Protein AF-A0A803LQ94-F1 (afdb_monomer_lite)

pLDDT: mean 77.7, std 16.57, range [25.03, 97.19]

Foldseek 3Di:
DVVQVVVCVVVVHHPPVVCVVDPLNVLCVPDCPDPQADAKRKAFPAQLVDQVCADPVSHGDDTDMDIDFGGDPVDDDDDPLLVVQLCLLLCCQRPVDQKDAFADPQDDDPDPCLVVVFVVQCVDPPRNLLDFKDAAQDADPPADPVRPPCVSVCCCRPPVQVVCVQVSGHDDDRHRMMGGSVVLQVDDRDPPDDDPPDDDDNDDDRVVSRVVSSVSSYPVVVVVDCGPVPPVPPPQFPVQLVLFFAEEEEEEDEDCVQQPLLLLLLQQQQQQQFPHQQLRYAYEYEYQNQFPNNVVSVLVSLVVSLVLNCVCVVVVDFPRRPCVRVPDDDDDDDDDDDDDDFFKDWSFNLNDCVPQGDPRGGTHTYIYGYFDDDPVFDAQGPQNSQQLVLLLCCQRWNTQKYAYAYSQKHFGDSCLVVVFSSQCVDPPRNLQAFKEAEQEAADQAAQLRLQCQRVLCCRVPVQVVVQVVQGDFFQGHRMMGGSVLLQQDFRDPPDDDDRRPGDNDDDRVVSRVVSNVSSYSCNPVPDCRLPRHHQHGDALRSRRVSRVSSVVSVHGHHYDYDPGRRMYGFTALANVLSLLVLLSVLLRVVLCCVPVPPVPPQVPDAADEAEAEDEACVVQPLLNSLLVQQQQLLDPHQQLRYAYEYEYLQPAPLNVVLVLLSLVLSLLLNCVCVVVVQPPSRPVVRVVVCPDDDPDDPVVVVSVVVSVVSSVVSVCQSVVCSVVSHHDPVCCVVDVQSPLPDPPQPHSQAHAKRKDWSADQPDQPCHHPVSGGGHTYMYIYFGHDPVFDADGVQLSVVLVAAADDDDDDDDDDDPPDDDDDDRVRSNYDDDDPPDPPPSVPPVVVVVPDPDDPVRVVVVSSVSRDGDDDDDDDDDDDDPDCVVVVVVCVVCVVLVVQQVSCVVSPHDPSSSLSVVLSVVLSVQFSSVVSVVQSVCVVVVNDDDDDDDRRSDDDPVSSVCSNVSQHFALDDDPSLLRLLLVLVLLVVVLVVQVVVDDVVCVVCVVVNVVSVSSNVSCVSLCCLAPPDDDSRRHDPVSVVSSVVVNVVVVVVVVD

Sequence (1053 aa):
MRNRVEIATNLCQIPEEVRDQHKGFSIWDDGYTSKHDHDTILKILIDGRNEEAVDVEGYQLPTLVYLAREKRPQYLHNFKAGAMNSLLRVSSEISNGPVILNVDCDMYSNNSESIRDALCFFMDEKKSQDIGFVQFPQNFENTTKNDIYGSTLQVISQVEFHGLDGLGGPLYIGTGCFHQREILCGRKYSKDYKIDRKTSNVDGTIDELEERAKSLASCVYELNSQWGKEDVEMYGVVKYENDLPTVDIFVCTADPLIEPPLMVINTVLSVMAYDYPPEKLSIYLSDDGGSILTFYALFEASQFSKNWLPYCKKYKVEPRSPASYFRSMLEPTNATHSSHFTSIKILIDGRDKTTIEVEGCQMPTLVYLAREKRPQFFHNFKAGAMNALLRVSSKISNGPVILNVDCDMYSNDSQSIRDALCFFMDEKMSQDIAFVQFPQRFENTTKNDIYGSALQTSYEVEFHGLDGFGGPLYIGTGCFHQREILCGRRYSKDYKIDWKNSNVVGTIDELEESAKSLASCTYELNSQWGKEMGLKYGCPIEDVITGLAIQCRGWKSVYMNPKRSAFLGLAATTLDDTLVQHKRWSEGELHIMLTHCPLWYEAELPKVDIFVCTADPVREPPIMVINTVLSVMAYDYPPEKLSIYLSDDGCSIITFYSLFEAFHFSKHWLPYCRKYNVEPRSPAAYFSSMHKPIDANHYHSSDFAFIKERFEEMQHRIVTSTKLGRIPGEVHDQHKGFSEWKSSYTSKDDHDTILQILIDGRDSKAKDVEGCILPSLVYLAREKRPQQFHNFKAGAMNALVESPGLDALGGTCYIGTGCFHQREILCGKKYSLDYKANWKMQDNNVAKEQENVEELEEKANVLASCTYEMNSQWGKEITSTWFLFFAYVIIAKYSYSLGEFISNGGTALGWWNEQRMWLYKRTSAYLLASIDTLLKLCGISNMKFVITSKVVDEDVSQRYEKEIMEFGVASPMFVILETLALMNLFTLIFTLKMGYGIINKLGLQILLCVVLVLVNLPLYKGILIRKDKGKVPTSVTIKSIFITLLVVLIIKF

Structure (mmCIF, N/CA/C/O backbone):
data_AF-A0A803LQ94-F1
#
_entry.id   AF-A0A803LQ94-F1
#
loop_
_atom_site.group_PDB
_atom_site.id
_atom_site.type_symbol
_atom_site.label_atom_id
_atom_site.label_alt_id
_atom_site.label_comp_id
_atom_site.label_asym_id
_atom_site.label_entity_id
_atom_site.label_seq_id
_atom_site.pdbx_PDB_ins_code
_atom_site.Cartn_x
_atom_site.Cartn_y
_atom_site.Cartn_z
_atom_site.occupancy
_atom_site.B_iso_or_equiv
_atom_site.auth_seq_id
_atom_site.auth_comp_id
_atom_site.auth_asym_id
_atom_site.auth_atom_id
_atom_site.pdbx_PDB_model_num
ATOM 1 N N . MET A 1 1 ? -64.553 -10.972 -8.175 1.00 85.38 1 MET A N 1
ATOM 2 C CA . MET A 1 1 ? -63.760 -10.327 -7.103 1.00 85.38 1 MET A CA 1
ATOM 3 C C . MET A 1 1 ? -63.413 -8.887 -7.476 1.00 85.38 1 MET A C 1
ATOM 5 O O . MET A 1 1 ? -64.080 -8.025 -6.921 1.00 85.38 1 MET A O 1
ATOM 9 N N . ARG A 1 2 ? -62.511 -8.641 -8.449 1.00 88.75 2 ARG A N 1
ATOM 10 C CA . ARG A 1 2 ? -62.034 -7.309 -8.899 1.00 88.75 2 ARG A CA 1
ATOM 11 C C . ARG A 1 2 ? -63.071 -6.182 -8.783 1.00 88.75 2 ARG A C 1
ATOM 13 O O . ARG A 1 2 ? -62.907 -5.321 -7.931 1.00 88.75 2 ARG A O 1
ATOM 20 N N . ASN A 1 3 ? -64.176 -6.254 -9.530 1.00 89.25 3 ASN A N 1
ATOM 21 C CA . ASN A 1 3 ? -65.184 -5.187 -9.563 1.00 89.25 3 ASN A CA 1
ATOM 22 C C . ASN A 1 3 ? -65.753 -4.832 -8.174 1.00 89.25 3 ASN A C 1
ATOM 24 O O . ASN A 1 3 ? -66.026 -3.668 -7.926 1.00 89.25 3 ASN A O 1
ATOM 28 N N . ARG A 1 4 ? -65.916 -5.797 -7.251 1.00 88.31 4 ARG A N 1
ATOM 29 C CA . ARG A 1 4 ? -66.397 -5.507 -5.882 1.00 88.31 4 ARG A CA 1
ATOM 30 C C . ARG A 1 4 ? -65.384 -4.670 -5.099 1.00 88.31 4 ARG A C 1
ATOM 32 O O . ARG A 1 4 ? -65.781 -3.768 -4.373 1.00 88.31 4 ARG A O 1
ATOM 39 N N . VAL A 1 5 ? -64.094 -4.975 -5.261 1.00 87.00 5 VAL A N 1
ATOM 40 C CA . VAL A 1 5 ? -62.995 -4.239 -4.624 1.00 87.00 5 VAL A CA 1
ATOM 41 C C . VAL A 1 5 ? -62.870 -2.855 -5.253 1.00 87.00 5 VAL A C 1
ATOM 43 O O . VAL A 1 5 ? -62.928 -1.870 -4.535 1.00 87.00 5 VAL A O 1
ATOM 46 N N . GLU A 1 6 ? -62.806 -2.766 -6.583 1.00 90.25 6 GLU A N 1
ATOM 47 C CA . GLU A 1 6 ? -62.708 -1.489 -7.305 1.00 90.25 6 GLU A CA 1
ATOM 48 C C . GLU A 1 6 ? -63.893 -0.559 -7.012 1.00 90.25 6 GLU A C 1
ATOM 50 O O . GLU A 1 6 ? -63.684 0.631 -6.802 1.00 90.25 6 GLU A O 1
ATOM 55 N N . ILE A 1 7 ? -65.126 -1.076 -6.931 1.00 87.25 7 ILE A N 1
ATOM 56 C CA . ILE A 1 7 ? -66.300 -0.284 -6.533 1.00 87.25 7 ILE A CA 1
ATOM 57 C C . ILE A 1 7 ? -66.141 0.236 -5.098 1.00 87.25 7 ILE A C 1
ATOM 59 O O . ILE A 1 7 ? -66.295 1.435 -4.881 1.00 87.25 7 ILE A O 1
ATOM 63 N N . ALA A 1 8 ? -65.783 -0.618 -4.133 1.00 85.62 8 ALA A N 1
ATOM 64 C CA . ALA A 1 8 ? -65.592 -0.197 -2.743 1.00 85.62 8 ALA A CA 1
ATOM 65 C C . ALA A 1 8 ? -64.445 0.823 -2.583 1.00 85.62 8 ALA A C 1
ATOM 67 O O . ALA A 1 8 ? -64.576 1.797 -1.843 1.00 85.62 8 ALA A O 1
ATOM 68 N N . THR A 1 9 ? -63.342 0.648 -3.318 1.00 87.69 9 THR A N 1
ATOM 69 C CA . THR A 1 9 ? -62.214 1.591 -3.353 1.00 87.69 9 THR A CA 1
ATOM 70 C C . THR A 1 9 ? -62.609 2.923 -3.989 1.00 87.69 9 THR A C 1
ATOM 72 O O . THR A 1 9 ? -62.322 3.966 -3.413 1.00 87.69 9 THR A O 1
ATOM 75 N N . ASN A 1 10 ? -63.306 2.914 -5.130 1.00 88.69 10 ASN A N 1
ATOM 76 C CA . ASN A 1 10 ? -63.734 4.134 -5.825 1.00 88.69 10 ASN A CA 1
ATOM 77 C C . ASN A 1 10 ? -64.802 4.923 -5.050 1.00 88.69 10 ASN A C 1
ATOM 79 O O . ASN A 1 10 ? -64.859 6.145 -5.161 1.00 88.69 10 ASN A O 1
ATOM 83 N N . LEU A 1 11 ? -65.645 4.238 -4.271 1.00 85.31 11 LEU A N 1
ATOM 84 C CA . LEU A 1 11 ? -66.627 4.858 -3.376 1.00 85.31 11 LEU A CA 1
ATOM 85 C C . LEU A 1 11 ? -66.042 5.233 -2.003 1.00 85.31 11 LEU A C 1
ATOM 87 O O . LEU A 1 11 ? -66.724 5.891 -1.221 1.00 85.31 11 LEU A O 1
ATOM 91 N N . CYS A 1 12 ? -64.811 4.807 -1.690 1.00 79.69 12 CYS A N 1
ATOM 92 C CA . CYS A 1 12 ? -64.203 4.877 -0.354 1.00 79.69 12 CYS A CA 1
ATOM 93 C C . CYS A 1 12 ? -65.095 4.300 0.770 1.00 79.69 12 CYS A C 1
ATOM 95 O O . CYS A 1 12 ? -65.015 4.741 1.916 1.00 79.69 12 CYS A O 1
ATOM 97 N N . GLN A 1 13 ? -65.963 3.334 0.448 1.00 79.12 13 GLN A N 1
ATOM 98 C CA . GLN A 1 13 ? -66.980 2.780 1.347 1.00 79.12 13 GLN A CA 1
ATOM 99 C C . GLN A 1 13 ? -67.184 1.283 1.091 1.00 79.12 13 GLN A C 1
ATOM 101 O O . GLN A 1 13 ? -67.172 0.821 -0.050 1.00 79.12 13 GLN A O 1
ATOM 106 N N . ILE A 1 14 ? -67.405 0.522 2.164 1.00 80.19 14 ILE A N 1
ATOM 107 C CA . ILE A 1 14 ? -67.761 -0.900 2.099 1.00 80.19 14 ILE A CA 1
ATOM 108 C C . ILE A 1 14 ? -69.293 -1.003 1.984 1.00 80.19 14 ILE A C 1
ATOM 110 O O . ILE A 1 14 ? -69.978 -0.361 2.782 1.00 80.19 14 ILE A O 1
ATOM 114 N N . PRO A 1 15 ? -69.852 -1.792 1.043 1.00 80.25 15 PRO A N 1
ATOM 115 C CA . PRO A 1 15 ? -71.296 -2.018 0.965 1.00 80.25 15 PRO A CA 1
ATOM 116 C C . PRO A 1 15 ? -71.858 -2.576 2.280 1.00 80.25 15 PRO A C 1
ATOM 118 O O . PRO A 1 15 ? -71.278 -3.509 2.839 1.00 80.25 15 PRO A O 1
ATOM 121 N N . GLU A 1 16 ? -72.996 -2.052 2.746 1.00 75.38 16 GLU A N 1
ATOM 122 C CA . GLU A 1 16 ? -73.635 -2.470 4.010 1.00 75.38 16 GLU A CA 1
ATOM 123 C C . GLU A 1 16 ? -73.876 -3.987 4.054 1.00 75.38 16 GLU A C 1
ATOM 125 O O . GLU A 1 16 ? -73.486 -4.647 5.014 1.00 75.38 16 GLU A O 1
ATOM 130 N N . GLU A 1 17 ? -74.344 -4.561 2.939 1.00 76.81 17 GLU A N 1
ATOM 131 C CA . GLU A 1 17 ? -74.526 -6.008 2.747 1.00 76.81 17 GLU A CA 1
ATOM 132 C C . GLU A 1 17 ? -73.286 -6.850 3.092 1.00 76.81 17 GLU A C 1
ATOM 134 O O . GLU A 1 17 ? -73.431 -8.005 3.480 1.00 76.81 17 GLU A O 1
ATOM 139 N N . VAL A 1 18 ? -72.072 -6.308 2.916 1.00 76.38 18 VAL A N 1
ATOM 140 C CA . VAL A 1 18 ? -70.787 -6.976 3.202 1.00 76.38 18 VAL A CA 1
ATOM 141 C C . VAL A 1 18 ? -70.288 -6.643 4.610 1.00 76.38 18 VAL A C 1
ATOM 143 O O . VAL A 1 18 ? -69.652 -7.480 5.250 1.00 76.38 18 VAL A O 1
ATOM 146 N N . ARG A 1 19 ? -70.593 -5.442 5.112 1.00 74.31 19 ARG A N 1
ATOM 147 C CA . ARG A 1 19 ? -70.249 -4.988 6.467 1.00 74.31 19 ARG A CA 1
ATOM 148 C C . ARG A 1 19 ? -70.909 -5.871 7.529 1.00 74.31 19 ARG A C 1
ATOM 150 O O . ARG A 1 19 ? -70.235 -6.301 8.461 1.00 74.31 19 ARG A O 1
ATOM 157 N N . ASP A 1 20 ? -72.172 -6.235 7.314 1.00 75.25 20 ASP A N 1
ATOM 158 C CA . ASP A 1 20 ? -72.949 -7.094 8.217 1.00 75.25 20 ASP A CA 1
ATOM 159 C C . ASP A 1 20 ? -72.512 -8.574 8.195 1.00 75.25 20 ASP A C 1
ATOM 161 O O . ASP A 1 20 ? -72.808 -9.326 9.124 1.00 75.25 20 ASP A O 1
ATOM 165 N N . GLN A 1 21 ? -71.772 -9.013 7.166 1.00 77.44 21 GLN A N 1
ATOM 166 C CA . GLN A 1 21 ? -71.333 -10.411 7.028 1.00 77.44 21 GLN A CA 1
ATOM 167 C C . GLN A 1 21 ? -70.188 -10.794 7.975 1.00 77.44 21 GLN A C 1
ATOM 169 O O . GLN A 1 21 ? -69.963 -11.984 8.196 1.00 77.44 21 GLN A O 1
ATOM 174 N N . HIS A 1 22 ? -69.439 -9.831 8.524 1.00 74.38 22 HIS A N 1
ATOM 175 C CA . HIS A 1 22 ? -68.276 -10.144 9.352 1.00 74.38 22 HIS A CA 1
ATOM 176 C C . HIS A 1 22 ? -68.015 -9.100 10.445 1.00 74.38 22 HIS A C 1
ATOM 178 O O . HIS A 1 22 ? -67.669 -7.953 10.164 1.00 74.38 22 HIS A O 1
ATOM 184 N N . LYS A 1 23 ? -68.043 -9.539 11.713 1.00 69.12 23 LYS A N 1
ATOM 185 C CA . LYS A 1 23 ? -67.783 -8.711 12.915 1.00 69.12 23 LYS A CA 1
ATOM 186 C C . LYS A 1 23 ? -66.424 -7.991 12.920 1.00 69.12 23 LYS A C 1
ATOM 188 O O . LYS A 1 23 ? -66.200 -7.107 13.735 1.00 69.12 23 LYS A O 1
ATOM 193 N N . GLY A 1 24 ? -65.496 -8.364 12.037 1.00 70.62 24 GLY A N 1
ATOM 194 C CA . GLY A 1 24 ? -64.247 -7.625 11.841 1.00 70.62 24 GLY A CA 1
ATOM 195 C C . GLY A 1 24 ? -64.432 -6.229 11.230 1.00 70.62 24 GLY A C 1
ATOM 196 O O . GLY A 1 24 ? -63.561 -5.387 11.421 1.00 70.62 24 GLY A O 1
ATOM 197 N N . PHE A 1 25 ? -65.542 -5.959 10.528 1.00 75.31 25 PHE A N 1
ATOM 198 C CA . PHE A 1 25 ? -65.806 -4.638 9.946 1.00 75.31 25 PHE A CA 1
ATOM 199 C C . PHE A 1 25 ? -66.321 -3.630 10.974 1.00 75.31 25 PHE A C 1
ATOM 201 O O . PHE A 1 25 ? -65.858 -2.495 10.962 1.00 75.31 25 PHE A O 1
ATOM 208 N N . SER A 1 26 ? -67.178 -4.043 11.916 1.00 70.38 26 SER A N 1
ATOM 209 C CA . SER A 1 26 ? -67.702 -3.148 12.962 1.00 70.38 26 SER A CA 1
ATOM 210 C C . SER A 1 26 ? -66.618 -2.599 13.896 1.00 70.38 26 SER A C 1
ATOM 212 O O . SER A 1 26 ? -66.810 -1.554 14.501 1.00 70.38 26 SER A O 1
ATOM 214 N N . ILE A 1 27 ? -65.450 -3.250 13.977 1.00 69.38 27 ILE A N 1
ATOM 215 C CA . ILE A 1 27 ? -64.289 -2.742 14.731 1.00 69.38 27 ILE A CA 1
ATOM 216 C C . ILE A 1 27 ? -63.809 -1.392 14.169 1.00 69.38 27 ILE A C 1
ATOM 218 O O . ILE A 1 27 ? -63.273 -0.585 14.913 1.00 69.38 27 ILE A O 1
ATOM 222 N N . TRP A 1 28 ? -64.015 -1.105 12.881 1.00 68.69 28 TRP A N 1
ATOM 223 C CA . TRP A 1 28 ? -63.586 0.157 12.265 1.00 68.69 28 TRP A CA 1
ATOM 224 C C . TRP A 1 28 ? -64.557 1.325 12.499 1.00 68.69 28 TRP A C 1
ATOM 226 O O . TRP A 1 28 ? -64.243 2.456 12.130 1.00 68.69 28 TRP A O 1
ATOM 236 N N . ASP A 1 29 ? -65.710 1.065 13.120 1.00 64.44 29 ASP A N 1
ATOM 237 C CA . ASP A 1 29 ? -66.806 2.030 13.237 1.00 64.44 29 ASP A CA 1
ATOM 238 C C . ASP A 1 29 ? -66.712 2.896 14.507 1.00 64.44 29 ASP A C 1
ATOM 240 O O . ASP A 1 29 ? -67.196 4.030 14.523 1.00 64.44 29 ASP A O 1
ATOM 244 N N . ASP A 1 30 ? -66.015 2.410 15.540 1.00 55.69 30 ASP A N 1
ATOM 245 C CA . ASP A 1 30 ? -65.867 3.059 16.851 1.00 55.69 30 ASP A CA 1
ATOM 246 C C . ASP A 1 30 ? -64.791 4.172 16.863 1.00 55.69 30 ASP A C 1
ATOM 248 O O . ASP A 1 30 ? -63.857 4.186 17.662 1.00 55.69 30 ASP A O 1
ATOM 252 N N . GLY A 1 31 ? -64.939 5.163 15.978 1.00 55.41 31 GLY A N 1
ATOM 253 C CA . GLY A 1 31 ? -64.277 6.470 16.113 1.00 55.41 31 GLY A CA 1
ATOM 254 C C . GLY A 1 31 ? -62.852 6.609 15.556 1.00 55.41 31 GLY A C 1
ATOM 255 O O . GLY A 1 31 ? -62.245 7.670 15.736 1.00 55.41 31 GLY A O 1
ATOM 256 N N . TYR A 1 32 ? -62.322 5.615 14.835 1.00 64.62 32 TYR A N 1
ATOM 257 C CA . TYR A 1 32 ? -60.988 5.666 14.211 1.00 64.62 32 TYR A CA 1
ATOM 258 C C . TYR A 1 32 ? -60.913 6.640 13.021 1.00 64.62 32 TYR A C 1
ATOM 260 O O . TYR A 1 32 ? -60.879 6.267 11.850 1.00 64.62 32 TYR A O 1
ATOM 268 N N . THR A 1 33 ? -60.847 7.934 13.329 1.00 54.31 33 THR A N 1
ATOM 269 C CA . THR A 1 33 ? -60.797 9.034 12.348 1.00 54.31 33 THR A CA 1
ATOM 270 C C . THR A 1 33 ? -59.412 9.264 11.726 1.00 54.31 33 THR A C 1
ATOM 272 O O . THR A 1 33 ? -59.270 10.111 10.843 1.00 54.31 33 THR A O 1
ATOM 275 N N . SER A 1 34 ? -58.376 8.528 12.150 1.00 70.62 34 SER A N 1
ATOM 276 C CA . SER A 1 34 ? -56.986 8.757 11.739 1.00 70.62 34 SER A CA 1
ATOM 277 C C . SER A 1 34 ? -56.211 7.468 11.464 1.00 70.62 34 SER A C 1
ATOM 279 O O . SER A 1 34 ? -56.071 6.602 12.320 1.00 70.62 34 SER A O 1
ATOM 281 N N . LYS A 1 35 ? -55.531 7.408 10.311 1.00 76.56 35 LYS A N 1
ATOM 282 C CA . LYS A 1 35 ? -54.564 6.342 9.960 1.00 76.56 35 LYS A CA 1
ATOM 283 C C . LYS A 1 35 ? -53.307 6.287 10.858 1.00 76.56 35 LYS A C 1
ATOM 285 O O . LYS A 1 35 ? -52.405 5.484 10.589 1.00 76.56 35 LYS A O 1
ATOM 290 N N . HIS A 1 36 ? -53.222 7.171 11.854 1.00 81.31 36 HIS A N 1
ATOM 291 C CA . HIS A 1 36 ? -52.133 7.317 12.823 1.00 81.31 36 HIS A CA 1
ATOM 292 C C . HIS A 1 36 ? -52.581 7.127 14.286 1.00 81.31 36 HIS A C 1
ATOM 294 O O . HIS A 1 36 ? -51.724 7.163 15.166 1.00 81.31 36 HIS A O 1
ATOM 300 N N . ASP A 1 37 ? -53.879 6.932 14.544 1.00 86.12 37 ASP A N 1
ATOM 301 C CA . ASP A 1 37 ? -54.414 6.662 15.883 1.00 86.12 37 ASP A CA 1
ATOM 302 C C . ASP A 1 37 ? -55.510 5.595 15.801 1.00 86.12 37 ASP A C 1
ATOM 304 O O . ASP A 1 37 ? -56.635 5.877 15.383 1.00 86.12 37 ASP A O 1
ATOM 308 N N . HIS A 1 38 ? -55.141 4.353 16.111 1.00 86.25 38 HIS A N 1
ATOM 309 C CA . HIS A 1 38 ? -56.052 3.217 16.180 1.00 86.25 38 HIS A CA 1
ATOM 310 C C . HIS A 1 38 ? -55.457 2.070 16.999 1.00 86.25 38 HIS A C 1
ATOM 312 O O . HIS A 1 38 ? -54.239 1.883 17.049 1.00 86.25 38 HIS A O 1
ATOM 318 N N . ASP A 1 39 ? -56.326 1.262 17.594 1.00 87.00 39 ASP A N 1
ATOM 319 C CA . ASP A 1 39 ? -55.962 0.055 18.332 1.00 87.00 39 ASP A CA 1
ATOM 320 C C . ASP A 1 39 ? -55.408 -1.052 17.415 1.00 87.00 39 ASP A C 1
ATOM 322 O O . ASP A 1 39 ? -55.425 -0.947 16.181 1.00 87.00 39 ASP A O 1
ATOM 326 N N . THR A 1 40 ? -54.894 -2.132 18.013 1.00 88.62 40 THR A N 1
ATOM 327 C CA . THR A 1 40 ? -54.548 -3.343 17.257 1.00 88.62 40 THR A CA 1
ATOM 328 C C . THR A 1 40 ? -55.819 -3.996 16.718 1.00 88.62 40 THR A C 1
ATOM 330 O O . THR A 1 40 ? -56.656 -4.475 17.483 1.00 88.62 40 THR A O 1
ATOM 333 N N . ILE A 1 41 ? -55.914 -4.121 15.398 1.00 87.75 41 ILE A N 1
ATOM 334 C CA . ILE A 1 41 ? -56.981 -4.854 14.715 1.00 87.75 41 ILE A CA 1
ATOM 335 C C . ILE A 1 41 ? -56.368 -6.127 14.139 1.00 87.75 41 ILE A C 1
ATOM 337 O O . ILE A 1 41 ? -55.616 -6.089 13.167 1.00 87.75 41 ILE A O 1
ATOM 341 N N . LEU A 1 42 ? -56.684 -7.262 14.755 1.00 90.31 42 LEU A N 1
ATOM 342 C CA . LEU A 1 42 ? -56.210 -8.586 14.359 1.00 90.31 42 LEU A CA 1
ATOM 343 C C . LEU A 1 42 ? -57.425 -9.486 14.136 1.00 90.31 42 LEU A C 1
ATOM 345 O O . LEU A 1 42 ? -58.308 -9.534 14.996 1.00 90.31 42 LEU A O 1
ATOM 349 N N . LYS A 1 43 ? -57.476 -10.156 12.979 1.00 90.25 43 LYS A N 1
ATOM 350 C CA . LYS A 1 43 ? -58.533 -11.112 12.621 1.00 90.25 43 LYS A CA 1
ATOM 351 C C . LYS A 1 43 ? -57.966 -12.346 11.922 1.00 90.25 43 LYS A C 1
ATOM 353 O O . LYS A 1 43 ? -57.241 -12.205 10.937 1.00 90.25 43 LYS A O 1
ATOM 358 N N . ILE A 1 44 ? -58.331 -13.540 12.382 1.00 90.19 44 ILE A N 1
ATOM 359 C CA . ILE A 1 44 ? -58.069 -14.796 11.660 1.00 90.19 44 ILE A CA 1
ATOM 360 C C . ILE A 1 44 ? -59.233 -15.006 10.681 1.00 90.19 44 ILE A C 1
ATOM 362 O O . ILE A 1 44 ? -60.359 -15.263 11.090 1.00 90.19 44 ILE A O 1
ATOM 366 N N . LEU A 1 45 ? -58.974 -14.823 9.384 1.00 89.00 45 LEU A N 1
ATOM 367 C CA . LEU A 1 45 ? -59.989 -14.884 8.321 1.00 89.00 45 LEU A CA 1
ATOM 368 C C . LEU A 1 45 ? -60.188 -16.302 7.774 1.00 89.00 45 LEU A C 1
ATOM 370 O O . LEU A 1 45 ? -61.272 -16.637 7.307 1.00 89.00 45 LEU A O 1
ATOM 374 N N . ILE A 1 46 ? -59.135 -17.117 7.821 1.00 90.69 46 ILE A N 1
ATOM 375 C CA . ILE A 1 46 ? -59.164 -18.555 7.547 1.00 90.69 46 ILE A CA 1
ATOM 376 C C . ILE A 1 46 ? -58.317 -19.196 8.640 1.00 90.69 46 ILE A C 1
ATOM 378 O O . ILE A 1 46 ? -57.148 -18.836 8.783 1.00 90.69 46 ILE A O 1
ATOM 382 N N . ASP A 1 47 ? -58.883 -20.123 9.407 1.00 89.38 47 ASP A N 1
ATOM 383 C CA . ASP A 1 47 ? -58.112 -20.967 10.319 1.00 89.38 47 ASP A CA 1
ATOM 384 C C . ASP A 1 47 ? -57.833 -22.301 9.632 1.00 89.38 47 ASP A C 1
ATOM 386 O O . ASP A 1 47 ? -58.705 -23.164 9.575 1.00 89.38 47 ASP A O 1
ATOM 390 N N . GLY A 1 48 ? -56.616 -22.476 9.114 1.00 86.19 48 GLY A N 1
ATOM 391 C CA . GLY A 1 48 ? -56.217 -23.702 8.424 1.00 86.19 48 GLY A CA 1
ATOM 392 C C . GLY A 1 48 ? -56.171 -24.937 9.328 1.00 86.19 48 GLY A C 1
ATOM 393 O O . GLY A 1 48 ? -55.963 -26.035 8.832 1.00 86.19 48 GLY A O 1
ATOM 394 N N . ARG A 1 49 ? -56.373 -24.793 10.647 1.00 84.31 49 ARG A N 1
ATOM 395 C CA . ARG A 1 49 ? -56.530 -25.919 11.585 1.00 84.31 49 ARG A CA 1
ATOM 396 C C . ARG A 1 49 ? -57.968 -26.451 11.630 1.00 84.31 49 ARG A C 1
ATOM 398 O O . ARG A 1 49 ? -58.181 -27.535 12.162 1.00 84.31 49 ARG A O 1
ATOM 405 N N . ASN A 1 50 ? -58.943 -25.704 11.107 1.00 85.38 50 ASN A N 1
ATOM 406 C CA . ASN A 1 50 ? -60.337 -26.133 11.025 1.00 85.38 50 ASN A CA 1
ATOM 407 C C . ASN A 1 50 ? -60.530 -27.078 9.825 1.00 85.38 50 ASN A C 1
ATOM 409 O O . ASN A 1 50 ? -60.184 -26.726 8.700 1.00 85.38 50 ASN A O 1
ATOM 413 N N . GLU A 1 51 ? -61.126 -28.249 10.050 1.00 84.38 51 GLU A N 1
ATOM 414 C CA . GLU A 1 51 ? -61.448 -29.220 8.993 1.00 84.38 51 GLU A CA 1
ATOM 415 C C . GLU A 1 51 ? -62.492 -28.691 7.990 1.00 84.38 51 GLU A C 1
ATOM 417 O O . GLU A 1 51 ? -62.533 -29.146 6.852 1.00 84.38 51 GLU A O 1
ATOM 422 N N . GLU A 1 52 ? -63.301 -27.693 8.369 1.00 87.00 52 GLU A N 1
ATOM 423 C CA . GLU A 1 52 ? -64.241 -27.015 7.461 1.00 87.00 52 GLU A CA 1
ATOM 424 C C . GLU A 1 52 ? -63.570 -25.942 6.579 1.00 87.00 52 GLU A C 1
ATOM 426 O O . GLU A 1 52 ? -64.181 -25.456 5.625 1.00 87.00 52 GLU A O 1
ATOM 431 N N . ALA A 1 53 ? -62.322 -25.550 6.868 1.00 89.88 53 ALA A N 1
ATOM 432 C CA . ALA A 1 53 ? -61.582 -24.552 6.095 1.00 89.88 53 ALA A CA 1
ATOM 433 C C . ALA A 1 53 ? -60.941 -25.184 4.847 1.00 89.88 53 ALA A C 1
ATOM 435 O O . ALA A 1 53 ? -59.718 -25.256 4.721 1.00 89.88 53 ALA A O 1
ATOM 436 N N . VAL A 1 54 ? -61.781 -25.649 3.924 1.00 91.56 54 VAL A N 1
ATOM 437 C CA . VAL A 1 54 ? -61.378 -26.301 2.670 1.00 91.56 54 VAL A CA 1
ATOM 438 C C . VAL A 1 54 ? -61.737 -25.473 1.434 1.00 91.56 54 VAL A C 1
ATOM 440 O O . VAL A 1 54 ? -62.605 -24.599 1.468 1.00 91.56 54 VAL A O 1
ATOM 443 N N . ASP A 1 55 ? -61.044 -25.740 0.330 1.00 90.56 55 ASP A N 1
ATOM 444 C CA . ASP A 1 55 ? -61.370 -25.204 -0.986 1.00 90.56 55 ASP A CA 1
ATOM 445 C C . ASP A 1 55 ? -62.567 -25.929 -1.636 1.00 90.56 55 ASP A C 1
ATOM 447 O O . ASP A 1 55 ? -63.231 -26.776 -1.035 1.00 90.56 55 ASP A O 1
ATOM 451 N N . VAL A 1 56 ? -62.868 -25.580 -2.890 1.00 92.38 56 VAL A N 1
ATOM 452 C CA . VAL A 1 56 ? -64.008 -26.146 -3.633 1.00 92.38 56 VAL A CA 1
ATOM 453 C C . VAL A 1 56 ? -63.835 -27.620 -4.025 1.00 92.38 56 VAL A C 1
ATOM 455 O O . VAL A 1 56 ? -64.812 -28.240 -4.444 1.00 92.38 56 VAL A O 1
ATOM 458 N N . GLU A 1 57 ? -62.628 -28.178 -3.901 1.00 91.94 57 GLU A N 1
ATOM 459 C CA . GLU A 1 57 ? -62.310 -29.588 -4.163 1.00 91.94 57 GLU A CA 1
ATOM 460 C C . GLU A 1 57 ? -62.129 -30.396 -2.860 1.00 91.94 57 GLU A C 1
ATOM 462 O O . GLU A 1 57 ? -62.028 -31.623 -2.901 1.00 91.94 57 GLU A O 1
ATOM 467 N N . GLY A 1 58 ? -62.167 -29.731 -1.698 1.00 89.31 58 GLY A N 1
ATOM 468 C CA . GLY A 1 58 ? -62.027 -30.339 -0.375 1.00 89.31 58 GLY A CA 1
ATOM 469 C C . GLY A 1 58 ? -60.599 -30.332 0.181 1.00 89.31 58 GLY A C 1
ATOM 470 O O . GLY A 1 58 ? -60.347 -30.991 1.189 1.00 89.31 58 GLY A O 1
ATOM 471 N N . TYR A 1 59 ? -59.659 -29.607 -0.435 1.00 89.75 59 TYR A N 1
ATOM 472 C CA . TYR A 1 59 ? -58.299 -29.460 0.089 1.00 89.75 59 TYR A CA 1
ATOM 473 C C . TYR A 1 59 ? -58.226 -28.368 1.159 1.00 89.75 59 TYR A C 1
ATOM 475 O O . TYR A 1 59 ? -58.803 -27.293 1.018 1.00 89.75 59 TYR A O 1
ATOM 483 N N . GLN A 1 60 ? -57.484 -28.635 2.232 1.00 91.06 60 GLN A N 1
ATOM 484 C CA . GLN A 1 60 ? -57.324 -27.730 3.372 1.00 91.06 60 GLN A CA 1
ATOM 485 C C . GLN A 1 60 ? -56.643 -26.410 2.971 1.00 91.06 60 GLN A C 1
ATOM 487 O O . GLN A 1 60 ? -55.567 -26.404 2.368 1.00 91.06 60 GLN A O 1
ATOM 492 N N . LEU A 1 61 ? -57.261 -25.284 3.329 1.00 92.88 61 LEU A N 1
ATOM 493 C CA . LEU A 1 61 ? -56.756 -23.941 3.054 1.00 92.88 61 LEU A CA 1
ATOM 494 C C . LEU A 1 61 ? -55.696 -23.514 4.085 1.00 92.88 61 LEU A C 1
ATOM 496 O O . LEU A 1 61 ? -55.794 -23.860 5.264 1.00 92.88 61 LEU A O 1
ATOM 500 N N . PRO A 1 62 ? -54.692 -22.711 3.686 1.00 91.00 62 PRO A N 1
ATOM 501 C CA . PRO A 1 62 ? -53.716 -22.161 4.619 1.00 91.00 62 PRO A CA 1
ATOM 502 C C . PRO A 1 62 ? -54.342 -21.099 5.535 1.00 91.00 62 PRO A C 1
ATOM 504 O O . PRO A 1 62 ? -55.215 -20.332 5.122 1.00 91.00 62 PRO A O 1
ATOM 507 N N . THR A 1 63 ? -53.838 -20.998 6.768 1.00 92.06 63 THR A N 1
ATOM 508 C CA . THR A 1 63 ? -54.264 -19.970 7.730 1.00 92.06 63 THR A CA 1
ATOM 509 C C . THR A 1 63 ? -54.003 -18.560 7.192 1.00 92.06 63 THR A C 1
ATOM 511 O O . THR A 1 63 ? -52.865 -18.205 6.882 1.00 92.06 63 THR A O 1
ATOM 514 N N . LEU A 1 64 ? -55.048 -17.729 7.142 1.00 93.25 64 LEU A N 1
ATOM 515 C CA . LEU A 1 64 ? -54.995 -16.340 6.687 1.00 93.25 64 LEU A CA 1
ATOM 516 C C . LEU A 1 64 ? -55.286 -15.395 7.855 1.00 93.25 64 LEU A C 1
ATOM 518 O O . LEU A 1 64 ? -56.387 -15.397 8.406 1.00 93.25 64 LEU A O 1
ATOM 522 N N . VAL A 1 65 ? -54.313 -14.550 8.197 1.00 92.38 65 VAL A N 1
ATOM 523 C CA . VAL A 1 65 ? -54.411 -13.581 9.298 1.00 92.38 65 VAL A CA 1
ATOM 524 C C . VAL A 1 65 ? -54.311 -12.161 8.752 1.00 92.38 65 VAL A C 1
ATOM 526 O O . VAL A 1 65 ? -53.370 -11.825 8.036 1.00 92.38 65 VAL A O 1
ATOM 529 N N . TYR A 1 66 ? -55.262 -11.311 9.130 1.00 91.62 66 TYR A N 1
ATOM 530 C CA . TYR A 1 66 ? -55.194 -9.868 8.940 1.00 91.62 66 TYR A CA 1
ATOM 531 C C . TYR A 1 66 ? -54.658 -9.193 10.208 1.00 91.62 66 TYR A C 1
ATOM 533 O O . TYR A 1 66 ? -55.111 -9.500 11.312 1.00 91.62 66 TYR A O 1
ATOM 541 N N . LEU A 1 67 ? -53.731 -8.243 10.044 1.00 91.56 67 LEU A N 1
ATOM 542 C CA . LEU A 1 67 ? -53.178 -7.435 11.131 1.00 91.56 67 LEU A CA 1
ATOM 543 C C . LEU A 1 67 ? -53.009 -5.970 10.708 1.00 91.56 67 LEU A C 1
ATOM 545 O O . LEU A 1 67 ? -52.214 -5.658 9.821 1.00 91.56 67 LEU A O 1
ATOM 549 N N . ALA A 1 68 ? -53.650 -5.066 11.442 1.00 90.00 68 ALA A N 1
ATOM 550 C CA . ALA A 1 68 ? -53.216 -3.687 11.604 1.00 90.00 68 ALA A CA 1
ATOM 551 C C . ALA A 1 68 ? -52.723 -3.513 13.050 1.00 90.00 68 ALA A C 1
ATOM 553 O O . ALA A 1 68 ? -53.506 -3.592 13.992 1.00 90.00 68 ALA A O 1
ATOM 554 N N . ARG A 1 69 ? -51.412 -3.315 13.232 1.00 90.69 69 ARG A N 1
ATOM 555 C CA . ARG A 1 69 ? -50.807 -3.057 14.553 1.00 90.69 69 ARG A CA 1
ATOM 556 C C . ARG A 1 69 ? -51.288 -1.727 15.138 1.00 90.69 69 ARG A C 1
ATOM 558 O O . ARG A 1 69 ? -51.576 -0.816 14.361 1.00 90.69 69 ARG A O 1
ATOM 565 N N . GLU A 1 70 ? -51.316 -1.602 16.464 1.00 90.19 70 GLU A N 1
ATOM 566 C CA . GLU A 1 70 ? -51.687 -0.350 17.133 1.00 90.19 70 GLU A CA 1
ATOM 567 C C . GLU A 1 70 ? -50.828 0.817 16.625 1.00 90.19 70 GLU A C 1
ATOM 569 O O . GLU A 1 70 ? -49.617 0.690 16.418 1.00 90.19 70 GLU A O 1
ATOM 574 N N . LYS A 1 71 ? -51.453 1.983 16.473 1.00 88.50 71 LYS A N 1
ATOM 575 C CA . LYS A 1 71 ? -50.758 3.255 16.318 1.00 88.50 71 LYS A CA 1
ATOM 576 C C . LYS A 1 71 ? -51.314 4.265 17.294 1.00 88.50 71 LYS A C 1
ATOM 578 O O . LYS A 1 71 ? -52.524 4.408 17.396 1.00 88.50 71 LYS A O 1
ATOM 583 N N . ARG A 1 72 ? -50.420 5.026 17.921 1.00 87.88 72 ARG A N 1
ATOM 584 C CA . ARG A 1 72 ? -50.756 6.238 18.672 1.00 87.88 72 ARG A CA 1
ATOM 585 C C . ARG A 1 72 ? -49.854 7.400 18.257 1.00 87.88 72 ARG A C 1
ATOM 587 O O . ARG A 1 72 ? -48.657 7.155 18.070 1.00 87.88 72 ARG A O 1
ATOM 594 N N . PRO A 1 73 ? -50.359 8.647 18.192 1.00 84.62 73 PRO A N 1
ATOM 595 C CA . PRO A 1 73 ? -49.564 9.822 17.830 1.00 84.62 73 PRO A CA 1
ATOM 596 C C . PRO A 1 73 ? -48.372 10.104 18.755 1.00 84.62 73 PRO A C 1
ATOM 598 O O . PRO A 1 73 ? -47.375 10.653 18.298 1.00 84.62 73 PRO A O 1
ATOM 601 N N . GLN A 1 74 ? -48.442 9.721 20.037 1.00 83.81 74 GLN A N 1
ATOM 602 C CA . GLN A 1 74 ? -47.353 9.930 21.003 1.00 83.81 74 GLN A CA 1
ATOM 603 C C . GLN A 1 74 ? -46.140 8.996 20.833 1.00 83.81 74 GLN A C 1
ATOM 605 O O . GLN A 1 74 ? -45.165 9.140 21.570 1.00 83.81 74 GLN A O 1
ATOM 610 N N . TYR A 1 75 ? -46.180 8.037 19.903 1.00 81.56 75 TYR A N 1
ATOM 611 C CA . TYR A 1 75 ? -45.111 7.055 19.705 1.00 81.56 75 TYR A CA 1
ATOM 612 C C . TYR A 1 75 ? -44.515 7.134 18.297 1.00 81.56 75 TYR A C 1
ATOM 614 O O . TYR A 1 75 ? -45.213 7.407 17.321 1.00 81.56 75 TYR A O 1
ATOM 622 N N . LEU A 1 76 ? -43.208 6.883 18.187 1.00 77.88 76 LEU A N 1
ATOM 623 C CA . LEU A 1 76 ? -42.516 6.831 16.902 1.00 77.88 76 LEU A CA 1
ATOM 624 C C . LEU A 1 76 ? -42.825 5.505 16.195 1.00 77.88 76 LEU A C 1
ATOM 626 O O . LEU A 1 76 ? -42.556 4.432 16.730 1.00 77.88 76 LEU A O 1
ATOM 630 N N . HIS A 1 77 ? -43.351 5.581 14.970 1.00 81.62 77 HIS A N 1
ATOM 631 C CA . HIS A 1 77 ? -43.750 4.406 14.191 1.00 81.62 77 HIS A CA 1
ATOM 632 C C . HIS A 1 77 ? -42.765 4.101 13.068 1.00 81.62 77 HIS A C 1
ATOM 634 O O . HIS A 1 77 ? -42.752 4.778 12.043 1.00 81.62 77 HIS A O 1
ATOM 640 N N . ASN A 1 78 ? -42.004 3.017 13.216 1.00 80.31 78 ASN A N 1
ATOM 641 C CA . ASN A 1 78 ? -41.196 2.457 12.129 1.00 80.31 78 ASN A CA 1
ATOM 642 C C . ASN A 1 78 ? -42.096 1.900 11.006 1.00 80.31 78 ASN A C 1
ATOM 644 O O . ASN A 1 78 ? -43.121 1.288 11.295 1.00 80.31 78 ASN A O 1
ATOM 648 N N . PHE A 1 79 ? -41.722 2.089 9.733 1.00 84.12 79 PHE A N 1
ATOM 649 C CA . PHE A 1 79 ? -42.544 1.718 8.564 1.00 84.12 79 PHE A CA 1
ATOM 650 C C . PHE A 1 79 ? -42.613 0.188 8.325 1.00 84.12 79 PHE A C 1
ATOM 652 O O . PHE A 1 79 ? -43.165 -0.546 9.146 1.00 84.12 79 PHE A O 1
ATOM 659 N N . LYS A 1 80 ? -42.058 -0.327 7.213 1.00 85.19 80 LYS A N 1
ATOM 660 C CA . LYS A 1 80 ? -42.090 -1.767 6.878 1.00 85.19 80 LYS A CA 1
ATOM 661 C C . LYS A 1 80 ? -41.480 -2.631 7.993 1.00 85.19 80 LYS A C 1
ATOM 663 O O . LYS A 1 80 ? -42.065 -3.641 8.366 1.00 85.19 80 LYS A O 1
ATOM 668 N N . ALA A 1 81 ? -40.375 -2.186 8.598 1.00 83.06 81 ALA A N 1
ATOM 669 C CA . ALA A 1 81 ? -39.724 -2.883 9.711 1.00 83.06 81 ALA A CA 1
ATOM 670 C C . ALA A 1 81 ? -40.627 -3.032 10.955 1.00 83.06 81 ALA A C 1
ATOM 672 O O . ALA A 1 81 ? -40.681 -4.105 11.548 1.00 83.06 81 ALA A O 1
ATOM 673 N N . GLY A 1 82 ? -41.392 -1.997 11.329 1.00 85.00 82 GLY A N 1
ATOM 674 C CA . GLY A 1 82 ? -42.319 -2.070 12.468 1.00 85.00 82 GLY A CA 1
ATOM 675 C C . GLY A 1 82 ? -43.501 -3.011 12.209 1.00 85.00 82 GLY A C 1
ATOM 676 O O . GLY A 1 82 ? -43.906 -3.772 13.091 1.00 85.00 82 GLY A O 1
ATOM 677 N N . ALA A 1 83 ? -44.015 -3.019 10.975 1.00 87.62 83 ALA A N 1
ATOM 678 C CA . ALA A 1 83 ? -45.041 -3.967 10.543 1.00 87.62 83 ALA A CA 1
ATOM 679 C C . ALA A 1 83 ? -44.524 -5.418 10.542 1.00 87.62 83 ALA A C 1
ATOM 681 O O . ALA A 1 83 ? -45.172 -6.301 11.100 1.00 87.62 83 ALA A O 1
ATOM 682 N N . MET A 1 84 ? -43.330 -5.653 9.992 1.00 87.88 84 MET A N 1
ATOM 683 C CA . MET A 1 84 ? -42.692 -6.971 9.932 1.00 87.88 84 MET A CA 1
ATOM 684 C C . MET A 1 84 ? -42.350 -7.517 11.324 1.00 87.88 84 MET A C 1
ATOM 686 O O . MET A 1 84 ? -42.666 -8.669 11.613 1.00 87.88 84 MET A O 1
ATOM 690 N N . ASN A 1 85 ? -41.828 -6.685 12.231 1.00 88.50 85 ASN A N 1
ATOM 691 C CA . ASN A 1 85 ? -41.611 -7.075 13.628 1.00 88.50 85 ASN A CA 1
ATOM 692 C C . ASN A 1 85 ? -42.935 -7.412 14.336 1.00 88.50 85 ASN A C 1
ATOM 694 O O . ASN A 1 85 ? -42.995 -8.375 15.097 1.00 88.50 85 ASN A O 1
ATOM 698 N N . SER A 1 86 ? -44.016 -6.677 14.055 1.00 90.44 86 SER A N 1
ATOM 699 C CA . SER A 1 86 ? -45.346 -6.994 14.597 1.00 90.44 86 SER A CA 1
ATOM 700 C C . SER A 1 86 ? -45.879 -8.333 14.083 1.00 90.44 86 SER A C 1
ATOM 702 O O . SER A 1 86 ? -46.363 -9.130 14.880 1.00 90.44 86 SER A O 1
ATOM 704 N N . LEU A 1 87 ? -45.739 -8.620 12.784 1.00 91.88 87 LEU A N 1
ATOM 705 C CA . LEU A 1 87 ? -46.105 -9.911 12.187 1.00 91.88 87 LEU A CA 1
ATOM 706 C C . LEU A 1 87 ? -45.258 -11.066 12.738 1.00 91.88 87 LEU A C 1
ATOM 708 O O . LEU A 1 87 ? -45.780 -12.150 12.996 1.00 91.88 87 LEU A O 1
ATOM 712 N N . LEU A 1 88 ? -43.963 -10.844 12.967 1.00 90.00 88 LEU A N 1
ATOM 713 C CA . LEU A 1 88 ? -43.060 -11.855 13.514 1.00 90.00 88 LEU A CA 1
ATOM 714 C C . LEU A 1 88 ? -43.446 -12.243 14.952 1.00 90.00 88 LEU A C 1
ATOM 716 O O . LEU A 1 88 ? -43.448 -13.432 15.275 1.00 90.00 88 LEU A O 1
ATOM 720 N N . ARG A 1 89 ? -43.869 -11.272 15.774 1.00 89.31 89 ARG A N 1
ATOM 721 C CA . ARG A 1 89 ? -44.423 -11.519 17.117 1.00 89.31 89 ARG A CA 1
ATOM 722 C C . ARG A 1 89 ? -45.818 -12.152 17.065 1.00 89.31 89 ARG A C 1
ATOM 724 O O . ARG A 1 89 ? -46.032 -13.195 17.660 1.00 89.31 89 ARG A O 1
ATOM 731 N N . VAL A 1 90 ? -46.758 -11.590 16.303 1.00 92.31 90 VAL A N 1
ATOM 732 C CA . VAL A 1 90 ? -48.128 -12.133 16.169 1.00 92.31 90 VAL A CA 1
ATOM 733 C C . VAL A 1 90 ? -48.126 -13.581 15.666 1.00 92.31 90 VAL A C 1
ATOM 735 O O . VAL A 1 90 ? -48.863 -14.422 16.175 1.00 92.31 90 VAL A O 1
ATOM 738 N N . SER A 1 91 ? -47.258 -13.907 14.708 1.00 92.19 91 SER A N 1
ATOM 739 C CA . SER A 1 91 ? -47.159 -15.266 14.171 1.00 92.19 91 SER A CA 1
ATOM 740 C C . SER A 1 91 ? -46.581 -16.293 15.151 1.00 92.19 91 SER A C 1
ATOM 742 O O . SER A 1 91 ? -46.819 -17.477 14.927 1.00 92.19 91 SER A O 1
ATOM 744 N N . SER A 1 92 ? -45.874 -15.910 16.229 1.00 88.94 92 SER A N 1
ATOM 745 C CA . SER A 1 92 ? -45.419 -16.897 17.228 1.00 88.94 92 SER A CA 1
ATOM 746 C C . SER A 1 92 ? -46.577 -17.486 18.031 1.00 88.94 92 SER A C 1
ATOM 748 O O . SER A 1 92 ? -46.522 -18.655 18.392 1.00 88.94 92 SER A O 1
ATOM 750 N N . GLU A 1 93 ? -47.640 -16.708 18.253 1.00 89.50 93 GLU A N 1
ATOM 751 C CA . GLU A 1 93 ? -48.838 -17.167 18.966 1.00 89.50 93 GLU A CA 1
ATOM 752 C C . GLU A 1 93 ? -49.816 -17.931 18.068 1.00 89.50 93 GLU A C 1
ATOM 754 O O . GLU A 1 93 ? -50.585 -18.729 18.585 1.00 89.50 93 GLU A O 1
ATOM 759 N N . ILE A 1 94 ? -49.810 -17.693 16.748 1.00 89.50 94 ILE A N 1
ATOM 760 C CA . ILE A 1 94 ? -50.804 -18.265 15.818 1.00 89.50 94 ILE A CA 1
ATOM 761 C C . ILE A 1 94 ? -50.277 -19.500 15.073 1.00 89.50 94 ILE A C 1
ATOM 763 O O . ILE A 1 94 ? -50.999 -20.483 14.932 1.00 89.50 94 ILE A O 1
ATOM 767 N N . SER A 1 95 ? -49.041 -19.461 14.561 1.00 87.31 95 SER A N 1
ATOM 768 C CA . SER A 1 95 ? -48.473 -20.550 13.744 1.00 87.31 95 SER A CA 1
ATOM 769 C C . SER A 1 95 ? -47.148 -21.097 14.266 1.00 87.31 95 SER A C 1
ATOM 771 O O . SER A 1 95 ? -46.789 -22.228 13.952 1.00 87.31 95 SER A O 1
ATOM 773 N N . ASN A 1 96 ? -46.397 -20.281 15.009 1.00 87.06 96 ASN A N 1
ATOM 774 C CA . ASN A 1 96 ? -45.040 -20.538 15.488 1.00 87.06 96 ASN A CA 1
ATOM 775 C C . ASN A 1 96 ? -44.072 -21.116 14.429 1.00 87.06 96 ASN A C 1
ATOM 777 O O . ASN A 1 96 ? -43.139 -21.850 14.750 1.00 87.06 96 ASN A O 1
ATOM 781 N N . GLY A 1 97 ? -44.285 -20.785 13.147 1.00 88.19 97 GLY A N 1
ATOM 782 C CA . GLY A 1 97 ? -43.515 -21.354 12.037 1.00 88.19 97 GLY A CA 1
ATOM 783 C C . GLY A 1 97 ? -42.013 -21.033 12.142 1.00 88.19 97 GLY A C 1
ATOM 784 O O . GLY A 1 97 ? -41.678 -19.860 12.332 1.00 88.19 97 GLY A O 1
ATOM 785 N N . PRO A 1 98 ? -41.101 -22.020 12.018 1.00 86.75 98 PRO A N 1
ATOM 786 C CA . PRO A 1 98 ? -39.664 -21.829 12.252 1.00 86.75 98 PRO A CA 1
ATOM 787 C C . PRO A 1 98 ? -38.935 -21.114 11.105 1.00 86.75 98 PRO A C 1
ATOM 789 O O . PRO A 1 98 ? -37.833 -20.607 11.310 1.00 86.75 98 PRO A O 1
ATOM 792 N N . VAL A 1 99 ? -39.539 -21.052 9.915 1.00 89.88 99 VAL A N 1
ATOM 793 C CA . VAL A 1 99 ? -39.029 -20.324 8.744 1.00 89.88 99 VAL A CA 1
ATOM 794 C C . VAL A 1 99 ? -40.008 -19.204 8.399 1.00 89.88 99 VAL A C 1
ATOM 796 O O . VAL A 1 99 ? -41.221 -19.408 8.423 1.00 89.88 99 VAL A O 1
ATOM 799 N N . ILE A 1 100 ? -39.476 -18.024 8.088 1.00 91.69 100 ILE A N 1
ATOM 800 C CA . ILE A 1 100 ? -40.231 -16.807 7.774 1.00 91.69 100 ILE A CA 1
ATOM 801 C C . ILE A 1 100 ? -39.857 -16.354 6.368 1.00 91.69 100 ILE A C 1
ATOM 803 O O . ILE A 1 100 ? -38.682 -16.135 6.103 1.00 91.69 100 ILE A O 1
ATOM 807 N N . LEU A 1 101 ? -40.840 -16.178 5.489 1.00 92.12 101 LEU A N 1
ATOM 808 C CA . LEU A 1 101 ? -40.661 -15.500 4.205 1.00 92.12 101 LEU A CA 1
ATOM 809 C C . LEU A 1 101 ? -41.215 -14.078 4.322 1.00 92.12 101 LEU A C 1
ATOM 811 O O . LEU A 1 101 ? -42.383 -13.908 4.676 1.00 92.12 101 LEU A O 1
ATOM 815 N N . ASN A 1 102 ? -40.412 -13.067 3.998 1.00 90.94 102 ASN A N 1
ATOM 816 C CA . ASN A 1 102 ? -40.900 -11.702 3.809 1.00 90.94 102 ASN A CA 1
ATOM 817 C C . ASN A 1 102 ? -41.062 -11.393 2.312 1.00 90.94 102 ASN A C 1
ATOM 819 O O . ASN A 1 102 ? -40.165 -11.641 1.503 1.00 90.94 102 ASN A O 1
ATOM 823 N N . VAL A 1 103 ? -42.212 -10.825 1.951 1.00 89.38 103 VAL A N 1
ATOM 824 C CA . VAL A 1 103 ? -42.525 -10.385 0.587 1.00 89.38 103 VAL A CA 1
ATOM 825 C C . VAL A 1 103 ? -43.193 -9.018 0.662 1.00 89.38 103 VAL A C 1
ATOM 827 O O . VAL A 1 103 ? -44.114 -8.816 1.455 1.00 89.38 103 VAL A O 1
ATOM 830 N N . ASP A 1 104 ? -42.714 -8.082 -0.148 1.00 87.38 104 ASP A N 1
ATOM 831 C CA . ASP A 1 104 ? -43.358 -6.787 -0.355 1.00 87.38 104 ASP A CA 1
ATOM 832 C C . ASP A 1 104 ? -44.615 -6.907 -1.234 1.00 87.38 104 ASP A C 1
ATOM 834 O O . ASP A 1 104 ? -44.735 -7.813 -2.051 1.00 87.38 104 ASP A O 1
ATOM 838 N N . CYS A 1 105 ? -45.574 -5.991 -1.075 1.00 86.50 105 CYS A N 1
ATOM 839 C CA . CYS A 1 105 ? -46.891 -6.090 -1.721 1.00 86.50 105 CYS A CA 1
ATOM 840 C C . CYS A 1 105 ? -46.907 -5.834 -3.241 1.00 86.50 105 CYS A C 1
ATOM 842 O O . CYS A 1 105 ? -47.935 -6.061 -3.880 1.00 86.50 105 CYS A O 1
ATOM 844 N N . ASP A 1 106 ? -45.800 -5.362 -3.808 1.00 83.69 106 ASP A N 1
ATOM 845 C CA . ASP A 1 106 ? -45.535 -5.218 -5.242 1.00 83.69 106 ASP A CA 1
ATOM 846 C C . ASP A 1 106 ? -44.720 -6.391 -5.824 1.00 83.69 106 ASP A C 1
ATOM 848 O O . ASP A 1 106 ? -44.457 -6.419 -7.025 1.00 83.69 106 ASP A O 1
ATOM 852 N N . MET A 1 107 ? -44.385 -7.390 -4.999 1.00 85.44 107 MET A N 1
ATOM 853 C CA . MET A 1 107 ? -43.670 -8.606 -5.384 1.00 85.44 107 MET A CA 1
ATOM 854 C C . MET A 1 107 ? -44.544 -9.845 -5.165 1.00 85.44 107 MET A C 1
ATOM 856 O O . MET A 1 107 ? -45.367 -9.906 -4.253 1.00 85.44 107 MET A O 1
ATOM 860 N N . TYR A 1 108 ? -44.356 -10.869 -5.995 1.00 85.19 108 TYR A N 1
ATOM 861 C CA . TYR A 1 108 ? -45.078 -12.134 -5.883 1.00 85.19 108 TYR A CA 1
ATOM 862 C C . TYR A 1 108 ? -44.187 -13.311 -6.292 1.00 85.19 108 TYR A C 1
ATOM 864 O O . TYR A 1 108 ? -43.242 -13.139 -7.061 1.00 85.19 108 TYR A O 1
ATOM 872 N N . SER A 1 109 ? -44.465 -14.513 -5.773 1.00 84.56 109 SER A N 1
ATOM 873 C CA . SER A 1 109 ? -43.739 -15.707 -6.219 1.00 84.56 109 SER A CA 1
ATOM 874 C C . SER A 1 109 ? -44.289 -16.201 -7.553 1.00 84.56 109 SER A C 1
ATOM 876 O O . SER A 1 109 ? -45.489 -16.448 -7.677 1.00 84.56 109 SER A O 1
ATOM 878 N N . ASN A 1 110 ? -43.401 -16.396 -8.525 1.00 84.88 110 ASN A N 1
ATOM 879 C CA . ASN A 1 110 ? -43.694 -17.040 -9.805 1.00 84.88 110 ASN A CA 1
ATOM 880 C C . ASN A 1 110 ? -43.273 -18.526 -9.847 1.00 84.88 110 ASN A C 1
ATOM 882 O O . ASN A 1 110 ? -43.521 -19.197 -10.846 1.00 84.88 110 ASN A O 1
ATOM 886 N N . ASN A 1 111 ? -42.670 -19.047 -8.770 1.00 85.19 111 ASN A N 1
ATOM 887 C CA . ASN A 1 111 ? -42.268 -20.446 -8.622 1.00 85.19 111 ASN A CA 1
ATOM 888 C C . ASN A 1 111 ? -42.838 -21.025 -7.312 1.00 85.19 111 ASN A C 1
ATOM 890 O O . ASN A 1 111 ? -42.593 -20.504 -6.222 1.00 85.19 111 ASN A O 1
ATOM 894 N N . SER A 1 112 ? -43.603 -22.116 -7.403 1.00 85.69 112 SER A N 1
ATOM 895 C CA . SER A 1 112 ? -44.155 -22.816 -6.234 1.00 85.69 112 SER A CA 1
ATOM 896 C C . SER A 1 112 ? -43.095 -23.572 -5.429 1.00 85.69 112 SER A C 1
ATOM 898 O O . SER A 1 112 ? -43.274 -23.792 -4.232 1.00 85.69 112 SER A O 1
ATOM 900 N N . GLU A 1 113 ? -41.981 -23.950 -6.059 1.00 89.94 113 GLU A N 1
ATOM 901 C CA . GLU A 1 113 ? -40.927 -24.759 -5.442 1.00 89.94 113 GLU A CA 1
ATOM 902 C C . GLU A 1 113 ? -39.953 -23.938 -4.582 1.00 89.94 113 GLU A C 1
ATOM 904 O O . GLU A 1 113 ? -39.254 -24.520 -3.759 1.00 89.94 113 GLU A O 1
ATOM 909 N N . SER A 1 114 ? -39.958 -22.599 -4.655 1.00 88.19 114 SER A N 1
ATOM 910 C CA . SER A 1 114 ? -38.985 -21.744 -3.943 1.00 88.19 114 SER A CA 1
ATOM 911 C C . SER A 1 114 ? -38.925 -21.969 -2.426 1.00 88.19 114 SER A C 1
ATOM 913 O O . SER A 1 114 ? -37.871 -21.791 -1.819 1.00 88.19 114 SER A O 1
ATOM 915 N N . ILE A 1 115 ? -40.029 -22.403 -1.803 1.00 88.88 115 ILE A N 1
ATOM 916 C CA . ILE A 1 115 ? -40.044 -22.787 -0.382 1.00 88.88 115 ILE A CA 1
ATOM 917 C C . ILE A 1 115 ? -39.210 -24.060 -0.152 1.00 88.88 115 ILE A C 1
ATOM 919 O O . ILE A 1 115 ? -38.453 -24.133 0.813 1.00 88.88 115 ILE A O 1
ATOM 923 N N . ARG A 1 116 ? -39.321 -25.060 -1.035 1.00 88.69 116 ARG A N 1
ATOM 924 C CA . ARG A 1 116 ? -38.532 -26.301 -0.979 1.00 88.69 116 ARG A CA 1
ATOM 925 C C . ARG A 1 116 ? -37.059 -26.023 -1.260 1.00 88.69 116 ARG A C 1
ATOM 927 O O . ARG A 1 116 ? -36.221 -26.503 -0.504 1.00 88.69 116 ARG A O 1
ATOM 934 N N . ASP A 1 117 ? -36.767 -25.187 -2.256 1.00 90.56 117 ASP A N 1
ATOM 935 C CA . ASP A 1 117 ? -35.402 -24.768 -2.595 1.00 90.56 117 ASP A CA 1
ATOM 936 C C . ASP A 1 117 ? -34.713 -24.090 -1.394 1.00 90.56 117 ASP A C 1
ATOM 938 O O . ASP A 1 117 ? -33.599 -24.457 -1.023 1.00 90.56 117 ASP A O 1
ATOM 942 N N . ALA A 1 118 ? -35.399 -23.165 -0.710 1.00 90.12 118 ALA A N 1
ATOM 943 C CA . ALA A 1 118 ? -34.899 -22.546 0.522 1.00 90.12 118 ALA A CA 1
ATOM 944 C C . ALA A 1 118 ? -34.698 -23.568 1.657 1.00 90.12 118 ALA A C 1
ATOM 946 O O . ALA A 1 118 ? -33.698 -23.532 2.380 1.00 90.12 118 ALA A O 1
ATOM 947 N N . LEU A 1 119 ? -35.637 -24.508 1.812 1.00 88.56 119 LEU A N 1
ATOM 948 C CA . LEU A 1 119 ? -35.555 -25.559 2.825 1.00 88.56 119 LEU A CA 1
ATOM 949 C C . LEU A 1 119 ? -34.391 -26.531 2.583 1.00 88.56 119 LEU A C 1
ATOM 951 O O . LEU A 1 119 ? -33.869 -27.053 3.564 1.00 88.56 119 LEU A O 1
ATOM 955 N N . CYS A 1 120 ? -33.921 -26.744 1.349 1.00 89.56 120 CYS A N 1
ATOM 956 C CA . CYS A 1 120 ? -32.714 -27.542 1.096 1.00 89.56 120 CYS A CA 1
ATOM 957 C C . CYS A 1 120 ? -31.498 -27.004 1.870 1.00 89.56 120 CYS A C 1
ATOM 959 O O . CYS A 1 120 ? -30.776 -27.783 2.490 1.00 89.56 120 CYS A O 1
ATOM 961 N N . PHE A 1 121 ? -31.321 -25.680 1.923 1.00 88.62 121 PHE A N 1
ATOM 962 C CA . PHE A 1 121 ? -30.249 -25.039 2.691 1.00 88.62 121 PHE A CA 1
ATOM 963 C C . PHE A 1 121 ? -30.470 -25.151 4.208 1.00 88.62 121 PHE A C 1
ATOM 965 O O . PHE A 1 121 ? -29.559 -25.529 4.945 1.00 88.62 121 PHE A O 1
ATOM 972 N N . PHE A 1 122 ? -31.688 -24.884 4.692 1.00 86.62 122 PHE A N 1
ATOM 973 C CA . PHE A 1 122 ? -31.999 -24.962 6.128 1.00 86.62 122 PHE A CA 1
ATOM 974 C C . PHE A 1 122 ? -32.083 -26.385 6.686 1.00 86.62 122 PHE A C 1
ATOM 976 O O . PHE A 1 122 ? -32.050 -26.557 7.907 1.00 86.62 122 PHE A O 1
ATOM 983 N N . MET A 1 123 ? -32.201 -27.405 5.835 1.00 82.50 123 MET A N 1
ATOM 984 C CA . MET A 1 123 ? -32.244 -28.809 6.246 1.00 82.50 123 MET A CA 1
ATOM 985 C C . MET A 1 123 ? -30.909 -29.545 6.071 1.00 82.50 123 MET A C 1
ATOM 987 O O . MET A 1 123 ? -30.778 -30.621 6.652 1.00 82.50 123 MET A O 1
ATOM 991 N N . ASP A 1 124 ? -29.918 -28.966 5.377 1.00 84.94 124 ASP A N 1
ATOM 992 C CA . ASP A 1 124 ? -28.582 -29.554 5.183 1.00 84.94 124 ASP A CA 1
ATOM 993 C C . ASP A 1 124 ? -27.927 -29.960 6.517 1.00 84.94 124 ASP A C 1
ATOM 995 O O . ASP A 1 124 ? -27.781 -29.149 7.436 1.00 84.94 124 ASP A O 1
ATOM 999 N N . GLU A 1 125 ? -27.516 -31.223 6.637 1.00 77.50 125 GLU A N 1
ATOM 1000 C CA . GLU A 1 125 ? -27.004 -31.794 7.892 1.00 77.50 125 GLU A CA 1
ATOM 1001 C C . GLU A 1 125 ? -25.697 -31.159 8.391 1.00 77.50 125 GLU A C 1
ATOM 1003 O O . GLU A 1 125 ? -25.377 -31.279 9.575 1.00 77.50 125 GLU A O 1
ATOM 1008 N N . LYS A 1 126 ? -24.929 -30.507 7.509 1.00 76.25 126 LYS A N 1
ATOM 1009 C CA . LYS A 1 126 ? -23.604 -29.946 7.807 1.00 76.25 126 LYS A CA 1
ATOM 1010 C C . LYS A 1 126 ? -23.618 -28.425 7.894 1.00 76.25 126 LYS A C 1
ATOM 1012 O O . LYS A 1 126 ? -22.934 -27.880 8.749 1.00 76.25 126 LYS A O 1
ATOM 1017 N N . LYS A 1 127 ? -24.362 -27.754 7.009 1.00 77.25 127 LYS A N 1
ATOM 1018 C CA . LYS A 1 127 ? -24.348 -26.294 6.836 1.00 77.25 127 LYS A CA 1
ATOM 1019 C C . LYS A 1 127 ? -25.541 -25.568 7.453 1.00 77.25 127 LYS A C 1
ATOM 1021 O O . LYS A 1 127 ? -25.447 -24.365 7.660 1.00 77.25 127 LYS A O 1
ATOM 1026 N N . SER A 1 128 ? -26.650 -26.241 7.776 1.00 78.19 128 SER A N 1
ATOM 1027 C CA . SER A 1 128 ? -27.878 -25.548 8.225 1.00 78.19 128 SER A CA 1
ATOM 1028 C C . SER A 1 128 ? -27.726 -24.677 9.482 1.00 78.19 128 SER A C 1
ATOM 1030 O O . SER A 1 128 ? -28.510 -23.750 9.673 1.00 78.19 128 SER A O 1
ATOM 1032 N N . GLN A 1 129 ? -26.726 -24.941 10.328 1.00 75.69 129 GLN A N 1
ATOM 1033 C CA . GLN A 1 129 ? -26.417 -24.121 11.509 1.00 75.69 129 GLN A CA 1
ATOM 1034 C C . GLN A 1 129 ? -25.681 -22.814 11.170 1.00 75.69 129 GLN A C 1
ATOM 1036 O O . GLN A 1 129 ? -25.750 -21.861 11.944 1.00 75.69 129 GLN A O 1
ATOM 1041 N N . ASP A 1 130 ? -25.011 -22.753 10.016 1.00 80.50 130 ASP A N 1
ATOM 1042 C CA . ASP A 1 130 ? -24.231 -21.598 9.561 1.00 80.50 130 ASP A CA 1
ATOM 1043 C C . ASP A 1 130 ? -25.049 -20.649 8.651 1.00 80.50 130 ASP A C 1
ATOM 1045 O O . ASP A 1 130 ? -24.600 -19.546 8.349 1.00 80.50 130 ASP A O 1
ATOM 1049 N N . ILE A 1 131 ? -26.255 -21.049 8.215 1.00 86.31 131 ILE A N 1
ATOM 1050 C CA . ILE A 1 131 ? -27.072 -20.324 7.221 1.00 86.31 131 ILE A CA 1
ATOM 1051 C C . ILE A 1 131 ? -28.207 -19.545 7.903 1.00 86.31 131 ILE A C 1
ATOM 1053 O O . ILE A 1 131 ? -29.237 -20.111 8.273 1.00 86.31 131 ILE A O 1
ATOM 1057 N N . GLY A 1 132 ? -28.054 -18.223 8.026 1.00 85.81 132 GLY A N 1
ATOM 1058 C CA . GLY A 1 132 ? -29.057 -17.352 8.656 1.00 85.81 132 GLY A CA 1
ATOM 1059 C C . GLY A 1 132 ? -30.340 -17.148 7.840 1.00 85.81 132 GLY A C 1
ATOM 1060 O O . GLY A 1 132 ? -31.443 -17.119 8.396 1.00 85.81 132 GLY A O 1
ATOM 1061 N N . PHE A 1 133 ? -30.195 -17.006 6.523 1.00 91.56 133 PHE A N 1
ATOM 1062 C CA . PHE A 1 133 ? -31.279 -16.749 5.576 1.00 91.56 133 PHE A CA 1
ATOM 1063 C C . PHE A 1 133 ? -30.903 -17.217 4.158 1.00 91.56 133 PHE A C 1
ATOM 1065 O O . PHE A 1 133 ? -29.742 -17.516 3.891 1.00 91.56 133 PHE A O 1
ATOM 1072 N N . VAL A 1 134 ? -31.888 -17.274 3.258 1.00 91.06 134 VAL A N 1
ATOM 1073 C CA . VAL A 1 134 ? -31.739 -17.566 1.824 1.00 91.06 134 VAL A CA 1
ATOM 1074 C C . VAL A 1 134 ? -32.455 -16.463 1.044 1.00 91.06 134 VAL A C 1
ATOM 1076 O O . VAL A 1 134 ? -33.683 -16.359 1.091 1.00 91.06 134 VAL A O 1
ATOM 1079 N N . GLN A 1 135 ? -31.689 -15.627 0.345 1.00 90.44 135 GLN A N 1
ATOM 1080 C CA . GLN A 1 135 ? -32.190 -14.493 -0.435 1.00 90.44 135 GLN A CA 1
ATOM 1081 C C . GLN A 1 135 ? -32.353 -14.895 -1.906 1.00 90.44 135 GLN A C 1
ATOM 1083 O O . GLN A 1 135 ? -31.374 -15.249 -2.559 1.00 90.44 135 GLN A O 1
ATOM 1088 N N . PHE A 1 136 ? -33.566 -14.792 -2.454 1.00 87.62 136 PHE A N 1
ATOM 1089 C CA . PHE A 1 136 ? -33.790 -14.958 -3.894 1.00 87.62 136 PHE A CA 1
ATOM 1090 C C . PHE A 1 136 ? -33.569 -13.624 -4.634 1.00 87.62 136 PHE A C 1
ATOM 1092 O O . PHE A 1 136 ? -33.882 -12.567 -4.073 1.00 87.62 136 PHE A O 1
ATOM 1099 N N . PRO A 1 137 ? -33.061 -13.631 -5.883 1.00 83.19 137 PRO A N 1
ATOM 1100 C CA . PRO A 1 137 ? -32.933 -12.418 -6.689 1.00 83.19 137 PRO A CA 1
ATOM 1101 C C . PRO A 1 137 ? -34.286 -11.749 -6.967 1.00 83.19 137 PRO A C 1
ATOM 1103 O O . PRO A 1 137 ? -35.276 -12.420 -7.269 1.00 83.19 137 PRO A O 1
ATOM 1106 N N . GLN A 1 138 ? -34.323 -10.416 -6.918 1.00 82.38 138 GLN A N 1
ATOM 1107 C CA . GLN A 1 138 ? -35.513 -9.637 -7.271 1.00 82.38 138 GLN A CA 1
ATOM 1108 C C . GLN A 1 138 ? -35.618 -9.491 -8.793 1.00 82.38 138 GLN A C 1
ATOM 1110 O O . GLN A 1 138 ? -34.661 -9.082 -9.446 1.00 82.38 138 GLN A O 1
ATOM 1115 N N . ASN A 1 139 ? -36.789 -9.801 -9.353 1.00 79.00 139 ASN A N 1
ATOM 1116 C CA . ASN A 1 139 ? -37.084 -9.657 -10.779 1.00 79.00 139 ASN A CA 1
ATOM 1117 C C . ASN A 1 139 ? -38.300 -8.738 -10.964 1.00 79.00 139 ASN A C 1
ATOM 1119 O O . ASN A 1 139 ? -39.307 -8.913 -10.283 1.00 79.00 139 ASN A O 1
ATOM 1123 N N . PHE A 1 140 ? -38.217 -7.786 -11.900 1.00 82.50 140 PHE A N 1
ATOM 1124 C CA . PHE A 1 140 ? -39.244 -6.759 -12.117 1.00 82.50 140 PHE A CA 1
ATOM 1125 C C . PHE A 1 140 ? -39.887 -6.884 -13.505 1.00 82.50 140 PHE A C 1
ATOM 1127 O O . PHE A 1 140 ? -39.212 -6.742 -14.526 1.00 82.50 140 PHE A O 1
ATOM 1134 N N . GLU A 1 141 ? -41.206 -7.091 -13.555 1.00 75.31 141 GLU A N 1
ATOM 1135 C CA . GLU A 1 141 ? -41.929 -7.336 -14.816 1.00 75.31 141 GLU A CA 1
ATOM 1136 C C . GLU A 1 141 ? -42.164 -6.081 -15.669 1.00 75.31 141 GLU A C 1
ATOM 1138 O O . GLU A 1 141 ? -42.201 -6.164 -16.893 1.00 75.31 141 GLU A O 1
ATOM 1143 N N . ASN A 1 142 ? -42.272 -4.900 -15.051 1.00 80.25 142 ASN A N 1
ATOM 1144 C CA . ASN A 1 142 ? -42.500 -3.625 -15.750 1.00 80.25 142 ASN A CA 1
ATOM 1145 C C . ASN A 1 142 ? -41.218 -3.045 -16.386 1.00 80.25 142 ASN A C 1
ATOM 1147 O O . ASN A 1 142 ? -41.012 -1.831 -16.405 1.00 80.25 142 ASN A O 1
ATOM 1151 N N . THR A 1 143 ? -40.334 -3.904 -16.895 1.00 79.06 143 THR A N 1
ATOM 1152 C CA . THR A 1 143 ? -39.034 -3.514 -17.452 1.00 79.06 143 THR A CA 1
ATOM 1153 C C . THR A 1 143 ? -39.022 -3.640 -18.974 1.00 79.06 143 THR A C 1
ATOM 1155 O O . THR A 1 143 ? -39.606 -4.542 -19.572 1.00 79.06 143 THR A O 1
ATOM 1158 N N . THR A 1 144 ? -38.385 -2.677 -19.644 1.00 80.44 144 THR A N 1
ATOM 1159 C CA . THR A 1 144 ? -38.238 -2.718 -21.108 1.00 80.44 144 THR A CA 1
ATOM 1160 C C . THR A 1 144 ? -37.042 -3.584 -21.494 1.00 80.44 144 THR A C 1
ATOM 1162 O O . THR A 1 144 ? -36.090 -3.695 -20.728 1.00 80.44 144 THR A O 1
ATOM 1165 N N . LYS A 1 145 ? -37.036 -4.137 -22.715 1.00 76.44 145 LYS A N 1
ATOM 1166 C CA . LYS A 1 145 ? -35.958 -5.015 -23.219 1.00 76.44 145 LYS A CA 1
ATOM 1167 C C . LYS A 1 145 ? -34.534 -4.449 -23.055 1.00 76.44 145 LYS A C 1
ATOM 1169 O O . LYS A 1 145 ? -33.593 -5.227 -22.945 1.00 76.44 145 LYS A O 1
ATOM 1174 N N . ASN A 1 146 ? -34.384 -3.124 -23.062 1.00 79.31 146 ASN A N 1
ATOM 1175 C CA . ASN A 1 146 ? -33.093 -2.440 -22.955 1.00 79.31 146 ASN A CA 1
ATOM 1176 C C . ASN A 1 146 ? -32.875 -1.761 -21.587 1.00 79.31 146 ASN A C 1
ATOM 1178 O O . ASN A 1 146 ? -31.909 -1.018 -21.467 1.00 79.31 146 ASN A O 1
ATOM 1182 N N . ASP A 1 147 ? -33.794 -1.941 -20.626 1.00 76.75 147 ASP A N 1
ATOM 1183 C CA . ASP A 1 147 ? -33.784 -1.379 -19.265 1.00 76.75 147 ASP A CA 1
ATOM 1184 C C . ASP A 1 147 ? -33.071 -0.019 -19.135 1.00 76.75 147 ASP A C 1
ATOM 1186 O O . ASP A 1 147 ? -32.019 0.117 -18.513 1.00 76.75 147 ASP A O 1
ATOM 1190 N N . ILE A 1 148 ? -33.655 1.010 -19.757 1.00 78.06 148 ILE A N 1
ATOM 1191 C CA . ILE A 1 148 ? -33.039 2.341 -19.908 1.00 78.06 148 ILE A CA 1
ATOM 1192 C C . ILE A 1 148 ? -32.718 3.067 -18.586 1.00 78.06 148 ILE A C 1
ATOM 1194 O O . ILE A 1 148 ? -32.050 4.099 -18.613 1.00 78.06 148 ILE A O 1
ATOM 1198 N N . TYR A 1 149 ? -33.201 2.550 -17.453 1.00 79.69 149 TYR A N 1
ATOM 1199 C CA . TYR A 1 149 ? -32.956 3.079 -16.109 1.00 79.69 149 TYR A CA 1
ATOM 1200 C C . TYR A 1 149 ? -32.154 2.113 -15.219 1.00 79.69 149 TYR A C 1
ATOM 1202 O O . TYR A 1 149 ? -31.938 2.421 -14.049 1.00 79.69 149 TYR A O 1
ATOM 1210 N N . GLY A 1 150 ? -31.724 0.954 -15.738 1.00 77.69 150 GLY A N 1
ATOM 1211 C CA . GLY A 1 150 ? -30.980 -0.064 -14.987 1.00 77.69 150 GLY A CA 1
ATOM 1212 C C . GLY A 1 150 ? -31.749 -0.666 -13.805 1.00 77.69 150 GLY A C 1
ATOM 1213 O O . GLY A 1 150 ? -31.132 -1.162 -12.864 1.00 77.69 150 GLY A O 1
ATOM 1214 N N . SER A 1 151 ? -33.084 -0.602 -13.817 1.00 79.81 151 SER A N 1
ATOM 1215 C CA . SER A 1 151 ? -33.942 -0.980 -12.685 1.00 79.81 151 SER A CA 1
ATOM 1216 C C . SER A 1 151 ? -33.908 -2.476 -12.349 1.00 79.81 151 SER A C 1
ATOM 1218 O O . SER A 1 151 ? -34.273 -2.857 -11.244 1.00 79.81 151 SER A O 1
ATOM 1220 N N . THR A 1 152 ? -33.452 -3.327 -13.270 1.00 76.31 152 THR A N 1
ATOM 1221 C CA . THR A 1 152 ? -33.261 -4.772 -13.053 1.00 76.31 152 THR A CA 1
ATOM 1222 C C . THR A 1 152 ? -32.000 -5.130 -12.268 1.00 76.31 152 THR A C 1
ATOM 1224 O O . THR A 1 152 ? -31.902 -6.258 -11.788 1.00 76.31 152 THR A O 1
ATOM 1227 N N . LEU A 1 153 ? -31.025 -4.215 -12.157 1.00 78.19 153 LEU A N 1
ATOM 1228 C CA . LEU A 1 153 ? -29.743 -4.432 -11.468 1.00 78.19 153 LEU A CA 1
ATOM 1229 C C . LEU A 1 153 ? -29.042 -5.756 -11.860 1.00 78.19 153 LEU A C 1
ATOM 1231 O O . LEU A 1 153 ? -28.459 -6.432 -11.014 1.00 78.19 153 LEU A O 1
ATOM 1235 N N . GLN A 1 154 ? -29.093 -6.137 -13.146 1.00 76.06 154 GLN A N 1
ATOM 1236 C CA . GLN A 1 154 ? -28.664 -7.463 -13.627 1.00 76.06 154 GLN A CA 1
ATOM 1237 C C . GLN A 1 154 ? -27.263 -7.892 -13.168 1.00 76.06 154 GLN A C 1
ATOM 1239 O O . GLN A 1 154 ? -27.096 -9.045 -12.787 1.00 76.06 154 GLN A O 1
ATOM 1244 N N . VAL A 1 155 ? -26.273 -6.991 -13.170 1.00 76.62 155 VAL A N 1
ATOM 1245 C CA . VAL A 1 155 ? -24.898 -7.315 -12.737 1.00 76.62 155 VAL A CA 1
ATOM 1246 C C . VAL A 1 155 ? -24.859 -7.698 -11.255 1.00 76.62 155 VAL A C 1
ATOM 1248 O O . VAL A 1 155 ? -24.300 -8.737 -10.907 1.00 76.62 155 VAL A O 1
ATOM 1251 N N . ILE A 1 156 ? -25.528 -6.921 -10.400 1.00 77.38 156 ILE A N 1
ATOM 1252 C CA . ILE A 1 156 ? -25.597 -7.177 -8.957 1.00 77.38 156 ILE A CA 1
ATOM 1253 C C . ILE A 1 156 ? -26.290 -8.525 -8.702 1.00 77.38 156 ILE A C 1
ATOM 1255 O O . ILE A 1 156 ? -25.751 -9.405 -8.031 1.00 77.38 156 ILE A O 1
ATOM 1259 N N . SER A 1 157 ? -27.461 -8.718 -9.313 1.00 72.00 157 SER A N 1
ATOM 1260 C CA . SER A 1 157 ? -28.313 -9.892 -9.102 1.00 72.00 157 SER A CA 1
ATOM 1261 C C . SER A 1 157 ? -27.742 -11.194 -9.685 1.00 72.00 157 SER A C 1
ATOM 1263 O O . SER A 1 157 ? -27.920 -12.255 -9.087 1.00 72.00 157 SER A O 1
ATOM 1265 N N . GLN A 1 158 ? -27.080 -11.150 -10.848 1.00 73.88 158 GLN A N 1
ATOM 1266 C CA . GLN A 1 158 ? -26.596 -12.350 -11.553 1.00 73.88 158 GLN A CA 1
ATOM 1267 C C . GLN A 1 158 ? -25.110 -12.650 -11.335 1.00 73.88 158 GLN A C 1
ATOM 1269 O O . GLN A 1 158 ? -24.715 -13.802 -11.485 1.00 73.88 158 GLN A O 1
ATOM 1274 N N . VAL A 1 159 ? -24.288 -11.654 -10.985 1.00 75.31 159 VAL A N 1
ATOM 1275 C CA . VAL A 1 159 ? -22.832 -11.824 -10.837 1.00 75.31 159 VAL A CA 1
ATOM 1276 C C . VAL A 1 159 ? -22.393 -11.569 -9.400 1.00 75.31 159 VAL A C 1
ATOM 1278 O O . VAL A 1 159 ? -21.834 -12.466 -8.772 1.00 75.31 159 VAL A O 1
ATOM 1281 N N . GLU A 1 160 ? -22.665 -10.383 -8.852 1.00 76.38 160 GLU A N 1
ATOM 1282 C CA . GLU A 1 160 ? -22.106 -9.984 -7.551 1.00 76.38 160 GLU A CA 1
ATOM 1283 C C . GLU A 1 160 ? -22.643 -10.849 -6.408 1.00 76.38 160 GLU A C 1
ATOM 1285 O O . GLU A 1 160 ? -21.855 -11.435 -5.672 1.00 76.38 160 GLU A O 1
ATOM 1290 N N . PHE A 1 161 ? -23.965 -11.020 -6.292 1.00 75.94 161 PHE A N 1
ATOM 1291 C CA . PHE A 1 161 ? -24.565 -11.835 -5.227 1.00 75.94 161 PHE A CA 1
ATOM 1292 C C . PHE A 1 161 ? -24.126 -13.304 -5.256 1.00 75.94 161 PHE A C 1
ATOM 1294 O O . PHE A 1 161 ? -23.902 -13.880 -4.196 1.00 75.94 161 PHE A O 1
ATOM 1301 N N . HIS A 1 162 ? -23.924 -13.881 -6.443 1.00 73.12 162 HIS A N 1
ATOM 1302 C CA . HIS A 1 162 ? -23.393 -15.241 -6.585 1.00 73.12 162 HIS A CA 1
ATOM 1303 C C . HIS A 1 162 ? -21.900 -15.315 -6.211 1.00 73.12 162 HIS A C 1
ATOM 1305 O O . HIS A 1 162 ? -21.433 -16.335 -5.710 1.00 73.12 162 HIS A O 1
ATOM 1311 N N . GLY A 1 163 ? -21.138 -14.235 -6.418 1.00 71.62 163 GLY A N 1
ATOM 1312 C CA . GLY A 1 163 ? -19.763 -14.113 -5.928 1.00 71.62 163 GLY A CA 1
ATOM 1313 C C . GLY A 1 163 ? -19.678 -13.972 -4.403 1.00 71.62 163 GLY A C 1
ATOM 1314 O O . GLY A 1 163 ? -18.774 -14.537 -3.784 1.00 71.62 163 GLY A O 1
ATOM 1315 N N . LEU A 1 164 ? -20.638 -13.273 -3.783 1.00 73.38 164 LEU A N 1
ATOM 1316 C CA . LEU A 1 164 ? -20.694 -13.068 -2.330 1.00 73.38 164 LEU A CA 1
ATOM 1317 C C . LEU A 1 164 ? -20.941 -14.357 -1.530 1.00 73.38 164 LEU A C 1
ATOM 1319 O O . LEU A 1 164 ? -20.562 -14.405 -0.360 1.00 73.38 164 LEU A O 1
ATOM 1323 N N . ASP A 1 165 ? -21.460 -15.431 -2.132 1.00 69.56 165 ASP A N 1
ATOM 1324 C CA . ASP A 1 165 ? -21.504 -16.758 -1.491 1.00 69.56 165 ASP A CA 1
ATOM 1325 C C . ASP A 1 165 ? -20.106 -17.253 -1.069 1.00 69.56 165 ASP A C 1
ATOM 1327 O O . ASP A 1 165 ? -19.966 -17.935 -0.052 1.00 69.56 165 ASP A O 1
ATOM 1331 N N . GLY A 1 166 ? -19.046 -16.845 -1.781 1.00 65.56 166 GLY A N 1
ATOM 1332 C CA . GLY A 1 166 ? -17.653 -17.099 -1.395 1.00 65.56 166 GLY A CA 1
ATOM 1333 C C . GLY A 1 166 ? -17.158 -16.277 -0.194 1.00 65.56 166 GLY A C 1
ATOM 1334 O O . GLY A 1 166 ? -16.108 -16.591 0.362 1.00 65.56 166 GLY A O 1
ATOM 1335 N N . LEU A 1 167 ? -17.906 -15.250 0.220 1.00 65.25 167 LEU A N 1
ATOM 1336 C CA . LEU A 1 167 ? -17.604 -14.342 1.336 1.00 65.25 167 LEU A CA 1
ATOM 1337 C C . LEU A 1 167 ? -18.613 -14.456 2.497 1.00 65.25 167 LEU A C 1
ATOM 1339 O O . LEU A 1 167 ? -18.561 -13.662 3.436 1.00 65.25 167 LEU A O 1
ATOM 1343 N N . GLY A 1 168 ? -19.499 -15.459 2.468 1.00 66.62 168 GLY A N 1
ATOM 1344 C CA . GLY A 1 168 ? -20.481 -15.733 3.526 1.00 66.62 168 GLY A CA 1
ATOM 1345 C C . GLY A 1 168 ? -21.949 -15.520 3.139 1.00 66.62 168 GLY A C 1
ATOM 1346 O O . GLY A 1 168 ? -22.814 -15.738 3.985 1.00 66.62 168 GLY A O 1
ATOM 1347 N N . GLY A 1 169 ? -22.233 -15.145 1.889 1.00 75.44 169 GLY A N 1
ATOM 1348 C CA . GLY A 1 169 ? -23.583 -15.017 1.334 1.00 75.44 169 GLY A CA 1
ATOM 1349 C C . GLY A 1 169 ? -23.949 -13.591 0.895 1.00 75.44 169 GLY A C 1
ATOM 1350 O O . GLY A 1 169 ? -23.278 -12.624 1.270 1.00 75.44 169 GLY A O 1
ATOM 1351 N N . PRO A 1 170 ? -25.020 -13.432 0.097 1.00 78.81 170 PRO A N 1
ATOM 1352 C CA . PRO A 1 170 ? -25.517 -12.133 -0.341 1.00 78.81 170 PRO A CA 1
ATOM 1353 C C . PRO A 1 170 ? -26.147 -11.327 0.803 1.00 78.81 170 PRO A C 1
ATOM 1355 O O . PRO A 1 170 ? -26.584 -11.861 1.823 1.00 78.81 170 PRO A O 1
ATOM 1358 N N . LEU A 1 171 ? -26.254 -10.013 0.601 1.00 81.25 171 LEU A N 1
ATOM 1359 C CA . LEU A 1 171 ? -26.960 -9.121 1.521 1.00 81.25 171 LEU A CA 1
ATOM 1360 C C . LEU A 1 171 ? -28.476 -9.383 1.503 1.00 81.25 171 LEU A C 1
ATOM 1362 O O . LEU A 1 171 ? -29.063 -9.671 0.462 1.00 81.25 171 LEU A O 1
ATOM 1366 N N . TYR A 1 172 ? -29.126 -9.199 2.653 1.00 85.62 172 TYR A N 1
ATOM 1367 C CA . TYR A 1 172 ? -30.585 -9.163 2.738 1.00 85.62 172 TYR A CA 1
ATOM 1368 C C . TYR A 1 172 ? -31.124 -7.862 2.119 1.00 85.62 172 TYR A C 1
ATOM 1370 O O . TYR A 1 172 ? -30.809 -6.769 2.592 1.00 85.62 172 TYR A O 1
ATOM 1378 N N . ILE A 1 173 ? -31.962 -7.979 1.084 1.00 82.25 173 ILE A N 1
ATOM 1379 C CA . ILE A 1 173 ? -32.448 -6.848 0.267 1.00 82.25 173 ILE A CA 1
ATOM 1380 C C . ILE A 1 173 ? -33.963 -6.591 0.387 1.00 82.25 173 ILE A C 1
ATOM 1382 O O . ILE A 1 173 ? -34.571 -5.966 -0.479 1.00 82.25 173 ILE A O 1
ATOM 1386 N N . GLY A 1 174 ? -34.588 -7.026 1.485 1.00 79.25 174 GLY A N 1
ATOM 1387 C CA . GLY A 1 174 ? -35.896 -6.515 1.931 1.00 79.25 174 GLY A CA 1
ATOM 1388 C C . GLY A 1 174 ? -37.154 -7.238 1.428 1.00 79.25 174 GLY A C 1
ATOM 1389 O O . GLY A 1 174 ? -38.215 -7.056 2.022 1.00 79.25 174 GLY A O 1
ATOM 1390 N N . THR A 1 175 ? -37.057 -8.097 0.411 1.00 87.69 175 THR A N 1
ATOM 1391 C CA . THR A 1 175 ? -38.165 -8.936 -0.100 1.00 87.69 175 THR A CA 1
ATOM 1392 C C . THR A 1 175 ? -37.617 -10.213 -0.746 1.00 87.69 175 THR A C 1
ATOM 1394 O O . THR A 1 175 ? -36.460 -10.237 -1.172 1.00 87.69 175 THR A O 1
ATOM 1397 N N . GLY A 1 176 ? -38.419 -11.281 -0.803 1.00 89.00 176 GLY A N 1
ATOM 1398 C CA . GLY A 1 176 ? -38.036 -12.560 -1.416 1.00 89.00 176 GLY A CA 1
ATOM 1399 C C . GLY A 1 176 ? -36.984 -13.338 -0.619 1.00 89.00 176 GLY A C 1
ATOM 1400 O O . GLY A 1 176 ? -36.203 -14.089 -1.201 1.00 89.00 176 GLY A O 1
ATOM 1401 N N . CYS A 1 177 ? -36.927 -13.133 0.697 1.00 92.12 177 CYS A N 1
ATOM 1402 C CA . CYS A 1 177 ? -35.931 -13.745 1.567 1.00 92.12 177 CYS A CA 1
ATOM 1403 C C . CYS A 1 177 ? -36.591 -14.698 2.566 1.00 92.12 177 CYS A C 1
ATOM 1405 O O . CYS A 1 177 ? -37.565 -14.353 3.236 1.00 92.12 177 CYS A O 1
ATOM 1407 N N . PHE A 1 178 ? -36.056 -15.910 2.671 1.00 93.44 178 PHE A N 1
ATOM 1408 C CA . PHE A 1 178 ? -36.440 -16.862 3.704 1.00 93.44 178 PHE A CA 1
ATOM 1409 C C . PHE A 1 178 ? -35.459 -16.752 4.867 1.00 93.44 178 PHE A C 1
ATOM 1411 O O . PHE A 1 178 ? -34.255 -16.828 4.663 1.00 93.44 178 PHE A O 1
ATOM 1418 N N . HIS A 1 179 ? -35.952 -16.621 6.090 1.00 92.25 179 HIS A N 1
ATOM 1419 C CA . HIS A 1 179 ? -35.156 -16.485 7.306 1.00 92.25 179 HIS A CA 1
ATOM 1420 C C . HIS A 1 179 ? -35.461 -17.619 8.283 1.00 92.25 179 HIS A C 1
ATOM 1422 O O . HIS A 1 179 ? -36.620 -18.016 8.427 1.00 92.25 179 HIS A O 1
ATOM 1428 N N . GLN A 1 180 ? -34.462 -18.072 9.045 1.00 88.00 180 GLN A N 1
ATOM 1429 C CA . GLN A 1 180 ? -34.749 -18.824 10.269 1.00 88.00 180 GLN A CA 1
ATOM 1430 C C . GLN A 1 180 ? -35.326 -17.864 11.321 1.00 88.00 180 GLN A C 1
ATOM 1432 O O . GLN A 1 180 ? -34.697 -16.847 11.632 1.00 88.00 180 GLN A O 1
ATOM 1437 N N . ARG A 1 181 ? -36.499 -18.183 11.893 1.00 88.12 181 ARG A N 1
ATOM 1438 C CA . ARG A 1 181 ? -37.206 -17.334 12.873 1.00 88.12 181 ARG A CA 1
ATOM 1439 C C . ARG A 1 181 ? -36.268 -16.877 13.981 1.00 88.12 181 ARG A C 1
ATOM 1441 O O . ARG A 1 181 ? -36.143 -15.684 14.206 1.00 88.12 181 ARG A O 1
ATOM 1448 N N . GLU A 1 182 ? -35.597 -17.809 14.655 1.00 82.94 182 GLU A N 1
ATOM 1449 C CA . GLU A 1 182 ? -34.769 -17.495 15.826 1.00 82.94 182 GLU A CA 1
ATOM 1450 C C . GLU A 1 182 ? -33.616 -16.534 15.506 1.00 82.94 182 GLU A C 1
ATOM 1452 O O . GLU A 1 182 ? -33.291 -15.679 16.328 1.00 82.94 182 GLU A O 1
ATOM 1457 N N . ILE A 1 183 ? -33.031 -16.641 14.311 1.00 84.06 183 ILE A N 1
ATOM 1458 C CA . ILE A 1 183 ? -31.930 -15.783 13.855 1.00 84.06 183 ILE A CA 1
ATOM 1459 C C . ILE A 1 183 ? -32.464 -14.382 13.527 1.00 84.06 183 ILE A C 1
ATOM 1461 O O . ILE A 1 183 ? -31.885 -13.392 13.967 1.00 84.06 183 ILE A O 1
ATOM 1465 N N . LEU A 1 184 ? -33.625 -14.285 12.866 1.00 84.31 184 LEU A N 1
ATOM 1466 C CA . LEU A 1 184 ? -34.321 -13.011 12.640 1.00 84.31 184 LEU A CA 1
ATOM 1467 C C . LEU A 1 184 ? -34.809 -12.359 13.954 1.00 84.31 184 LEU A C 1
ATOM 1469 O O . LEU A 1 184 ? -34.883 -11.137 14.043 1.00 84.31 184 LEU A O 1
ATOM 1473 N N . CYS A 1 185 ? -35.069 -13.154 14.997 1.00 79.69 185 CYS A N 1
ATOM 1474 C CA . CYS A 1 185 ? -35.317 -12.694 16.370 1.00 79.69 185 CYS A CA 1
ATOM 1475 C C . CYS A 1 185 ? -34.040 -12.259 17.131 1.00 79.69 185 CYS A C 1
ATOM 1477 O O . CYS A 1 185 ? -34.126 -11.976 18.326 1.00 79.69 185 CYS A O 1
ATOM 1479 N N . GLY A 1 186 ? -32.860 -12.245 16.497 1.00 75.38 186 GLY A N 1
ATOM 1480 C CA . GLY A 1 186 ? -31.595 -11.826 17.116 1.00 75.38 186 GLY A CA 1
ATOM 1481 C C . GLY A 1 186 ? -30.815 -12.926 17.850 1.00 75.38 186 GLY A C 1
ATOM 1482 O O . GLY A 1 186 ? -29.932 -12.617 18.656 1.00 75.38 186 GLY A O 1
ATOM 1483 N N . ARG A 1 187 ? -31.093 -14.220 17.614 1.00 74.62 187 ARG A N 1
ATOM 1484 C CA . ARG A 1 187 ? -30.262 -15.295 18.186 1.00 74.62 187 ARG A CA 1
ATOM 1485 C C . ARG A 1 187 ? -28.846 -15.249 17.609 1.00 74.62 187 ARG A C 1
ATOM 1487 O O . ARG A 1 187 ? -28.642 -15.351 16.403 1.00 74.62 187 ARG A O 1
ATOM 1494 N N . LYS A 1 188 ? -27.863 -15.187 18.508 1.00 71.75 188 LYS A N 1
ATOM 1495 C CA . LYS A 1 188 ? -26.432 -15.235 18.184 1.00 71.75 188 LYS A CA 1
ATOM 1496 C C . LYS A 1 188 ? -25.997 -16.672 17.878 1.00 71.75 188 LYS A C 1
ATOM 1498 O O . LYS A 1 188 ? -26.484 -17.619 18.495 1.00 71.75 188 LYS A O 1
ATOM 1503 N N . TYR A 1 189 ? -25.080 -16.814 16.923 1.00 72.12 189 TYR A N 1
ATOM 1504 C CA . TYR A 1 189 ? -24.520 -18.101 16.506 1.00 72.12 189 TYR A CA 1
ATOM 1505 C C . TYR A 1 189 ? -23.827 -18.833 17.666 1.00 72.12 189 TYR A C 1
ATOM 1507 O O . TYR A 1 189 ? -23.114 -18.218 18.459 1.00 72.12 189 TYR A O 1
ATOM 1515 N N . SER A 1 190 ? -23.998 -20.155 17.738 1.00 69.88 190 SER A N 1
ATOM 1516 C CA . SER A 1 190 ? -23.319 -21.024 18.704 1.00 69.88 190 SER A CA 1
ATOM 1517 C C . SER A 1 190 ? -23.095 -22.411 18.106 1.00 69.88 190 SER A C 1
ATOM 1519 O O . SER A 1 190 ? -24.040 -23.034 17.630 1.00 69.88 190 SER A O 1
ATOM 1521 N N . LYS A 1 191 ? -21.855 -22.914 18.178 1.00 65.62 191 LYS A N 1
ATOM 1522 C CA . LYS A 1 191 ? -21.459 -24.223 17.622 1.00 65.62 191 LYS A CA 1
ATOM 1523 C C . LYS A 1 191 ? -22.083 -25.419 18.342 1.00 65.62 191 LYS A C 1
ATOM 1525 O O . LYS A 1 191 ? -22.205 -26.489 17.757 1.00 65.62 191 LYS A O 1
ATOM 1530 N N . ASP A 1 192 ? -22.462 -25.241 19.605 1.00 68.50 192 ASP A N 1
ATOM 1531 C CA . ASP A 1 192 ? -23.070 -26.300 20.415 1.00 68.50 192 ASP A CA 1
ATOM 1532 C C . ASP A 1 192 ? -24.601 -26.340 20.258 1.00 68.50 192 ASP A C 1
ATOM 1534 O O . ASP A 1 192 ? -25.262 -27.256 20.754 1.00 68.50 192 ASP A O 1
ATOM 1538 N N . TYR A 1 193 ? -25.188 -25.349 19.573 1.00 66.94 193 TYR A N 1
ATOM 1539 C CA . TYR A 1 193 ? -26.630 -25.260 19.402 1.00 66.94 193 TYR A CA 1
ATOM 1540 C C . TYR A 1 193 ? -27.126 -26.159 18.265 1.00 66.94 193 TYR A C 1
ATOM 1542 O O . TYR A 1 193 ? -26.754 -26.002 17.105 1.00 66.94 193 TYR A O 1
ATOM 1550 N N . LYS A 1 194 ? -28.045 -27.072 18.589 1.00 63.16 194 LYS A N 1
ATOM 1551 C CA . LYS A 1 194 ? -28.826 -27.819 17.599 1.00 63.16 194 LYS A CA 1
ATOM 1552 C C . LYS A 1 194 ? -30.227 -27.231 17.523 1.00 63.16 194 LYS A C 1
ATOM 1554 O O . LYS A 1 194 ? -30.914 -27.179 18.539 1.00 63.16 194 LYS A O 1
ATOM 1559 N N . ILE A 1 195 ? -30.637 -26.839 16.317 1.00 64.12 195 ILE A N 1
ATOM 1560 C CA . ILE A 1 195 ? -31.989 -26.351 16.025 1.00 64.12 195 ILE A CA 1
ATOM 1561 C C . ILE A 1 195 ? -32.996 -27.438 16.416 1.00 64.12 195 ILE A C 1
ATOM 1563 O O . ILE A 1 195 ? -33.012 -28.510 15.805 1.00 64.12 195 ILE A O 1
ATOM 1567 N N . ASP A 1 196 ? -33.837 -27.170 17.418 1.00 60.66 196 ASP A N 1
ATOM 1568 C CA . ASP A 1 196 ? -34.969 -28.047 17.714 1.00 60.66 196 ASP A CA 1
ATOM 1569 C C . ASP A 1 196 ? -36.079 -27.759 16.702 1.00 60.66 196 ASP A C 1
ATOM 1571 O O . ASP A 1 196 ? -36.738 -26.722 16.732 1.00 60.66 196 ASP A O 1
ATOM 1575 N N . ARG A 1 197 ? -36.241 -28.679 15.748 1.00 60.81 197 ARG A N 1
ATOM 1576 C CA . ARG A 1 197 ? -37.208 -28.559 14.649 1.00 60.81 197 ARG A CA 1
ATOM 1577 C C . ARG A 1 197 ? -38.613 -29.047 15.038 1.00 60.81 197 ARG A C 1
ATOM 1579 O O . ARG A 1 197 ? -39.484 -29.110 14.174 1.00 60.81 197 ARG A O 1
ATOM 1586 N N . LYS A 1 198 ? -38.858 -29.407 16.306 1.00 56.31 198 LYS A N 1
ATOM 1587 C CA . LYS A 1 198 ? -40.195 -29.781 16.792 1.00 56.31 198 LYS A CA 1
ATOM 1588 C C . LYS A 1 198 ? -41.048 -28.541 17.047 1.00 56.31 198 LYS A C 1
ATOM 1590 O O . LYS A 1 198 ? -40.959 -27.911 18.096 1.00 56.31 198 LYS A O 1
ATOM 1595 N N . THR A 1 199 ? -41.934 -28.232 16.108 1.00 56.59 199 THR A N 1
ATOM 1596 C CA . THR A 1 199 ? -43.015 -27.265 16.326 1.00 56.59 199 THR A CA 1
ATOM 1597 C C . THR A 1 199 ? -43.938 -27.741 17.447 1.00 56.59 199 THR A C 1
ATOM 1599 O O . THR A 1 199 ? -44.503 -28.832 17.373 1.00 56.59 199 THR A O 1
ATOM 1602 N N . SER A 1 200 ? -44.122 -26.910 18.472 1.00 58.09 200 SER A N 1
ATOM 1603 C CA . SER A 1 200 ? -45.215 -27.055 19.434 1.00 58.09 200 SER A CA 1
ATOM 1604 C C . SER A 1 200 ? -46.555 -26.836 18.728 1.00 58.09 200 SER A C 1
ATOM 1606 O O . SER A 1 200 ? -46.708 -25.819 18.047 1.00 58.09 200 SER A O 1
ATOM 1608 N N . ASN A 1 201 ? -47.531 -27.723 18.925 1.00 61.56 201 ASN A N 1
ATOM 1609 C CA . ASN A 1 201 ? -48.898 -27.464 18.470 1.00 61.56 201 ASN A CA 1
ATOM 1610 C C . ASN A 1 201 ? -49.439 -26.190 19.139 1.00 61.56 201 ASN A C 1
ATOM 1612 O O . ASN A 1 201 ? -49.229 -25.966 20.332 1.00 61.56 201 ASN A O 1
ATOM 1616 N N . VAL A 1 202 ? -50.109 -25.346 18.353 1.00 71.69 202 VAL A N 1
ATOM 1617 C CA . VAL A 1 202 ? -50.737 -24.113 18.839 1.00 71.69 202 VAL A CA 1
ATOM 1618 C C . VAL A 1 202 ? -52.173 -24.426 19.248 1.00 71.69 202 VAL A C 1
ATOM 1620 O O . VAL A 1 202 ? -53.076 -24.463 18.408 1.00 71.69 202 VAL A O 1
ATOM 1623 N N . ASP A 1 203 ? -52.362 -24.650 20.547 1.00 70.56 203 ASP A N 1
ATOM 1624 C CA . ASP A 1 203 ? -53.667 -24.911 21.154 1.00 70.56 203 ASP A CA 1
ATOM 1625 C C . ASP A 1 203 ? -54.386 -23.601 21.527 1.00 70.56 203 ASP A C 1
ATOM 1627 O O . ASP A 1 203 ? -53.782 -22.660 22.057 1.00 70.56 203 ASP A O 1
ATOM 1631 N N . GLY A 1 204 ? -55.694 -23.557 21.262 1.00 79.56 204 GLY A N 1
ATOM 1632 C CA . GLY A 1 204 ? -56.574 -22.425 21.562 1.00 79.56 204 GLY A CA 1
ATOM 1633 C C . GLY A 1 204 ? -57.639 -22.199 20.487 1.00 79.56 204 GLY A C 1
ATOM 1634 O O . GLY A 1 204 ? -57.409 -22.452 19.296 1.00 79.56 204 GLY A O 1
ATOM 1635 N N . THR A 1 205 ? -58.803 -21.710 20.916 1.00 84.12 205 THR A N 1
ATOM 1636 C CA . THR A 1 205 ? -59.871 -21.225 20.029 1.00 84.12 205 THR A CA 1
ATOM 1637 C C . THR A 1 205 ? -59.438 -19.957 19.284 1.00 84.12 205 THR A C 1
ATOM 1639 O O . THR A 1 205 ? -58.477 -19.292 19.672 1.00 84.12 205 THR A O 1
ATOM 1642 N N . ILE A 1 206 ? -60.146 -19.603 18.204 1.00 84.62 206 ILE A N 1
ATOM 1643 C CA . ILE A 1 206 ? -59.840 -18.400 17.410 1.00 84.62 206 ILE A CA 1
ATOM 1644 C C . ILE A 1 206 ? -59.835 -17.143 18.295 1.00 84.62 206 ILE A C 1
ATOM 1646 O O . ILE A 1 206 ? -58.862 -16.393 18.264 1.00 84.62 206 ILE A O 1
ATOM 1650 N N . ASP A 1 207 ? -60.861 -16.947 19.128 1.00 84.75 207 ASP A N 1
ATOM 1651 C CA . ASP A 1 207 ? -60.969 -15.763 19.991 1.00 84.75 207 ASP A CA 1
ATOM 1652 C C . ASP A 1 207 ? -59.819 -15.678 21.019 1.00 84.75 207 ASP A C 1
ATOM 1654 O O . ASP A 1 207 ? -59.244 -14.607 21.218 1.00 84.75 207 ASP A O 1
ATOM 1658 N N . GLU A 1 208 ? -59.412 -16.800 21.628 1.00 87.06 208 GLU A N 1
ATOM 1659 C CA . GLU A 1 208 ? -58.285 -16.844 22.578 1.00 87.06 208 GLU A CA 1
ATOM 1660 C C . GLU A 1 208 ? -56.940 -16.500 21.919 1.00 87.06 208 GLU A C 1
ATOM 1662 O O . GLU A 1 208 ? -56.105 -15.813 22.517 1.00 87.06 208 GLU A O 1
ATOM 1667 N N . LEU A 1 209 ? -56.719 -16.970 20.689 1.00 87.94 209 LEU A N 1
ATOM 1668 C CA . LEU A 1 209 ? -55.498 -16.692 19.930 1.00 87.94 209 LEU A CA 1
ATOM 1669 C C . LEU A 1 209 ? -55.465 -15.254 19.419 1.00 87.94 209 LEU A C 1
ATOM 1671 O O . LEU A 1 209 ? -54.412 -14.616 19.464 1.00 87.94 209 LEU A O 1
ATOM 1675 N N . GLU A 1 210 ? -56.609 -14.719 18.987 1.00 89.19 210 GLU A N 1
ATOM 1676 C CA . GLU A 1 210 ? -56.720 -13.311 18.628 1.00 89.19 210 GLU A CA 1
ATOM 1677 C C . GLU A 1 210 ? -56.404 -12.400 19.820 1.00 89.19 210 GLU A C 1
ATOM 1679 O O . GLU A 1 210 ? -55.602 -11.481 19.670 1.00 89.19 210 GLU A O 1
ATOM 1684 N N . GLU A 1 211 ? -56.971 -12.651 21.005 1.00 87.94 211 GLU A N 1
ATOM 1685 C CA . GLU A 1 211 ? -56.698 -11.841 22.203 1.00 87.94 211 GLU A CA 1
ATOM 1686 C C . GLU A 1 211 ? -55.231 -11.916 22.648 1.00 87.94 211 GLU A C 1
ATOM 1688 O O . GLU A 1 211 ? -54.603 -10.877 22.879 1.00 87.94 211 GLU A O 1
ATOM 1693 N N . ARG A 1 212 ? -54.633 -13.117 22.686 1.00 88.56 212 ARG A N 1
ATOM 1694 C CA . ARG A 1 212 ? -53.197 -13.284 22.983 1.00 88.56 212 ARG A CA 1
ATOM 1695 C C . ARG A 1 212 ? -52.334 -12.486 22.008 1.00 88.56 212 ARG A C 1
ATOM 1697 O O . ARG A 1 212 ? -51.502 -11.679 22.431 1.00 88.56 212 ARG A O 1
ATOM 1704 N N . ALA A 1 213 ? -52.562 -12.661 20.707 1.00 91.00 213 ALA A N 1
ATOM 1705 C CA . ALA A 1 213 ? -51.742 -12.051 19.670 1.00 91.00 213 ALA A CA 1
ATOM 1706 C C . ALA A 1 213 ? -51.945 -10.527 19.542 1.00 91.00 213 ALA A C 1
ATOM 1708 O O . ALA A 1 213 ? -50.978 -9.820 19.245 1.00 91.00 213 ALA A O 1
ATOM 1709 N N . LYS A 1 214 ? -53.142 -9.982 19.827 1.00 90.06 214 LYS A N 1
ATOM 1710 C CA . LYS A 1 214 ? -53.406 -8.524 19.809 1.00 90.06 214 LYS A CA 1
ATOM 1711 C C . LYS A 1 214 ? -52.440 -7.749 20.705 1.00 90.06 214 LYS A C 1
ATOM 1713 O O . LYS A 1 214 ? -51.940 -6.693 20.305 1.00 90.06 214 LYS A O 1
ATOM 1718 N N . SER A 1 215 ? -52.138 -8.294 21.885 1.00 88.38 215 SER A N 1
ATOM 1719 C CA . SER A 1 215 ? -51.228 -7.673 22.856 1.00 88.38 215 SER A CA 1
ATOM 1720 C C . SER A 1 215 ? -49.811 -7.452 22.295 1.00 88.38 215 SER A C 1
ATOM 1722 O O . SER A 1 215 ? -49.187 -6.423 22.568 1.00 88.38 215 SER A O 1
ATOM 1724 N N . LEU A 1 216 ? -49.334 -8.362 21.436 1.00 89.44 216 LEU A N 1
ATOM 1725 C CA . LEU A 1 216 ? -47.986 -8.358 20.855 1.00 89.44 216 LEU A CA 1
ATOM 1726 C C . LEU A 1 216 ? -47.790 -7.332 19.727 1.00 89.44 216 LEU A C 1
ATOM 1728 O O . LEU A 1 216 ? -46.655 -7.049 19.333 1.00 89.44 216 LEU A O 1
ATOM 1732 N N . ALA A 1 217 ? -48.875 -6.768 19.198 1.00 89.25 217 ALA A N 1
ATOM 1733 C CA . ALA A 1 217 ? -48.842 -5.700 18.199 1.00 89.25 217 ALA A CA 1
ATOM 1734 C C . ALA A 1 217 ? -49.206 -4.319 18.784 1.00 89.25 217 ALA A C 1
ATOM 1736 O O . ALA A 1 217 ? -49.445 -3.381 18.025 1.00 89.25 217 ALA A O 1
ATOM 1737 N N . SER A 1 218 ? -49.227 -4.193 20.118 1.00 89.06 218 SER A N 1
ATOM 1738 C CA . SER A 1 218 ? -49.408 -2.916 20.817 1.00 89.06 218 SER A CA 1
ATOM 1739 C C . SER A 1 218 ? -48.127 -2.071 20.856 1.00 89.06 218 SER A C 1
ATOM 1741 O O . SER A 1 218 ? -47.005 -2.586 20.908 1.00 89.06 218 SER A O 1
ATOM 1743 N N . CYS A 1 219 ? -48.292 -0.751 20.922 1.00 84.38 219 CYS A N 1
ATOM 1744 C CA . CYS A 1 219 ? -47.207 0.210 21.113 1.00 84.38 219 CYS A CA 1
ATOM 1745 C C . CYS A 1 219 ? -46.517 0.019 22.471 1.00 84.38 219 CYS A C 1
ATOM 1747 O O . CYS A 1 219 ? -45.307 0.204 22.593 1.00 84.38 219 CYS A O 1
ATOM 1749 N N . VAL A 1 220 ? -47.282 -0.379 23.494 1.00 84.44 220 VAL A N 1
ATOM 1750 C CA . VAL A 1 220 ? -46.771 -0.672 24.842 1.00 84.44 220 VAL A CA 1
ATOM 1751 C C . VAL A 1 220 ? -45.811 -1.864 24.809 1.00 84.44 220 VAL A C 1
ATOM 1753 O O . VAL A 1 220 ? -44.752 -1.817 25.437 1.00 84.44 220 VAL A O 1
ATOM 1756 N N . TYR A 1 221 ? -46.125 -2.904 24.030 1.00 84.06 221 TYR A N 1
ATOM 1757 C CA . TYR A 1 221 ? -45.211 -4.026 23.820 1.00 84.06 221 TYR A CA 1
ATOM 1758 C C . TYR A 1 221 ? -43.947 -3.588 23.065 1.00 84.06 221 TYR A C 1
ATOM 1760 O O . TYR A 1 221 ? -42.835 -3.941 23.467 1.00 84.06 221 TYR A O 1
ATOM 1768 N N . GLU A 1 222 ? -44.079 -2.784 22.002 1.00 78.06 222 GLU A N 1
ATOM 1769 C CA . GLU A 1 222 ? -42.915 -2.247 21.277 1.00 78.06 222 GLU A CA 1
ATOM 1770 C C . GLU A 1 222 ? -42.020 -1.380 22.171 1.00 78.06 222 GLU A C 1
ATOM 1772 O O . GLU A 1 222 ? -40.801 -1.463 22.064 1.00 78.06 222 GLU A O 1
ATOM 1777 N N . LEU A 1 223 ? -42.574 -0.612 23.113 1.00 77.44 223 LEU A N 1
ATOM 1778 C CA . LEU A 1 223 ? -41.803 0.193 24.068 1.00 77.44 223 LEU A CA 1
ATOM 1779 C C . LEU A 1 223 ? -41.095 -0.625 25.149 1.00 77.44 223 LEU A C 1
ATOM 1781 O O . LEU A 1 223 ? -39.942 -0.328 25.459 1.00 77.44 223 LEU A O 1
ATOM 1785 N N . ASN A 1 224 ? -41.736 -1.666 25.675 1.00 78.62 224 ASN A N 1
ATOM 1786 C CA . ASN A 1 224 ? -41.196 -2.450 26.789 1.00 78.62 224 ASN A CA 1
ATOM 1787 C C . ASN A 1 224 ? -40.275 -3.606 26.356 1.00 78.62 224 ASN A C 1
ATOM 1789 O O . ASN A 1 224 ? -39.632 -4.225 27.201 1.00 78.62 224 ASN A O 1
ATOM 1793 N N . SER A 1 225 ? -40.189 -3.907 25.057 1.00 70.69 225 SER A N 1
ATOM 1794 C CA . SER A 1 225 ? -39.326 -4.965 24.517 1.00 70.69 225 SER A CA 1
ATOM 1795 C C . SER A 1 225 ? -38.008 -4.432 23.931 1.00 70.69 225 SER A C 1
ATOM 1797 O O . SER A 1 225 ? -37.920 -3.288 23.491 1.00 70.69 225 SER A O 1
ATOM 1799 N N . GLN A 1 226 ? -36.976 -5.282 23.892 1.00 63.12 226 GLN A N 1
ATOM 1800 C CA . GLN A 1 226 ? -35.684 -5.014 23.226 1.00 63.12 226 GLN A CA 1
ATOM 1801 C C . GLN A 1 226 ? -35.742 -5.211 21.693 1.00 63.12 226 GLN A C 1
ATOM 1803 O O . GLN A 1 226 ? -34.759 -5.031 20.979 1.00 63.12 226 GLN A O 1
ATOM 1808 N N . TRP A 1 227 ? -36.906 -5.603 21.173 1.00 63.12 227 TRP A N 1
ATOM 1809 C CA . TRP A 1 227 ? -37.117 -5.966 19.776 1.00 63.12 227 TRP A CA 1
ATOM 1810 C C . TRP A 1 227 ? -36.888 -4.787 18.825 1.00 63.12 227 TRP A C 1
ATOM 1812 O O . TRP A 1 227 ? -37.649 -3.821 18.832 1.00 63.12 227 TRP A O 1
ATOM 1822 N N . GLY A 1 228 ? -35.869 -4.895 17.967 1.00 55.72 228 GLY A N 1
ATOM 1823 C CA . GLY A 1 228 ? -35.510 -3.841 17.012 1.00 55.72 228 GLY A CA 1
ATOM 1824 C C . GLY A 1 228 ? -34.922 -2.582 17.659 1.00 55.72 228 GLY A C 1
ATOM 1825 O O . GLY A 1 228 ? -35.025 -1.513 17.062 1.00 55.72 228 GLY A O 1
ATOM 1826 N N . LYS A 1 229 ? -34.357 -2.705 18.871 1.00 59.56 229 LYS A N 1
ATOM 1827 C CA . LYS A 1 229 ? -33.662 -1.632 19.607 1.00 59.56 229 LYS A CA 1
ATOM 1828 C C . LYS A 1 229 ? -32.195 -1.938 19.924 1.00 59.56 229 LYS A C 1
ATOM 1830 O O . LYS A 1 229 ? -31.593 -1.211 20.704 1.00 59.56 229 LYS A O 1
ATOM 1835 N N . GLU A 1 230 ? -31.613 -2.993 19.350 1.00 53.12 230 GLU A N 1
ATOM 1836 C CA . GLU A 1 230 ? -30.152 -3.016 19.235 1.00 53.12 230 GLU A CA 1
ATOM 1837 C C . GLU A 1 230 ? -29.781 -1.880 18.273 1.00 53.12 230 GLU A C 1
ATOM 1839 O O . GLU A 1 230 ? -30.195 -1.893 17.109 1.00 53.12 230 GLU A O 1
ATOM 1844 N N . ASP A 1 231 ? -29.076 -0.866 18.780 1.00 38.75 231 ASP A N 1
ATOM 1845 C CA . ASP A 1 231 ? -28.573 0.229 17.960 1.00 38.75 231 ASP A CA 1
ATOM 1846 C C . ASP A 1 231 ? -27.688 -0.344 16.851 1.00 38.75 231 ASP A C 1
ATOM 1848 O O . ASP A 1 231 ? -26.742 -1.091 17.109 1.00 38.75 231 ASP A O 1
ATOM 1852 N N . VAL A 1 232 ? -27.971 0.029 15.599 1.00 41.19 232 VAL A N 1
ATOM 1853 C CA . VAL A 1 232 ? -27.108 -0.292 14.449 1.00 41.19 232 VAL A CA 1
ATOM 1854 C C . VAL A 1 232 ? -25.928 0.689 14.420 1.00 41.19 232 VAL A C 1
ATOM 1856 O O . VAL A 1 232 ? -25.638 1.340 13.418 1.00 41.19 232 VAL A O 1
ATOM 1859 N N . GLU A 1 233 ? -25.246 0.807 15.557 1.00 37.22 233 GLU A N 1
ATOM 1860 C CA . GLU A 1 233 ? -23.880 1.297 15.610 1.00 37.22 233 GLU A CA 1
ATOM 1861 C C . GLU A 1 233 ? -22.970 0.171 15.118 1.00 37.22 233 GLU A C 1
ATOM 1863 O O . GLU A 1 233 ? -23.122 -0.995 15.488 1.00 37.22 233 GLU A O 1
ATOM 1868 N N . MET A 1 234 ? -22.051 0.509 14.215 1.00 36.88 234 MET A N 1
ATOM 1869 C CA . MET A 1 234 ? -21.201 -0.460 13.526 1.00 36.88 234 MET A CA 1
ATOM 1870 C C . MET A 1 234 ? -20.473 -1.350 14.554 1.00 36.88 234 MET A C 1
ATOM 1872 O O . MET A 1 234 ? -19.677 -0.853 15.349 1.00 36.88 234 MET A O 1
ATOM 1876 N N . TYR A 1 235 ? -20.767 -2.658 14.537 1.00 39.72 235 TYR A N 1
ATOM 1877 C CA . TYR A 1 235 ? -20.583 -3.625 15.642 1.00 39.72 235 TYR A CA 1
ATOM 1878 C C . TYR A 1 235 ? -19.151 -3.818 16.211 1.00 39.72 235 TYR A C 1
ATOM 1880 O O . TYR A 1 235 ? -18.956 -4.664 17.084 1.00 39.72 235 TYR A O 1
ATOM 1888 N N . GLY A 1 236 ? -18.148 -3.064 15.753 1.00 40.66 236 GLY A N 1
ATOM 1889 C CA . GLY A 1 236 ? -16.745 -3.213 16.148 1.00 40.66 236 GLY A CA 1
ATOM 1890 C C . GLY A 1 236 ? -16.375 -2.639 17.523 1.00 40.66 236 GLY A C 1
ATOM 1891 O O . GLY A 1 236 ? -15.634 -3.286 18.259 1.00 40.66 236 GLY A O 1
ATOM 1892 N N . VAL A 1 237 ? -16.852 -1.439 17.893 1.00 40.72 237 VAL A N 1
ATOM 1893 C CA . VAL A 1 237 ? -16.163 -0.639 18.941 1.00 40.72 237 VAL A CA 1
ATOM 1894 C C . VAL A 1 237 ? -16.947 -0.457 20.245 1.00 40.72 237 VAL A C 1
ATOM 1896 O O . VAL A 1 237 ? -16.369 -0.562 21.326 1.00 40.72 237 VAL A O 1
ATOM 1899 N N . VAL A 1 238 ? -18.262 -0.224 20.188 1.00 41.78 238 VAL A N 1
ATOM 1900 C CA . VAL A 1 238 ? -19.069 0.142 21.378 1.00 41.78 238 VAL A CA 1
ATOM 1901 C C . VAL A 1 238 ? -19.171 -1.013 22.387 1.00 41.78 238 VAL A C 1
ATOM 1903 O O . VAL A 1 238 ? -19.225 -0.797 23.597 1.00 41.78 238 VAL A O 1
ATOM 1906 N N . LYS A 1 239 ? -19.052 -2.261 21.913 1.00 46.00 239 LYS A N 1
ATOM 1907 C CA . LYS A 1 239 ? -18.965 -3.478 22.741 1.00 46.00 239 LYS A CA 1
ATOM 1908 C C . LYS A 1 239 ? -17.788 -3.461 23.738 1.00 46.00 239 LYS A C 1
ATOM 1910 O O . LYS A 1 239 ? -17.812 -4.220 24.705 1.00 46.00 239 LYS A O 1
ATOM 1915 N N . TYR A 1 240 ? -16.781 -2.607 23.521 1.00 52.34 240 TYR A N 1
ATOM 1916 C CA . TYR A 1 240 ? -15.524 -2.592 24.270 1.00 52.34 240 TYR A CA 1
ATOM 1917 C C . TYR A 1 240 ? -15.167 -1.246 24.923 1.00 52.34 240 TYR A C 1
ATOM 1919 O O . TYR A 1 240 ? -14.021 -1.104 25.331 1.00 52.34 240 TYR A O 1
ATOM 1927 N N . GLU A 1 241 ? -16.071 -0.269 25.095 1.00 56.00 241 GLU A N 1
ATOM 1928 C CA . GLU A 1 241 ? -15.689 1.053 25.659 1.00 56.00 241 GLU A CA 1
ATOM 1929 C C . GLU A 1 241 ? -14.900 0.969 26.985 1.00 56.00 241 GLU A C 1
ATOM 1931 O O . GLU A 1 241 ? -13.876 1.634 27.157 1.00 56.00 241 GLU A O 1
ATOM 1936 N N . ASN A 1 242 ? -15.305 0.073 27.892 1.00 58.25 242 ASN A N 1
ATOM 1937 C CA . ASN A 1 242 ? -14.589 -0.172 29.151 1.00 58.25 242 ASN A CA 1
ATOM 1938 C C . ASN A 1 242 ? -13.253 -0.931 28.958 1.00 58.25 242 ASN A C 1
ATOM 1940 O O . ASN A 1 242 ? -12.309 -0.739 29.726 1.00 58.25 242 ASN A O 1
ATOM 1944 N N . ASP A 1 243 ? -13.152 -1.740 27.903 1.00 72.50 243 ASP A N 1
ATOM 1945 C CA . ASP A 1 243 ? -12.065 -2.685 27.607 1.00 72.50 243 ASP A CA 1
ATOM 1946 C C . ASP A 1 243 ? -11.087 -2.209 26.509 1.00 72.50 243 ASP A C 1
ATOM 1948 O O . ASP A 1 243 ? -10.186 -2.954 26.128 1.00 72.50 243 ASP A O 1
ATOM 1952 N N . LEU A 1 244 ? -11.223 -0.965 26.029 1.00 85.62 244 LEU A N 1
ATOM 1953 C CA . LEU A 1 244 ? -10.310 -0.346 25.059 1.00 85.62 244 LEU A CA 1
ATOM 1954 C C . LEU A 1 244 ? -8.830 -0.476 25.500 1.00 85.62 244 LEU A C 1
ATOM 1956 O O . LEU A 1 244 ? -8.540 -0.180 26.666 1.00 85.62 244 LEU A O 1
ATOM 1960 N N . PRO A 1 245 ? -7.894 -0.865 24.611 1.00 89.06 245 PRO A N 1
ATOM 1961 C CA . PRO A 1 245 ? -6.475 -1.002 24.942 1.00 89.06 245 PRO A CA 1
ATOM 1962 C C . PRO A 1 245 ? -5.766 0.353 25.073 1.00 89.06 245 PRO A C 1
ATOM 1964 O O . PRO A 1 245 ? -6.277 1.395 24.660 1.00 89.06 245 PRO A O 1
ATOM 1967 N N . THR A 1 246 ? -4.552 0.349 25.617 1.00 91.06 246 THR A N 1
ATOM 1968 C CA . THR A 1 246 ? -3.659 1.516 25.587 1.00 91.06 246 THR A CA 1
ATOM 1969 C C . THR A 1 246 ? -2.993 1.677 24.213 1.00 91.06 246 THR A C 1
ATOM 1971 O O . THR A 1 246 ? -2.696 0.695 23.526 1.00 91.06 246 THR A O 1
ATOM 1974 N N . VAL A 1 247 ? -2.784 2.926 23.790 1.00 93.75 247 VAL A N 1
ATOM 1975 C CA . VAL A 1 247 ? -2.248 3.278 22.465 1.00 93.75 247 VAL A CA 1
ATOM 1976 C C . VAL A 1 247 ? -1.073 4.241 22.616 1.00 93.75 247 VAL A C 1
ATOM 1978 O O . VAL A 1 247 ? -1.220 5.337 23.165 1.00 93.75 247 VAL A O 1
ATOM 1981 N N . ASP A 1 248 ? 0.078 3.839 22.081 1.00 96.31 248 ASP A N 1
ATOM 1982 C CA . ASP A 1 248 ? 1.274 4.674 22.003 1.00 96.31 248 ASP A CA 1
ATOM 1983 C C . ASP A 1 248 ? 1.379 5.319 20.619 1.00 96.31 248 ASP A C 1
ATOM 1985 O O . ASP A 1 248 ? 1.344 4.629 19.601 1.00 96.31 248 ASP A O 1
ATOM 1989 N N . ILE A 1 249 ? 1.533 6.641 20.562 1.00 97.12 249 ILE A N 1
ATOM 1990 C CA . ILE A 1 249 ? 1.693 7.389 19.312 1.00 97.12 249 ILE A CA 1
ATOM 1991 C C . ILE A 1 249 ? 3.126 7.899 19.211 1.00 97.12 249 ILE A C 1
ATOM 1993 O O . ILE A 1 249 ? 3.588 8.648 20.071 1.00 97.12 249 ILE A O 1
ATOM 1997 N N . PHE A 1 250 ? 3.832 7.503 18.156 1.00 97.19 250 PHE A N 1
ATOM 1998 C CA . PHE A 1 250 ? 5.214 7.885 17.889 1.00 97.19 250 PHE A CA 1
ATOM 1999 C C . PHE A 1 250 ? 5.275 8.933 16.780 1.00 97.19 250 PHE A C 1
ATOM 2001 O O . PHE A 1 250 ? 4.875 8.662 15.648 1.00 97.19 250 PHE A O 1
ATOM 2008 N N . VAL A 1 251 ? 5.835 10.097 17.109 1.00 95.25 251 VAL A N 1
ATOM 2009 C CA . VAL A 1 251 ? 6.202 11.156 16.164 1.00 95.25 251 VAL A CA 1
ATOM 2010 C C . VAL A 1 251 ? 7.725 11.277 16.147 1.00 95.25 251 VAL A C 1
ATOM 2012 O O . VAL A 1 251 ? 8.364 11.320 17.202 1.00 95.25 251 VAL A O 1
ATOM 2015 N N . CYS A 1 252 ? 8.326 11.330 14.961 1.00 91.50 252 CYS A N 1
ATOM 2016 C CA . CYS A 1 252 ? 9.769 11.515 14.794 1.00 91.50 252 CYS A CA 1
ATOM 2017 C C . CYS A 1 252 ? 10.064 12.816 14.040 1.00 91.50 252 CYS A C 1
ATOM 2019 O O . CYS A 1 252 ? 9.403 13.121 13.051 1.00 91.50 252 CYS A O 1
ATOM 2021 N N . THR A 1 253 ? 11.082 13.549 14.491 1.00 89.25 253 THR A N 1
ATOM 2022 C CA . THR A 1 253 ? 11.653 14.710 13.791 1.00 89.25 253 THR A CA 1
ATOM 2023 C C . THR A 1 253 ? 13.180 14.640 13.821 1.00 89.25 253 THR A C 1
ATOM 2025 O O . THR A 1 253 ? 13.759 14.093 14.763 1.00 89.25 253 THR A O 1
ATOM 2028 N N . ALA A 1 254 ? 13.838 15.130 12.773 1.00 83.31 254 ALA A N 1
ATOM 2029 C CA . ALA A 1 254 ? 15.273 15.002 12.550 1.00 83.31 254 ALA A CA 1
ATOM 2030 C C . ALA A 1 254 ? 16.053 16.321 12.680 1.00 83.31 254 ALA A C 1
ATOM 2032 O O . ALA A 1 254 ? 17.171 16.295 13.196 1.00 83.31 254 ALA A O 1
ATOM 2033 N N . ASP A 1 255 ? 15.507 17.451 12.216 1.00 78.75 255 ASP A N 1
ATOM 2034 C CA . ASP A 1 255 ? 16.195 18.750 12.244 1.00 78.75 255 ASP A CA 1
ATOM 2035 C C . ASP A 1 255 ? 15.197 19.930 12.280 1.00 78.75 255 ASP A C 1
ATOM 2037 O O . ASP A 1 255 ? 14.385 20.052 11.363 1.00 78.75 255 ASP A O 1
ATOM 2041 N N . PRO A 1 256 ? 15.273 20.845 13.271 1.00 76.69 256 PRO A N 1
ATOM 2042 C CA . PRO A 1 256 ? 14.328 21.958 13.438 1.00 76.69 256 PRO A CA 1
ATOM 2043 C C . PRO A 1 256 ? 14.382 23.030 12.333 1.00 76.69 256 PRO A C 1
ATOM 2045 O O . PRO A 1 256 ? 13.519 23.905 12.299 1.00 76.69 256 PRO A O 1
ATOM 2048 N N . LEU A 1 257 ? 15.408 23.042 11.477 1.00 74.00 257 LEU A N 1
ATOM 2049 C CA . LEU A 1 257 ? 15.524 23.987 10.362 1.00 74.00 257 LEU A CA 1
ATOM 2050 C C . LEU A 1 257 ? 14.894 23.435 9.077 1.00 74.00 257 LEU A C 1
ATOM 2052 O O . LEU A 1 257 ? 14.416 24.213 8.256 1.00 74.00 257 LEU A O 1
ATOM 2056 N N . ILE A 1 258 ? 14.890 22.109 8.906 1.00 76.19 258 ILE A N 1
ATOM 2057 C CA . ILE A 1 258 ? 14.270 21.423 7.758 1.00 76.19 258 ILE A CA 1
ATOM 2058 C C . ILE A 1 258 ? 12.808 21.062 8.070 1.00 76.19 258 ILE A C 1
ATOM 2060 O O . ILE A 1 258 ? 11.944 21.125 7.198 1.00 76.19 258 ILE A O 1
ATOM 2064 N N . GLU A 1 259 ? 12.527 20.728 9.330 1.00 82.06 259 GLU A N 1
ATOM 2065 C CA . GLU A 1 259 ? 11.216 20.379 9.874 1.00 82.06 259 GLU A CA 1
ATOM 2066 C C . GLU A 1 259 ? 10.868 21.391 10.987 1.00 82.06 259 GLU A C 1
ATOM 2068 O O . GLU A 1 259 ? 11.179 21.161 12.158 1.00 82.06 259 GLU A O 1
ATOM 2073 N N . PRO A 1 260 ? 10.265 22.553 10.658 1.00 84.81 260 PRO A N 1
ATOM 2074 C CA . PRO A 1 260 ? 10.086 23.634 11.627 1.00 84.81 260 PRO A CA 1
ATOM 2075 C C . PRO A 1 260 ? 9.290 23.188 12.863 1.00 84.81 260 PRO A C 1
ATOM 2077 O O . PRO A 1 260 ? 8.225 22.587 12.693 1.00 84.81 260 PRO A O 1
ATOM 2080 N N . PRO A 1 261 ? 9.702 23.532 14.103 1.00 84.06 261 PRO A N 1
ATOM 2081 C CA . PRO A 1 261 ? 9.058 23.029 15.316 1.00 84.06 261 PRO A CA 1
ATOM 2082 C C . PRO A 1 261 ? 7.544 23.244 15.357 1.00 84.06 261 PRO A C 1
ATOM 2084 O O . PRO A 1 261 ? 6.819 22.369 15.814 1.00 84.06 261 PRO A O 1
ATOM 2087 N N . LEU A 1 262 ? 7.035 24.356 14.815 1.00 82.81 262 LEU A N 1
ATOM 2088 C CA . LEU A 1 262 ? 5.593 24.611 14.742 1.00 82.81 262 LEU A CA 1
ATOM 2089 C C . LEU A 1 262 ? 4.837 23.538 13.931 1.00 82.81 262 LEU A C 1
ATOM 2091 O O . LEU A 1 262 ? 3.734 23.159 14.315 1.00 82.81 262 LEU A O 1
ATOM 2095 N N . MET A 1 263 ? 5.417 23.012 12.849 1.00 86.19 263 MET A N 1
ATOM 2096 C CA . MET A 1 263 ? 4.846 21.901 12.073 1.00 86.19 263 MET A CA 1
ATOM 2097 C C . MET A 1 263 ? 4.755 20.637 12.938 1.00 86.19 263 MET A C 1
ATOM 2099 O O . MET A 1 263 ? 3.669 20.081 13.101 1.00 86.19 263 MET A O 1
ATOM 2103 N N . VAL A 1 264 ? 5.866 20.274 13.592 1.00 87.69 264 VAL A N 1
ATOM 2104 C CA . VAL A 1 264 ? 5.953 19.141 14.530 1.00 87.69 264 VAL A CA 1
ATOM 2105 C C . VAL A 1 264 ? 4.903 19.261 15.645 1.00 87.69 264 VAL A C 1
ATOM 2107 O O . VAL A 1 264 ? 4.220 18.293 15.976 1.00 87.69 264 VAL A O 1
ATOM 2110 N N . ILE A 1 265 ? 4.725 20.463 16.202 1.00 88.81 265 ILE A N 1
ATOM 2111 C CA . ILE A 1 265 ? 3.757 20.737 17.269 1.00 88.81 265 ILE A CA 1
ATOM 2112 C C . ILE A 1 265 ? 2.306 20.635 16.797 1.00 88.81 265 ILE A C 1
ATOM 2114 O O . ILE A 1 265 ? 1.482 20.104 17.539 1.00 88.81 265 ILE A O 1
ATOM 2118 N N . ASN A 1 266 ? 1.969 21.077 15.583 1.00 88.25 266 ASN A N 1
ATOM 2119 C CA . ASN A 1 266 ? 0.615 20.891 15.049 1.00 88.25 266 ASN A CA 1
ATOM 2120 C C . ASN A 1 266 ? 0.263 19.402 14.918 1.00 88.25 266 ASN A C 1
ATOM 2122 O O . ASN A 1 266 ? -0.834 18.994 15.307 1.00 88.25 266 ASN A O 1
ATOM 2126 N N . THR A 1 267 ? 1.216 18.587 14.461 1.00 92.44 267 THR A N 1
ATOM 2127 C CA . THR A 1 267 ? 1.095 17.126 14.430 1.00 92.44 267 THR A CA 1
ATOM 2128 C C . THR A 1 267 ? 0.880 16.555 15.832 1.00 92.44 267 THR A C 1
ATOM 2130 O O . THR A 1 267 ? -0.132 15.888 16.055 1.00 92.44 267 THR A O 1
ATOM 2133 N N . VAL A 1 268 ? 1.739 16.889 16.805 1.00 92.75 268 VAL A N 1
ATOM 2134 C CA . VAL A 1 268 ? 1.604 16.447 18.210 1.00 92.75 268 VAL A CA 1
ATOM 2135 C C . VAL A 1 268 ? 0.244 16.838 18.805 1.00 92.75 268 VAL A C 1
ATOM 2137 O O . VAL A 1 268 ? -0.453 15.985 19.350 1.00 92.75 268 VAL A O 1
ATOM 2140 N N . LEU A 1 269 ? -0.182 18.095 18.659 1.00 89.25 269 LEU A N 1
ATOM 2141 C CA . LEU A 1 269 ? -1.471 18.573 19.172 1.00 89.25 269 LEU A CA 1
ATOM 2142 C C . LEU A 1 269 ? -2.664 17.878 18.501 1.00 89.25 269 LEU A C 1
ATOM 2144 O O . LEU A 1 269 ? -3.658 17.609 19.174 1.00 89.25 269 LEU A O 1
ATOM 2148 N N . SER A 1 270 ? -2.563 17.546 17.208 1.00 92.50 270 SER A N 1
ATOM 2149 C CA . SER A 1 270 ? -3.620 16.813 16.503 1.00 92.50 270 SER A CA 1
ATOM 2150 C C . SER A 1 270 ? -3.817 15.401 17.063 1.00 92.50 270 SER A C 1
ATOM 2152 O O . SER A 1 270 ? -4.953 14.997 17.303 1.00 92.50 270 SER A O 1
ATOM 2154 N N . VAL A 1 271 ? -2.724 14.678 17.347 1.00 93.06 271 VAL A N 1
ATOM 2155 C CA . VAL A 1 271 ? -2.777 13.304 17.872 1.00 93.06 271 VAL A CA 1
ATOM 2156 C C . VAL A 1 271 ? -3.035 13.255 19.380 1.00 93.06 271 VAL A C 1
ATOM 2158 O O . VAL A 1 271 ? -3.593 12.281 19.872 1.00 93.06 271 VAL A O 1
ATOM 2161 N N . MET A 1 272 ? -2.727 14.317 20.129 1.00 90.69 272 MET A N 1
ATOM 2162 C CA . MET A 1 272 ? -3.193 14.461 21.515 1.00 90.69 272 MET A CA 1
ATOM 2163 C C . MET A 1 272 ? -4.722 14.633 21.609 1.00 90.69 272 MET A C 1
ATOM 2165 O O . MET A 1 272 ? -5.307 14.338 22.650 1.00 90.69 272 MET A O 1
ATOM 2169 N N . ALA A 1 273 ? -5.379 15.097 20.541 1.00 88.00 273 ALA A N 1
ATOM 2170 C CA . ALA A 1 273 ? -6.805 15.430 20.510 1.00 88.00 273 ALA A CA 1
ATOM 2171 C C . ALA A 1 273 ? -7.705 14.358 19.847 1.00 88.00 273 ALA A C 1
ATOM 2173 O O . ALA A 1 273 ? -8.819 14.673 19.420 1.00 88.00 273 ALA A O 1
ATOM 2174 N N . TYR A 1 274 ? -7.250 13.099 19.780 1.00 90.31 274 TYR A N 1
ATOM 2175 C CA . TYR A 1 274 ? -8.077 11.952 19.375 1.00 90.31 274 TYR A CA 1
ATOM 2176 C C . TYR A 1 274 ? -9.299 11.745 20.293 1.00 90.31 274 TYR A C 1
ATOM 2178 O O . TYR A 1 274 ? -9.264 12.070 21.486 1.00 90.31 274 TYR A O 1
ATOM 2186 N N . ASP A 1 275 ? -10.375 11.155 19.755 1.00 86.75 275 ASP A N 1
ATOM 2187 C CA . ASP A 1 275 ? -11.590 10.821 20.515 1.00 86.75 275 ASP A CA 1
ATOM 2188 C C . ASP A 1 275 ? -11.450 9.478 21.257 1.00 86.75 275 ASP A C 1
ATOM 2190 O O . ASP A 1 275 ? -12.125 8.474 20.994 1.00 86.75 275 ASP A O 1
ATOM 2194 N N . TYR A 1 276 ? -10.489 9.469 22.179 1.00 88.31 276 TYR A N 1
ATOM 2195 C CA . TYR A 1 276 ? -10.056 8.308 22.947 1.00 88.31 276 TYR A CA 1
ATOM 2196 C C . TYR A 1 276 ? -9.896 8.667 24.438 1.00 88.31 276 TYR A C 1
ATOM 2198 O O . TYR A 1 276 ? -9.647 9.842 24.752 1.00 88.31 276 TYR A O 1
ATOM 2206 N N . PRO A 1 277 ? -10.023 7.699 25.371 1.00 87.38 277 PRO A N 1
ATOM 2207 C CA . PRO A 1 277 ? -9.761 7.936 26.790 1.00 87.38 277 PRO A CA 1
ATOM 2208 C C . PRO A 1 277 ? -8.323 8.458 27.010 1.00 87.38 277 PRO A C 1
ATOM 2210 O O . PRO A 1 277 ? -7.372 7.766 26.630 1.00 87.38 277 PRO A O 1
ATOM 2213 N N . PRO A 1 278 ? -8.126 9.674 27.566 1.00 85.06 278 PRO A N 1
ATOM 2214 C CA . PRO A 1 278 ? -6.806 10.303 27.691 1.00 85.06 278 PRO A CA 1
ATOM 2215 C C . PRO A 1 278 ? -5.798 9.464 28.473 1.00 85.06 278 PRO A C 1
ATOM 2217 O O . PRO A 1 278 ? -4.640 9.363 28.087 1.00 85.06 278 PRO A O 1
ATOM 2220 N N . GLU A 1 279 ? -6.253 8.803 29.534 1.00 84.06 279 GLU A N 1
ATOM 2221 C CA . GLU A 1 279 ? -5.453 7.925 30.384 1.00 84.06 279 GLU A CA 1
ATOM 2222 C C . GLU A 1 279 ? -4.958 6.664 29.659 1.00 84.06 279 GLU A C 1
ATOM 2224 O O . GLU A 1 279 ? -4.033 6.003 30.130 1.00 84.06 279 GLU A O 1
ATOM 2229 N N . LYS A 1 280 ? -5.556 6.340 28.503 1.00 88.12 280 LYS A N 1
ATOM 2230 C CA . LYS A 1 280 ? -5.152 5.230 27.633 1.00 88.12 280 LYS A CA 1
ATOM 2231 C C . LYS A 1 280 ? -4.278 5.668 26.451 1.00 88.12 280 LYS A C 1
ATOM 2233 O O . LYS A 1 280 ? -3.890 4.819 25.651 1.00 88.12 280 LYS A O 1
ATOM 2238 N N . LEU A 1 281 ? -3.958 6.958 26.335 1.00 91.81 281 LEU A N 1
ATOM 2239 C CA . LEU A 1 281 ? -3.239 7.540 25.203 1.00 91.81 281 LEU A CA 1
ATOM 2240 C C . LEU A 1 281 ? -1.891 8.124 25.656 1.00 91.81 281 LEU A C 1
ATOM 2242 O O . LEU A 1 281 ? -1.832 8.946 26.571 1.00 91.81 281 LEU A O 1
ATOM 2246 N N . SER A 1 282 ? -0.797 7.715 25.009 1.00 94.44 282 SER A N 1
ATOM 2247 C CA . SER A 1 282 ? 0.550 8.234 25.294 1.00 94.44 282 SER A CA 1
ATOM 2248 C C . SER A 1 282 ? 1.250 8.677 24.011 1.00 94.44 282 SER A C 1
ATOM 2250 O O . SER A 1 282 ? 1.417 7.893 23.083 1.00 94.44 282 SER A O 1
ATOM 2252 N N . ILE A 1 283 ? 1.671 9.939 23.953 1.00 95.81 283 ILE A N 1
ATOM 2253 C CA . ILE A 1 283 ? 2.290 10.562 22.782 1.00 95.81 283 ILE A CA 1
ATOM 2254 C C . ILE A 1 283 ? 3.784 10.742 23.054 1.00 95.81 283 ILE A C 1
ATOM 2256 O O . ILE A 1 283 ? 4.179 11.333 24.061 1.00 95.81 283 ILE A O 1
ATOM 2260 N N . TYR A 1 284 ? 4.613 10.263 22.132 1.00 96.00 284 TYR A N 1
ATOM 2261 C CA . TYR A 1 284 ? 6.065 10.348 22.199 1.00 96.00 284 TYR A CA 1
ATOM 2262 C C . TYR A 1 284 ? 6.609 11.134 21.008 1.00 96.00 284 TYR A C 1
ATOM 2264 O O . TYR A 1 284 ? 6.445 10.710 19.862 1.00 96.00 284 TYR A O 1
ATOM 2272 N N . LEU A 1 285 ? 7.319 12.230 21.277 1.00 94.00 285 LEU A N 1
ATOM 2273 C CA . LEU A 1 285 ? 8.139 12.914 20.280 1.00 94.00 285 LEU A CA 1
ATOM 2274 C C . LEU A 1 285 ? 9.598 12.471 20.427 1.00 94.00 285 LEU A C 1
ATOM 2276 O O . LEU A 1 285 ? 10.230 12.747 21.448 1.00 94.00 285 LEU A O 1
ATOM 2280 N N . SER A 1 286 ? 10.144 11.821 19.398 1.00 92.38 286 SER A N 1
ATOM 2281 C CA . SER A 1 286 ? 11.587 11.604 19.273 1.00 92.38 286 SER A CA 1
ATOM 2282 C C . SER A 1 286 ? 12.211 12.719 18.442 1.00 92.38 286 SER A C 1
ATOM 2284 O O . SER A 1 286 ? 11.972 12.793 17.237 1.00 92.38 286 SER A O 1
ATOM 2286 N N . ASP A 1 287 ? 13.049 13.533 19.077 1.00 86.19 287 ASP A N 1
ATOM 2287 C CA . ASP A 1 287 ? 13.901 14.518 18.415 1.00 86.19 287 ASP A CA 1
ATOM 2288 C C . ASP A 1 287 ? 15.286 13.908 18.164 1.00 86.19 287 ASP A C 1
ATOM 2290 O O . ASP A 1 287 ? 16.093 13.698 19.075 1.00 86.19 287 ASP A O 1
ATOM 2294 N N . ASP A 1 288 ? 15.551 13.599 16.898 1.00 83.75 288 ASP A N 1
ATOM 2295 C CA . ASP A 1 288 ? 16.811 13.029 16.443 1.00 83.75 288 ASP A CA 1
ATOM 2296 C C . ASP A 1 288 ? 17.916 14.089 16.268 1.00 83.75 288 ASP A C 1
ATOM 2298 O O . ASP A 1 288 ? 19.099 13.734 16.251 1.00 83.75 288 ASP A O 1
ATOM 2302 N N . GLY A 1 289 ? 17.563 15.374 16.184 1.00 76.50 289 GLY A N 1
ATOM 2303 C CA . GLY A 1 289 ? 18.501 16.499 16.201 1.00 76.50 289 GLY A CA 1
ATOM 2304 C C . GLY A 1 289 ? 18.951 16.869 17.620 1.00 76.50 289 GLY A C 1
ATOM 2305 O O . GLY A 1 289 ? 20.080 17.328 17.818 1.00 76.50 289 GLY A O 1
ATOM 2306 N N . GLY A 1 290 ? 18.100 16.615 18.618 1.00 73.25 290 GLY A N 1
ATOM 2307 C CA . GLY A 1 290 ? 18.322 16.966 20.023 1.00 73.25 290 GLY A CA 1
ATOM 2308 C C . GLY A 1 290 ? 18.280 18.479 20.246 1.00 73.25 290 GLY A C 1
ATOM 2309 O O . GLY A 1 290 ? 19.166 19.039 20.892 1.00 73.25 290 GLY A O 1
ATOM 2310 N N . SER A 1 291 ? 17.293 19.149 19.655 1.00 75.25 291 SER A N 1
ATOM 2311 C CA . SER A 1 291 ? 17.183 20.600 19.580 1.00 75.25 291 SER A CA 1
ATOM 2312 C C . SER A 1 291 ? 16.440 21.197 20.773 1.00 75.25 291 SER A C 1
ATOM 2314 O O . SER A 1 291 ? 15.280 20.889 21.053 1.00 75.25 291 SER A O 1
ATOM 2316 N N . ILE A 1 292 ? 17.070 22.185 21.413 1.00 68.25 292 ILE A N 1
ATOM 2317 C CA . ILE A 1 292 ? 16.413 22.996 22.443 1.00 68.25 292 ILE A CA 1
ATOM 2318 C C . ILE A 1 292 ? 15.202 23.778 21.902 1.00 68.25 292 ILE A C 1
ATOM 2320 O O . ILE A 1 292 ? 14.279 24.049 22.662 1.00 68.25 292 ILE A O 1
ATOM 2324 N N . LEU A 1 293 ? 15.163 24.094 20.599 1.00 71.75 293 LEU A N 1
ATOM 2325 C CA . LEU A 1 293 ? 14.022 24.771 19.966 1.00 71.75 293 LEU A CA 1
ATOM 2326 C C . LEU A 1 293 ? 12.813 23.836 19.851 1.00 71.75 293 LEU A C 1
ATOM 2328 O O . LEU A 1 293 ? 11.693 24.251 20.139 1.00 71.75 293 LEU A O 1
ATOM 2332 N N . THR A 1 294 ? 13.038 22.572 19.483 1.00 77.81 294 THR A N 1
ATOM 2333 C CA . THR A 1 294 ? 11.990 21.543 19.416 1.00 77.81 294 THR A CA 1
ATOM 2334 C C . THR A 1 294 ? 11.453 21.238 20.812 1.00 77.81 294 THR A C 1
ATOM 2336 O O . THR A 1 294 ? 10.240 21.208 21.014 1.00 77.81 294 THR A O 1
ATOM 2339 N N . PHE A 1 295 ? 12.343 21.093 21.801 1.00 73.38 295 PHE A N 1
ATOM 2340 C CA . PHE A 1 295 ? 11.949 20.908 23.198 1.00 73.38 295 PHE A CA 1
ATOM 2341 C C . PHE A 1 295 ? 11.160 22.107 23.751 1.00 73.38 295 PHE A C 1
ATOM 2343 O O . PHE A 1 295 ? 10.126 21.914 24.386 1.00 73.38 295 PHE A O 1
ATOM 2350 N N . TYR A 1 296 ? 11.603 23.340 23.479 1.00 71.81 296 TYR A N 1
ATOM 2351 C CA . TYR A 1 296 ? 10.890 24.552 23.890 1.00 71.81 296 TYR A CA 1
ATOM 2352 C C . TYR A 1 296 ? 9.503 24.650 23.240 1.00 71.81 296 TYR A C 1
ATOM 2354 O O . TYR A 1 296 ? 8.516 24.871 23.937 1.00 71.81 296 TYR A O 1
ATOM 2362 N N . ALA A 1 297 ? 9.401 24.398 21.932 1.00 80.00 297 ALA A N 1
ATOM 2363 C CA . ALA A 1 297 ? 8.118 24.373 21.236 1.00 80.00 297 ALA A CA 1
ATOM 2364 C C . ALA A 1 297 ? 7.168 23.311 21.817 1.00 80.00 297 ALA A C 1
ATOM 2366 O O . ALA A 1 297 ? 5.978 23.575 21.964 1.00 80.00 297 ALA A O 1
ATOM 2367 N N . LEU A 1 298 ? 7.682 22.137 22.208 1.00 81.88 298 LEU A N 1
ATOM 2368 C CA . LEU A 1 298 ? 6.887 21.084 22.846 1.00 81.88 298 LEU A CA 1
ATOM 2369 C C . LEU A 1 298 ? 6.457 21.449 24.275 1.00 81.88 298 LEU A C 1
ATOM 2371 O O . LEU A 1 298 ? 5.357 21.093 24.696 1.00 81.88 298 LEU A O 1
ATOM 2375 N N . PHE A 1 299 ? 7.288 22.185 25.013 1.00 72.81 299 PHE A N 1
ATOM 2376 C CA . PHE A 1 299 ? 6.922 22.730 26.318 1.00 72.81 299 PHE A CA 1
ATOM 2377 C C . PHE A 1 299 ? 5.805 23.782 26.206 1.00 72.81 299 PHE A C 1
ATOM 2379 O O . PHE A 1 299 ? 4.822 23.706 26.938 1.00 72.81 299 PHE A O 1
ATOM 2386 N N . GLU A 1 300 ? 5.890 24.715 25.256 1.00 78.50 300 GLU A N 1
ATOM 2387 C CA . GLU A 1 300 ? 4.803 25.673 24.995 1.00 78.50 300 GLU A CA 1
ATOM 2388 C C . GLU A 1 300 ? 3.531 24.962 24.501 1.00 78.50 300 GLU A C 1
ATOM 2390 O O . GLU A 1 300 ? 2.422 25.270 24.945 1.00 78.50 300 GLU A O 1
ATOM 2395 N N . ALA A 1 301 ? 3.676 23.937 23.654 1.00 81.75 301 ALA A N 1
ATOM 2396 C CA . ALA A 1 301 ? 2.568 23.089 23.222 1.00 81.75 301 ALA A CA 1
ATOM 2397 C C . ALA A 1 301 ? 1.874 22.399 24.401 1.00 81.75 301 ALA A C 1
ATOM 2399 O O . ALA A 1 301 ? 0.645 22.341 24.427 1.00 81.75 301 ALA A O 1
ATOM 2400 N N . SER A 1 302 ? 2.629 21.918 25.398 1.00 78.62 302 SER A N 1
ATOM 2401 C CA . SER A 1 302 ? 2.044 21.295 26.587 1.00 78.62 302 SER A CA 1
ATOM 2402 C C . SER A 1 302 ? 1.207 22.295 27.388 1.00 78.62 302 SER A C 1
ATOM 2404 O O . SER A 1 302 ? 0.122 21.930 27.833 1.00 78.62 302 SER A O 1
ATOM 2406 N N . GLN A 1 303 ? 1.605 23.571 27.474 1.00 77.75 303 GLN A N 1
ATOM 2407 C CA . GLN A 1 303 ? 0.780 24.617 28.096 1.00 77.75 303 GLN A CA 1
ATOM 2408 C C . GLN A 1 303 ? -0.448 24.991 27.248 1.00 77.75 303 GLN A C 1
ATOM 2410 O O . GLN A 1 303 ? -1.552 25.116 27.778 1.00 77.75 303 GLN A O 1
ATOM 2415 N N . PHE A 1 304 ? -0.298 25.130 25.929 1.00 77.88 304 PHE A N 1
ATOM 2416 C CA . PHE A 1 304 ? -1.408 25.467 25.030 1.00 77.88 304 PHE A CA 1
ATOM 2417 C C . PHE A 1 304 ? -2.469 24.352 24.949 1.00 77.88 304 PHE A C 1
ATOM 2419 O O . PHE A 1 304 ? -3.672 24.633 24.918 1.00 77.88 304 PHE A O 1
ATOM 2426 N N . SER A 1 305 ? -2.033 23.087 24.986 1.00 80.25 305 SER A N 1
ATOM 2427 C CA . SER A 1 305 ? -2.885 21.891 24.914 1.00 80.25 305 SER A CA 1
ATOM 2428 C C . SER A 1 305 ? -4.017 21.895 25.952 1.00 80.25 305 SER A C 1
ATOM 2430 O O . SER A 1 305 ? -5.131 21.474 25.645 1.00 80.25 305 SER A O 1
ATOM 2432 N N . LYS A 1 306 ? -3.764 22.476 27.131 1.00 78.62 306 LYS A N 1
ATOM 2433 C CA . LYS A 1 306 ? -4.691 22.616 28.268 1.00 78.62 306 LYS A CA 1
ATOM 2434 C C . LYS A 1 306 ? -5.958 23.400 27.923 1.00 78.62 306 LYS A C 1
ATOM 2436 O O . LYS A 1 306 ? -7.002 23.174 28.520 1.00 78.62 306 LYS A O 1
ATOM 2441 N N . ASN A 1 307 ? -5.868 24.306 26.948 1.00 78.31 307 ASN A N 1
ATOM 2442 C CA . ASN A 1 307 ? -7.006 25.059 26.419 1.00 78.31 307 ASN A CA 1
ATOM 2443 C C . ASN A 1 307 ? -7.541 24.432 25.120 1.00 78.31 307 ASN A C 1
ATOM 2445 O O . ASN A 1 307 ? -8.752 24.396 24.899 1.00 78.31 307 ASN A O 1
ATOM 2449 N N . TRP A 1 308 ? -6.648 23.921 24.264 1.00 76.69 308 TRP A N 1
ATOM 2450 C CA . TRP A 1 308 ? -7.006 23.390 22.945 1.00 76.69 308 TRP A CA 1
ATOM 2451 C C . TRP A 1 308 ? -7.779 22.065 23.002 1.00 76.69 308 TRP A C 1
ATOM 2453 O O . TRP A 1 308 ? -8.790 21.926 22.318 1.00 76.69 308 TRP A O 1
ATOM 2463 N N . LEU A 1 309 ? -7.369 21.104 23.836 1.00 79.88 309 LEU A N 1
ATOM 2464 C CA . LEU A 1 309 ? -8.018 19.787 23.901 1.00 79.88 309 LEU A CA 1
ATOM 2465 C C . LEU A 1 309 ? -9.464 19.855 24.427 1.00 79.88 309 LEU A C 1
ATOM 2467 O O . LEU A 1 309 ? -10.340 19.281 23.770 1.00 79.88 309 LEU A O 1
ATOM 2471 N N . PRO A 1 310 ? -9.770 20.561 25.539 1.00 78.06 310 PRO A N 1
ATOM 2472 C CA . PRO A 1 310 ? -11.151 20.746 25.980 1.00 78.06 310 PRO A CA 1
ATOM 2473 C C . PRO A 1 310 ? -12.008 21.439 24.916 1.00 78.06 310 PRO A C 1
ATOM 2475 O O . PRO A 1 310 ? -13.110 20.977 24.630 1.00 78.06 310 PRO A O 1
ATOM 2478 N N . TYR A 1 311 ? -11.481 22.478 24.254 1.00 69.81 311 TYR A N 1
ATOM 2479 C CA . TYR A 1 311 ? -12.151 23.158 23.140 1.00 69.81 311 TYR A CA 1
ATOM 2480 C C . TYR A 1 311 ? -12.467 22.188 21.986 1.00 69.81 311 TYR A C 1
ATOM 2482 O O . TYR A 1 311 ? -13.618 22.087 21.553 1.00 69.81 311 TYR A O 1
ATOM 2490 N N . CYS A 1 312 ? -11.481 21.402 21.544 1.00 71.12 312 CYS A N 1
ATOM 2491 C CA . CYS A 1 312 ? -11.649 20.384 20.510 1.00 71.12 312 CYS A CA 1
ATOM 2492 C C . CYS A 1 312 ? -12.743 19.366 20.849 1.00 71.12 312 CYS A C 1
ATOM 2494 O O . CYS A 1 312 ? -13.584 19.071 19.993 1.00 71.12 312 CYS A O 1
ATOM 2496 N N . LYS A 1 313 ? -12.752 18.828 22.074 1.00 75.25 313 LYS A N 1
ATOM 2497 C CA . LYS A 1 313 ? -13.744 17.833 22.511 1.00 75.25 313 LYS A CA 1
ATOM 2498 C C . LYS A 1 313 ? -15.143 18.444 22.622 1.00 75.25 313 LYS A C 1
ATOM 2500 O O . LYS A 1 313 ? -16.084 17.927 22.026 1.00 75.25 313 LYS A O 1
ATOM 2505 N N . LYS A 1 314 ? -15.259 19.592 23.295 1.00 71.88 314 LYS A N 1
ATOM 2506 C CA . LYS A 1 314 ? -16.514 20.319 23.555 1.00 71.88 314 LYS A CA 1
ATOM 2507 C C . LYS A 1 314 ? -17.249 20.741 22.283 1.00 71.88 314 LYS A C 1
ATOM 2509 O O . LYS A 1 314 ? -18.472 20.644 22.233 1.00 71.88 314 LYS A O 1
ATOM 2514 N N . TYR A 1 315 ? -16.514 21.173 21.257 1.00 67.94 315 TYR A N 1
ATOM 2515 C CA . TYR A 1 315 ? -17.085 21.663 19.996 1.00 67.94 315 TYR A CA 1
ATOM 2516 C C . TYR A 1 315 ? -16.919 20.697 18.810 1.00 67.94 315 TYR A C 1
ATOM 2518 O O . TYR A 1 315 ? -17.252 21.066 17.688 1.00 67.94 315 TYR A O 1
ATOM 2526 N N . LYS A 1 316 ? -16.415 19.471 19.037 1.00 69.12 316 LYS A N 1
ATOM 2527 C CA . LYS A 1 316 ? -16.144 18.449 18.000 1.00 69.12 316 LYS A CA 1
ATOM 2528 C C . LYS A 1 316 ? -15.372 19.004 16.783 1.00 69.12 316 LYS A C 1
ATOM 2530 O O . LYS A 1 316 ? -15.700 18.726 15.636 1.00 69.12 316 LYS A O 1
ATOM 2535 N N . VAL A 1 317 ? -14.349 19.816 17.057 1.00 68.19 317 VAL A N 1
ATOM 2536 C CA . VAL A 1 317 ? -13.550 20.545 16.052 1.00 68.19 317 VAL A CA 1
ATOM 2537 C C . VAL A 1 317 ? -12.723 19.596 15.190 1.00 68.19 317 VAL A C 1
ATOM 2539 O O . VAL A 1 317 ? -11.912 18.866 15.747 1.00 68.19 317 VAL A O 1
ATOM 2542 N N . GLU A 1 318 ? -12.828 19.666 13.863 1.00 50.91 318 GLU A N 1
ATOM 2543 C CA . GLU A 1 318 ? -11.943 18.935 12.945 1.00 50.91 318 GLU A CA 1
ATOM 2544 C C . GLU A 1 318 ? -11.568 19.807 11.725 1.00 50.91 318 GLU A C 1
ATOM 2546 O O . GLU A 1 318 ? -12.461 20.456 11.174 1.00 50.91 318 GLU A O 1
ATOM 2551 N N . PRO A 1 319 ? -10.305 19.817 11.243 1.00 59.91 319 PRO A N 1
ATOM 2552 C CA . PRO A 1 319 ? -9.155 19.029 11.706 1.00 59.91 319 PRO A CA 1
ATOM 2553 C C . PRO A 1 319 ? -8.668 19.430 13.106 1.00 59.91 319 PRO A C 1
ATOM 2555 O O . PRO A 1 319 ? -8.935 20.530 13.584 1.00 59.91 319 PRO A O 1
ATOM 2558 N N . ARG A 1 320 ? -7.940 18.523 13.771 1.00 74.19 320 ARG A N 1
ATOM 2559 C CA . ARG A 1 320 ? -7.433 18.723 15.144 1.00 74.19 320 ARG A CA 1
ATOM 2560 C C . ARG A 1 320 ? -6.138 19.554 15.210 1.00 74.19 320 ARG A C 1
ATOM 2562 O O . ARG A 1 320 ? -5.763 20.010 16.289 1.00 74.19 320 ARG A O 1
ATOM 2569 N N . SER A 1 321 ? -5.470 19.759 14.070 1.00 68.38 321 SER A N 1
ATOM 2570 C CA . SER A 1 321 ? -4.312 20.653 13.901 1.00 68.38 321 SER A CA 1
ATOM 2571 C C . SER A 1 321 ? -4.733 22.128 14.060 1.00 68.38 321 SER A C 1
ATOM 2573 O O . SER A 1 321 ? -5.535 22.605 13.249 1.00 68.38 321 SER A O 1
ATOM 2575 N N . PRO A 1 322 ? -4.204 22.882 15.051 1.00 70.88 322 PRO A N 1
ATOM 2576 C CA . PRO A 1 322 ? -4.554 24.290 15.240 1.00 70.88 322 PRO A CA 1
ATOM 2577 C C . PRO A 1 322 ? -4.229 25.159 14.021 1.00 70.88 322 PRO A C 1
ATOM 2579 O O . PRO A 1 322 ? -5.067 25.953 13.604 1.00 70.88 322 PRO A O 1
ATOM 2582 N N . ALA A 1 323 ? -3.043 25.011 13.418 1.00 63.81 323 ALA A N 1
ATOM 2583 C CA . ALA A 1 323 ? -2.653 25.828 12.267 1.00 63.81 323 ALA A CA 1
ATOM 2584 C C . ALA A 1 323 ? -3.494 25.532 11.017 1.00 63.81 323 ALA A C 1
ATOM 2586 O O . ALA A 1 323 ? -3.795 26.455 10.261 1.00 63.81 323 ALA A O 1
ATOM 2587 N N . SER A 1 324 ? -3.914 24.278 10.817 1.00 61.25 324 SER A N 1
ATOM 2588 C CA . SER A 1 324 ? -4.817 23.913 9.717 1.00 61.25 324 SER A CA 1
ATOM 2589 C C . SER A 1 324 ? -6.240 24.433 9.963 1.00 61.25 324 SER A C 1
ATOM 2591 O O . SER A 1 324 ? -6.897 24.868 9.020 1.00 61.25 324 SER A O 1
ATOM 2593 N N . TYR A 1 325 ? -6.705 24.452 11.219 1.00 54.69 325 TYR A N 1
ATOM 2594 C CA . TYR A 1 325 ? -8.018 24.988 11.603 1.00 54.69 325 TYR A CA 1
ATOM 2595 C C . TYR A 1 325 ? -8.092 26.528 11.545 1.00 54.69 325 TYR A C 1
ATOM 2597 O O . TYR A 1 325 ? -9.076 27.083 11.062 1.00 54.69 325 TYR A O 1
ATOM 2605 N N . PHE A 1 326 ? -7.048 27.232 11.994 1.00 64.38 326 PHE A N 1
ATOM 2606 C CA . PHE A 1 326 ? -7.003 28.700 12.104 1.00 64.38 326 PHE A CA 1
ATOM 2607 C C . PHE A 1 326 ? -6.280 29.404 10.938 1.00 64.38 326 PHE A C 1
ATOM 2609 O O . PHE A 1 326 ? -5.767 30.509 11.120 1.00 64.38 326 PHE A O 1
ATOM 2616 N N . ARG A 1 327 ? -6.172 28.782 9.755 1.00 55.53 327 ARG A N 1
ATOM 2617 C CA . ARG A 1 327 ? -5.224 29.188 8.696 1.00 55.53 327 ARG A CA 1
ATOM 2618 C C . ARG A 1 327 ? -5.488 30.569 8.065 1.00 55.53 327 ARG A C 1
ATOM 2620 O O . ARG A 1 327 ? -5.976 30.667 6.941 1.00 55.53 327 ARG A O 1
ATOM 2627 N N . SER A 1 328 ? -5.061 31.637 8.743 1.00 37.31 328 SER A N 1
ATOM 2628 C CA . SER A 1 328 ? -4.854 32.972 8.168 1.00 37.31 328 SER A CA 1
ATOM 2629 C C . SER A 1 328 ? -3.943 33.888 9.016 1.00 37.31 328 SER A C 1
ATOM 2631 O O . SER A 1 328 ? -4.379 34.985 9.363 1.00 37.31 328 SER A O 1
ATOM 2633 N N . MET A 1 329 ? -2.700 33.486 9.354 1.00 35.25 329 MET A N 1
ATOM 2634 C CA . MET A 1 329 ? -1.554 34.419 9.523 1.00 35.25 329 MET A CA 1
ATOM 2635 C C . MET A 1 329 ? -0.195 33.767 9.886 1.00 35.25 329 MET A C 1
ATOM 2637 O O . MET A 1 329 ? -0.145 32.852 10.700 1.00 35.25 329 MET A O 1
ATOM 2641 N N . LEU A 1 330 ? 0.872 34.419 9.390 1.00 35.03 330 LEU A N 1
ATOM 2642 C CA . LEU A 1 330 ? 2.241 34.580 9.938 1.00 35.03 330 LEU A CA 1
ATOM 2643 C C . LEU A 1 330 ? 3.357 33.533 9.710 1.00 35.03 330 LEU A C 1
ATOM 2645 O O . LEU A 1 330 ? 3.152 32.325 9.650 1.00 35.03 330 LEU A O 1
ATOM 2649 N N . GLU A 1 331 ? 4.570 34.093 9.592 1.00 34.03 331 GLU A N 1
ATOM 2650 C CA . GLU A 1 331 ? 5.863 33.476 9.253 1.00 34.03 331 GLU A CA 1
ATOM 2651 C C . GLU A 1 331 ? 6.784 33.304 10.489 1.00 34.03 331 GLU A C 1
ATOM 2653 O O . GLU A 1 331 ? 6.626 34.040 11.469 1.00 34.03 331 GLU A O 1
ATOM 2658 N N . PRO A 1 332 ? 7.796 32.410 10.450 1.00 36.50 332 PRO A N 1
ATOM 2659 C CA . PRO A 1 332 ? 8.813 32.267 11.499 1.00 36.50 332 PRO A CA 1
ATOM 2660 C C . PRO A 1 332 ? 10.161 32.957 11.179 1.00 36.50 332 PRO A C 1
ATOM 2662 O O . PRO A 1 332 ? 10.513 33.176 10.022 1.00 36.50 332 PRO A O 1
ATOM 2665 N N . THR A 1 333 ? 10.966 33.240 12.213 1.00 30.98 333 THR A N 1
ATOM 2666 C CA . THR A 1 333 ? 12.336 33.794 12.103 1.00 30.98 333 THR A CA 1
ATOM 2667 C C . THR A 1 333 ? 13.396 32.914 12.791 1.00 30.98 333 THR A C 1
ATOM 2669 O O . THR A 1 333 ? 13.092 32.133 13.691 1.00 30.98 333 THR A O 1
ATOM 2672 N N . ASN A 1 334 ? 14.655 33.018 12.340 1.00 31.30 334 ASN A N 1
ATOM 2673 C CA . ASN A 1 334 ? 15.748 32.080 12.658 1.00 31.30 334 ASN A CA 1
ATOM 2674 C C . ASN A 1 334 ? 16.531 32.390 13.953 1.00 31.30 334 ASN A C 1
ATOM 2676 O O . ASN A 1 334 ? 16.846 33.548 14.226 1.00 31.30 334 ASN A O 1
ATOM 2680 N N . ALA A 1 335 ? 16.992 31.341 14.655 1.00 28.78 335 ALA A N 1
ATOM 2681 C CA . ALA A 1 335 ? 18.025 31.405 15.703 1.00 28.78 335 ALA A CA 1
ATOM 2682 C C . ALA A 1 335 ? 18.877 30.108 15.776 1.00 28.78 335 ALA A C 1
ATOM 2684 O O . ALA A 1 335 ? 18.477 29.063 15.272 1.00 28.78 335 ALA A O 1
ATOM 2685 N N . THR A 1 336 ? 20.080 30.187 16.362 1.00 28.95 336 THR A N 1
ATOM 2686 C CA . THR A 1 336 ? 21.199 29.226 16.185 1.00 28.95 336 THR A CA 1
ATOM 2687 C C . THR A 1 336 ? 21.348 28.114 17.246 1.00 28.95 336 THR A C 1
ATOM 2689 O O . THR A 1 336 ? 20.977 28.291 18.402 1.00 28.95 336 THR A O 1
ATOM 2692 N N . HIS A 1 337 ? 21.974 26.990 16.853 1.00 33.84 337 HIS A N 1
ATOM 2693 C CA . HIS A 1 337 ? 22.160 25.736 17.619 1.00 33.84 337 HIS A CA 1
ATOM 2694 C C . HIS A 1 337 ? 23.018 25.799 18.907 1.00 33.84 337 HIS A C 1
ATOM 2696 O O . HIS A 1 337 ? 23.951 26.594 19.011 1.00 33.84 337 HIS A O 1
ATOM 2702 N N . SER A 1 338 ? 22.805 24.821 19.810 1.00 27.73 338 SER A N 1
ATOM 2703 C CA . SER A 1 338 ? 23.748 24.419 20.874 1.00 27.73 338 SER A CA 1
ATOM 2704 C C . SER A 1 338 ? 23.671 22.917 21.230 1.00 27.73 338 SER A C 1
ATOM 2706 O O . SER A 1 338 ? 22.589 22.348 21.286 1.00 27.73 338 SER A O 1
ATOM 2708 N N . SER A 1 339 ? 24.850 22.333 21.492 1.00 32.41 339 SER A N 1
ATOM 2709 C CA . SER A 1 339 ? 25.237 21.037 22.110 1.00 32.41 339 SER A CA 1
ATOM 2710 C C . SER A 1 339 ? 24.212 19.924 22.437 1.00 32.41 339 SER A C 1
ATOM 2712 O O . SER A 1 339 ? 23.287 20.113 23.222 1.00 32.41 339 SER A O 1
ATOM 2714 N N . HIS A 1 340 ? 24.542 18.696 22.006 1.00 41.88 340 HIS A N 1
ATOM 2715 C CA . HIS A 1 340 ? 23.811 17.451 22.286 1.00 41.88 340 HIS A CA 1
ATOM 2716 C C . HIS A 1 340 ? 23.730 17.059 23.775 1.00 41.88 340 HIS A C 1
ATOM 2718 O O . HIS A 1 340 ? 24.747 16.978 24.464 1.00 41.88 340 HIS A O 1
ATOM 2724 N N . PHE A 1 341 ? 22.531 16.662 24.211 1.00 44.16 341 PHE A N 1
ATOM 2725 C CA . PHE A 1 341 ? 22.264 15.940 25.459 1.00 44.16 341 PHE A CA 1
ATOM 2726 C C . PHE A 1 341 ? 21.332 14.754 25.181 1.00 44.16 341 PHE A C 1
ATOM 2728 O O . PHE A 1 341 ? 20.373 14.886 24.425 1.00 44.16 341 PHE A O 1
ATOM 2735 N N . THR A 1 342 ? 21.574 13.612 25.833 1.00 46.94 342 THR A N 1
ATOM 2736 C CA . THR A 1 342 ? 20.547 12.557 25.934 1.00 46.94 342 THR A CA 1
ATOM 2737 C C . THR A 1 342 ? 19.539 13.009 26.979 1.00 46.94 342 THR A C 1
ATOM 2739 O O . THR A 1 342 ? 19.935 13.300 28.108 1.00 46.94 342 THR A O 1
ATOM 2742 N N . SER A 1 343 ? 18.261 13.089 26.622 1.00 66.06 343 SER A N 1
ATOM 2743 C CA . SER A 1 343 ? 17.222 13.580 27.526 1.00 66.06 343 SER A CA 1
ATOM 2744 C C . SER A 1 343 ? 15.923 12.824 27.294 1.00 66.06 343 SER A C 1
ATOM 2746 O O . SER A 1 343 ? 15.436 12.751 26.168 1.00 66.06 343 SER A O 1
ATOM 2748 N N . ILE A 1 344 ? 15.368 12.273 28.369 1.00 74.69 344 ILE A N 1
ATOM 2749 C CA . ILE A 1 344 ? 13.994 11.776 28.421 1.00 74.69 344 ILE A CA 1
ATOM 2750 C C . ILE A 1 344 ? 13.263 12.710 29.373 1.00 74.69 344 ILE A C 1
ATOM 2752 O O . ILE A 1 344 ? 13.767 12.960 30.471 1.00 74.69 344 ILE A O 1
ATOM 2756 N N . LYS A 1 345 ? 12.130 13.261 28.936 1.00 80.81 345 LYS A N 1
ATOM 2757 C CA . LYS A 1 345 ? 11.309 14.172 29.737 1.00 80.81 345 LYS A CA 1
ATOM 2758 C C . LYS A 1 345 ? 9.834 13.826 29.604 1.00 80.81 345 LYS A C 1
ATOM 2760 O O . LYS A 1 345 ? 9.300 13.871 28.497 1.00 80.81 345 LYS A O 1
ATOM 2765 N N . ILE A 1 346 ? 9.173 13.520 30.717 1.00 76.75 346 ILE A N 1
ATOM 2766 C CA . ILE A 1 346 ? 7.709 13.413 30.773 1.00 76.75 346 ILE A CA 1
ATOM 2767 C C . ILE A 1 346 ? 7.167 14.819 31.065 1.00 76.75 346 ILE A C 1
ATOM 2769 O O . ILE A 1 346 ? 7.404 15.375 32.134 1.00 76.75 346 ILE A O 1
ATOM 2773 N N . LEU A 1 347 ? 6.498 15.427 30.083 1.00 73.94 347 LEU A N 1
ATOM 2774 C CA . LEU A 1 347 ? 5.971 16.798 30.164 1.00 73.94 347 LEU A CA 1
ATOM 2775 C C . LEU A 1 347 ? 4.544 16.849 30.720 1.00 73.94 347 LEU A C 1
ATOM 2777 O O . LEU A 1 347 ? 4.158 17.845 31.328 1.00 73.94 347 LEU A O 1
ATOM 2781 N N . ILE A 1 348 ? 3.771 15.788 30.488 1.00 74.44 348 ILE A N 1
ATOM 2782 C CA . ILE A 1 348 ? 2.436 15.559 31.047 1.00 74.44 348 ILE A CA 1
ATOM 2783 C C . ILE A 1 348 ? 2.383 14.080 31.430 1.00 74.44 348 ILE A C 1
ATOM 2785 O O . ILE A 1 348 ? 2.673 13.232 30.585 1.00 74.44 348 ILE A O 1
ATOM 2789 N N . ASP A 1 349 ? 2.016 13.764 32.671 1.00 77.81 349 ASP A N 1
ATOM 2790 C CA . ASP A 1 349 ? 1.730 12.391 33.095 1.00 77.81 349 ASP A CA 1
ATOM 2791 C C . ASP A 1 349 ? 0.216 12.167 33.104 1.00 77.81 349 ASP A C 1
ATOM 2793 O O . ASP A 1 349 ? -0.480 12.564 34.037 1.00 77.81 349 ASP A O 1
ATOM 2797 N N . GLY A 1 350 ? -0.302 11.516 32.061 1.00 69.94 350 GLY A N 1
ATOM 2798 C CA . GLY A 1 350 ? -1.736 11.267 31.915 1.00 69.94 350 GLY A CA 1
ATOM 2799 C C . GLY A 1 350 ? -2.301 10.255 32.913 1.00 69.94 350 GLY A C 1
ATOM 2800 O O . GLY A 1 350 ? -3.506 10.011 32.914 1.00 69.94 350 GLY A O 1
ATOM 2801 N N . ARG A 1 351 ? -1.463 9.655 33.768 1.00 76.69 351 ARG A N 1
ATOM 2802 C CA . ARG A 1 351 ? -1.870 8.701 34.812 1.00 76.69 351 ARG A CA 1
ATOM 2803 C C . ARG A 1 351 ? -2.168 9.397 36.142 1.00 76.69 351 ARG A C 1
ATOM 2805 O O . ARG A 1 351 ? -2.878 8.828 36.974 1.00 76.69 351 ARG A O 1
ATOM 2812 N N . ASP A 1 352 ? -1.643 10.605 36.352 1.00 71.56 352 ASP A N 1
ATOM 2813 C CA . ASP A 1 352 ? -1.869 11.364 37.578 1.00 71.56 352 ASP A CA 1
ATOM 2814 C C . ASP A 1 352 ? -3.239 12.059 37.572 1.00 71.56 352 ASP A C 1
ATOM 2816 O O . ASP A 1 352 ? -3.494 13.008 36.833 1.00 71.56 352 ASP A O 1
ATOM 2820 N N . LYS A 1 353 ? -4.112 11.621 38.482 1.00 64.56 353 LYS A N 1
ATOM 2821 C CA . LYS A 1 353 ? -5.449 12.197 38.679 1.00 64.56 353 LYS A CA 1
ATOM 2822 C C . LYS A 1 353 ? -5.440 13.556 39.387 1.00 64.56 353 LYS A C 1
ATOM 2824 O O . LYS A 1 353 ? -6.503 14.161 39.495 1.00 64.56 353 LYS A O 1
ATOM 2829 N N . THR A 1 354 ? -4.299 14.020 39.907 1.00 56.66 354 THR A N 1
ATOM 2830 C CA . THR A 1 354 ? -4.171 15.354 40.522 1.00 56.66 354 THR A CA 1
ATOM 2831 C C . THR A 1 354 ? -3.796 16.445 39.521 1.00 56.66 354 THR A C 1
ATOM 2833 O O . THR A 1 354 ? -4.073 17.617 39.780 1.00 56.66 354 THR A O 1
ATOM 2836 N N . THR A 1 355 ? -3.295 16.068 38.340 1.00 53.59 355 THR A N 1
ATOM 2837 C CA . THR A 1 355 ? -3.095 16.944 37.176 1.00 53.59 355 THR A CA 1
ATOM 2838 C C . THR A 1 355 ? -4.447 17.245 36.504 1.00 53.59 355 THR A C 1
ATOM 2840 O O . THR A 1 355 ? -4.733 16.851 35.375 1.00 53.59 355 THR A O 1
ATOM 2843 N N . ILE A 1 356 ? -5.325 17.924 37.250 1.00 53.59 356 ILE A N 1
ATOM 2844 C CA . ILE A 1 356 ? -6.625 18.421 36.789 1.00 53.59 356 ILE A CA 1
ATOM 2845 C C . ILE A 1 356 ? -6.428 19.847 36.283 1.00 53.59 356 ILE A C 1
ATOM 2847 O O . ILE A 1 356 ? -6.160 20.753 37.073 1.00 53.59 356 ILE A O 1
ATOM 2851 N N . GLU A 1 357 ? -6.622 20.069 34.986 1.00 56.91 357 GLU A N 1
ATOM 2852 C CA . GLU A 1 357 ? -6.607 21.413 34.407 1.00 56.91 357 GLU A CA 1
ATOM 2853 C C . GLU A 1 357 ? -7.943 21.762 33.726 1.00 56.91 357 GLU A C 1
ATOM 2855 O O . GLU A 1 357 ? -8.899 20.984 33.744 1.00 56.91 357 GLU A O 1
ATOM 2860 N N . VAL A 1 358 ? -8.040 23.022 33.293 1.00 48.72 358 VAL A N 1
ATOM 2861 C CA . VAL A 1 358 ? -9.264 23.822 33.091 1.00 48.72 358 VAL A CA 1
ATOM 2862 C C . VAL A 1 358 ? -10.471 23.034 32.537 1.00 48.72 358 VAL A C 1
ATOM 2864 O O . VAL A 1 358 ? -10.380 22.335 31.536 1.00 48.72 358 VAL A O 1
ATOM 2867 N N . GLU A 1 359 ? -11.626 23.190 33.196 1.00 53.94 359 GLU A N 1
ATOM 2868 C CA . GLU A 1 359 ? -12.879 22.422 32.998 1.00 53.94 359 GLU A CA 1
ATOM 2869 C C . GLU A 1 359 ? -12.868 20.947 33.463 1.00 53.94 359 GLU A C 1
ATOM 2871 O O . GLU A 1 359 ? -13.891 20.275 33.352 1.00 53.94 359 GLU A O 1
ATOM 2876 N N . GLY A 1 360 ? -11.788 20.450 34.080 1.00 59.28 360 GLY A N 1
ATOM 2877 C CA . GLY A 1 360 ? -11.788 19.150 34.769 1.00 59.28 360 GLY A CA 1
ATOM 2878 C C . GLY A 1 360 ? -11.516 17.943 33.867 1.00 59.28 360 GLY A C 1
ATOM 2879 O O . GLY A 1 360 ? -11.888 16.822 34.208 1.00 59.28 360 GLY A O 1
ATOM 2880 N N . CYS A 1 361 ? -10.890 18.165 32.711 1.00 61.62 361 CYS A N 1
ATOM 2881 C CA . CYS A 1 361 ? -10.562 17.118 31.747 1.00 61.62 361 CYS A CA 1
ATOM 2882 C C . CYS A 1 361 ? -9.169 16.522 32.009 1.00 61.62 361 CYS A C 1
ATOM 2884 O O . CYS A 1 361 ? -8.198 17.256 32.178 1.00 61.62 361 CYS A O 1
ATOM 2886 N N . GLN A 1 362 ? -9.062 15.191 31.979 1.00 74.69 362 GLN A N 1
ATOM 2887 C CA . GLN A 1 362 ? -7.778 14.486 32.034 1.00 74.69 362 GLN A CA 1
ATOM 2888 C C . GLN A 1 362 ? -7.032 14.613 30.693 1.00 74.69 362 GLN A C 1
ATOM 2890 O O . GLN A 1 362 ? -7.650 14.625 29.624 1.00 74.69 362 GLN A O 1
ATOM 2895 N N . MET A 1 363 ? -5.703 14.710 30.752 1.00 81.38 363 MET A N 1
ATOM 2896 C CA . MET A 1 363 ? -4.820 14.913 29.596 1.00 81.38 363 MET A CA 1
ATOM 2897 C C . MET A 1 363 ? -4.025 13.635 29.282 1.00 81.38 363 MET A C 1
ATOM 2899 O O . MET A 1 363 ? -3.755 12.863 30.200 1.00 81.38 363 MET A O 1
ATOM 2903 N N . PRO A 1 364 ? -3.648 13.383 28.015 1.00 89.19 364 PRO A N 1
ATOM 2904 C CA . PRO A 1 364 ? -2.841 12.220 27.659 1.00 89.19 364 PRO A CA 1
ATOM 2905 C C . PRO A 1 364 ? -1.371 12.408 28.052 1.00 89.19 364 PRO A C 1
ATOM 2907 O O . PRO A 1 364 ? -0.876 13.535 28.140 1.00 89.19 364 PRO A O 1
ATOM 2910 N N . THR A 1 365 ? -0.652 11.302 28.253 1.00 90.25 365 THR A N 1
ATOM 2911 C CA . THR A 1 365 ? 0.778 11.343 28.604 1.00 90.25 365 THR A CA 1
ATOM 2912 C C . THR A 1 365 ? 1.586 11.911 27.438 1.00 90.25 365 THR A C 1
ATOM 2914 O O . THR A 1 365 ? 1.426 11.458 26.305 1.00 90.25 365 THR A O 1
ATOM 2917 N N . LEU A 1 366 ? 2.479 12.868 27.702 1.00 90.00 366 LEU A N 1
ATOM 2918 C CA . LEU A 1 366 ? 3.336 13.493 26.690 1.00 90.00 366 LEU A CA 1
ATOM 2919 C C . LEU A 1 366 ? 4.812 13.330 27.059 1.00 90.00 366 LEU A C 1
ATOM 2921 O O . LEU A 1 366 ? 5.260 13.831 28.092 1.00 90.00 366 LEU A O 1
ATOM 2925 N N . VAL A 1 367 ? 5.572 12.657 26.194 1.00 89.62 367 VAL A N 1
ATOM 2926 C CA . VAL A 1 367 ? 6.978 12.302 26.425 1.00 89.62 367 VAL A CA 1
ATOM 2927 C C . VAL A 1 367 ? 7.868 12.854 25.315 1.00 89.62 367 VAL A C 1
ATOM 2929 O O . VAL A 1 367 ? 7.619 12.648 24.129 1.00 89.62 367 VAL A O 1
ATOM 2932 N N . TYR A 1 368 ? 8.953 13.509 25.710 1.00 87.06 368 TYR A N 1
ATOM 2933 C CA . TYR A 1 368 ? 10.054 13.904 24.840 1.00 87.06 368 TYR A CA 1
ATOM 2934 C C . TYR A 1 368 ? 11.221 12.920 24.976 1.00 87.06 368 TYR A C 1
ATOM 2936 O O . TYR A 1 368 ? 11.634 12.593 26.094 1.00 87.06 368 TYR A O 1
ATOM 2944 N N . LEU A 1 369 ? 11.784 12.494 23.844 1.00 87.06 369 LEU A N 1
ATOM 2945 C CA . LEU A 1 369 ? 12.987 11.671 23.759 1.00 87.06 369 LEU A CA 1
ATOM 2946 C C . LEU A 1 369 ? 14.017 12.317 22.822 1.00 87.06 369 LEU A C 1
ATOM 2948 O O . LEU A 1 369 ? 13.793 12.416 21.621 1.00 87.06 369 LEU A O 1
ATOM 2952 N N . ALA A 1 370 ? 15.196 12.628 23.351 1.00 82.81 370 ALA A N 1
ATOM 2953 C CA . ALA A 1 370 ? 16.424 12.786 22.579 1.00 82.81 370 ALA A CA 1
ATOM 2954 C C . ALA A 1 370 ? 17.360 11.616 22.919 1.00 82.81 370 ALA A C 1
ATOM 2956 O O . ALA A 1 370 ? 17.851 11.511 24.049 1.00 82.81 370 ALA A O 1
ATOM 2957 N N . ARG A 1 371 ? 17.571 10.705 21.959 1.00 81.19 371 ARG A N 1
ATOM 2958 C CA . ARG A 1 371 ? 18.394 9.495 22.149 1.00 81.19 371 ARG A CA 1
ATOM 2959 C C . ARG A 1 371 ? 19.892 9.800 22.185 1.00 81.19 371 ARG A C 1
ATOM 2961 O O . ARG A 1 371 ? 20.353 10.797 21.634 1.00 81.19 371 ARG A O 1
ATOM 2968 N N . GLU A 1 372 ? 20.672 8.915 22.802 1.00 76.31 372 GLU A N 1
ATOM 2969 C CA . GLU A 1 372 ? 22.117 9.105 22.890 1.00 76.31 372 GLU A CA 1
ATOM 2970 C C . GLU A 1 372 ? 22.776 8.945 21.517 1.00 76.31 372 GLU A C 1
ATOM 2972 O O . GLU A 1 372 ? 22.669 7.900 20.874 1.00 76.31 372 GLU A O 1
ATOM 2977 N N . LYS A 1 373 ? 23.533 9.963 21.098 1.00 73.69 373 LYS A N 1
ATOM 2978 C CA . LYS A 1 373 ? 24.386 9.912 19.910 1.00 73.69 373 LYS A CA 1
ATOM 2979 C C . LYS A 1 373 ? 25.830 10.217 20.293 1.00 73.69 373 LYS A C 1
ATOM 2981 O O . LYS A 1 373 ? 26.113 11.193 20.982 1.00 73.69 373 LYS A O 1
ATOM 2986 N N . ARG A 1 374 ? 26.760 9.380 19.827 1.00 69.81 374 ARG A N 1
ATOM 2987 C CA . ARG A 1 374 ? 28.213 9.582 19.961 1.00 69.81 374 ARG A CA 1
ATOM 2988 C C . ARG A 1 374 ? 28.895 9.364 18.604 1.00 69.81 374 ARG A C 1
ATOM 2990 O O . ARG A 1 374 ? 28.446 8.479 17.875 1.00 69.81 374 ARG A O 1
ATOM 2997 N N . PRO A 1 375 ? 29.999 10.072 18.285 1.00 66.19 375 PRO A N 1
ATOM 2998 C CA . PRO A 1 375 ? 30.667 9.972 16.979 1.00 66.19 375 PRO A CA 1
ATOM 2999 C C . PRO A 1 375 ? 31.228 8.588 16.619 1.00 66.19 375 PRO A C 1
ATOM 3001 O O . PRO A 1 375 ? 31.454 8.314 15.448 1.00 66.19 375 PRO A O 1
ATOM 3004 N N . GLN A 1 376 ? 31.482 7.728 17.612 1.00 71.06 376 GLN A N 1
ATOM 3005 C CA . GLN A 1 376 ? 32.053 6.389 17.401 1.00 71.06 376 GLN A CA 1
ATOM 3006 C C . GLN A 1 376 ? 31.008 5.316 17.047 1.00 71.06 376 GLN A C 1
ATOM 3008 O O . GLN A 1 376 ? 31.382 4.201 16.696 1.00 71.06 376 GLN A O 1
ATOM 3013 N N . PHE A 1 377 ? 29.713 5.634 17.142 1.00 69.62 377 PHE A N 1
ATOM 3014 C CA . PHE A 1 377 ? 28.621 4.707 16.846 1.00 69.62 377 PHE A CA 1
ATOM 3015 C C . PHE A 1 377 ? 27.811 5.218 15.654 1.00 69.62 377 PHE A C 1
ATOM 3017 O O . PHE A 1 377 ? 27.566 6.417 15.534 1.00 69.62 377 PHE A O 1
ATOM 3024 N N . PHE A 1 378 ? 27.411 4.308 14.767 1.00 72.31 378 PHE A N 1
ATOM 3025 C CA . PHE A 1 378 ? 26.562 4.620 13.618 1.00 72.31 378 PHE A CA 1
ATOM 3026 C C . PHE A 1 378 ? 25.084 4.674 14.037 1.00 72.31 378 PHE A C 1
ATOM 3028 O O . PHE A 1 378 ? 24.646 3.856 14.844 1.00 72.31 378 PHE A O 1
ATOM 3035 N N . HIS A 1 379 ? 24.312 5.610 13.473 1.00 72.88 379 HIS A N 1
ATOM 3036 C CA . HIS A 1 379 ? 22.916 5.864 13.859 1.00 72.88 379 HIS A CA 1
ATOM 3037 C C . HIS A 1 379 ? 21.972 5.650 12.675 1.00 72.88 379 HIS A C 1
ATOM 3039 O O . HIS A 1 379 ? 22.095 6.314 11.651 1.00 72.88 379 HIS A O 1
ATOM 3045 N N . ASN A 1 380 ? 20.990 4.762 12.833 1.00 79.56 380 ASN A N 1
ATOM 3046 C CA . ASN A 1 380 ? 20.079 4.343 11.758 1.00 79.56 380 ASN A CA 1
ATOM 3047 C C . ASN A 1 380 ? 18.859 5.274 11.569 1.00 79.56 380 ASN A C 1
ATOM 3049 O O . ASN A 1 380 ? 17.738 4.783 11.512 1.00 79.56 380 ASN A O 1
ATOM 3053 N N . PHE A 1 381 ? 19.059 6.600 11.536 1.00 84.25 381 PHE A N 1
ATOM 3054 C CA . PHE A 1 381 ? 18.014 7.617 11.275 1.00 84.25 381 PHE A CA 1
ATOM 3055 C C . PHE A 1 381 ? 16.660 7.318 11.974 1.00 84.25 381 PHE A C 1
ATOM 3057 O O . PHE A 1 381 ? 16.667 6.960 13.159 1.00 84.25 381 PHE A O 1
ATOM 3064 N N . LYS A 1 382 ? 15.527 7.441 11.262 1.00 88.00 382 LYS A N 1
ATOM 3065 C CA . LYS A 1 382 ? 14.157 7.208 11.756 1.00 88.00 382 LYS A CA 1
ATOM 3066 C C . LYS A 1 382 ? 13.948 5.775 12.263 1.00 88.00 382 LYS A C 1
ATOM 3068 O O . LYS A 1 382 ? 13.445 5.624 13.374 1.00 88.00 382 LYS A O 1
ATOM 3073 N N . ALA A 1 383 ? 14.442 4.744 11.569 1.00 88.62 383 ALA A N 1
ATOM 3074 C CA . ALA A 1 383 ? 14.436 3.357 12.061 1.00 88.62 383 ALA A CA 1
ATOM 3075 C C . ALA A 1 383 ? 14.983 3.225 13.499 1.00 88.62 383 ALA A C 1
ATOM 3077 O O . ALA A 1 383 ? 14.368 2.606 14.368 1.00 88.62 383 ALA A O 1
ATOM 3078 N N . GLY A 1 384 ? 16.137 3.843 13.771 1.00 87.88 384 GLY A N 1
ATOM 3079 C CA . GLY A 1 384 ? 16.764 3.833 15.094 1.00 87.88 384 GLY A CA 1
ATOM 3080 C C . GLY A 1 384 ? 16.061 4.723 16.126 1.00 87.88 384 GLY A C 1
ATOM 3081 O O . GLY A 1 384 ? 16.097 4.414 17.316 1.00 87.88 384 GLY A O 1
ATOM 3082 N N . ALA A 1 385 ? 15.406 5.803 15.691 1.00 88.81 385 ALA A N 1
ATOM 3083 C CA . ALA A 1 385 ? 14.569 6.643 16.549 1.00 88.81 385 ALA A CA 1
ATOM 3084 C C . ALA A 1 385 ? 13.310 5.881 17.002 1.00 88.81 385 ALA A C 1
ATOM 3086 O O . ALA A 1 385 ? 13.052 5.761 18.199 1.00 88.81 385 ALA A O 1
ATOM 3087 N N . MET A 1 386 ? 12.591 5.259 16.062 1.00 91.88 386 MET A N 1
ATOM 3088 C CA . MET A 1 386 ? 11.418 4.427 16.342 1.00 91.88 386 MET A CA 1
ATOM 3089 C C . MET A 1 386 ? 11.762 3.190 17.180 1.00 91.88 386 MET A C 1
ATOM 3091 O O . MET A 1 386 ? 11.006 2.838 18.081 1.00 91.88 386 MET A O 1
ATOM 3095 N N . ASN A 1 387 ? 12.921 2.559 16.965 1.00 93.38 387 ASN A N 1
ATOM 3096 C CA . ASN A 1 387 ? 13.375 1.456 17.817 1.00 93.38 387 ASN A CA 1
ATOM 3097 C C . ASN A 1 387 ? 13.716 1.912 19.244 1.00 93.38 387 ASN A C 1
ATOM 3099 O O . ASN A 1 387 ? 13.408 1.194 20.196 1.00 93.38 387 ASN A O 1
ATOM 3103 N N . ALA A 1 388 ? 14.296 3.104 19.423 1.00 89.62 388 ALA A N 1
ATOM 3104 C CA . ALA A 1 388 ? 14.495 3.685 20.750 1.00 89.62 388 ALA A CA 1
ATOM 3105 C C . ALA A 1 388 ? 13.152 4.011 21.430 1.00 89.62 388 ALA A C 1
ATOM 3107 O O . ALA A 1 388 ? 12.959 3.638 22.588 1.00 89.62 388 ALA A O 1
ATOM 3108 N N . LEU A 1 389 ? 12.195 4.603 20.702 1.00 93.44 389 LEU A N 1
ATOM 3109 C CA . LEU A 1 389 ? 10.826 4.830 21.177 1.00 93.44 389 LEU A CA 1
ATOM 3110 C C . LEU A 1 389 ? 10.128 3.528 21.583 1.00 93.44 389 LEU A C 1
ATOM 3112 O O . LEU A 1 389 ? 9.543 3.470 22.663 1.00 93.44 389 LEU A O 1
ATOM 3116 N N . LEU A 1 390 ? 10.238 2.462 20.783 1.00 93.38 390 LEU A N 1
ATOM 3117 C CA . LEU A 1 390 ? 9.623 1.162 21.066 1.00 93.38 390 LEU A CA 1
ATOM 3118 C C . LEU A 1 390 ? 10.123 0.564 22.392 1.00 93.38 390 LEU A C 1
ATOM 3120 O O . LEU A 1 390 ? 9.340 -0.044 23.125 1.00 93.38 390 LEU A O 1
ATOM 3124 N N . ARG A 1 391 ? 11.399 0.789 22.736 1.00 92.94 391 ARG A N 1
ATOM 3125 C CA . ARG A 1 391 ? 11.985 0.388 24.026 1.00 92.94 391 ARG A CA 1
ATOM 3126 C C . ARG A 1 391 ? 11.622 1.329 25.176 1.00 92.94 391 ARG A C 1
ATOM 3128 O O . ARG A 1 391 ? 11.277 0.855 26.247 1.00 92.94 391 ARG A O 1
ATOM 3135 N N . VAL A 1 392 ? 11.697 2.645 24.980 1.00 91.38 392 VAL A N 1
ATOM 3136 C CA . VAL A 1 392 ? 11.402 3.641 26.030 1.00 91.38 392 VAL A CA 1
ATOM 3137 C C . VAL A 1 392 ? 9.929 3.576 26.452 1.00 91.38 392 VAL A C 1
ATOM 3139 O O . VAL A 1 392 ? 9.624 3.500 27.641 1.00 91.38 392 VAL A O 1
ATOM 3142 N N . SER A 1 393 ? 9.012 3.500 25.486 1.00 93.94 393 SER A N 1
ATOM 3143 C CA . SER A 1 393 ? 7.573 3.346 25.740 1.00 93.94 393 SER A CA 1
ATOM 3144 C C . SER A 1 393 ? 7.230 2.078 26.530 1.00 93.94 393 SER A C 1
ATOM 3146 O O . SER A 1 393 ? 6.369 2.148 27.402 1.00 93.94 393 SER A O 1
ATOM 3148 N N . SER A 1 394 ? 7.942 0.953 26.342 1.00 91.19 394 SER A N 1
ATOM 3149 C CA . SER A 1 394 ? 7.692 -0.281 27.117 1.00 91.19 394 SER A CA 1
ATOM 3150 C C . SER A 1 394 ? 8.037 -0.174 28.608 1.00 91.19 394 SER A C 1
ATOM 3152 O O . SER A 1 394 ? 7.702 -1.072 29.383 1.00 91.19 394 SER A O 1
ATOM 3154 N N . LYS A 1 395 ? 8.678 0.925 29.033 1.00 90.12 395 LYS A N 1
ATOM 3155 C CA . LYS A 1 395 ? 8.857 1.276 30.448 1.00 90.12 395 LYS A CA 1
ATOM 3156 C C . LYS A 1 395 ? 7.898 2.334 30.964 1.00 90.12 395 LYS A C 1
ATOM 3158 O O . LYS A 1 395 ? 7.660 2.330 32.161 1.00 90.12 395 LYS A O 1
ATOM 3163 N N . ILE A 1 396 ? 7.360 3.205 30.111 1.00 88.38 396 ILE A N 1
ATOM 3164 C CA . ILE A 1 396 ? 6.542 4.354 30.538 1.00 88.38 396 ILE A CA 1
ATOM 3165 C C . ILE A 1 396 ? 5.033 4.051 30.466 1.00 88.38 396 ILE A C 1
ATOM 3167 O O . ILE A 1 396 ? 4.286 4.442 31.358 1.00 88.38 396 ILE A O 1
ATOM 3171 N N . SER A 1 397 ? 4.593 3.322 29.439 1.00 89.75 397 SER A N 1
ATOM 3172 C CA . SER A 1 397 ? 3.173 3.070 29.111 1.00 89.75 397 SER A CA 1
ATOM 3173 C C . SER A 1 397 ? 2.890 1.613 28.733 1.00 89.75 397 SER A C 1
ATOM 3175 O O . SER A 1 397 ? 1.879 1.051 29.140 1.00 89.75 397 SER A O 1
ATOM 3177 N N . ASN A 1 398 ? 3.807 0.993 27.984 1.00 90.50 398 ASN A N 1
ATOM 3178 C CA . ASN A 1 398 ? 3.710 -0.359 27.445 1.00 90.50 398 ASN A CA 1
ATOM 3179 C C . ASN A 1 398 ? 2.418 -0.627 26.638 1.00 90.50 398 ASN A C 1
ATOM 3181 O O . ASN A 1 398 ? 1.821 -1.695 26.772 1.00 90.50 398 ASN A O 1
ATOM 3185 N N . GLY A 1 399 ? 1.990 0.321 25.794 1.00 90.94 399 GLY A N 1
ATOM 3186 C CA . GLY A 1 399 ? 0.763 0.196 25.002 1.00 90.94 399 GLY A CA 1
ATOM 3187 C C . GLY A 1 399 ? 0.834 -0.927 23.956 1.00 90.94 399 GLY A C 1
ATOM 3188 O O . GLY A 1 399 ? 1.784 -0.952 23.170 1.00 90.94 399 GLY A O 1
ATOM 3189 N N . PRO A 1 400 ? -0.118 -1.882 23.905 1.00 91.62 400 PRO A N 1
ATOM 3190 C CA . PRO A 1 400 ? -0.079 -2.992 22.952 1.00 91.62 400 PRO A CA 1
ATOM 3191 C C . PRO A 1 400 ? -0.334 -2.556 21.501 1.00 91.62 400 PRO A C 1
ATOM 3193 O O . PRO A 1 400 ? 0.077 -3.275 20.590 1.00 91.62 400 PRO A O 1
ATOM 3196 N N . VAL A 1 401 ? -0.956 -1.393 21.273 1.00 94.00 401 VAL A N 1
ATOM 3197 C CA . VAL A 1 401 ? -1.121 -0.780 19.945 1.00 94.00 401 VAL A CA 1
ATOM 3198 C C . VAL A 1 401 ? -0.178 0.412 19.805 1.00 94.00 401 VAL A C 1
ATOM 3200 O O . VAL A 1 401 ? -0.058 1.227 20.719 1.00 94.00 401 VAL A O 1
ATOM 3203 N N . ILE A 1 402 ? 0.472 0.524 18.648 1.00 95.88 402 ILE A N 1
ATOM 3204 C CA . ILE A 1 402 ? 1.415 1.599 18.331 1.00 95.88 402 ILE A CA 1
ATOM 3205 C C . ILE A 1 402 ? 1.016 2.250 17.013 1.00 95.88 402 ILE A C 1
ATOM 3207 O O . ILE A 1 402 ? 1.009 1.582 15.983 1.00 95.88 402 ILE A O 1
ATOM 3211 N N . LEU A 1 403 ? 0.728 3.547 17.033 1.00 97.12 403 LEU A N 1
ATOM 3212 C CA . LEU A 1 403 ? 0.564 4.369 15.836 1.00 97.12 403 LEU A CA 1
ATOM 3213 C C . LEU A 1 403 ? 1.878 5.097 15.548 1.00 97.12 403 LEU A C 1
ATOM 3215 O O . LEU A 1 403 ? 2.385 5.813 16.410 1.00 97.12 403 LEU A O 1
ATOM 3219 N N . ASN A 1 404 ? 2.409 4.980 14.335 1.00 95.19 404 ASN A N 1
ATOM 3220 C CA . ASN A 1 404 ? 3.508 5.830 13.881 1.00 95.19 404 ASN A CA 1
ATOM 3221 C C . ASN A 1 404 ? 3.009 6.916 12.918 1.00 95.19 404 ASN A C 1
ATOM 3223 O O . ASN A 1 404 ? 2.213 6.652 12.012 1.00 95.19 404 ASN A O 1
ATOM 3227 N N . VAL A 1 405 ? 3.507 8.138 13.103 1.00 93.25 405 VAL A N 1
ATOM 3228 C CA . VAL A 1 405 ? 3.178 9.294 12.266 1.00 93.25 405 VAL A CA 1
ATOM 3229 C C . VAL A 1 405 ? 4.437 10.132 12.035 1.00 93.25 405 VAL A C 1
ATOM 3231 O O . VAL A 1 405 ? 5.211 10.372 12.961 1.00 93.25 405 VAL A O 1
ATOM 3234 N N . ASP A 1 406 ? 4.661 10.572 10.800 1.00 92.06 406 ASP A N 1
ATOM 3235 C CA . ASP A 1 406 ? 5.714 11.546 10.492 1.00 92.06 406 ASP A CA 1
ATOM 3236 C C . ASP A 1 406 ? 5.345 12.956 10.974 1.00 92.06 406 ASP A C 1
ATOM 3238 O O . ASP A 1 406 ? 4.172 13.299 11.103 1.00 92.06 406 ASP A O 1
ATOM 3242 N N . CYS A 1 407 ? 6.344 13.794 11.266 1.00 88.69 407 CYS A N 1
ATOM 3243 C CA . CYS A 1 407 ? 6.103 15.127 11.826 1.00 88.69 407 CYS A CA 1
ATOM 3244 C C . CYS A 1 407 ? 5.359 16.093 10.884 1.00 88.69 407 CYS A C 1
ATOM 3246 O O . CYS A 1 407 ? 4.776 17.067 11.365 1.00 88.69 407 CYS A O 1
ATOM 3248 N N . ASP A 1 408 ? 5.345 15.818 9.579 1.00 87.69 408 ASP A N 1
ATOM 3249 C CA . ASP A 1 408 ? 4.616 16.547 8.537 1.00 87.69 408 ASP A CA 1
ATOM 3250 C C . ASP A 1 408 ? 3.226 15.953 8.227 1.00 87.69 408 ASP A C 1
ATOM 3252 O O . ASP A 1 408 ? 2.569 16.419 7.296 1.00 87.69 408 ASP A O 1
ATOM 3256 N N . MET A 1 409 ? 2.767 14.962 9.004 1.00 91.25 409 MET A N 1
ATOM 3257 C CA . MET A 1 409 ? 1.472 14.281 8.884 1.00 91.25 409 MET A CA 1
ATOM 3258 C C . MET A 1 409 ? 0.661 14.425 10.178 1.00 91.25 409 MET A C 1
ATOM 3260 O O . MET A 1 409 ? 1.088 13.985 11.238 1.00 91.25 409 MET A O 1
ATOM 3264 N N . TYR A 1 410 ? -0.542 14.991 10.107 1.00 91.38 410 TYR A N 1
ATOM 3265 C CA . TYR A 1 410 ? -1.412 15.234 11.259 1.00 91.38 410 TYR A CA 1
ATOM 3266 C C . TYR A 1 410 ? -2.729 14.446 11.178 1.00 91.38 410 TYR A C 1
ATOM 3268 O O . TYR A 1 410 ? -3.175 14.028 10.106 1.00 91.38 410 TYR A O 1
ATOM 3276 N N . SER A 1 411 ? -3.377 14.254 12.332 1.00 92.12 411 SER A N 1
ATOM 3277 C CA . SER A 1 411 ? -4.699 13.625 12.421 1.00 92.12 411 SER A CA 1
ATOM 3278 C C . SER A 1 411 ? -5.795 14.576 11.929 1.00 92.12 411 SER A C 1
ATOM 3280 O O . SER A 1 411 ? -6.017 15.656 12.494 1.00 92.12 411 SER A O 1
ATOM 3282 N N . ASN A 1 412 ? -6.488 14.167 10.868 1.00 91.69 412 ASN A N 1
ATOM 3283 C CA . ASN A 1 412 ? -7.636 14.875 10.313 1.00 91.69 412 ASN A CA 1
ATOM 3284 C C . ASN A 1 412 ? -8.977 14.255 10.736 1.00 91.69 412 ASN A C 1
ATOM 3286 O O . ASN A 1 412 ? -9.955 14.997 10.808 1.00 91.69 412 ASN A O 1
ATOM 3290 N N . ASP A 1 413 ? -9.034 12.953 11.035 1.00 88.38 413 ASP A N 1
ATOM 3291 C CA . ASP A 1 413 ? -10.216 12.289 11.605 1.00 88.38 413 ASP A CA 1
ATOM 3292 C C . ASP A 1 413 ? -9.926 11.782 13.026 1.00 88.38 413 ASP A C 1
ATOM 3294 O O . ASP A 1 413 ? -9.015 10.975 13.248 1.00 88.38 413 ASP A O 1
ATOM 3298 N N . SER A 1 414 ? -10.715 12.245 13.997 1.00 88.19 414 SER A N 1
ATOM 3299 C CA . SER A 1 414 ? -10.534 11.885 15.406 1.00 88.19 414 SER A CA 1
ATOM 3300 C C . SER A 1 414 ? -11.028 10.491 15.805 1.00 88.19 414 SER A C 1
ATOM 3302 O O . SER A 1 414 ? -10.763 10.078 16.937 1.00 88.19 414 SER A O 1
ATOM 3304 N N . GLN A 1 415 ? -11.658 9.746 14.894 1.00 88.19 415 GLN A N 1
ATOM 3305 C CA . GLN A 1 415 ? -12.068 8.352 15.087 1.00 88.19 415 GLN A CA 1
ATOM 3306 C C . GLN A 1 415 ? -11.044 7.331 14.567 1.00 88.19 415 GLN A C 1
ATOM 3308 O O . GLN A 1 415 ? -11.186 6.147 14.856 1.00 88.19 415 GLN A O 1
ATOM 3313 N N . SER A 1 416 ? -9.963 7.760 13.899 1.00 91.56 416 SER A N 1
ATOM 3314 C CA . SER A 1 416 ? -8.986 6.861 13.246 1.00 91.56 416 SER A CA 1
ATOM 3315 C C . SER A 1 416 ? -8.417 5.746 14.149 1.00 91.56 416 SER A C 1
ATOM 3317 O O . SER A 1 416 ? -8.127 4.651 13.671 1.00 91.56 416 SER A O 1
ATOM 3319 N N . ILE A 1 417 ? -8.274 5.991 15.463 1.00 92.44 417 ILE A N 1
ATOM 3320 C CA . ILE A 1 417 ? -7.882 4.947 16.433 1.00 92.44 417 ILE A CA 1
ATOM 3321 C C . ILE A 1 417 ? -8.961 3.859 16.531 1.00 92.44 417 ILE A C 1
ATOM 3323 O O . ILE A 1 417 ? -8.647 2.672 16.510 1.00 92.44 417 ILE A O 1
ATOM 3327 N N . ARG A 1 418 ? -10.234 4.255 16.638 1.00 88.94 418 ARG A N 1
ATOM 3328 C CA . ARG A 1 418 ? -11.378 3.339 16.740 1.00 88.94 418 ARG A CA 1
ATOM 3329 C C . ARG A 1 418 ? -11.550 2.530 15.453 1.00 88.94 418 ARG A C 1
ATOM 3331 O O . ARG A 1 418 ? -11.743 1.322 15.542 1.00 88.94 418 ARG A O 1
ATOM 3338 N N . ASP A 1 419 ? -11.358 3.156 14.292 1.00 90.12 419 ASP A N 1
ATOM 3339 C CA . ASP A 1 419 ? -11.352 2.477 12.988 1.00 90.12 419 ASP A CA 1
ATOM 3340 C C . ASP A 1 419 ? -10.279 1.381 12.906 1.00 90.12 419 ASP A C 1
ATOM 3342 O O . ASP A 1 419 ? -10.560 0.269 12.463 1.00 90.12 419 ASP A O 1
ATOM 3346 N N . ALA A 1 420 ? -9.058 1.651 13.381 1.00 91.62 420 ALA A N 1
ATOM 3347 C CA . ALA A 1 420 ? -8.002 0.639 13.445 1.00 91.62 420 ALA A CA 1
ATOM 3348 C C . ALA A 1 420 ? -8.326 -0.484 14.450 1.00 91.62 420 ALA A C 1
ATOM 3350 O O . ALA A 1 420 ? -8.061 -1.661 14.192 1.00 91.62 420 ALA A O 1
ATOM 3351 N N . LEU A 1 421 ? -8.933 -0.137 15.591 1.00 89.62 421 LEU A N 1
ATOM 3352 C CA . LEU A 1 421 ? -9.332 -1.102 16.615 1.00 89.62 421 LEU A CA 1
ATOM 3353 C C . LEU A 1 421 ? -10.469 -2.029 16.171 1.00 89.62 421 LEU A C 1
ATOM 3355 O O . LEU A 1 421 ? -10.502 -3.154 16.658 1.00 89.62 421 LEU A O 1
ATOM 3359 N N . CYS A 1 422 ? -11.322 -1.644 15.213 1.00 86.50 422 CYS A N 1
ATOM 3360 C CA . CYS A 1 422 ? -12.283 -2.568 14.591 1.00 86.50 422 CYS A CA 1
ATOM 3361 C C . CYS A 1 422 ? -11.601 -3.854 14.095 1.00 86.50 422 CYS A C 1
ATOM 3363 O O . CYS A 1 422 ? -12.119 -4.946 14.302 1.00 86.50 422 CYS A O 1
ATOM 3365 N N . PHE A 1 423 ? -10.413 -3.738 13.494 1.00 88.69 423 PHE A N 1
ATOM 3366 C CA . PHE A 1 423 ? -9.661 -4.877 12.964 1.00 88.69 423 PHE A CA 1
ATOM 3367 C C . PHE A 1 423 ? -8.888 -5.638 14.047 1.00 88.69 423 PHE A C 1
ATOM 3369 O O . PHE A 1 423 ? -8.815 -6.866 14.016 1.00 88.69 423 PHE A O 1
ATOM 3376 N N . PHE A 1 424 ? -8.319 -4.925 15.024 1.00 87.75 424 PHE A N 1
ATOM 3377 C CA . PHE A 1 424 ? -7.559 -5.543 16.114 1.00 87.75 424 PHE A CA 1
ATOM 3378 C C . PHE A 1 424 ? -8.427 -6.165 17.213 1.00 87.75 424 PHE A C 1
ATOM 3380 O O . PHE A 1 424 ? -7.963 -7.071 17.898 1.00 87.75 424 PHE A O 1
ATOM 3387 N N . MET A 1 425 ? -9.667 -5.721 17.404 1.00 82.94 425 MET A N 1
ATOM 3388 C CA . MET A 1 425 ? -10.558 -6.241 18.448 1.00 82.94 425 MET A CA 1
ATOM 3389 C C . MET A 1 425 ? -11.616 -7.221 17.915 1.00 82.94 425 MET A C 1
ATOM 3391 O O . MET A 1 425 ? -12.324 -7.826 18.718 1.00 82.94 425 MET A O 1
ATOM 3395 N N . ASP A 1 426 ? -11.695 -7.440 16.595 1.00 81.56 426 ASP A N 1
ATOM 3396 C CA . ASP A 1 426 ? -12.592 -8.442 16.006 1.00 81.56 426 ASP A CA 1
ATOM 3397 C C . ASP A 1 426 ? -12.256 -9.870 16.473 1.00 81.56 426 ASP A C 1
ATOM 3399 O O . ASP A 1 426 ? -11.102 -10.303 16.457 1.00 81.56 426 ASP A O 1
ATOM 3403 N N . GLU A 1 427 ? -13.273 -10.645 16.850 1.00 70.25 427 GLU A N 1
ATOM 3404 C CA . GLU A 1 427 ? -13.098 -11.972 17.458 1.00 70.25 427 GLU A CA 1
ATOM 3405 C C . GLU A 1 427 ? -12.505 -13.030 16.503 1.00 70.25 427 GLU A C 1
ATOM 3407 O O . GLU A 1 427 ? -11.990 -14.051 16.973 1.00 70.25 427 GLU A O 1
ATOM 3412 N N . LYS A 1 428 ? -12.559 -12.807 15.180 1.00 71.31 428 LYS A N 1
ATOM 3413 C CA . LYS A 1 428 ? -12.085 -13.739 14.141 1.00 71.31 428 LYS A CA 1
ATOM 3414 C C . LYS A 1 428 ? -10.830 -13.242 13.420 1.00 71.31 428 LYS A C 1
ATOM 3416 O O . LYS A 1 428 ? -9.912 -14.028 13.209 1.00 71.31 428 LYS A O 1
ATOM 3421 N N . MET A 1 429 ? -10.794 -11.973 13.018 1.00 70.94 429 MET A N 1
ATOM 3422 C CA . MET A 1 429 ? -9.759 -11.403 12.149 1.00 70.94 429 MET A CA 1
ATOM 3423 C C . MET A 1 429 ? -8.510 -10.948 12.916 1.00 70.94 429 MET A C 1
ATOM 3425 O O . MET A 1 429 ? -7.401 -11.076 12.396 1.00 70.94 429 MET A O 1
ATOM 3429 N N . SER A 1 430 ? -8.661 -10.479 14.160 1.00 74.69 430 SER A N 1
ATOM 3430 C CA . SER A 1 430 ? -7.571 -9.897 14.970 1.00 74.69 430 SER A CA 1
ATOM 3431 C C . SER A 1 430 ? -6.324 -10.772 15.121 1.00 74.69 430 SER A C 1
ATOM 3433 O O . SER A 1 430 ? -5.210 -10.256 15.221 1.00 74.69 430 SER A O 1
ATOM 3435 N N . GLN A 1 431 ? -6.502 -12.095 15.127 1.00 77.50 431 GLN A N 1
ATOM 3436 C CA . GLN A 1 431 ? -5.439 -13.079 15.352 1.00 77.50 431 GLN A CA 1
ATOM 3437 C C . GLN A 1 431 ? -4.449 -13.176 14.179 1.00 77.50 431 GLN A C 1
ATOM 3439 O O . GLN A 1 431 ? -3.326 -13.632 14.376 1.00 77.50 431 GLN A O 1
ATOM 3444 N N . ASP A 1 432 ? -4.835 -12.718 12.983 1.00 84.69 432 ASP A N 1
ATOM 3445 C CA . ASP A 1 432 ? -4.007 -12.755 11.770 1.00 84.69 432 ASP A CA 1
ATOM 3446 C C . ASP A 1 432 ? -3.380 -11.391 11.409 1.00 84.69 432 ASP A C 1
ATOM 3448 O O . ASP A 1 432 ? -2.438 -11.351 10.613 1.00 84.69 432 ASP A O 1
ATOM 3452 N N . ILE A 1 433 ? -3.890 -10.277 11.953 1.00 90.69 433 ILE A N 1
ATOM 3453 C CA . ILE A 1 433 ? -3.592 -8.914 11.475 1.00 90.69 433 ILE A CA 1
ATOM 3454 C C . ILE A 1 433 ? -2.479 -8.264 12.298 1.00 90.69 433 ILE A C 1
ATOM 3456 O O . ILE A 1 433 ? -2.662 -7.926 13.466 1.00 90.69 433 ILE A O 1
ATOM 3460 N N . ALA A 1 434 ? -1.339 -7.996 11.665 1.00 92.62 434 ALA A N 1
ATOM 3461 C CA . ALA A 1 434 ? -0.215 -7.321 12.300 1.00 92.62 434 ALA A CA 1
ATOM 3462 C C . ALA A 1 434 ? -0.334 -5.800 12.360 1.00 92.62 434 ALA A C 1
ATOM 3464 O O . ALA A 1 434 ? 0.094 -5.190 13.346 1.00 92.62 434 ALA A O 1
ATOM 3465 N N . PHE A 1 435 ? -0.847 -5.193 11.290 1.00 95.25 435 PHE A N 1
ATOM 3466 C CA . PHE A 1 435 ? -0.960 -3.747 11.177 1.00 95.25 435 PHE A CA 1
ATOM 3467 C C . PHE A 1 435 ? -2.088 -3.303 10.243 1.00 95.25 435 PHE A C 1
ATOM 3469 O O . PHE A 1 435 ? -2.437 -4.015 9.300 1.00 95.25 435 PHE A O 1
ATOM 3476 N N . VAL A 1 436 ? -2.627 -2.115 10.517 1.00 96.00 436 VAL A N 1
ATOM 3477 C CA . VAL A 1 436 ? -3.654 -1.428 9.725 1.00 96.00 436 VAL A CA 1
ATOM 3478 C C . VAL A 1 436 ? -3.029 -0.164 9.138 1.00 96.00 436 VAL A C 1
ATOM 3480 O O . VAL A 1 436 ? -2.650 0.746 9.879 1.00 96.00 436 VAL A O 1
ATOM 3483 N N . GLN A 1 437 ? -2.900 -0.118 7.814 1.00 96.12 437 GLN A N 1
ATOM 3484 C CA . GLN A 1 437 ? -2.314 0.991 7.065 1.00 96.12 437 GLN A CA 1
ATOM 3485 C C . GLN A 1 437 ? -3.424 1.892 6.509 1.00 96.12 437 GLN A C 1
ATOM 3487 O O . GLN A 1 437 ? -4.332 1.418 5.829 1.00 96.12 437 GLN A O 1
ATOM 3492 N N . PHE A 1 438 ? -3.325 3.198 6.752 1.00 95.19 438 PHE A N 1
ATOM 3493 C CA . PHE A 1 438 ? -4.211 4.206 6.162 1.00 95.19 438 PHE A CA 1
ATOM 3494 C C . PHE A 1 438 ? -3.553 4.875 4.936 1.00 95.19 438 PHE A C 1
ATOM 3496 O O . PHE A 1 438 ? -2.322 4.849 4.813 1.00 95.19 438 PHE A O 1
ATOM 3503 N N . PRO A 1 439 ? -4.327 5.483 4.015 1.00 92.56 439 PRO A N 1
ATOM 3504 C CA . PRO A 1 439 ? -3.791 6.300 2.925 1.00 92.56 439 PRO A CA 1
ATOM 3505 C C . PRO A 1 439 ? -3.000 7.506 3.445 1.00 92.56 439 PRO A C 1
ATOM 3507 O O . PRO A 1 439 ? -3.438 8.201 4.363 1.00 92.56 439 PRO A O 1
ATOM 3510 N N . GLN A 1 440 ? -1.897 7.834 2.771 1.00 90.50 440 GLN A N 1
ATOM 3511 C CA . GLN A 1 440 ? -1.227 9.122 2.949 1.00 90.50 440 GLN A CA 1
ATOM 3512 C C . GLN A 1 440 ? -1.887 10.146 2.028 1.00 90.50 440 GLN A C 1
ATOM 3514 O O . GLN A 1 440 ? -1.793 10.044 0.806 1.00 90.50 440 GLN A O 1
ATOM 3519 N N . ARG A 1 441 ? -2.581 11.130 2.598 1.00 91.38 441 ARG A N 1
ATOM 3520 C CA . ARG A 1 441 ? -3.195 12.226 1.837 1.00 91.38 441 ARG A CA 1
ATOM 3521 C C . ARG A 1 441 ? -2.475 13.529 2.165 1.00 91.38 441 ARG A C 1
ATOM 3523 O O . ARG A 1 441 ? -1.916 13.677 3.247 1.00 91.38 441 ARG A O 1
ATOM 3530 N N . PHE A 1 442 ? -2.495 14.480 1.240 1.00 90.56 442 PHE A N 1
ATOM 3531 C CA . PHE A 1 442 ? -1.754 15.732 1.372 1.00 90.56 442 PHE A CA 1
ATOM 3532 C C . PHE A 1 442 ? -2.700 16.929 1.255 1.00 90.56 442 PHE A C 1
ATOM 3534 O O . PHE A 1 442 ? -3.573 16.941 0.392 1.00 90.56 442 PHE A O 1
ATOM 3541 N N . GLU A 1 443 ? -2.554 17.929 2.126 1.00 86.00 443 GLU A N 1
ATOM 3542 C CA . GLU A 1 443 ? -3.439 19.108 2.141 1.00 86.00 443 GLU A CA 1
ATOM 3543 C C . GLU A 1 443 ? -3.037 20.190 1.126 1.00 86.00 443 GLU A C 1
ATOM 3545 O O . GLU A 1 443 ? -3.870 20.991 0.711 1.00 86.00 443 GLU A O 1
ATOM 3550 N N . ASN A 1 444 ? -1.766 20.222 0.719 1.00 86.94 444 ASN A N 1
ATOM 3551 C CA . ASN A 1 444 ? -1.199 21.276 -0.123 1.00 86.94 444 ASN A CA 1
ATOM 3552 C C . ASN A 1 444 ? -1.209 20.952 -1.629 1.00 86.94 444 ASN A C 1
ATOM 3554 O O . ASN A 1 444 ? -0.785 21.791 -2.420 1.00 86.94 444 ASN A O 1
ATOM 3558 N N . THR A 1 445 ? -1.675 19.774 -2.056 1.00 86.38 445 THR A N 1
ATOM 3559 C CA . THR A 1 445 ? -1.675 19.379 -3.476 1.00 86.38 445 THR A CA 1
ATOM 3560 C C . THR A 1 445 ? -2.614 20.235 -4.325 1.00 86.38 445 THR A C 1
ATOM 3562 O O . THR A 1 445 ? -3.790 20.402 -4.002 1.00 86.38 445 THR A O 1
ATOM 3565 N N . THR A 1 446 ? -2.113 20.732 -5.457 1.00 89.44 446 THR A N 1
ATOM 3566 C CA . THR A 1 446 ? -2.911 21.485 -6.435 1.00 89.44 446 THR A CA 1
ATOM 3567 C C . THR A 1 446 ? -3.870 20.593 -7.224 1.00 89.44 446 THR A C 1
ATOM 3569 O O . THR A 1 446 ? -3.680 19.382 -7.330 1.00 89.44 446 THR A O 1
ATOM 3572 N N . LYS A 1 447 ? -4.908 21.198 -7.823 1.00 87.88 447 LYS A N 1
ATOM 3573 C CA . LYS A 1 447 ? -5.986 20.486 -8.535 1.00 87.88 447 LYS A CA 1
ATOM 3574 C C . LYS A 1 447 ? -5.485 19.542 -9.635 1.00 87.88 447 LYS A C 1
ATOM 3576 O O . LYS A 1 447 ? -6.115 18.516 -9.878 1.00 87.88 447 LYS A O 1
ATOM 3581 N N . ASN A 1 448 ? -4.406 19.899 -10.329 1.00 90.94 448 ASN A N 1
ATOM 3582 C CA . ASN A 1 448 ? -3.811 19.065 -11.371 1.00 90.94 448 ASN A CA 1
ATOM 3583 C C . ASN A 1 448 ? -2.444 18.490 -10.956 1.00 90.94 448 ASN A C 1
ATOM 3585 O O . ASN A 1 448 ? -1.693 18.107 -11.849 1.00 90.94 448 ASN A O 1
ATOM 3589 N N . ASP A 1 449 ? -2.112 18.485 -9.656 1.00 89.25 449 ASP A N 1
ATOM 3590 C CA . ASP A 1 449 ? -0.885 17.961 -9.027 1.00 89.25 449 ASP A CA 1
ATOM 3591 C C . ASP A 1 449 ? 0.317 17.837 -9.981 1.00 89.25 449 ASP A C 1
ATOM 3593 O O . ASP A 1 449 ? 0.620 16.778 -10.538 1.00 89.25 449 ASP A O 1
ATOM 3597 N N . ILE A 1 450 ? 1.013 18.957 -10.194 1.00 92.00 450 ILE A N 1
ATOM 3598 C CA . ILE A 1 450 ? 2.057 19.055 -11.224 1.00 92.00 450 ILE A CA 1
ATOM 3599 C C . ILE A 1 450 ? 3.235 18.086 -11.047 1.00 92.00 450 ILE A C 1
ATOM 3601 O O . ILE A 1 450 ? 3.984 17.891 -12.008 1.00 92.00 450 ILE A O 1
ATOM 3605 N N . TYR A 1 451 ? 3.403 17.491 -9.861 1.00 91.44 451 TYR A N 1
ATOM 3606 C CA . TYR A 1 451 ? 4.481 16.550 -9.548 1.00 91.44 451 TYR A CA 1
ATOM 3607 C C . TYR A 1 451 ? 4.003 15.100 -9.345 1.00 91.44 451 TYR A C 1
ATOM 3609 O O . TYR A 1 451 ? 4.837 14.189 -9.259 1.00 91.44 451 TYR A O 1
ATOM 3617 N N . GLY A 1 452 ? 2.688 14.851 -9.353 1.00 86.88 452 GLY A N 1
ATOM 3618 C CA . GLY A 1 452 ? 2.128 13.529 -9.069 1.00 86.88 452 GLY A CA 1
ATOM 3619 C C . GLY A 1 452 ? 2.605 13.025 -7.706 1.00 86.88 452 GLY A C 1
ATOM 3620 O O . GLY A 1 452 ? 3.183 11.937 -7.617 1.00 86.88 452 GLY A O 1
ATOM 3621 N N . SER A 1 453 ? 2.468 13.878 -6.691 1.00 87.00 453 SER A N 1
ATOM 3622 C CA . SER A 1 453 ? 2.814 13.624 -5.292 1.00 87.00 453 SER A CA 1
ATOM 3623 C C . SER A 1 453 ? 1.675 12.943 -4.529 1.00 87.00 453 SER A C 1
ATOM 3625 O O . SER A 1 453 ? 1.939 12.244 -3.557 1.00 87.00 453 SER A O 1
ATOM 3627 N N . ALA A 1 454 ? 0.423 13.104 -4.970 1.00 84.19 454 ALA A N 1
ATOM 3628 C CA . ALA A 1 454 ? -0.755 12.533 -4.317 1.00 84.19 454 ALA A CA 1
ATOM 3629 C C . ALA A 1 454 ? -0.856 10.999 -4.424 1.00 84.19 454 ALA A C 1
ATOM 3631 O O . ALA A 1 454 ? -1.579 10.398 -3.636 1.00 84.19 454 ALA A O 1
ATOM 3632 N N . LEU A 1 455 ? -0.166 10.383 -5.399 1.00 83.19 455 LEU A N 1
ATOM 3633 C CA . LEU A 1 455 ? -0.176 8.932 -5.679 1.00 83.19 455 LEU A CA 1
ATOM 3634 C C . LEU A 1 455 ? -1.596 8.324 -5.679 1.00 83.19 455 LEU A C 1
ATOM 3636 O O . LEU A 1 455 ? -1.837 7.232 -5.170 1.00 83.19 455 LEU A O 1
ATOM 3640 N N . GLN A 1 456 ? -2.548 9.068 -6.249 1.00 81.25 456 GLN A N 1
ATOM 3641 C CA . GLN A 1 456 ? -3.986 8.825 -6.118 1.00 81.25 456 GLN A CA 1
ATOM 3642 C C . GLN A 1 456 ? -4.396 7.424 -6.590 1.00 81.25 456 GLN A C 1
ATOM 3644 O O . GLN A 1 456 ? -5.088 6.722 -5.864 1.00 81.25 456 GLN A O 1
ATOM 3649 N N . THR A 1 457 ? -3.909 6.976 -7.748 1.00 79.94 457 THR A N 1
ATOM 3650 C CA . THR A 1 457 ? -4.162 5.622 -8.271 1.00 79.94 457 THR A CA 1
ATOM 3651 C C . THR A 1 457 ? -3.646 4.530 -7.327 1.00 79.94 457 THR A C 1
ATOM 3653 O O . THR A 1 457 ? -4.328 3.532 -7.106 1.00 79.94 457 THR A O 1
ATOM 3656 N N . SER A 1 458 ? -2.483 4.734 -6.699 1.00 82.12 458 SER A N 1
ATOM 3657 C CA . SER A 1 458 ? -1.916 3.763 -5.760 1.00 82.12 458 SER A CA 1
ATOM 3658 C C . SER A 1 458 ? -2.774 3.605 -4.506 1.00 82.12 458 SER A C 1
ATOM 3660 O O . SER A 1 458 ? -3.067 2.483 -4.101 1.00 82.12 458 SER A O 1
ATOM 3662 N N . TYR A 1 459 ? -3.237 4.707 -3.911 1.00 85.62 459 TYR A N 1
ATOM 3663 C CA . TYR A 1 459 ? -4.057 4.647 -2.696 1.00 85.62 459 TYR A CA 1
ATOM 3664 C C . TYR A 1 459 ? -5.527 4.277 -2.957 1.00 85.62 459 TYR A C 1
ATOM 3666 O O . TYR A 1 459 ? -6.122 3.567 -2.155 1.00 85.62 459 TYR A O 1
ATOM 3674 N N . GLU A 1 460 ? -6.123 4.707 -4.072 1.00 84.88 460 GLU A N 1
ATOM 3675 C CA . GLU A 1 460 ? -7.535 4.409 -4.373 1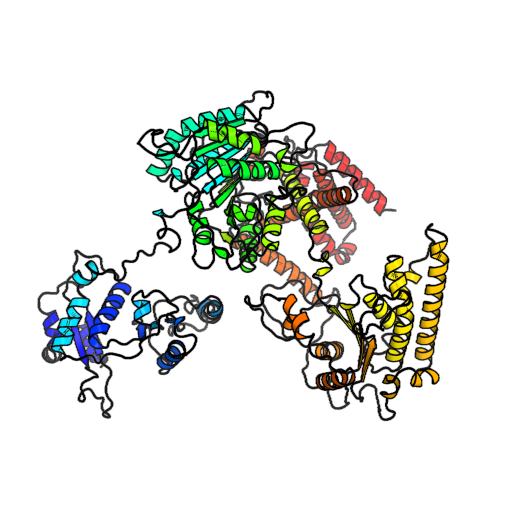.00 84.88 460 GLU A CA 1
ATOM 3676 C C . GLU A 1 460 ? -7.742 3.047 -5.056 1.00 84.88 460 GLU A C 1
ATOM 3678 O O . GLU A 1 460 ? -8.850 2.523 -5.006 1.00 84.88 460 GLU A O 1
ATOM 3683 N N . VAL A 1 461 ? -6.707 2.460 -5.677 1.00 82.19 461 VAL A N 1
ATOM 3684 C CA . VAL A 1 461 ? -6.823 1.201 -6.443 1.00 82.19 461 VAL A CA 1
ATOM 3685 C C . VAL A 1 461 ? -5.800 0.157 -5.999 1.00 82.19 461 VAL A C 1
ATOM 3687 O O . VAL A 1 461 ? -6.186 -0.917 -5.540 1.00 82.19 461 VAL A O 1
ATOM 3690 N N . GLU A 1 462 ? -4.499 0.446 -6.109 1.00 79.88 462 GLU A N 1
ATOM 3691 C CA . GLU A 1 462 ? -3.454 -0.579 -5.928 1.00 79.88 462 GLU A CA 1
ATOM 3692 C C . GLU A 1 462 ? -3.444 -1.152 -4.499 1.00 79.88 462 GLU A C 1
ATOM 3694 O O . GLU A 1 462 ? -3.359 -2.366 -4.323 1.00 79.88 462 GLU A O 1
ATOM 3699 N N . PHE A 1 463 ? -3.594 -0.306 -3.475 1.00 82.19 463 PHE A N 1
ATOM 3700 C CA . PHE A 1 463 ? -3.594 -0.738 -2.072 1.00 82.19 463 PHE A CA 1
ATOM 3701 C C . PHE A 1 463 ? -4.845 -1.541 -1.686 1.00 82.19 463 PHE A C 1
ATOM 3703 O O . PHE A 1 463 ? -4.721 -2.506 -0.935 1.00 82.19 463 PHE A O 1
ATOM 3710 N N . HIS A 1 464 ? -6.017 -1.222 -2.251 1.00 82.88 464 HIS A N 1
ATOM 3711 C CA . HIS A 1 464 ? -7.224 -2.054 -2.109 1.00 82.88 464 HIS A CA 1
ATOM 3712 C C . HIS A 1 464 ? -7.051 -3.413 -2.795 1.00 82.88 464 HIS A C 1
ATOM 3714 O O . HIS A 1 464 ? -7.424 -4.443 -2.239 1.00 82.88 464 HIS A O 1
ATOM 3720 N N . GLY A 1 465 ? -6.421 -3.433 -3.975 1.00 76.06 465 GLY A N 1
ATOM 3721 C CA . GLY A 1 465 ? -6.075 -4.670 -4.674 1.00 76.06 465 GLY A CA 1
ATOM 3722 C C . GLY A 1 465 ? -5.127 -5.561 -3.866 1.00 76.06 465 GLY A C 1
ATOM 3723 O O . GLY A 1 465 ? -5.345 -6.768 -3.788 1.00 76.06 465 GLY A O 1
ATOM 3724 N N . LEU A 1 466 ? -4.109 -4.977 -3.224 1.00 75.25 466 LEU A N 1
ATOM 3725 C CA . LEU A 1 466 ? -3.182 -5.696 -2.338 1.00 75.25 466 LEU A CA 1
ATOM 3726 C C . LEU A 1 466 ? -3.857 -6.222 -1.063 1.00 75.25 466 LEU A C 1
ATOM 3728 O O . LEU A 1 466 ? -3.460 -7.275 -0.561 1.00 75.25 466 LEU A O 1
ATOM 3732 N N . ASP A 1 467 ? -4.884 -5.539 -0.555 1.00 80.38 467 ASP A N 1
ATOM 3733 C CA . ASP A 1 467 ? -5.601 -5.969 0.648 1.00 80.38 467 ASP A CA 1
ATOM 3734 C C . ASP A 1 467 ? -6.249 -7.352 0.468 1.00 80.38 467 ASP A C 1
ATOM 3736 O O . ASP A 1 467 ? -6.092 -8.241 1.311 1.00 80.38 467 ASP A O 1
ATOM 3740 N N . GLY A 1 468 ? -6.819 -7.602 -0.718 1.00 75.00 468 GLY A N 1
ATOM 3741 C CA . GLY A 1 468 ? -7.349 -8.910 -1.121 1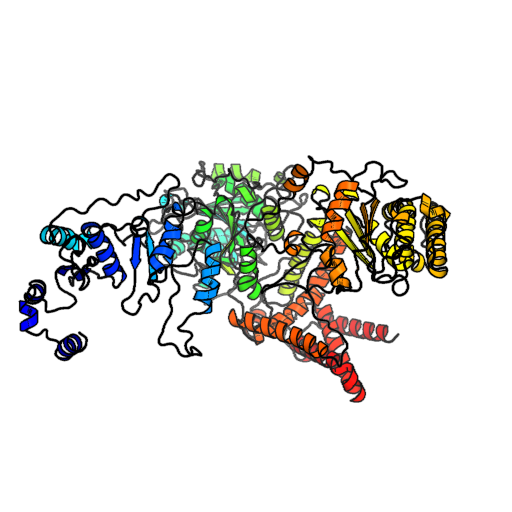.00 75.00 468 GLY A CA 1
ATOM 3742 C C . GLY A 1 468 ? -6.323 -10.057 -1.143 1.00 75.00 468 GLY A C 1
ATOM 3743 O O . GLY A 1 468 ? -6.717 -11.223 -1.118 1.00 75.00 468 GLY A O 1
ATOM 3744 N N . PHE A 1 469 ? -5.018 -9.758 -1.136 1.00 73.25 469 PHE A N 1
ATOM 3745 C CA . PHE A 1 469 ? -3.928 -10.744 -1.114 1.00 73.25 469 PHE A CA 1
ATOM 3746 C C . PHE A 1 469 ? -3.202 -10.845 0.241 1.00 73.25 469 PHE A C 1
ATOM 3748 O O . PHE A 1 469 ? -2.136 -11.457 0.329 1.00 73.25 469 PHE A O 1
ATOM 3755 N N . GLY A 1 470 ? -3.799 -10.319 1.317 1.00 72.44 470 GLY A N 1
ATOM 3756 C CA . GLY A 1 470 ? -3.263 -10.410 2.681 1.00 72.44 470 GLY A CA 1
ATOM 3757 C C . GLY A 1 470 ? -2.670 -9.111 3.227 1.00 72.44 470 GLY A C 1
ATOM 3758 O O . GLY A 1 470 ? -1.969 -9.161 4.242 1.00 72.44 470 GLY A O 1
ATOM 3759 N N . GLY A 1 471 ? -2.965 -7.982 2.583 1.00 79.56 471 GLY A N 1
ATOM 3760 C CA . GLY A 1 471 ? -2.683 -6.647 3.097 1.00 79.56 471 GLY A CA 1
ATOM 3761 C C . GLY A 1 471 ? -1.556 -5.905 2.369 1.00 79.56 471 GLY A C 1
ATOM 3762 O O . GLY A 1 471 ? -0.604 -6.521 1.874 1.00 79.56 471 GLY A O 1
ATOM 3763 N N . PRO A 1 472 ? -1.603 -4.562 2.341 1.00 85.94 472 PRO A N 1
ATOM 3764 C CA . PRO A 1 472 ? -0.544 -3.737 1.772 1.00 85.94 472 PRO A CA 1
ATOM 3765 C C . PRO A 1 472 ? 0.726 -3.759 2.632 1.00 85.94 472 PRO A C 1
ATOM 3767 O O . PRO A 1 472 ? 0.710 -4.100 3.820 1.00 85.94 472 PRO A O 1
ATOM 3770 N N . LEU A 1 473 ? 1.841 -3.324 2.046 1.00 84.25 473 LEU A N 1
ATOM 3771 C CA . LEU A 1 473 ? 3.082 -3.093 2.783 1.00 84.25 473 LEU A CA 1
ATOM 3772 C C . LEU A 1 473 ? 2.970 -1.850 3.683 1.00 84.25 473 LEU A C 1
ATOM 3774 O O . LEU A 1 473 ? 2.220 -0.915 3.406 1.00 84.25 473 LEU A O 1
ATOM 3778 N N . TYR A 1 474 ? 3.752 -1.845 4.761 1.00 92.56 474 TYR A N 1
ATOM 3779 C CA . TYR A 1 474 ? 3.909 -0.693 5.648 1.00 92.56 474 TYR A CA 1
ATOM 3780 C C . TYR A 1 474 ? 4.699 0.416 4.931 1.00 92.56 474 TYR A C 1
ATOM 3782 O O . TYR A 1 474 ? 5.800 0.164 4.444 1.00 92.56 474 TYR A O 1
ATOM 3790 N N . ILE A 1 475 ? 4.143 1.633 4.882 1.00 90.81 475 ILE A N 1
ATOM 3791 C CA . ILE A 1 475 ? 4.685 2.782 4.122 1.00 90.81 475 ILE A CA 1
ATOM 3792 C C . ILE A 1 475 ? 5.088 3.984 4.999 1.00 90.81 475 ILE A C 1
ATOM 3794 O O . ILE A 1 475 ? 5.067 5.130 4.557 1.00 90.81 475 ILE A O 1
ATOM 3798 N N . GLY A 1 476 ? 5.438 3.747 6.264 1.00 88.38 476 GLY A N 1
ATOM 3799 C CA . GLY A 1 476 ? 6.217 4.703 7.064 1.00 88.38 476 GLY A CA 1
ATOM 3800 C C . GLY A 1 476 ? 5.439 5.722 7.904 1.00 88.38 476 GLY A C 1
ATOM 3801 O O . GLY A 1 476 ? 6.016 6.270 8.844 1.00 88.38 476 GLY A O 1
ATOM 3802 N N . THR A 1 477 ? 4.148 5.943 7.647 1.00 93.56 477 THR A N 1
ATOM 3803 C CA . THR A 1 477 ? 3.273 6.855 8.419 1.00 93.56 477 THR A CA 1
ATOM 3804 C C . THR A 1 477 ? 1.807 6.417 8.334 1.00 93.56 477 THR A C 1
ATOM 3806 O O . THR A 1 477 ? 1.441 5.657 7.432 1.00 93.56 477 THR A O 1
ATOM 3809 N N . GLY A 1 478 ? 0.969 6.864 9.275 1.00 94.25 478 GLY A N 1
ATOM 3810 C CA . GLY A 1 478 ? -0.469 6.567 9.299 1.00 94.25 478 GLY A CA 1
ATOM 3811 C C . GLY A 1 478 ? -0.776 5.077 9.470 1.00 94.25 478 GLY A C 1
ATOM 3812 O O . GLY A 1 478 ? -1.730 4.570 8.883 1.00 94.25 478 GLY A O 1
ATOM 3813 N N . CYS A 1 479 ? 0.066 4.356 10.213 1.00 96.25 479 CYS A N 1
ATOM 3814 C CA . CYS A 1 479 ? -0.032 2.909 10.369 1.00 96.25 479 CYS A CA 1
ATOM 3815 C C . CYS A 1 479 ? -0.128 2.529 11.849 1.00 96.25 479 CYS A C 1
ATOM 3817 O O . CYS A 1 479 ? 0.657 2.989 12.680 1.00 96.25 479 CYS A O 1
ATOM 3819 N N . PHE A 1 480 ? -1.104 1.687 12.178 1.00 96.81 480 PHE A N 1
ATOM 3820 C CA . PHE A 1 480 ? -1.276 1.129 13.513 1.00 96.81 480 PHE A CA 1
ATOM 3821 C C . PHE A 1 480 ? -0.717 -0.291 13.535 1.00 96.81 480 PHE A C 1
ATOM 3823 O O . PHE A 1 480 ? -1.128 -1.118 12.731 1.00 96.81 480 PHE A O 1
ATOM 3830 N N . HIS A 1 481 ? 0.180 -0.596 14.467 1.00 95.69 481 HIS A N 1
ATOM 3831 C CA . HIS A 1 481 ? 0.839 -1.892 14.624 1.00 95.69 481 HIS A CA 1
ATOM 3832 C C . HIS A 1 481 ? 0.518 -2.520 15.984 1.00 95.69 481 HIS A C 1
ATOM 3834 O O . HIS A 1 481 ? 0.451 -1.812 16.991 1.00 95.69 481 HIS A O 1
ATOM 3840 N N . GLN A 1 482 ? 0.455 -3.853 16.061 1.00 92.62 482 GLN A N 1
ATOM 3841 C CA . GLN A 1 482 ? 0.584 -4.532 17.356 1.00 92.62 482 GLN A CA 1
ATOM 3842 C C . GLN A 1 482 ? 2.056 -4.509 17.817 1.00 92.62 482 GLN A C 1
ATOM 3844 O O . GLN A 1 482 ? 2.960 -4.956 17.098 1.00 92.62 482 GLN A O 1
ATOM 3849 N N . ARG A 1 483 ? 2.306 -4.043 19.048 1.00 92.56 483 ARG A N 1
ATOM 3850 C CA . ARG A 1 483 ? 3.642 -3.907 19.664 1.00 92.56 483 ARG A CA 1
ATOM 3851 C C . ARG A 1 483 ? 4.477 -5.179 19.554 1.00 92.56 483 ARG A C 1
ATOM 3853 O O . ARG A 1 483 ? 5.649 -5.122 19.190 1.00 92.56 483 ARG A O 1
ATOM 3860 N N . GLU A 1 484 ? 3.892 -6.331 19.871 1.00 90.06 484 GLU A N 1
ATOM 3861 C CA . GLU A 1 484 ? 4.631 -7.597 19.928 1.00 90.06 484 GLU A CA 1
ATOM 3862 C C . GLU A 1 484 ? 5.152 -8.063 18.559 1.00 90.06 484 GLU A C 1
ATOM 3864 O O . GLU A 1 484 ? 6.157 -8.773 18.480 1.00 90.06 484 GLU A O 1
ATOM 3869 N N . ILE A 1 485 ? 4.503 -7.634 17.476 1.00 91.31 485 ILE A N 1
ATOM 3870 C CA . ILE A 1 485 ? 4.861 -8.018 16.110 1.00 91.31 485 ILE A CA 1
ATOM 3871 C C . ILE A 1 485 ? 6.021 -7.156 15.602 1.00 91.31 485 ILE A C 1
ATOM 3873 O O . ILE A 1 485 ? 6.967 -7.693 15.018 1.00 91.31 485 ILE A O 1
ATOM 3877 N N . LEU A 1 486 ? 6.042 -5.862 15.950 1.00 90.69 486 LEU A N 1
ATOM 3878 C CA . LEU A 1 486 ? 7.252 -5.036 15.838 1.00 90.69 486 LEU A CA 1
ATOM 3879 C C . LEU A 1 486 ? 8.392 -5.606 16.703 1.00 90.69 486 LEU A C 1
ATOM 3881 O O . LEU A 1 486 ? 9.531 -5.677 16.248 1.00 90.69 486 LEU A O 1
ATOM 3885 N N . CYS A 1 487 ? 8.099 -6.135 17.894 1.00 89.50 487 CYS A N 1
ATOM 3886 C CA . CYS A 1 487 ? 9.060 -6.895 18.707 1.00 89.50 487 CYS A CA 1
ATOM 3887 C C . CYS A 1 487 ? 9.421 -8.289 18.138 1.00 89.50 487 CYS A C 1
ATOM 3889 O O . CYS A 1 487 ? 10.103 -9.063 18.803 1.00 89.50 487 CYS A O 1
ATOM 3891 N N . GLY A 1 488 ? 9.029 -8.623 16.905 1.00 86.38 488 GLY A N 1
ATOM 3892 C CA . GLY A 1 488 ? 9.525 -9.795 16.183 1.00 86.38 488 GLY A CA 1
ATOM 3893 C C . GLY A 1 488 ? 8.764 -11.102 16.411 1.00 86.38 488 GLY A C 1
ATOM 3894 O O . GLY A 1 488 ? 9.258 -12.153 15.995 1.00 86.38 488 GLY A O 1
ATOM 3895 N N . ARG A 1 489 ? 7.572 -11.071 17.029 1.00 86.50 489 ARG A N 1
ATOM 3896 C CA . ARG A 1 489 ? 6.718 -12.261 17.183 1.00 86.50 489 ARG A CA 1
ATOM 3897 C C . ARG A 1 489 ? 6.429 -12.902 15.816 1.00 86.50 489 ARG A C 1
ATOM 3899 O O . ARG A 1 489 ? 6.008 -12.230 14.875 1.00 86.50 489 ARG A O 1
ATOM 3906 N N . ARG A 1 490 ? 6.640 -14.217 15.705 1.00 84.75 490 ARG A N 1
ATOM 3907 C CA . ARG A 1 490 ? 6.207 -15.021 14.547 1.00 84.75 490 ARG A CA 1
ATOM 3908 C C . ARG A 1 490 ? 4.741 -15.419 14.702 1.00 84.75 490 ARG A C 1
ATOM 3910 O O . ARG A 1 490 ? 4.293 -15.621 15.831 1.00 84.75 490 ARG A O 1
ATOM 3917 N N . TYR A 1 491 ? 4.020 -15.541 13.591 1.00 84.50 491 TYR A N 1
ATOM 3918 C CA . TYR A 1 491 ? 2.616 -15.942 13.608 1.00 84.50 491 TYR A CA 1
ATOM 3919 C C . TYR A 1 491 ? 2.438 -17.353 14.194 1.00 84.50 491 TYR A C 1
ATOM 3921 O O . TYR A 1 491 ? 3.228 -18.260 13.919 1.00 84.50 491 TYR A O 1
ATOM 3929 N N . SER A 1 492 ? 1.383 -17.538 14.989 1.00 78.50 492 SER A N 1
ATOM 3930 C CA . SER A 1 492 ? 0.939 -18.833 15.506 1.00 78.50 492 SER A CA 1
ATOM 3931 C C . SER A 1 492 ? -0.573 -18.806 15.707 1.00 78.50 492 SER A C 1
ATOM 3933 O O . SER A 1 492 ? -1.092 -17.832 16.242 1.00 78.50 492 SER A O 1
ATOM 3935 N N . LYS A 1 493 ? -1.269 -19.888 15.343 1.00 74.06 493 LYS A N 1
ATOM 3936 C CA . LYS A 1 493 ? -2.735 -19.992 15.472 1.00 74.06 493 LYS A CA 1
ATOM 3937 C C . LYS A 1 493 ? -3.233 -19.970 16.919 1.00 74.06 493 LYS A C 1
ATOM 3939 O O . LYS A 1 493 ? -4.382 -19.625 17.158 1.00 74.06 493 LYS A O 1
ATOM 3944 N N . ASP A 1 494 ? -2.378 -20.337 17.871 1.00 75.38 494 ASP A N 1
ATOM 3945 C CA . ASP A 1 494 ? -2.717 -20.349 19.298 1.00 75.38 494 ASP A CA 1
ATOM 3946 C C . ASP A 1 494 ? -2.487 -18.982 19.969 1.00 75.38 494 ASP A C 1
ATOM 3948 O O . ASP A 1 494 ? -2.719 -18.823 21.170 1.00 75.38 494 ASP A O 1
ATOM 3952 N N . TYR A 1 495 ? -1.992 -17.987 19.222 1.00 74.75 495 TYR A N 1
ATOM 3953 C CA . TYR A 1 495 ? -1.734 -16.659 19.756 1.00 74.75 495 TYR A CA 1
ATOM 3954 C C . TYR A 1 495 ? -3.035 -15.901 20.023 1.00 74.75 495 TYR A C 1
ATOM 3956 O O . TYR A 1 495 ? -3.849 -15.673 19.131 1.00 74.75 495 TYR A O 1
ATOM 3964 N N . LYS A 1 496 ? -3.179 -15.439 21.265 1.00 71.62 496 LYS A N 1
ATOM 3965 C CA . LYS A 1 496 ? -4.162 -14.436 21.660 1.00 71.62 496 LYS A CA 1
ATOM 3966 C C . LYS A 1 496 ? -3.425 -13.301 22.349 1.00 71.62 496 LYS A C 1
ATOM 3968 O O . LYS A 1 496 ? -2.650 -13.542 23.274 1.00 71.62 496 LYS A O 1
ATOM 3973 N N . ILE A 1 497 ? -3.662 -12.088 21.874 1.00 72.12 497 ILE A N 1
ATOM 3974 C CA . ILE A 1 497 ? -3.121 -10.864 22.453 1.00 72.12 497 ILE A CA 1
ATOM 3975 C C . ILE A 1 497 ? -3.903 -10.493 23.721 1.00 72.12 497 ILE A C 1
ATOM 3977 O O . ILE A 1 497 ? -5.132 -10.568 23.758 1.00 72.12 497 ILE A O 1
ATOM 3981 N N . ASP A 1 498 ? -3.180 -10.124 24.778 1.00 70.50 498 ASP A N 1
ATOM 3982 C CA . ASP A 1 498 ? -3.762 -9.658 26.036 1.00 70.50 498 ASP A CA 1
ATOM 3983 C C . ASP A 1 498 ? -3.869 -8.129 26.022 1.00 70.50 498 ASP A C 1
ATOM 3985 O O . ASP A 1 498 ? -2.903 -7.407 26.274 1.00 70.50 498 ASP A O 1
ATOM 3989 N N . TRP A 1 499 ? -5.069 -7.636 25.720 1.00 74.81 499 TRP A N 1
ATOM 3990 C CA . TRP A 1 499 ? -5.363 -6.205 25.639 1.00 74.81 499 TRP A CA 1
ATOM 3991 C C . TRP A 1 499 ? -5.348 -5.471 26.993 1.00 74.81 499 TRP A C 1
ATOM 3993 O O . TRP A 1 499 ? -5.413 -4.243 27.002 1.00 74.81 499 TRP A O 1
ATOM 4003 N N . LYS A 1 500 ? -5.271 -6.176 28.136 1.00 64.62 500 LYS A N 1
ATOM 4004 C CA . LYS A 1 500 ? -5.497 -5.590 29.475 1.00 64.62 500 LYS A CA 1
ATOM 4005 C C . LYS A 1 500 ? -4.220 -5.346 30.297 1.00 64.62 500 LYS A C 1
ATOM 4007 O O . LYS A 1 500 ? -4.306 -4.887 31.434 1.00 64.62 500 LYS A O 1
ATOM 4012 N N . ASN A 1 501 ? -3.038 -5.645 29.754 1.00 55.91 501 ASN A N 1
ATOM 4013 C CA . ASN A 1 501 ? -1.819 -5.872 30.544 1.00 55.91 501 ASN A CA 1
ATOM 4014 C C . ASN A 1 501 ? -0.760 -4.745 30.452 1.00 55.91 501 ASN A C 1
ATOM 4016 O O . ASN A 1 501 ? 0.416 -4.993 30.184 1.00 55.91 501 ASN A O 1
ATOM 4020 N N . SER A 1 502 ? -1.169 -3.486 30.660 1.00 59.03 502 SER A N 1
ATOM 4021 C CA . SER A 1 502 ? -0.295 -2.301 30.503 1.00 59.03 502 SER A CA 1
ATOM 4022 C C . SER A 1 502 ? -0.258 -1.352 31.716 1.00 59.03 502 SER A C 1
ATOM 4024 O O . SER A 1 502 ? 0.003 -0.160 31.566 1.00 59.03 502 SER A O 1
ATOM 4026 N N . ASN A 1 503 ? -0.530 -1.837 32.931 1.00 62.25 503 ASN A N 1
ATOM 4027 C CA . ASN A 1 503 ? -0.478 -0.996 34.135 1.00 62.25 503 ASN A CA 1
ATOM 4028 C C . ASN A 1 503 ? 0.971 -0.780 34.607 1.00 62.25 503 ASN A C 1
ATOM 4030 O O . ASN A 1 503 ? 1.485 -1.517 35.449 1.00 62.25 503 ASN A O 1
ATOM 4034 N N . VAL A 1 504 ? 1.628 0.248 34.065 1.00 72.81 504 VAL A N 1
ATOM 4035 C CA . VAL A 1 504 ? 2.958 0.699 34.504 1.00 72.81 504 VAL A CA 1
ATOM 4036 C C . VAL A 1 504 ? 2.857 1.456 35.831 1.00 72.81 504 VAL A C 1
ATOM 4038 O O . VAL A 1 504 ? 2.149 2.457 35.929 1.00 72.81 504 VAL A O 1
ATOM 4041 N N . VAL A 1 505 ? 3.620 1.014 36.835 1.00 71.56 505 VAL A N 1
ATOM 4042 C CA . VAL A 1 505 ? 3.690 1.622 38.174 1.00 71.56 505 VAL A CA 1
ATOM 4043 C C . VAL A 1 505 ? 5.083 2.214 38.402 1.00 71.56 505 VAL A C 1
ATOM 4045 O O . VAL A 1 505 ? 6.081 1.516 38.240 1.00 71.56 505 VAL A O 1
ATOM 4048 N N . GLY A 1 506 ? 5.141 3.490 38.787 1.00 76.75 506 GLY A N 1
ATOM 4049 C CA . GLY A 1 506 ? 6.374 4.219 39.105 1.00 76.75 506 GLY A CA 1
ATOM 4050 C C . GLY A 1 506 ? 6.167 5.734 39.041 1.00 76.75 506 GLY A C 1
ATOM 4051 O O . GLY A 1 506 ? 5.284 6.212 38.322 1.00 76.75 506 GLY A O 1
ATOM 4052 N N . THR A 1 507 ? 6.967 6.489 39.791 1.00 78.75 507 THR A N 1
ATOM 4053 C CA . THR A 1 507 ? 7.011 7.960 39.714 1.00 78.75 507 THR A CA 1
ATOM 4054 C C . THR A 1 507 ? 7.685 8.432 38.421 1.00 78.75 507 THR A C 1
ATOM 4056 O O . THR A 1 507 ? 8.402 7.668 37.773 1.00 78.75 507 THR A O 1
ATOM 4059 N N . ILE A 1 508 ? 7.478 9.698 38.034 1.00 78.06 508 ILE A N 1
ATOM 4060 C CA . ILE A 1 508 ? 8.104 10.283 36.833 1.00 78.06 508 ILE A CA 1
ATOM 4061 C C . ILE A 1 508 ? 9.632 10.110 36.862 1.00 78.06 508 ILE A C 1
ATOM 4063 O O . ILE A 1 508 ? 10.200 9.621 35.887 1.00 78.06 508 ILE A O 1
ATOM 4067 N N . ASP A 1 509 ? 10.284 10.424 37.985 1.00 72.62 509 ASP A N 1
ATOM 4068 C CA . ASP A 1 509 ? 11.744 10.339 38.117 1.00 72.62 509 ASP A CA 1
ATOM 4069 C C . ASP A 1 509 ? 12.272 8.897 37.974 1.00 72.62 509 ASP A C 1
ATOM 4071 O O . ASP A 1 509 ? 13.267 8.662 37.285 1.00 72.62 509 ASP A O 1
ATOM 4075 N N . GLU A 1 510 ? 11.589 7.906 38.561 1.00 83.19 510 GLU A N 1
ATOM 4076 C CA . GLU A 1 510 ? 11.951 6.482 38.436 1.00 83.19 510 GLU A CA 1
ATOM 4077 C C . GLU A 1 510 ? 11.796 5.965 36.995 1.00 83.19 510 GLU A C 1
ATOM 4079 O O . GLU A 1 510 ? 12.593 5.147 36.516 1.00 83.19 510 GLU A O 1
ATOM 4084 N N . LEU A 1 511 ? 10.772 6.440 36.285 1.00 84.69 511 LEU A N 1
ATOM 4085 C CA . LEU A 1 511 ? 10.483 6.044 34.907 1.00 84.69 511 LEU A CA 1
ATOM 4086 C C . LEU A 1 511 ? 11.441 6.707 33.919 1.00 84.69 511 LEU A C 1
ATOM 4088 O O . LEU A 1 511 ? 11.965 6.026 33.038 1.00 84.69 511 LEU A O 1
ATOM 4092 N N . GLU A 1 512 ? 11.742 7.994 34.095 1.00 77.62 512 GLU A N 1
ATOM 4093 C CA . GLU A 1 512 ? 12.782 8.672 33.322 1.00 77.62 512 GLU A CA 1
ATOM 4094 C C . GLU A 1 512 ? 14.153 8.019 33.539 1.00 77.62 512 GLU A C 1
ATOM 4096 O O . GLU A 1 512 ? 14.854 7.738 32.565 1.00 77.62 512 GLU A O 1
ATOM 4101 N N . GLU A 1 513 ? 14.546 7.738 34.787 1.00 78.88 513 GLU A N 1
ATOM 4102 C CA . GLU A 1 513 ? 15.852 7.141 35.087 1.00 78.88 513 GLU A CA 1
ATOM 4103 C C . GLU A 1 513 ? 15.979 5.717 34.529 1.00 78.88 513 GLU A C 1
ATOM 4105 O O . GLU A 1 513 ? 16.962 5.396 33.857 1.00 78.88 513 GLU A O 1
ATOM 4110 N N . SER A 1 514 ? 14.962 4.870 34.718 1.00 84.81 514 SER A N 1
ATOM 4111 C CA . SER A 1 514 ? 14.982 3.504 34.180 1.00 84.81 514 SER A CA 1
ATOM 4112 C C . SER A 1 514 ? 14.956 3.466 32.643 1.00 84.81 514 SER A C 1
ATOM 4114 O O . SER A 1 514 ? 15.632 2.623 32.038 1.00 84.81 514 SER A O 1
ATOM 4116 N N . ALA A 1 515 ? 14.260 4.407 31.994 1.00 87.12 515 ALA A N 1
ATOM 4117 C CA . ALA A 1 515 ? 14.192 4.504 30.538 1.00 87.12 515 ALA A CA 1
ATOM 4118 C C . ALA A 1 515 ? 15.490 5.012 29.879 1.00 87.12 515 ALA A C 1
ATOM 4120 O O . ALA A 1 515 ? 15.775 4.603 28.750 1.00 87.12 515 ALA A O 1
ATOM 4121 N N . LYS A 1 516 ? 16.315 5.837 30.553 1.00 79.56 516 LYS A N 1
ATOM 4122 C CA . LYS A 1 516 ? 17.577 6.386 29.989 1.00 79.56 516 LYS A CA 1
ATOM 4123 C C . LYS A 1 516 ? 18.485 5.302 29.408 1.00 79.56 516 LYS A C 1
ATOM 4125 O O . LYS A 1 516 ? 19.034 5.470 28.321 1.00 79.56 516 LYS A O 1
ATOM 4130 N N . SER A 1 517 ? 18.593 4.167 30.099 1.00 83.06 517 SER A N 1
ATOM 4131 C CA . SER A 1 517 ? 19.407 3.021 29.666 1.00 83.06 517 SER A CA 1
ATOM 4132 C C . SER A 1 517 ? 18.989 2.440 28.304 1.00 83.06 517 SER A C 1
ATOM 4134 O O . SER A 1 517 ? 19.830 1.942 27.556 1.00 83.06 517 SER A O 1
ATOM 4136 N N . LEU A 1 518 ? 17.705 2.546 27.944 1.00 87.75 518 LEU A N 1
ATOM 4137 C CA . LEU A 1 518 ? 17.123 1.979 26.722 1.00 87.75 518 LEU A CA 1
ATOM 4138 C C . LEU A 1 518 ? 17.336 2.864 25.483 1.00 87.75 518 LEU A C 1
ATOM 4140 O O . LEU A 1 518 ? 17.271 2.376 24.349 1.00 87.75 518 LEU A O 1
ATOM 4144 N N . ALA A 1 519 ? 17.614 4.150 25.706 1.00 84.06 519 ALA A N 1
ATOM 4145 C CA . ALA A 1 519 ? 17.937 5.143 24.686 1.00 84.06 519 ALA A CA 1
ATOM 4146 C C . ALA A 1 519 ? 19.453 5.287 24.426 1.00 84.06 519 ALA A C 1
ATOM 4148 O O . ALA A 1 519 ? 19.857 6.157 23.651 1.00 84.06 519 ALA A O 1
ATOM 4149 N N . SER A 1 520 ? 20.293 4.460 25.066 1.00 82.00 520 SER A N 1
ATOM 4150 C CA . SER A 1 520 ? 21.752 4.509 24.908 1.00 82.00 520 SER A CA 1
ATOM 4151 C C . SER A 1 520 ? 22.222 3.979 23.550 1.00 82.00 520 SER A C 1
ATOM 4153 O O . SER A 1 520 ? 21.712 2.982 23.032 1.00 82.00 520 SER A O 1
ATOM 4155 N N . CYS A 1 521 ? 23.274 4.600 23.012 1.00 78.62 521 CYS A N 1
ATOM 4156 C CA . CYS A 1 521 ? 23.890 4.238 21.734 1.00 78.62 521 CYS A CA 1
ATOM 4157 C C . CYS A 1 521 ? 24.541 2.842 21.722 1.00 78.62 521 CYS A C 1
ATOM 4159 O O . CYS A 1 521 ? 24.787 2.290 20.651 1.00 78.62 521 CYS A O 1
ATOM 4161 N N . THR A 1 522 ? 24.812 2.254 22.892 1.00 82.31 522 THR A N 1
ATOM 4162 C CA . THR A 1 522 ? 25.445 0.928 23.012 1.00 82.31 522 THR A CA 1
ATOM 4163 C C . THR A 1 522 ? 24.446 -0.226 23.115 1.00 82.31 522 THR A C 1
ATOM 4165 O O . THR A 1 522 ? 24.841 -1.379 22.938 1.00 82.31 522 THR A O 1
ATOM 4168 N N . TYR A 1 523 ? 23.157 0.063 23.344 1.00 84.19 523 TYR A N 1
ATOM 4169 C CA . TYR A 1 523 ? 22.118 -0.942 23.609 1.00 84.19 523 TYR A CA 1
ATOM 4170 C C . TYR A 1 523 ? 21.982 -1.981 22.479 1.00 84.19 523 TYR A C 1
ATOM 4172 O O . TYR A 1 523 ? 21.682 -3.150 22.712 1.00 84.19 523 TYR A O 1
ATOM 4180 N N . GLU A 1 524 ? 22.219 -1.562 21.236 1.00 85.06 524 GLU A N 1
ATOM 4181 C CA . GLU A 1 524 ? 21.903 -2.364 20.051 1.00 85.06 524 GLU A CA 1
ATOM 4182 C C . GLU A 1 524 ? 23.048 -3.295 19.608 1.00 85.06 524 GLU A C 1
ATOM 4184 O O . GLU A 1 524 ? 22.789 -4.274 18.903 1.00 85.06 524 GLU A O 1
ATOM 4189 N N . LEU A 1 525 ? 24.284 -3.063 20.079 1.00 78.88 525 LEU A N 1
ATOM 4190 C CA . LEU A 1 525 ? 25.518 -3.712 19.596 1.00 78.88 525 LEU A CA 1
ATOM 4191 C C . LEU A 1 525 ? 25.450 -5.249 19.588 1.00 78.88 525 LEU A C 1
ATOM 4193 O O . LEU A 1 525 ? 25.780 -5.880 18.584 1.00 78.88 525 LEU A O 1
ATOM 4197 N N . ASN A 1 526 ? 24.968 -5.840 20.684 1.00 78.00 526 ASN A N 1
ATOM 4198 C CA . ASN A 1 526 ? 24.900 -7.292 20.892 1.00 78.00 526 ASN A CA 1
ATOM 4199 C C . ASN A 1 526 ? 23.458 -7.825 20.909 1.00 78.00 526 ASN A C 1
ATOM 4201 O O . ASN A 1 526 ? 23.175 -8.850 21.526 1.00 78.00 526 ASN A O 1
ATOM 4205 N N . SER A 1 527 ? 22.531 -7.123 20.255 1.00 84.25 527 SER A N 1
ATOM 4206 C CA . SER A 1 527 ? 21.113 -7.488 20.243 1.00 84.25 527 SER A CA 1
ATOM 4207 C C . SER A 1 527 ? 20.594 -7.811 18.836 1.00 84.25 527 SER A C 1
ATOM 4209 O O . SER A 1 527 ? 21.291 -7.650 17.826 1.00 84.25 527 SER A O 1
ATOM 4211 N N . GLN A 1 528 ? 19.344 -8.278 18.798 1.00 86.31 528 GLN A N 1
ATOM 4212 C CA . GLN A 1 528 ? 18.579 -8.536 17.578 1.00 86.31 528 GLN A CA 1
ATOM 4213 C C . GLN A 1 528 ? 17.817 -7.301 17.065 1.00 86.31 528 GLN A C 1
ATOM 4215 O O . GLN A 1 528 ? 17.165 -7.385 16.023 1.00 86.31 528 GLN A O 1
ATOM 4220 N N . TRP A 1 529 ? 17.897 -6.160 17.760 1.00 87.69 529 TRP A N 1
ATOM 4221 C CA . TRP A 1 529 ? 17.287 -4.901 17.325 1.00 87.69 529 TRP A CA 1
ATOM 4222 C C . TRP A 1 529 ? 17.868 -4.430 15.988 1.00 87.69 529 TRP A C 1
ATOM 4224 O O . TRP A 1 529 ? 19.076 -4.509 15.762 1.00 87.69 529 TRP A O 1
ATOM 4234 N N . GLY A 1 530 ? 16.995 -4.008 15.074 1.00 82.38 530 GLY A N 1
ATOM 4235 C CA . GLY A 1 530 ? 17.343 -3.619 13.707 1.00 82.38 530 GLY A CA 1
ATOM 4236 C C . GLY A 1 530 ? 17.675 -4.769 12.752 1.00 82.38 530 GLY A C 1
ATOM 4237 O O . GLY A 1 530 ? 17.706 -4.561 11.542 1.00 82.38 530 GLY A O 1
ATOM 4238 N N . LYS A 1 531 ? 17.905 -5.984 13.266 1.00 83.50 531 LYS A N 1
ATOM 4239 C CA . LYS A 1 531 ? 18.225 -7.186 12.474 1.00 83.50 531 LYS A CA 1
ATOM 4240 C C . LYS A 1 531 ? 16.992 -8.067 12.344 1.00 83.50 531 LYS A C 1
ATOM 4242 O O . LYS A 1 531 ? 16.448 -8.247 11.259 1.00 83.50 531 LYS A O 1
ATOM 4247 N N . GLU A 1 532 ? 16.483 -8.535 13.480 1.00 79.94 532 GLU A N 1
ATOM 4248 C CA . GLU A 1 532 ? 15.239 -9.294 13.571 1.00 79.94 532 GLU A CA 1
ATOM 4249 C C . GLU A 1 532 ? 14.116 -8.475 14.217 1.00 79.94 532 GLU A C 1
ATOM 4251 O O . GLU A 1 532 ? 13.020 -8.428 13.664 1.00 79.94 532 GLU A O 1
ATOM 4256 N N . MET A 1 533 ? 14.375 -7.783 15.325 1.00 87.06 533 MET A N 1
ATOM 4257 C CA . MET A 1 533 ? 13.361 -7.056 16.101 1.00 87.06 533 MET A CA 1
ATOM 4258 C C . MET A 1 533 ? 13.348 -5.558 15.777 1.00 87.06 533 MET A C 1
ATOM 4260 O O . MET A 1 533 ? 14.396 -4.974 15.502 1.00 87.06 533 MET A O 1
ATOM 4264 N N . GLY A 1 534 ? 12.179 -4.929 15.875 1.00 89.69 534 GLY A N 1
ATOM 4265 C CA . GLY A 1 534 ? 11.968 -3.525 15.532 1.00 89.69 534 GLY A CA 1
ATOM 4266 C C . GLY A 1 534 ? 11.981 -3.265 14.023 1.00 89.69 534 GLY A C 1
ATOM 4267 O O . GLY A 1 534 ? 11.934 -4.192 13.210 1.00 89.69 534 GLY A O 1
ATOM 4268 N N . LEU A 1 535 ? 12.067 -1.986 13.658 1.00 92.31 535 LEU A N 1
ATOM 4269 C CA . LEU A 1 535 ? 12.282 -1.550 12.282 1.00 92.31 535 LEU A CA 1
ATOM 4270 C C . LEU A 1 535 ? 13.679 -1.977 11.823 1.00 92.31 535 LEU A C 1
ATOM 4272 O O . LEU A 1 535 ? 14.653 -1.808 12.562 1.00 92.31 535 LEU A O 1
ATOM 4276 N N . LYS A 1 536 ? 13.768 -2.543 10.618 1.00 89.38 536 LYS A N 1
ATOM 4277 C CA . LYS A 1 536 ? 15.003 -3.102 10.052 1.00 89.38 536 LYS A CA 1
ATOM 4278 C C . LYS A 1 536 ? 16.009 -2.015 9.673 1.00 89.38 536 LYS A C 1
ATOM 4280 O O . LYS A 1 536 ? 15.640 -0.938 9.217 1.00 89.38 536 LYS A O 1
ATOM 4285 N N . TYR A 1 537 ? 17.295 -2.323 9.798 1.00 87.75 537 TYR A N 1
ATOM 4286 C CA . TYR A 1 537 ? 18.397 -1.439 9.408 1.00 87.75 537 TYR A CA 1
ATOM 4287 C C . TYR A 1 537 ? 19.018 -1.840 8.059 1.00 87.75 537 TYR A C 1
ATOM 4289 O O . TYR A 1 537 ? 18.821 -2.947 7.566 1.00 87.75 537 TYR A O 1
ATOM 4297 N N . GLY A 1 538 ? 19.807 -0.935 7.468 1.00 78.44 538 GLY A N 1
ATOM 4298 C CA . GLY A 1 538 ? 20.602 -1.183 6.251 1.00 78.44 538 GLY A CA 1
ATOM 4299 C C . GLY A 1 538 ? 19.921 -0.834 4.917 1.00 78.44 538 GLY A C 1
ATOM 4300 O O . GLY A 1 538 ? 20.618 -0.663 3.907 1.00 78.44 538 GLY A O 1
ATOM 4301 N N . CYS A 1 539 ? 18.597 -0.652 4.919 1.00 81.19 539 CYS A N 1
ATOM 4302 C CA . CYS A 1 539 ? 17.802 -0.207 3.772 1.00 81.19 539 CYS A CA 1
ATOM 4303 C C . CYS A 1 539 ? 17.358 1.269 3.930 1.00 81.19 539 CYS A C 1
ATOM 4305 O O . CYS A 1 539 ? 16.989 1.644 5.040 1.00 81.19 539 CYS A O 1
ATOM 4307 N N . PRO A 1 540 ? 17.358 2.100 2.862 1.00 80.69 540 PRO A N 1
ATOM 4308 C CA . PRO A 1 540 ? 16.804 3.466 2.880 1.00 80.69 540 PRO A CA 1
ATOM 4309 C C . PRO A 1 540 ? 15.274 3.585 3.005 1.00 80.69 540 PRO A C 1
ATOM 4311 O O . PRO A 1 540 ? 14.783 4.709 3.114 1.00 80.69 540 PRO A O 1
ATOM 4314 N N . ILE A 1 541 ? 14.547 2.465 2.918 1.00 86.19 541 ILE A N 1
ATOM 4315 C CA . ILE A 1 541 ? 13.099 2.358 3.158 1.00 86.19 541 ILE A CA 1
ATOM 4316 C C . ILE A 1 541 ? 12.863 1.318 4.260 1.00 86.19 541 ILE A C 1
ATOM 4318 O O . ILE A 1 541 ? 12.458 0.182 4.015 1.00 86.19 541 ILE A O 1
ATOM 4322 N N . GLU A 1 542 ? 13.238 1.661 5.497 1.00 89.12 542 GLU A N 1
ATOM 4323 C CA . GLU A 1 542 ? 13.131 0.754 6.648 1.00 89.12 542 GLU A CA 1
ATOM 4324 C C . GLU A 1 542 ? 11.700 0.256 6.885 1.00 89.12 542 GLU A C 1
ATOM 4326 O O . GLU A 1 542 ? 11.501 -0.826 7.432 1.00 89.12 542 GLU A O 1
ATOM 4331 N N . ASP A 1 543 ? 10.711 1.036 6.466 1.00 91.25 543 ASP A N 1
ATOM 4332 C CA . ASP A 1 543 ? 9.287 0.768 6.559 1.00 91.25 543 ASP A CA 1
ATOM 4333 C C . ASP A 1 543 ? 8.881 -0.420 5.685 1.00 91.25 543 ASP A C 1
ATOM 4335 O O . ASP A 1 543 ? 8.455 -1.452 6.212 1.00 91.25 543 ASP A O 1
ATOM 4339 N N . VAL A 1 544 ? 9.124 -0.334 4.378 1.00 90.25 544 VAL A N 1
ATOM 4340 C CA . VAL A 1 544 ? 8.732 -1.354 3.397 1.00 90.25 544 VAL A CA 1
ATOM 4341 C C . VAL A 1 544 ? 9.382 -2.703 3.715 1.00 90.25 544 VAL A C 1
ATOM 4343 O O . VAL A 1 544 ? 8.700 -3.730 3.748 1.00 90.25 544 VAL A O 1
ATOM 4346 N N . ILE A 1 545 ? 10.682 -2.720 4.041 1.00 87.94 545 ILE A N 1
ATOM 4347 C CA . ILE A 1 545 ? 11.383 -3.956 4.433 1.00 87.94 545 ILE A CA 1
ATOM 4348 C C . ILE A 1 545 ? 10.895 -4.505 5.788 1.00 87.94 545 ILE A C 1
ATOM 4350 O O . ILE A 1 545 ? 10.894 -5.721 5.990 1.00 87.94 545 ILE A O 1
ATOM 4354 N N . THR A 1 546 ? 10.449 -3.652 6.718 1.00 90.06 546 THR A N 1
ATOM 4355 C CA . THR A 1 546 ? 9.872 -4.102 7.998 1.00 90.06 546 THR A CA 1
ATOM 4356 C C . THR A 1 546 ? 8.490 -4.710 7.784 1.00 90.06 546 THR A C 1
ATOM 4358 O O . THR A 1 546 ? 8.226 -5.785 8.319 1.00 90.06 546 THR A O 1
ATOM 4361 N N . GLY A 1 547 ? 7.643 -4.087 6.958 1.00 89.69 547 GLY A N 1
ATOM 4362 C CA . GLY A 1 547 ? 6.348 -4.639 6.549 1.00 89.69 547 GLY A CA 1
ATOM 4363 C C . GLY A 1 547 ? 6.499 -6.001 5.872 1.00 89.69 547 GLY A C 1
ATOM 4364 O O . GLY A 1 547 ? 5.876 -6.972 6.301 1.00 89.69 547 GLY A O 1
ATOM 4365 N N . LEU A 1 548 ? 7.416 -6.107 4.904 1.00 87.12 548 LEU A N 1
ATOM 4366 C CA . LEU A 1 548 ? 7.741 -7.368 4.237 1.00 87.12 548 LEU A CA 1
ATOM 4367 C C . LEU A 1 548 ? 8.241 -8.427 5.234 1.00 87.12 548 LEU A C 1
ATOM 4369 O O . LEU A 1 548 ? 7.770 -9.560 5.225 1.00 87.12 548 LEU A O 1
ATOM 4373 N N . ALA A 1 549 ? 9.145 -8.070 6.151 1.00 86.31 549 ALA A N 1
ATOM 4374 C CA . ALA A 1 549 ? 9.647 -9.001 7.163 1.00 86.31 549 ALA A CA 1
ATOM 4375 C C . ALA A 1 549 ? 8.572 -9.457 8.170 1.00 86.31 549 ALA A C 1
ATOM 4377 O O . ALA A 1 549 ? 8.686 -10.552 8.724 1.00 86.31 549 ALA A O 1
ATOM 4378 N N . ILE A 1 550 ? 7.539 -8.645 8.418 1.00 87.88 550 ILE A N 1
ATOM 4379 C CA . ILE A 1 550 ? 6.359 -9.025 9.205 1.00 87.88 550 ILE A CA 1
ATOM 4380 C C . ILE A 1 550 ? 5.496 -10.022 8.419 1.00 87.88 550 ILE A C 1
ATOM 4382 O O . ILE A 1 550 ? 5.154 -11.076 8.960 1.00 87.88 550 ILE A O 1
ATOM 4386 N N . GLN A 1 551 ? 5.216 -9.754 7.141 1.00 86.88 551 GLN A N 1
ATOM 4387 C CA . GLN A 1 551 ? 4.445 -10.661 6.281 1.00 86.88 551 GLN A CA 1
ATOM 4388 C C . GLN A 1 551 ? 5.160 -12.011 6.075 1.00 86.88 551 GLN A C 1
ATOM 4390 O O . GLN A 1 551 ? 4.554 -13.069 6.247 1.00 86.88 551 GLN A O 1
ATOM 4395 N N . CYS A 1 552 ? 6.483 -12.013 5.875 1.00 82.75 552 CYS A N 1
ATOM 4396 C CA . CYS A 1 552 ? 7.310 -13.229 5.816 1.00 82.75 552 CYS A CA 1
ATOM 4397 C C . CYS A 1 552 ? 7.297 -14.064 7.115 1.00 82.75 552 CYS A C 1
ATOM 4399 O O . CYS A 1 552 ? 7.719 -15.219 7.112 1.00 82.75 552 CYS A O 1
ATOM 4401 N N . ARG A 1 553 ? 6.804 -13.521 8.238 1.00 83.88 553 ARG A N 1
ATOM 4402 C CA . ARG A 1 553 ? 6.588 -14.264 9.496 1.00 83.88 553 ARG A CA 1
ATOM 4403 C C . ARG A 1 553 ? 5.196 -14.889 9.607 1.00 83.88 553 ARG A C 1
ATOM 4405 O O . ARG A 1 553 ? 4.892 -15.458 10.655 1.00 83.88 553 ARG A O 1
ATOM 4412 N N . GLY A 1 554 ? 4.391 -14.805 8.548 1.00 83.19 554 GLY A N 1
ATOM 4413 C CA . GLY A 1 554 ? 3.060 -15.399 8.426 1.00 83.19 554 GLY A CA 1
ATOM 4414 C C . GLY A 1 554 ? 1.897 -14.471 8.781 1.00 83.19 554 GLY A C 1
ATOM 4415 O O . GLY A 1 554 ? 0.755 -14.922 8.730 1.00 83.19 554 GLY A O 1
ATOM 4416 N N . TRP A 1 555 ? 2.171 -13.212 9.134 1.00 88.31 555 TRP A N 1
ATOM 4417 C CA . TRP A 1 555 ? 1.150 -12.214 9.458 1.00 88.31 555 TRP A CA 1
ATOM 4418 C C . TRP A 1 555 ? 0.541 -11.572 8.208 1.00 88.31 555 TRP A C 1
ATOM 4420 O O . TRP A 1 555 ? 1.205 -11.458 7.180 1.00 88.31 555 TRP A O 1
ATOM 4430 N N . LYS A 1 556 ? -0.697 -11.092 8.330 1.00 90.75 556 LYS A N 1
ATOM 4431 C CA . LYS A 1 556 ? -1.370 -10.241 7.340 1.00 90.75 556 LYS A CA 1
ATOM 4432 C C . LYS A 1 556 ? -1.321 -8.773 7.764 1.00 90.75 556 LYS A C 1
ATOM 4434 O O . LYS A 1 556 ? -1.060 -8.463 8.928 1.00 90.75 556 LYS A O 1
ATOM 4439 N N . SER A 1 557 ? -1.634 -7.879 6.845 1.00 92.69 557 SER A N 1
ATOM 4440 C CA . SER A 1 557 ? -1.972 -6.478 7.115 1.00 92.69 557 SER A CA 1
ATOM 4441 C C . SER A 1 557 ? -3.388 -6.170 6.622 1.00 92.69 557 SER A C 1
ATOM 4443 O O . SER A 1 557 ? -4.031 -7.031 6.025 1.00 92.69 557 SER A O 1
ATOM 4445 N N . VAL A 1 558 ? -3.885 -4.971 6.923 1.00 93.50 558 VAL A N 1
ATOM 4446 C CA . VAL A 1 558 ? -5.168 -4.450 6.428 1.00 93.50 558 VAL A CA 1
ATOM 4447 C C . VAL A 1 558 ? -4.984 -3.035 5.886 1.00 93.50 558 VAL A C 1
ATOM 4449 O O . VAL A 1 558 ? -4.215 -2.251 6.452 1.00 93.50 558 VAL A O 1
ATOM 4452 N N . TYR A 1 559 ? -5.714 -2.690 4.829 1.00 93.00 559 TYR A N 1
ATOM 4453 C CA . TYR A 1 559 ? -5.860 -1.334 4.319 1.00 93.00 559 TYR A CA 1
ATOM 4454 C C . TYR A 1 559 ? -7.185 -0.698 4.753 1.00 93.00 559 TYR A C 1
ATOM 4456 O O . TYR A 1 559 ? -8.253 -1.269 4.553 1.00 93.00 559 TYR A O 1
ATOM 4464 N N . MET A 1 560 ? -7.136 0.513 5.313 1.00 89.88 560 MET A N 1
ATOM 4465 C CA . MET A 1 560 ? -8.333 1.246 5.738 1.00 89.88 560 MET A CA 1
ATOM 4466 C C . MET A 1 560 ? -8.384 2.632 5.084 1.00 89.88 560 MET A C 1
ATOM 4468 O O . MET A 1 560 ? -7.588 3.512 5.406 1.00 89.88 560 MET A O 1
ATOM 4472 N N . ASN A 1 561 ? -9.334 2.834 4.163 1.00 89.94 561 ASN A N 1
ATOM 4473 C CA . ASN A 1 561 ? -9.566 4.091 3.432 1.00 89.94 561 ASN A CA 1
ATOM 4474 C C . ASN A 1 561 ? -10.908 4.719 3.876 1.00 89.94 561 ASN A C 1
ATOM 4476 O O . ASN A 1 561 ? -11.924 4.531 3.202 1.00 89.94 561 ASN A O 1
ATOM 4480 N N . PRO A 1 562 ? -10.960 5.414 5.030 1.00 86.50 562 PRO A N 1
ATOM 4481 C CA . PRO A 1 562 ? -12.187 6.035 5.524 1.00 86.50 562 PRO A CA 1
ATOM 4482 C C . PRO A 1 562 ? -12.654 7.184 4.620 1.00 86.50 562 PRO A C 1
ATOM 4484 O O . PRO A 1 562 ? -11.857 7.877 3.986 1.00 86.50 562 PRO A O 1
ATOM 4487 N N . LYS A 1 563 ? -13.971 7.434 4.606 1.00 82.38 563 LYS A N 1
ATOM 4488 C CA . LYS A 1 563 ? -14.606 8.482 3.780 1.00 82.38 563 LYS A CA 1
ATOM 4489 C C . LYS A 1 563 ? -14.065 9.891 4.064 1.00 82.38 563 LYS A C 1
ATOM 4491 O O . LYS A 1 563 ? -14.033 10.730 3.164 1.00 82.38 563 LYS A O 1
ATOM 4496 N N . ARG A 1 564 ? -13.665 10.160 5.309 1.00 84.25 564 ARG A N 1
ATOM 4497 C CA . ARG A 1 564 ? -12.839 11.309 5.685 1.00 84.25 564 ARG A CA 1
ATOM 4498 C C . ARG A 1 564 ? -11.406 10.805 5.804 1.00 84.25 564 ARG A C 1
ATOM 4500 O O . ARG A 1 564 ? -11.150 9.909 6.594 1.00 84.25 564 ARG A O 1
ATOM 4507 N N . SER A 1 565 ? -10.473 11.388 5.053 1.00 89.44 565 SER A N 1
ATOM 4508 C CA . SER A 1 565 ? -9.052 11.027 5.122 1.00 89.44 565 SER A CA 1
ATOM 4509 C C . SER A 1 565 ? -8.536 11.094 6.564 1.00 89.44 565 SER A C 1
ATOM 4511 O O . SER A 1 565 ? -8.501 12.183 7.133 1.00 89.44 565 SER A O 1
ATOM 4513 N N . ALA A 1 566 ? -8.123 9.963 7.139 1.00 91.88 566 ALA A N 1
ATOM 4514 C CA . ALA A 1 566 ? -7.660 9.881 8.529 1.00 91.88 566 ALA A CA 1
ATOM 4515 C C . ALA A 1 566 ? -6.457 10.796 8.819 1.00 91.88 566 ALA A C 1
ATOM 4517 O O . ALA A 1 566 ? -6.432 11.515 9.821 1.00 91.88 566 ALA A O 1
ATOM 4518 N N . PHE A 1 567 ? -5.490 10.806 7.898 1.00 94.38 567 PHE A N 1
ATOM 4519 C CA . PHE A 1 567 ? -4.240 11.555 7.994 1.00 94.38 567 PHE A CA 1
ATOM 4520 C C . PHE A 1 567 ? -4.106 12.534 6.823 1.00 94.38 567 PHE A C 1
ATOM 4522 O O . PHE A 1 567 ? -4.451 12.203 5.685 1.00 94.38 567 PHE A O 1
ATOM 4529 N N . LEU A 1 568 ? -3.601 13.735 7.106 1.00 91.69 568 LEU A N 1
ATOM 4530 C CA . LEU A 1 568 ? -3.248 14.755 6.115 1.00 91.69 568 LEU A CA 1
ATOM 4531 C C . LEU A 1 568 ? -1.830 15.260 6.383 1.00 91.69 568 LEU A C 1
ATOM 4533 O O . LEU A 1 568 ? -1.486 15.518 7.531 1.00 91.69 568 LEU A O 1
ATOM 4537 N N . GLY A 1 569 ? -1.029 15.454 5.337 1.00 88.81 569 GLY A N 1
ATOM 4538 C CA . GLY A 1 569 ? 0.320 16.007 5.464 1.00 88.81 569 GLY A CA 1
ATOM 4539 C C . GLY A 1 569 ? 0.765 16.897 4.308 1.00 88.81 569 GLY A C 1
ATOM 4540 O O . GLY A 1 569 ? -0.057 17.381 3.526 1.00 88.81 569 GLY A O 1
ATOM 4541 N N . LEU A 1 570 ? 2.077 17.123 4.193 1.00 87.25 570 LEU A N 1
ATOM 4542 C CA . LEU A 1 570 ? 2.664 18.049 3.217 1.00 87.25 570 LEU A CA 1
ATOM 4543 C C . LEU A 1 570 ? 3.428 17.337 2.087 1.00 87.25 570 LEU A C 1
ATOM 4545 O O . LEU A 1 570 ? 4.493 16.750 2.273 1.00 87.25 570 LEU A O 1
ATOM 4549 N N . ALA A 1 571 ? 2.905 17.447 0.866 1.00 88.44 571 ALA A N 1
ATOM 4550 C CA . ALA A 1 571 ? 3.586 17.008 -0.345 1.00 88.44 571 ALA A CA 1
ATOM 4551 C C . ALA A 1 571 ? 4.788 17.911 -0.672 1.00 88.44 571 ALA A C 1
ATOM 4553 O O . ALA A 1 571 ? 4.808 19.097 -0.335 1.00 88.44 571 ALA A O 1
ATOM 4554 N N . ALA A 1 572 ? 5.770 17.366 -1.400 1.00 88.19 572 ALA A N 1
ATOM 4555 C CA . ALA A 1 572 ? 6.867 18.157 -1.956 1.00 88.19 572 ALA A CA 1
ATOM 4556 C C . ALA A 1 572 ? 6.347 19.196 -2.972 1.00 88.19 572 ALA A C 1
ATOM 4558 O O . ALA A 1 572 ? 5.595 18.863 -3.891 1.00 88.19 572 ALA A O 1
ATOM 4559 N N . THR A 1 573 ? 6.793 20.445 -2.823 1.00 88.56 573 THR A N 1
ATOM 4560 C CA . THR A 1 573 ? 6.391 21.601 -3.647 1.00 88.56 573 THR A CA 1
ATOM 4561 C C . THR A 1 573 ? 7.440 21.995 -4.697 1.00 88.56 573 THR A C 1
ATOM 4563 O O . THR A 1 573 ? 7.228 22.929 -5.476 1.00 88.56 573 THR A O 1
ATOM 4566 N N . THR A 1 574 ? 8.554 21.257 -4.788 1.00 90.62 574 THR A N 1
ATOM 4567 C CA . THR A 1 574 ? 9.576 21.414 -5.835 1.00 90.62 574 THR A CA 1
ATOM 4568 C C . THR A 1 574 ? 9.804 20.115 -6.609 1.00 90.62 574 THR A C 1
ATOM 4570 O O . THR A 1 574 ? 9.568 19.008 -6.109 1.00 90.62 574 THR A O 1
ATOM 4573 N N . LEU A 1 575 ? 10.289 20.243 -7.849 1.00 91.69 575 LEU A N 1
ATOM 4574 C CA . LEU A 1 575 ? 10.628 19.081 -8.666 1.00 91.69 575 LEU A CA 1
ATOM 4575 C C . LEU A 1 575 ? 11.855 18.332 -8.124 1.00 91.69 575 LEU A C 1
ATOM 4577 O O . LEU A 1 575 ? 11.890 17.107 -8.209 1.00 91.69 575 LEU A O 1
ATOM 4581 N N . ASP A 1 576 ? 12.849 19.042 -7.579 1.00 91.00 576 ASP A N 1
ATOM 4582 C CA . ASP A 1 576 ? 14.080 18.410 -7.088 1.00 91.00 576 ASP A CA 1
ATOM 4583 C C . ASP A 1 576 ? 13.803 17.577 -5.831 1.00 91.00 576 ASP A C 1
ATOM 4585 O O . ASP A 1 576 ? 14.132 16.395 -5.822 1.00 91.00 576 ASP A O 1
ATOM 4589 N N . ASP A 1 577 ? 13.078 18.118 -4.841 1.00 89.69 577 ASP A N 1
ATOM 4590 C CA . ASP A 1 577 ? 12.664 17.365 -3.644 1.00 89.69 577 ASP A CA 1
ATOM 4591 C C . ASP A 1 577 ? 11.845 16.120 -4.014 1.00 89.69 577 ASP A C 1
ATOM 4593 O O . ASP A 1 577 ? 12.072 15.035 -3.474 1.00 89.69 577 ASP A O 1
ATOM 4597 N N . THR A 1 578 ? 10.936 16.244 -4.990 1.00 91.81 578 THR A N 1
ATOM 4598 C CA . THR A 1 578 ? 10.147 15.110 -5.498 1.00 91.81 578 THR A CA 1
ATOM 4599 C C . THR A 1 578 ? 11.043 14.029 -6.113 1.00 91.81 578 THR A C 1
ATOM 4601 O O . THR A 1 578 ? 10.847 12.838 -5.863 1.00 91.81 578 THR A O 1
ATOM 4604 N N . LEU A 1 579 ? 12.036 14.412 -6.923 1.00 92.31 579 LEU A N 1
ATOM 4605 C CA . LEU A 1 579 ? 12.950 13.461 -7.558 1.00 92.31 579 LEU A CA 1
ATOM 4606 C C . LEU A 1 579 ? 13.955 12.862 -6.560 1.00 92.31 579 LEU A C 1
ATOM 4608 O O . LEU A 1 579 ? 14.253 11.675 -6.667 1.00 92.31 579 LEU A O 1
ATOM 4612 N N . VAL A 1 580 ? 14.422 13.618 -5.560 1.00 90.69 580 VAL A N 1
ATOM 4613 C CA . VAL A 1 580 ? 15.259 13.111 -4.455 1.00 90.69 580 VAL A CA 1
ATOM 4614 C C . VAL A 1 580 ? 14.490 12.081 -3.621 1.00 90.69 580 VAL A C 1
ATOM 4616 O O . VAL A 1 580 ? 15.019 11.003 -3.346 1.00 90.69 580 VAL A O 1
ATOM 4619 N N . GLN A 1 581 ? 13.227 12.360 -3.283 1.00 88.38 581 GLN A N 1
ATOM 4620 C CA . GLN A 1 581 ? 12.346 11.423 -2.579 1.00 88.38 581 GLN A CA 1
ATOM 4621 C C . GLN A 1 581 ? 12.157 10.123 -3.378 1.00 88.38 581 GLN A C 1
ATOM 4623 O O . GLN A 1 581 ? 12.404 9.035 -2.857 1.00 88.38 581 GLN A O 1
ATOM 4628 N N . HIS A 1 582 ? 11.821 10.226 -4.667 1.00 90.62 582 HIS A N 1
ATOM 4629 C CA . HIS A 1 582 ? 11.659 9.063 -5.545 1.00 90.62 582 HIS A CA 1
ATOM 4630 C C . HIS A 1 582 ? 12.967 8.300 -5.820 1.00 90.62 582 HIS A C 1
ATOM 4632 O O . HIS A 1 582 ? 12.930 7.083 -5.994 1.00 90.62 582 HIS A O 1
ATOM 4638 N N . LYS A 1 583 ? 14.125 8.974 -5.825 1.00 90.25 583 LYS A N 1
ATOM 4639 C CA . LYS A 1 583 ? 15.444 8.329 -5.913 1.00 90.25 583 LYS A CA 1
ATOM 4640 C C . LYS A 1 583 ? 15.692 7.454 -4.683 1.00 90.25 583 LYS A C 1
ATOM 4642 O O . LYS A 1 583 ? 16.038 6.289 -4.841 1.00 90.25 583 LYS A O 1
ATOM 4647 N N . ARG A 1 584 ? 15.439 7.979 -3.477 1.00 87.25 584 ARG A N 1
ATOM 4648 C CA . ARG A 1 584 ? 15.579 7.238 -2.210 1.00 87.25 584 ARG A CA 1
ATOM 4649 C C . ARG A 1 584 ? 14.661 6.014 -2.140 1.00 87.25 584 ARG A C 1
ATOM 4651 O O . ARG A 1 584 ? 15.103 4.954 -1.707 1.00 87.25 584 ARG A O 1
ATOM 4658 N N . TRP A 1 585 ? 13.411 6.148 -2.585 1.00 87.88 585 TRP A N 1
ATOM 4659 C CA . TRP A 1 585 ? 12.474 5.024 -2.664 1.00 87.88 585 TRP A CA 1
ATOM 4660 C C . TRP A 1 585 ? 12.962 3.943 -3.635 1.00 87.88 585 TRP A C 1
ATOM 4662 O O . TRP A 1 585 ? 13.128 2.797 -3.229 1.00 87.88 585 TRP A O 1
ATOM 4672 N N . SER A 1 586 ? 13.321 4.316 -4.867 1.00 88.94 586 SER A N 1
ATOM 4673 C CA . SER A 1 586 ? 13.818 3.370 -5.875 1.00 88.94 586 SER A CA 1
ATOM 4674 C C . SER A 1 586 ? 15.142 2.694 -5.481 1.00 88.94 586 SER A C 1
ATOM 4676 O O . SER A 1 586 ? 15.332 1.516 -5.782 1.00 88.94 586 SER A O 1
ATOM 4678 N N . GLU A 1 587 ? 16.036 3.392 -4.770 1.00 86.69 587 GLU A N 1
ATOM 4679 C CA . GLU A 1 587 ? 17.238 2.800 -4.158 1.00 86.69 587 GLU A CA 1
ATOM 4680 C C . GLU A 1 587 ? 16.879 1.704 -3.157 1.00 86.69 587 GLU A C 1
ATOM 4682 O O . GLU A 1 587 ? 17.469 0.625 -3.167 1.00 86.69 587 GLU A O 1
ATOM 4687 N N . GLY A 1 588 ? 15.912 1.987 -2.285 1.00 85.56 588 GLY A N 1
ATOM 4688 C CA . GLY A 1 588 ? 15.431 1.052 -1.283 1.00 85.56 588 GLY A CA 1
ATOM 4689 C C . GLY A 1 588 ? 14.759 -0.175 -1.896 1.00 85.56 588 GLY A C 1
ATOM 4690 O O . GLY A 1 588 ? 15.129 -1.300 -1.563 1.00 85.56 588 GLY A O 1
ATOM 4691 N N . GLU A 1 589 ? 13.834 0.033 -2.833 1.00 84.88 589 GLU A N 1
ATOM 4692 C CA . GLU A 1 589 ? 13.102 -1.026 -3.539 1.00 84.88 589 GLU A CA 1
ATOM 4693 C C . GLU A 1 589 ? 14.061 -1.962 -4.280 1.00 84.88 589 GLU A C 1
ATOM 4695 O O . GLU A 1 589 ? 14.008 -3.181 -4.104 1.00 84.88 589 GLU A O 1
ATOM 4700 N N . LEU A 1 590 ? 14.995 -1.396 -5.053 1.00 84.81 590 LEU A N 1
ATOM 4701 C CA . LEU A 1 590 ? 15.996 -2.176 -5.775 1.00 84.81 590 LEU A CA 1
ATOM 4702 C C . LEU A 1 590 ? 16.950 -2.893 -4.812 1.00 84.81 590 LEU A C 1
ATOM 4704 O O . LEU A 1 590 ? 17.321 -4.039 -5.060 1.00 84.81 590 LEU A O 1
ATOM 4708 N N . HIS A 1 591 ? 17.323 -2.265 -3.693 1.00 84.31 591 HIS A N 1
ATOM 4709 C CA . HIS A 1 591 ? 18.145 -2.915 -2.678 1.00 84.31 591 HIS A CA 1
ATOM 4710 C C . HIS A 1 591 ? 17.424 -4.113 -2.046 1.00 84.31 591 HIS A C 1
ATOM 4712 O O . HIS A 1 591 ? 18.041 -5.167 -1.927 1.00 84.31 591 HIS A O 1
ATOM 4718 N N . ILE A 1 592 ? 16.133 -4.002 -1.699 1.00 82.00 592 ILE A N 1
ATOM 4719 C CA . ILE A 1 592 ? 15.320 -5.131 -1.206 1.00 82.00 592 ILE A CA 1
ATOM 4720 C C . ILE A 1 592 ? 15.262 -6.236 -2.266 1.00 82.00 592 ILE A C 1
ATOM 4722 O O . ILE A 1 592 ? 15.588 -7.385 -1.965 1.00 82.00 592 ILE A O 1
ATOM 4726 N N . MET A 1 593 ? 14.929 -5.888 -3.514 1.00 81.00 593 MET A N 1
ATOM 4727 C CA . MET A 1 593 ? 14.848 -6.833 -4.633 1.00 81.00 593 MET A CA 1
ATOM 4728 C C . MET A 1 593 ? 16.161 -7.605 -4.851 1.00 81.00 593 MET A C 1
ATOM 4730 O O . MET A 1 593 ? 16.123 -8.784 -5.182 1.00 81.00 593 MET A O 1
ATOM 4734 N N . LEU A 1 594 ? 17.315 -6.963 -4.638 1.00 79.44 594 LEU A N 1
ATOM 4735 C CA . LEU A 1 594 ? 18.652 -7.548 -4.815 1.00 79.44 594 LEU A CA 1
ATOM 4736 C C . LEU A 1 594 ? 19.277 -8.128 -3.532 1.00 79.44 594 LEU A C 1
ATOM 4738 O O . LEU A 1 594 ? 20.453 -8.477 -3.550 1.00 79.44 594 LEU A O 1
ATOM 4742 N N . THR A 1 595 ? 18.559 -8.195 -2.406 1.00 73.19 595 THR A N 1
ATOM 4743 C CA . THR A 1 595 ? 19.117 -8.741 -1.145 1.00 73.19 595 THR A CA 1
ATOM 4744 C C . THR A 1 595 ? 18.173 -9.658 -0.371 1.00 73.19 595 THR A C 1
ATOM 4746 O O . THR A 1 595 ? 18.642 -10.489 0.398 1.00 73.19 595 THR A O 1
ATOM 4749 N N . HIS A 1 596 ? 16.860 -9.528 -0.571 1.00 65.56 596 HIS A N 1
ATOM 4750 C CA . HIS A 1 596 ? 15.819 -10.270 0.148 1.00 65.56 596 HIS A CA 1
ATOM 4751 C C . HIS A 1 596 ? 14.858 -10.987 -0.823 1.00 65.56 596 HIS A C 1
ATOM 4753 O O . HIS A 1 596 ? 13.705 -11.253 -0.486 1.00 65.56 596 HIS A O 1
ATOM 4759 N N . CYS A 1 597 ? 15.310 -11.289 -2.046 1.00 59.28 597 CYS A N 1
ATOM 4760 C CA . CYS A 1 597 ? 14.498 -11.998 -3.033 1.00 59.28 597 CYS A CA 1
ATOM 4761 C C . CYS A 1 597 ? 14.227 -13.451 -2.589 1.00 59.28 597 CYS A C 1
ATOM 4763 O O . CYS A 1 597 ? 15.186 -14.181 -2.326 1.00 59.28 597 CYS A O 1
ATOM 4765 N N . PRO A 1 598 ? 12.967 -13.934 -2.593 1.00 47.53 598 PRO A N 1
ATOM 4766 C CA . PRO A 1 598 ? 12.650 -15.332 -2.284 1.00 47.53 598 PRO A CA 1
ATOM 4767 C C . PRO A 1 598 ? 13.377 -16.354 -3.171 1.00 47.53 598 PRO A C 1
ATOM 4769 O O . PRO A 1 598 ? 13.627 -17.474 -2.737 1.00 47.53 598 PRO A O 1
ATOM 4772 N N . LEU A 1 599 ? 13.772 -15.957 -4.388 1.00 46.97 599 LEU A N 1
ATOM 4773 C CA . LEU A 1 599 ? 14.532 -16.788 -5.329 1.00 46.97 599 LEU A CA 1
ATOM 4774 C C . LEU A 1 599 ? 15.905 -17.238 -4.795 1.00 46.97 599 LEU A C 1
ATOM 4776 O O . LEU A 1 599 ? 16.510 -18.120 -5.393 1.00 46.97 599 LEU A O 1
ATOM 4780 N N . TRP A 1 600 ? 16.421 -16.627 -3.722 1.00 47.16 600 TRP A N 1
ATOM 4781 C CA . TRP A 1 600 ? 17.776 -16.873 -3.204 1.00 47.16 600 TRP A CA 1
ATOM 4782 C C . TRP A 1 600 ? 17.801 -17.825 -1.987 1.00 47.16 600 TRP A C 1
ATOM 4784 O O . TRP A 1 600 ? 18.864 -18.092 -1.433 1.00 47.16 600 TRP A O 1
ATOM 4794 N N . TYR A 1 601 ? 16.649 -18.364 -1.566 1.00 50.25 601 TYR A N 1
ATOM 4795 C CA . TYR A 1 601 ? 16.545 -19.338 -0.469 1.00 50.25 601 TYR A CA 1
ATOM 4796 C C . TYR A 1 601 ? 16.502 -20.786 -1.001 1.00 50.25 601 TYR A C 1
ATOM 4798 O O . TYR A 1 601 ? 15.440 -21.403 -1.076 1.00 50.25 601 TYR A O 1
ATOM 4806 N N . GLU A 1 602 ? 17.669 -21.352 -1.338 1.00 43.94 602 GLU A N 1
ATOM 4807 C CA . GLU A 1 602 ? 17.822 -22.685 -1.972 1.00 43.94 602 GLU A CA 1
ATOM 4808 C C . GLU A 1 602 ? 17.019 -23.822 -1.304 1.00 43.94 602 GLU A C 1
ATOM 4810 O O . GLU A 1 602 ? 16.453 -24.694 -1.977 1.00 43.94 602 GLU A O 1
ATOM 4815 N N . ALA A 1 603 ? 16.937 -23.798 0.031 1.00 48.78 603 ALA A N 1
ATOM 4816 C CA . ALA A 1 603 ? 16.272 -24.826 0.828 1.00 48.78 603 ALA A CA 1
ATOM 4817 C C . ALA A 1 603 ? 14.758 -24.944 0.559 1.00 48.78 603 ALA A C 1
ATOM 4819 O O . ALA A 1 603 ? 14.204 -26.030 0.722 1.00 48.78 603 ALA A O 1
ATOM 4820 N N . GLU A 1 604 ? 14.092 -23.869 0.120 1.00 57.56 604 GLU A N 1
ATOM 4821 C CA . GLU A 1 604 ? 12.631 -23.823 -0.074 1.00 57.56 604 GLU A CA 1
ATOM 4822 C C . GLU A 1 604 ? 12.202 -23.820 -1.557 1.00 57.56 604 GLU A C 1
ATOM 4824 O O . GLU A 1 604 ? 11.017 -23.706 -1.862 1.00 57.56 604 GLU A O 1
ATOM 4829 N N . LEU A 1 605 ? 13.146 -23.996 -2.493 1.00 64.69 605 LEU A N 1
ATOM 4830 C CA . LEU A 1 605 ? 12.857 -24.038 -3.933 1.00 64.69 605 LEU A CA 1
ATOM 4831 C C . LEU A 1 605 ? 11.958 -25.240 -4.327 1.00 64.69 605 LEU A C 1
ATOM 4833 O O . LEU A 1 605 ? 12.233 -26.355 -3.867 1.00 64.69 605 LEU A O 1
ATOM 4837 N N . PRO A 1 606 ? 10.932 -25.057 -5.187 1.00 71.44 606 PRO A N 1
ATOM 4838 C CA . PRO A 1 606 ? 10.060 -26.134 -5.674 1.00 71.44 606 PRO A CA 1
ATOM 4839 C C . PRO A 1 606 ? 10.738 -27.017 -6.740 1.00 71.44 606 PRO A C 1
ATOM 4841 O O . PRO A 1 606 ? 11.866 -26.765 -7.156 1.00 71.44 606 PRO A O 1
ATOM 4844 N N . LYS A 1 607 ? 10.042 -28.063 -7.207 1.00 75.06 607 LYS A N 1
ATOM 4845 C CA . LYS A 1 607 ? 10.453 -28.839 -8.393 1.00 75.06 607 LYS A CA 1
ATOM 4846 C C . LYS A 1 607 ? 10.000 -28.143 -9.680 1.00 75.06 607 LYS A C 1
ATOM 4848 O O . LYS A 1 607 ? 8.943 -27.512 -9.700 1.00 75.06 607 LYS A O 1
ATOM 4853 N N . VAL A 1 608 ? 10.788 -28.274 -10.746 1.00 83.62 608 VAL A N 1
ATOM 4854 C CA . VAL A 1 608 ? 10.575 -27.626 -12.047 1.00 83.62 608 VAL A CA 1
ATOM 4855 C C . VAL A 1 608 ? 10.667 -28.659 -13.172 1.00 83.62 608 VAL A C 1
ATOM 4857 O O . VAL A 1 608 ? 11.727 -29.241 -13.412 1.00 83.62 608 VAL A O 1
ATOM 4860 N N . ASP A 1 609 ? 9.558 -28.837 -13.891 1.00 82.62 609 ASP A N 1
ATOM 4861 C CA . ASP A 1 609 ? 9.501 -29.569 -15.157 1.00 82.62 609 ASP A CA 1
ATOM 4862 C C . ASP A 1 609 ? 9.775 -28.590 -16.324 1.00 82.62 609 ASP A C 1
ATOM 4864 O O . ASP A 1 609 ? 9.120 -27.552 -16.439 1.00 82.62 609 ASP A O 1
ATOM 4868 N N . ILE A 1 610 ? 10.736 -28.901 -17.202 1.00 85.56 610 ILE A N 1
ATOM 4869 C CA . ILE A 1 610 ? 11.057 -28.137 -18.419 1.00 85.56 610 ILE A CA 1
ATOM 4870 C C . ILE A 1 610 ? 10.669 -28.956 -19.649 1.00 85.56 610 ILE A C 1
ATOM 4872 O O . ILE A 1 610 ? 11.190 -30.049 -19.872 1.00 85.56 610 ILE A O 1
ATOM 4876 N N . PHE A 1 611 ? 9.800 -28.394 -20.491 1.00 83.50 611 PHE A N 1
ATOM 4877 C CA . PHE A 1 611 ? 9.334 -29.036 -21.719 1.00 83.50 611 PHE A CA 1
ATOM 4878 C C . PHE A 1 611 ? 10.022 -28.450 -22.959 1.00 83.50 611 PHE A C 1
ATOM 4880 O O . PHE A 1 611 ? 9.915 -27.258 -23.255 1.00 83.50 611 PHE A O 1
ATOM 4887 N N . VAL A 1 612 ? 10.702 -29.312 -23.713 1.00 85.81 612 VAL A N 1
ATOM 4888 C CA . VAL A 1 612 ? 11.256 -29.037 -25.041 1.00 85.81 612 VAL A CA 1
ATOM 4889 C C . VAL A 1 612 ? 10.407 -29.802 -26.054 1.00 85.81 612 VAL A C 1
ATOM 4891 O O . VAL A 1 612 ? 10.141 -30.984 -25.870 1.00 85.81 612 VAL A O 1
ATOM 4894 N N . CYS A 1 613 ? 9.959 -29.146 -27.121 1.00 84.19 613 CYS A N 1
ATOM 4895 C CA . CYS A 1 613 ? 9.184 -29.784 -28.189 1.00 84.19 613 CYS A CA 1
ATOM 4896 C C . CYS A 1 613 ? 9.934 -29.643 -29.515 1.00 84.19 613 CYS A C 1
ATOM 4898 O O . CYS A 1 613 ? 10.395 -28.546 -29.831 1.00 84.19 613 CYS A O 1
ATOM 4900 N N . THR A 1 614 ? 10.013 -30.725 -30.284 1.00 84.75 614 THR A N 1
ATOM 4901 C CA . THR A 1 614 ? 10.552 -30.767 -31.649 1.00 84.75 614 THR A CA 1
ATOM 4902 C C . THR A 1 614 ? 9.538 -31.429 -32.577 1.00 84.75 614 THR A C 1
ATOM 4904 O O . THR A 1 614 ? 8.810 -32.335 -32.173 1.00 84.75 614 THR A O 1
ATOM 4907 N N . ALA A 1 615 ? 9.453 -30.951 -33.814 1.00 79.94 615 ALA A N 1
ATOM 4908 C CA . ALA A 1 615 ? 8.406 -31.335 -34.753 1.00 79.94 615 ALA A CA 1
ATOM 4909 C C . ALA A 1 615 ? 8.869 -32.274 -35.871 1.00 79.94 615 ALA A C 1
ATOM 4911 O O . ALA A 1 615 ? 8.118 -33.149 -36.296 1.00 79.94 615 ALA A O 1
ATOM 4912 N N . ASP A 1 616 ? 10.066 -32.049 -36.416 1.00 80.19 616 ASP A N 1
ATOM 4913 C CA . ASP A 1 616 ? 10.584 -32.821 -37.548 1.00 80.19 616 ASP A CA 1
ATOM 4914 C C . ASP A 1 616 ? 12.110 -32.633 -37.672 1.00 80.19 616 ASP A C 1
ATOM 4916 O O . ASP A 1 616 ? 12.558 -31.491 -37.809 1.00 80.19 616 ASP A O 1
ATOM 4920 N N . PRO A 1 617 ? 12.920 -33.711 -37.689 1.00 82.19 617 PRO A N 1
ATOM 4921 C CA . PRO A 1 617 ? 14.387 -33.627 -37.690 1.00 82.19 617 PRO A CA 1
ATOM 4922 C C . PRO A 1 617 ? 14.983 -32.997 -38.963 1.00 82.19 617 PRO A C 1
ATOM 4924 O O . PRO A 1 617 ? 16.161 -32.640 -38.979 1.00 82.19 617 PRO A O 1
ATOM 4927 N N . VAL A 1 618 ? 14.211 -32.869 -40.049 1.00 80.25 618 VAL A N 1
ATOM 4928 C CA . VAL A 1 618 ? 14.656 -32.216 -41.291 1.00 80.25 618 VAL A CA 1
ATOM 4929 C C . VAL A 1 618 ? 14.474 -30.700 -41.203 1.00 80.25 618 VAL A C 1
ATOM 4931 O O . VAL A 1 618 ? 15.283 -29.947 -41.746 1.00 80.25 618 VAL A O 1
ATOM 4934 N N . ARG A 1 619 ? 13.418 -30.236 -40.520 1.00 79.94 619 ARG A N 1
ATOM 4935 C CA . ARG A 1 619 ? 13.112 -28.802 -40.348 1.00 79.94 619 ARG A CA 1
ATOM 4936 C C . ARG A 1 619 ? 13.804 -28.211 -39.121 1.00 79.94 619 ARG A C 1
ATOM 4938 O O . ARG A 1 619 ? 14.216 -27.056 -39.150 1.00 79.94 619 ARG A O 1
ATOM 4945 N N . GLU A 1 620 ? 13.942 -29.015 -38.074 1.00 85.31 620 GLU A N 1
ATOM 4946 C CA . GLU A 1 620 ? 14.550 -28.686 -36.789 1.00 85.31 620 GLU A CA 1
ATOM 4947 C C . GLU A 1 620 ? 15.704 -29.678 -36.556 1.00 85.31 620 GLU A C 1
ATOM 4949 O O . GLU A 1 620 ? 15.494 -30.751 -35.991 1.00 85.31 620 GLU A O 1
ATOM 4954 N N . PRO A 1 621 ? 16.929 -29.375 -37.038 1.00 89.69 621 PRO A N 1
ATOM 4955 C CA . PRO A 1 621 ? 18.035 -30.330 -37.016 1.00 89.69 621 PRO A CA 1
ATOM 4956 C C . PRO A 1 621 ? 18.305 -30.849 -35.595 1.00 89.69 621 PRO A C 1
ATOM 4958 O O . PRO A 1 621 ? 18.460 -30.019 -34.696 1.00 89.69 621 PRO A O 1
ATOM 4961 N N . PRO A 1 622 ? 18.451 -32.169 -35.361 1.00 90.88 622 PRO A N 1
ATOM 4962 C CA . PRO A 1 622 ? 18.555 -32.716 -34.007 1.00 90.88 622 PRO A CA 1
ATOM 4963 C C . PRO A 1 622 ? 19.666 -32.082 -33.163 1.00 90.88 622 PRO A C 1
ATOM 4965 O O . PRO A 1 622 ? 19.468 -31.804 -31.987 1.00 90.88 622 PRO A O 1
ATOM 4968 N N . ILE A 1 623 ? 20.804 -31.728 -33.772 1.00 92.44 623 ILE A N 1
ATOM 4969 C CA . ILE A 1 623 ? 21.888 -31.005 -33.087 1.00 92.44 623 ILE A CA 1
ATOM 4970 C C . ILE A 1 623 ? 21.442 -29.656 -32.488 1.00 92.44 623 ILE A C 1
ATOM 4972 O O . ILE A 1 623 ? 21.927 -29.273 -31.427 1.00 92.44 623 ILE A O 1
ATOM 4976 N N . MET A 1 624 ? 20.513 -28.936 -33.122 1.00 91.44 624 MET A N 1
ATOM 4977 C CA . MET A 1 624 ? 19.954 -27.686 -32.593 1.00 91.44 624 MET A CA 1
ATOM 4978 C C . MET A 1 624 ? 19.113 -27.962 -31.342 1.00 91.44 624 MET A C 1
ATOM 4980 O O . MET A 1 624 ? 19.330 -27.329 -30.311 1.00 91.44 624 MET A O 1
ATOM 4984 N N . VAL A 1 625 ? 18.227 -28.960 -31.417 1.00 90.56 625 VAL A N 1
ATOM 4985 C CA . VAL A 1 625 ? 17.380 -29.414 -30.301 1.00 90.56 625 VAL A CA 1
ATOM 4986 C C . VAL A 1 625 ? 18.241 -29.845 -29.110 1.00 90.56 625 VAL A C 1
ATOM 4988 O O . VAL A 1 625 ? 18.005 -29.418 -27.982 1.00 90.56 625 VAL A O 1
ATOM 4991 N N . ILE A 1 626 ? 19.304 -30.612 -29.361 1.00 94.25 626 ILE A N 1
ATOM 4992 C CA . ILE A 1 626 ? 20.239 -31.076 -28.329 1.00 94.25 626 ILE A CA 1
ATOM 4993 C C . ILE A 1 626 ? 21.015 -29.939 -27.667 1.00 94.25 626 ILE A C 1
ATOM 4995 O O . ILE A 1 626 ? 21.202 -29.966 -26.452 1.00 94.25 626 ILE A O 1
ATOM 4999 N N . ASN A 1 627 ? 21.412 -28.904 -28.409 1.00 92.56 627 ASN A N 1
ATOM 5000 C CA . ASN A 1 627 ? 22.028 -27.725 -27.796 1.00 92.56 627 ASN A CA 1
ATOM 5001 C C . ASN A 1 627 ? 21.055 -26.980 -26.866 1.00 92.56 627 ASN A C 1
ATOM 5003 O O . ASN A 1 627 ? 21.481 -26.484 -25.824 1.00 92.56 627 ASN A O 1
ATOM 5007 N N . THR A 1 628 ? 19.756 -26.947 -27.183 1.00 91.75 628 THR A N 1
ATOM 5008 C CA . THR A 1 628 ? 18.723 -26.433 -26.268 1.00 91.75 628 THR A CA 1
ATOM 5009 C C . THR A 1 628 ? 18.552 -27.332 -25.043 1.00 91.75 628 THR A C 1
ATOM 5011 O O . THR A 1 628 ? 18.573 -26.812 -23.931 1.00 91.75 628 THR A O 1
ATOM 5014 N N . VAL A 1 629 ? 18.456 -28.658 -25.210 1.00 93.81 629 VAL A N 1
ATOM 5015 C CA . VAL A 1 629 ? 18.351 -29.619 -24.090 1.00 93.81 629 VAL A CA 1
ATOM 5016 C C . VAL A 1 629 ? 19.541 -29.484 -23.133 1.00 93.81 629 VAL A C 1
ATOM 5018 O O . VAL A 1 629 ? 19.347 -29.275 -21.940 1.00 93.81 629 VAL A O 1
ATOM 5021 N N . LEU A 1 630 ? 20.773 -29.507 -23.647 1.00 93.94 630 LEU A N 1
ATOM 5022 C CA . LEU A 1 630 ? 21.989 -29.330 -22.843 1.00 93.94 630 LEU A CA 1
ATOM 5023 C C . LEU A 1 630 ? 22.040 -27.961 -22.148 1.00 93.94 630 LEU A C 1
ATOM 5025 O O . LEU A 1 630 ? 22.528 -27.866 -21.025 1.00 93.94 630 LEU A O 1
ATOM 5029 N N . SER A 1 631 ? 21.504 -26.914 -22.786 1.00 93.31 631 SER A N 1
ATOM 5030 C CA . SER A 1 631 ? 21.421 -25.575 -22.199 1.00 93.31 631 SER A CA 1
ATOM 5031 C C . SER A 1 631 ? 20.444 -25.488 -21.027 1.00 93.31 631 SER A C 1
ATOM 5033 O O . SER A 1 631 ? 20.717 -24.722 -20.107 1.00 93.31 631 SER A O 1
ATOM 5035 N N . VAL A 1 632 ? 19.322 -26.220 -21.053 1.00 91.44 632 VAL A N 1
ATOM 5036 C CA . VAL A 1 632 ? 18.343 -26.228 -19.946 1.00 91.44 632 VAL A CA 1
ATOM 5037 C C . VAL A 1 632 ? 18.711 -27.226 -18.848 1.00 91.44 632 VAL A C 1
ATOM 5039 O O . VAL A 1 632 ? 18.476 -26.951 -17.679 1.00 91.44 632 VAL A O 1
ATOM 5042 N N . MET A 1 633 ? 19.377 -28.335 -19.189 1.00 92.06 633 MET A N 1
ATOM 5043 C CA . MET A 1 633 ? 19.974 -29.252 -18.207 1.00 92.06 633 MET A CA 1
ATOM 5044 C C . MET A 1 633 ? 21.100 -28.599 -17.389 1.00 92.06 633 MET A C 1
ATOM 5046 O O . MET A 1 633 ? 21.373 -29.036 -16.276 1.00 92.06 633 MET A O 1
ATOM 5050 N N . ALA A 1 634 ? 21.760 -27.574 -17.936 1.00 90.75 634 ALA A N 1
ATOM 5051 C CA . ALA A 1 634 ? 22.826 -26.816 -17.283 1.00 90.75 634 ALA A CA 1
ATOM 5052 C C . ALA A 1 634 ? 22.335 -25.515 -16.611 1.00 90.75 634 ALA A C 1
ATOM 5054 O O . ALA A 1 634 ? 23.128 -24.594 -16.412 1.00 90.75 634 ALA A O 1
ATOM 5055 N N . TYR A 1 635 ? 21.041 -25.407 -16.290 1.00 87.44 635 TYR A N 1
ATOM 5056 C CA . TYR A 1 635 ? 20.526 -24.317 -15.458 1.00 87.44 635 TYR A CA 1
ATOM 5057 C C . TYR A 1 635 ? 21.112 -24.365 -14.042 1.00 87.44 635 TYR A C 1
ATOM 5059 O O . TYR A 1 635 ? 21.396 -25.436 -13.507 1.00 87.44 635 TYR A O 1
ATOM 5067 N N . ASP A 1 636 ? 21.266 -23.187 -13.440 1.00 84.19 636 ASP A N 1
ATOM 5068 C CA . ASP A 1 636 ? 21.726 -23.032 -12.060 1.00 84.19 636 ASP A CA 1
ATOM 5069 C C . ASP A 1 636 ? 20.557 -23.299 -11.097 1.00 84.19 636 ASP A C 1
ATOM 5071 O O . ASP A 1 636 ? 19.828 -22.399 -10.677 1.00 84.19 636 ASP A O 1
ATOM 5075 N N . TYR A 1 637 ? 20.287 -24.585 -10.878 1.00 82.50 637 TYR A N 1
ATOM 5076 C CA . TYR A 1 637 ? 19.199 -25.093 -10.046 1.00 82.50 637 TYR A CA 1
ATOM 5077 C C . TYR A 1 637 ? 19.602 -26.445 -9.436 1.00 82.50 637 TYR A C 1
ATOM 5079 O O . TYR A 1 637 ? 20.352 -27.184 -10.082 1.00 82.50 637 TYR A O 1
ATOM 5087 N N . PRO A 1 638 ? 19.099 -26.823 -8.244 1.00 82.69 638 PRO A N 1
ATOM 5088 C CA . PRO A 1 638 ? 19.367 -28.141 -7.672 1.00 82.69 638 PRO A CA 1
ATOM 5089 C C . PRO A 1 638 ? 18.948 -29.266 -8.644 1.00 82.69 638 PRO A C 1
ATOM 5091 O O . PRO A 1 638 ? 17.765 -29.333 -9.002 1.00 82.69 638 PRO A O 1
ATOM 5094 N N . PRO A 1 639 ? 19.871 -30.136 -9.112 1.00 82.38 639 PRO A N 1
ATOM 5095 C CA . PRO A 1 639 ? 19.580 -31.115 -10.164 1.00 82.38 639 PRO A CA 1
ATOM 5096 C C . PRO A 1 639 ? 18.435 -32.072 -9.821 1.00 82.38 639 PRO A C 1
ATOM 5098 O O . PRO A 1 639 ? 17.628 -32.404 -10.682 1.00 82.38 639 PRO A O 1
ATOM 5101 N N . GLU A 1 640 ? 18.304 -32.459 -8.552 1.00 80.69 640 GLU A N 1
ATOM 5102 C CA . GLU A 1 640 ? 17.235 -33.320 -8.039 1.00 80.69 640 GLU A CA 1
ATOM 5103 C C . GLU A 1 640 ? 15.843 -32.657 -8.033 1.00 80.69 640 GLU A C 1
ATOM 5105 O O . GLU A 1 640 ? 14.826 -33.330 -7.842 1.00 80.69 640 GLU A O 1
ATOM 5110 N N . LYS A 1 641 ? 15.784 -31.336 -8.252 1.00 81.75 641 LYS A N 1
ATOM 5111 C CA . LYS A 1 641 ? 14.546 -30.561 -8.408 1.00 81.75 641 LYS A CA 1
ATOM 5112 C C . LYS A 1 641 ? 14.219 -30.240 -9.869 1.00 81.75 641 LYS A C 1
ATOM 5114 O O . LYS A 1 641 ? 13.156 -29.679 -10.121 1.00 81.75 641 LYS A O 1
ATOM 5119 N N . LEU A 1 642 ? 15.084 -30.594 -10.822 1.00 87.31 642 LEU A N 1
ATOM 5120 C CA . LEU A 1 642 ? 14.951 -30.244 -12.235 1.00 87.31 642 LEU A CA 1
ATOM 5121 C C . LEU A 1 642 ? 14.684 -31.494 -13.092 1.00 87.31 642 LEU A C 1
ATOM 5123 O O . LEU A 1 642 ? 15.391 -32.495 -12.992 1.00 87.31 642 LEU A O 1
ATOM 5127 N N . SER A 1 643 ? 13.659 -31.452 -13.944 1.00 88.94 643 SER A N 1
ATOM 5128 C CA . SER A 1 643 ? 13.318 -32.547 -14.868 1.00 88.94 643 SER A CA 1
ATOM 5129 C C . SER A 1 643 ? 13.067 -32.012 -16.275 1.00 88.94 643 SER A C 1
ATOM 5131 O O . SER A 1 643 ? 12.329 -31.048 -16.449 1.00 88.94 643 SER A O 1
ATOM 5133 N N . ILE A 1 644 ? 13.698 -32.613 -17.284 1.00 91.94 644 ILE A N 1
ATOM 5134 C CA . ILE A 1 644 ? 13.671 -32.163 -18.678 1.00 91.94 644 ILE A CA 1
ATOM 5135 C C . ILE A 1 644 ? 12.968 -33.222 -19.531 1.00 91.94 644 ILE A C 1
ATOM 5137 O O . ILE A 1 644 ? 13.366 -34.386 -19.548 1.00 91.94 644 ILE A O 1
ATOM 5141 N N . TYR A 1 645 ? 11.959 -32.801 -20.290 1.00 88.00 645 TYR A N 1
ATOM 5142 C CA . TYR A 1 645 ? 11.189 -33.658 -21.189 1.00 88.00 645 TYR A CA 1
ATOM 5143 C C . TYR A 1 645 ? 11.369 -33.163 -22.624 1.00 88.00 645 TYR A C 1
ATOM 5145 O O . TYR A 1 645 ? 11.095 -31.998 -22.917 1.00 88.00 645 TYR A O 1
ATOM 5153 N N . LEU A 1 646 ? 11.812 -34.042 -23.523 1.00 90.25 646 LEU A N 1
ATOM 5154 C CA . LEU A 1 646 ? 11.838 -33.805 -24.962 1.00 90.25 646 LEU A CA 1
ATOM 5155 C C . LEU A 1 646 ? 10.656 -34.527 -25.615 1.00 90.25 646 LEU A C 1
ATOM 5157 O O . LEU A 1 646 ? 10.668 -35.751 -25.739 1.00 90.25 646 LEU A O 1
ATOM 5161 N N . SER A 1 647 ? 9.662 -33.763 -26.063 1.00 86.19 647 SER A N 1
ATOM 5162 C CA . SER A 1 647 ? 8.583 -34.274 -26.905 1.00 86.19 647 SER A CA 1
ATOM 5163 C C . SER A 1 647 ? 8.958 -34.172 -28.385 1.00 86.19 647 SER A C 1
ATOM 5165 O O . SER A 1 647 ? 9.321 -33.092 -28.854 1.00 86.19 647 SER A O 1
ATOM 5167 N N . ASP A 1 648 ? 8.875 -35.283 -29.113 1.00 86.88 648 ASP A N 1
ATOM 5168 C CA . ASP A 1 648 ? 9.203 -35.387 -30.537 1.00 86.88 648 ASP A CA 1
ATOM 5169 C C . ASP A 1 648 ? 7.975 -35.813 -31.347 1.00 86.88 648 ASP A C 1
ATOM 5171 O O . ASP A 1 648 ? 7.651 -36.996 -31.460 1.00 86.88 648 ASP A O 1
ATOM 5175 N N . ASP A 1 649 ? 7.299 -34.832 -31.949 1.00 80.25 649 ASP A N 1
ATOM 5176 C CA . ASP A 1 649 ? 6.143 -35.076 -32.818 1.00 80.25 649 ASP A CA 1
ATOM 5177 C C . ASP A 1 649 ? 6.545 -35.742 -34.150 1.00 80.25 649 ASP A C 1
ATOM 5179 O O . ASP A 1 649 ? 5.688 -36.224 -34.889 1.00 80.25 649 ASP A O 1
ATOM 5183 N N . GLY A 1 650 ? 7.842 -35.799 -34.469 1.00 82.25 650 GLY A N 1
ATOM 5184 C CA . GLY A 1 650 ? 8.363 -36.480 -35.650 1.00 82.25 650 GLY A CA 1
ATOM 5185 C C . GLY A 1 650 ? 8.610 -37.981 -35.463 1.00 82.25 650 GLY A C 1
ATOM 5186 O O . GLY A 1 650 ? 8.915 -38.639 -36.458 1.00 82.25 650 GLY A O 1
ATOM 5187 N N . CYS A 1 651 ? 8.522 -38.504 -34.228 1.00 86.12 651 CYS A N 1
ATOM 5188 C CA . CYS A 1 651 ? 8.867 -39.886 -33.848 1.00 86.12 651 CYS A CA 1
ATOM 5189 C C . CYS A 1 651 ? 10.188 -40.370 -34.476 1.00 86.12 651 CYS A C 1
ATOM 5191 O O . CYS A 1 651 ? 10.307 -41.440 -35.080 1.00 86.12 651 CYS A O 1
ATOM 5193 N N . SER A 1 652 ? 11.207 -39.525 -34.394 1.00 87.38 652 SER A N 1
ATOM 5194 C CA . SER A 1 652 ? 12.456 -39.698 -35.112 1.00 87.38 652 SER A CA 1
ATOM 5195 C C . SER A 1 652 ? 13.455 -40.471 -34.257 1.00 87.38 652 SER A C 1
ATOM 5197 O O . SER A 1 652 ? 14.014 -39.950 -33.290 1.00 87.38 652 SER A O 1
ATOM 5199 N N . ILE A 1 653 ? 13.784 -41.693 -34.686 1.00 88.12 653 ILE A N 1
ATOM 5200 C CA . ILE A 1 653 ? 14.869 -42.486 -34.085 1.00 88.12 653 ILE A CA 1
ATOM 5201 C C . ILE A 1 653 ? 16.212 -41.726 -34.081 1.00 88.12 653 ILE A C 1
ATOM 5203 O O . ILE A 1 653 ? 17.044 -41.930 -33.201 1.00 88.12 653 ILE A O 1
ATOM 5207 N N . ILE A 1 654 ? 16.414 -40.791 -35.021 1.00 89.19 654 ILE A N 1
ATOM 5208 C CA . ILE A 1 654 ? 17.598 -39.919 -35.081 1.00 89.19 654 ILE A CA 1
ATOM 5209 C C . ILE A 1 654 ? 17.542 -38.845 -33.983 1.00 89.19 654 ILE A C 1
ATOM 5211 O O . ILE A 1 654 ? 18.575 -38.512 -33.403 1.00 89.19 654 ILE A O 1
ATOM 5215 N N . THR A 1 655 ? 16.359 -38.320 -33.661 1.00 90.06 655 THR A N 1
ATOM 5216 C CA . THR A 1 655 ? 16.151 -37.374 -32.552 1.00 90.06 655 THR A CA 1
ATOM 5217 C C . THR A 1 655 ? 16.390 -38.071 -31.216 1.00 90.06 655 THR A C 1
ATOM 5219 O O . THR A 1 655 ? 17.141 -37.555 -30.391 1.00 90.06 655 THR A O 1
ATOM 5222 N N . PHE A 1 656 ? 15.845 -39.279 -31.039 1.00 91.19 656 PHE A N 1
ATOM 5223 C CA . PHE A 1 656 ? 16.092 -40.106 -29.857 1.00 91.19 656 PHE A CA 1
ATOM 5224 C C . PHE A 1 656 ? 17.578 -40.475 -29.705 1.00 91.19 656 PHE A C 1
ATOM 5226 O O . PHE A 1 656 ? 18.162 -40.263 -28.645 1.00 91.19 656 PHE A O 1
ATOM 5233 N N . TYR A 1 657 ? 18.238 -40.908 -30.786 1.00 92.06 657 TYR A N 1
ATOM 5234 C CA . TYR A 1 657 ? 19.688 -41.137 -30.804 1.00 92.06 657 TYR A CA 1
ATOM 5235 C C . TYR A 1 657 ? 20.493 -39.876 -30.461 1.00 92.06 657 TYR A C 1
ATOM 5237 O O . TYR A 1 657 ? 21.468 -39.939 -29.715 1.00 92.06 657 TYR A O 1
ATOM 5245 N N . SER A 1 658 ? 20.064 -38.710 -30.943 1.00 93.25 658 SER A N 1
ATOM 5246 C CA . SER A 1 658 ? 20.716 -37.443 -30.604 1.00 93.25 658 SER A CA 1
ATOM 5247 C C . SER A 1 658 ? 20.566 -37.110 -29.117 1.00 93.25 658 SER A C 1
ATOM 5249 O O . SER A 1 658 ? 21.501 -36.584 -28.517 1.00 93.25 658 SER A O 1
ATOM 5251 N N . LEU A 1 659 ? 19.433 -37.458 -28.497 1.00 92.88 659 LEU A N 1
ATOM 5252 C CA . LEU A 1 659 ? 19.223 -37.298 -27.057 1.00 92.88 659 LEU A CA 1
ATOM 5253 C C . LEU A 1 659 ? 20.070 -38.278 -26.235 1.00 92.88 659 LEU A C 1
ATOM 5255 O O . LEU A 1 659 ? 20.604 -37.907 -25.192 1.00 92.88 659 LEU A O 1
ATOM 5259 N N . PHE A 1 660 ? 20.253 -39.499 -26.732 1.00 92.06 660 PHE A N 1
ATOM 5260 C CA . PHE A 1 660 ? 21.156 -40.490 -26.150 1.00 92.06 660 PHE A CA 1
ATOM 5261 C C . PHE A 1 660 ? 22.623 -40.019 -26.182 1.00 92.06 660 PHE A C 1
ATOM 5263 O O . PHE A 1 660 ? 23.315 -40.047 -25.165 1.00 92.06 660 PHE A O 1
ATOM 5270 N N . GLU A 1 661 ? 23.079 -39.468 -27.307 1.00 93.31 661 GLU A N 1
ATOM 5271 C CA . GLU A 1 661 ? 24.391 -38.814 -27.423 1.00 93.31 661 GLU A CA 1
ATOM 5272 C C . GLU A 1 661 ? 24.524 -37.600 -26.478 1.00 93.31 661 GLU A C 1
ATOM 5274 O O . GLU A 1 661 ? 25.554 -37.425 -25.819 1.00 93.31 661 GLU A O 1
ATOM 5279 N N . ALA A 1 662 ? 23.458 -36.804 -26.326 1.00 92.38 662 ALA A N 1
ATOM 5280 C CA . ALA A 1 662 ? 23.405 -35.694 -25.374 1.00 92.38 662 ALA A CA 1
ATOM 5281 C C . ALA A 1 662 ? 23.536 -36.155 -23.913 1.00 92.38 662 ALA A C 1
ATOM 5283 O O . ALA A 1 662 ? 24.225 -35.503 -23.130 1.00 92.38 662 ALA A O 1
ATOM 5284 N N . PHE A 1 663 ? 22.926 -37.285 -23.544 1.00 91.69 663 PHE A N 1
ATOM 5285 C CA . PHE A 1 663 ? 23.070 -37.909 -22.224 1.00 91.69 663 PHE A CA 1
ATOM 5286 C C . PHE A 1 663 ? 24.526 -38.295 -21.914 1.00 91.69 663 PHE A C 1
ATOM 5288 O O . PHE A 1 663 ? 24.995 -38.100 -20.791 1.00 91.69 663 PHE A O 1
ATOM 5295 N N . HIS A 1 664 ? 25.270 -38.803 -22.899 1.00 91.31 664 HIS A N 1
ATOM 5296 C CA . HIS A 1 664 ? 26.689 -39.105 -22.711 1.00 91.31 664 HIS A CA 1
ATOM 5297 C C . HIS A 1 664 ? 27.537 -37.836 -22.551 1.00 91.31 664 HIS A C 1
ATOM 5299 O O . HIS A 1 664 ? 28.440 -37.803 -21.714 1.00 91.31 664 HIS A O 1
ATOM 5305 N N . PHE A 1 665 ? 27.236 -36.778 -23.307 1.00 94.62 665 PHE A N 1
ATOM 5306 C CA . PHE A 1 665 ? 27.964 -35.510 -23.226 1.00 94.62 665 PHE A CA 1
ATOM 5307 C C . PHE A 1 665 ? 27.610 -34.676 -21.978 1.00 94.62 665 PHE A C 1
ATOM 5309 O O . PHE A 1 665 ? 28.490 -34.024 -21.412 1.00 94.62 665 PHE A O 1
ATOM 5316 N N . SER A 1 666 ? 26.365 -34.729 -21.487 1.00 92.94 666 SER A N 1
ATOM 5317 C CA . SER A 1 666 ? 25.904 -33.955 -20.319 1.00 92.94 666 SER A CA 1
ATOM 5318 C C . SER A 1 666 ? 26.723 -34.250 -19.056 1.00 92.94 666 SER A C 1
ATOM 5320 O O . SER A 1 666 ? 27.044 -33.327 -18.308 1.00 92.94 666 SER A O 1
ATOM 5322 N N . LYS A 1 667 ? 27.178 -35.502 -18.893 1.00 92.00 667 LYS A N 1
ATOM 5323 C CA . LYS A 1 667 ? 28.094 -35.963 -17.830 1.00 92.00 667 LYS A CA 1
ATOM 5324 C C . LYS A 1 667 ? 29.420 -35.205 -17.762 1.00 92.00 667 LYS A C 1
ATOM 5326 O O . LYS A 1 667 ? 30.059 -35.230 -16.716 1.00 92.00 667 LYS A O 1
ATOM 5331 N N . HIS A 1 668 ? 29.835 -34.560 -18.850 1.00 93.50 668 HIS A N 1
ATOM 5332 C CA . HIS A 1 668 ? 31.019 -33.703 -18.910 1.00 93.50 668 HIS A CA 1
ATOM 5333 C C . HIS A 1 668 ? 30.646 -32.212 -19.002 1.00 93.50 668 HIS A C 1
ATOM 5335 O O . HIS A 1 668 ? 31.315 -31.374 -18.398 1.00 93.50 668 HIS A O 1
ATOM 5341 N N . TRP A 1 669 ? 29.571 -31.876 -19.725 1.00 93.69 669 TRP A N 1
ATOM 5342 C CA . TRP A 1 669 ? 29.139 -30.493 -19.951 1.00 93.69 669 TRP A CA 1
ATOM 5343 C C . TRP A 1 669 ? 28.607 -29.805 -18.692 1.00 93.69 669 TRP A C 1
ATOM 5345 O O . TRP A 1 669 ? 29.003 -28.678 -18.412 1.00 93.69 669 TRP A O 1
ATOM 5355 N N . LEU A 1 670 ? 27.757 -30.471 -17.903 1.00 92.44 670 LEU A N 1
ATOM 5356 C CA . LEU A 1 670 ? 27.152 -29.876 -16.704 1.00 92.44 670 LEU A CA 1
ATOM 5357 C C . LEU A 1 670 ? 28.205 -29.535 -15.627 1.00 92.44 670 LEU A C 1
ATOM 5359 O O . LEU A 1 670 ? 28.202 -28.393 -15.160 1.00 92.44 670 LEU A O 1
ATOM 5363 N N . PRO A 1 671 ? 29.152 -30.435 -15.279 1.00 90.19 671 PRO A N 1
ATOM 5364 C CA . PRO A 1 671 ? 30.293 -30.092 -14.429 1.00 90.19 671 PRO A CA 1
ATOM 5365 C C . PRO A 1 671 ? 31.096 -28.899 -14.948 1.00 90.19 671 PRO A C 1
ATOM 5367 O O . PRO A 1 671 ? 31.316 -27.940 -14.211 1.00 90.19 671 PRO A O 1
ATOM 5370 N N . TYR A 1 672 ? 31.459 -28.902 -16.237 1.00 89.31 672 TYR A N 1
ATOM 5371 C CA . TYR A 1 672 ? 32.200 -27.804 -16.862 1.00 89.31 672 TYR A CA 1
ATOM 5372 C C . TYR A 1 672 ? 31.432 -26.469 -16.771 1.00 89.31 672 TYR A C 1
ATOM 5374 O O . TYR A 1 672 ? 32.008 -25.444 -16.403 1.00 89.31 672 TYR A O 1
ATOM 5382 N N . CYS A 1 673 ? 30.116 -26.484 -17.010 1.00 88.12 673 CYS A N 1
ATOM 5383 C CA . CYS A 1 673 ? 29.247 -25.319 -16.863 1.00 88.12 673 CYS A CA 1
ATOM 5384 C C . CYS A 1 673 ? 29.223 -24.750 -15.443 1.00 88.12 673 CYS A C 1
ATOM 5386 O O . CYS A 1 673 ? 29.300 -23.529 -15.297 1.00 88.12 673 CYS A O 1
ATOM 5388 N N . ARG A 1 674 ? 29.115 -25.602 -14.415 1.00 86.25 674 ARG A N 1
ATOM 5389 C CA . ARG A 1 674 ? 29.113 -25.170 -13.006 1.00 86.25 674 ARG A CA 1
ATOM 5390 C C . ARG A 1 674 ? 30.495 -24.666 -12.580 1.00 86.25 674 ARG A C 1
ATOM 5392 O O . ARG A 1 674 ? 30.610 -23.559 -12.068 1.00 86.25 674 ARG A O 1
ATOM 5399 N N . LYS A 1 675 ? 31.553 -25.429 -12.875 1.00 84.88 675 LYS A N 1
ATOM 5400 C CA . LYS A 1 675 ? 32.951 -25.143 -12.500 1.00 84.88 675 LYS A CA 1
ATOM 5401 C C . LYS A 1 675 ? 33.483 -23.820 -13.064 1.00 84.88 675 LYS A C 1
ATOM 5403 O O . LYS A 1 675 ? 34.244 -23.139 -12.382 1.00 84.88 675 LYS A O 1
ATOM 5408 N N . TYR A 1 676 ? 33.091 -23.458 -14.288 1.00 82.25 676 TYR A N 1
ATOM 5409 C CA . TYR A 1 676 ? 33.583 -22.261 -14.989 1.00 82.25 676 TYR A CA 1
ATOM 5410 C C . TYR A 1 676 ? 32.520 -21.172 -15.206 1.00 82.25 676 TYR A C 1
ATOM 5412 O O . TYR A 1 676 ? 32.771 -20.216 -15.935 1.00 82.25 676 TYR A O 1
ATOM 5420 N N . ASN A 1 677 ? 31.339 -21.314 -14.592 1.00 80.12 677 ASN A N 1
ATOM 5421 C CA . ASN A 1 677 ? 30.179 -20.429 -14.751 1.00 80.12 677 ASN A CA 1
ATOM 5422 C C . ASN A 1 677 ? 29.893 -20.026 -16.217 1.00 80.12 677 ASN A C 1
ATOM 5424 O O . ASN A 1 677 ? 29.816 -18.851 -16.570 1.00 80.12 677 ASN A O 1
ATOM 5428 N N . VAL A 1 678 ? 29.807 -21.032 -17.088 1.00 80.81 678 VAL A N 1
ATOM 5429 C CA . VAL A 1 678 ? 29.762 -20.874 -18.551 1.00 80.81 678 VAL A CA 1
ATOM 5430 C C . VAL A 1 678 ? 28.486 -20.179 -19.019 1.00 80.81 678 VAL A C 1
ATOM 5432 O O . VAL A 1 678 ? 27.402 -20.730 -18.859 1.00 80.81 678 VAL A O 1
ATOM 5435 N N . GLU A 1 679 ? 28.606 -19.049 -19.717 1.00 79.62 679 GLU A N 1
ATOM 5436 C CA . GLU A 1 679 ? 27.480 -18.421 -20.417 1.00 79.62 679 GLU A CA 1
ATOM 5437 C C . GLU A 1 679 ? 27.835 -18.063 -21.873 1.00 79.62 679 GLU A C 1
ATOM 5439 O O . GLU A 1 679 ? 28.937 -17.571 -22.132 1.00 79.62 679 GLU A O 1
ATOM 5444 N N . PRO A 1 680 ? 26.926 -18.290 -22.845 1.00 84.00 680 PRO A N 1
ATOM 5445 C CA . PRO A 1 680 ? 25.628 -18.970 -22.717 1.00 84.00 680 PRO A CA 1
ATOM 5446 C C . PRO A 1 680 ? 25.765 -20.485 -22.451 1.00 84.00 680 PRO A C 1
ATOM 5448 O O . PRO A 1 680 ? 26.714 -21.114 -22.902 1.00 84.00 680 PRO A O 1
ATOM 5451 N N . ARG A 1 681 ? 24.782 -21.098 -21.774 1.00 88.81 681 ARG A N 1
ATOM 5452 C CA . ARG A 1 681 ? 24.791 -22.536 -21.400 1.00 88.81 681 ARG A CA 1
ATOM 5453 C C . ARG A 1 681 ? 24.649 -23.511 -22.587 1.00 88.81 681 ARG A C 1
ATOM 5455 O O . ARG A 1 681 ? 24.839 -24.713 -22.423 1.00 88.81 681 ARG A O 1
ATOM 5462 N N . SER A 1 682 ? 24.315 -23.007 -23.777 1.00 91.62 682 SER A N 1
ATOM 5463 C CA . SER A 1 682 ? 24.256 -23.778 -25.027 1.00 91.62 682 SER A CA 1
ATOM 5464 C C . SER A 1 682 ? 25.671 -23.975 -25.595 1.00 91.62 682 SER A C 1
ATOM 5466 O O . SER A 1 682 ? 26.308 -22.972 -25.936 1.00 91.62 682 SER A O 1
ATOM 5468 N N . PRO A 1 683 ? 26.172 -25.222 -25.742 1.00 90.56 683 PRO A N 1
ATOM 5469 C CA . PRO A 1 683 ? 27.552 -25.469 -26.161 1.00 90.56 683 PRO A CA 1
ATOM 5470 C C . PRO A 1 683 ? 27.893 -24.835 -27.517 1.00 90.56 683 PRO A C 1
ATOM 5472 O O . PRO A 1 683 ? 28.896 -24.133 -27.637 1.00 90.56 683 PRO A O 1
ATOM 5475 N N . ALA A 1 684 ? 27.031 -25.002 -28.527 1.00 89.38 684 ALA A N 1
ATOM 5476 C CA . ALA A 1 684 ? 27.220 -24.399 -29.847 1.00 89.38 684 ALA A CA 1
ATOM 5477 C C . ALA A 1 684 ? 27.324 -22.867 -29.776 1.00 89.38 684 ALA A C 1
ATOM 5479 O O . ALA A 1 684 ? 28.177 -22.276 -30.438 1.00 89.38 684 ALA A O 1
ATOM 5480 N N . ALA A 1 685 ? 26.487 -22.223 -28.956 1.00 86.94 685 ALA A N 1
ATOM 5481 C CA . ALA A 1 685 ? 26.520 -20.776 -28.787 1.00 86.94 685 ALA A CA 1
ATOM 5482 C C . ALA A 1 685 ? 27.812 -20.326 -28.081 1.00 86.94 685 ALA A C 1
ATOM 5484 O O . ALA A 1 685 ? 28.479 -19.413 -28.569 1.00 86.94 685 ALA A O 1
ATOM 5485 N N . TYR A 1 686 ? 28.209 -21.008 -27.003 1.00 84.81 686 TYR A N 1
ATOM 5486 C CA . TYR A 1 686 ? 29.438 -20.732 -26.253 1.00 84.81 686 TYR A CA 1
ATOM 5487 C C . TYR A 1 686 ? 30.704 -20.873 -27.109 1.00 84.81 686 TYR A C 1
ATOM 5489 O O . TYR A 1 686 ? 31.509 -19.947 -27.192 1.00 84.81 686 TYR A O 1
ATOM 5497 N N . PHE A 1 687 ? 30.873 -21.995 -27.815 1.00 86.81 687 PHE A N 1
ATOM 5498 C CA . PHE A 1 687 ? 32.054 -22.186 -28.663 1.00 86.81 687 PHE A CA 1
ATOM 5499 C C . PHE A 1 687 ? 32.069 -21.251 -29.883 1.00 86.81 687 PHE A C 1
ATOM 5501 O O . PHE A 1 687 ? 33.149 -20.938 -30.382 1.00 86.81 687 PHE A O 1
ATOM 5508 N N . SER A 1 688 ? 30.907 -20.764 -30.341 1.00 82.38 688 SER A N 1
ATOM 5509 C CA . SER A 1 688 ? 30.832 -19.767 -31.420 1.00 82.38 688 SER A CA 1
ATOM 5510 C C . SER A 1 688 ? 31.190 -18.342 -30.980 1.00 82.38 688 SER A C 1
ATOM 5512 O O . SER A 1 688 ? 31.726 -17.582 -31.785 1.00 82.38 688 SER A O 1
ATOM 5514 N N . SER A 1 689 ? 30.935 -17.966 -29.719 1.00 73.69 689 SER A N 1
ATOM 5515 C CA . SER A 1 689 ? 31.189 -16.606 -29.216 1.00 73.69 689 SER A CA 1
ATOM 5516 C C . SER A 1 689 ? 32.658 -16.355 -28.846 1.00 73.69 689 SER A C 1
ATOM 5518 O O . SER A 1 689 ? 33.112 -15.207 -28.837 1.00 73.69 689 SER A O 1
ATOM 5520 N N . MET A 1 690 ? 33.430 -17.416 -28.595 1.00 67.69 690 MET A N 1
ATOM 5521 C CA . MET A 1 690 ? 34.848 -17.361 -28.220 1.00 67.69 690 MET A CA 1
ATOM 5522 C C . MET A 1 690 ? 35.772 -17.063 -29.418 1.00 67.69 690 MET A C 1
ATOM 5524 O O . MET A 1 690 ? 36.513 -17.917 -29.902 1.00 67.69 690 MET A O 1
ATOM 5528 N N . HIS A 1 691 ? 35.752 -15.815 -29.898 1.00 53.38 691 HIS A N 1
ATOM 5529 C CA . HIS A 1 691 ? 36.625 -15.319 -30.978 1.00 53.38 691 HIS A CA 1
ATOM 5530 C C . HIS A 1 691 ? 37.876 -14.549 -30.513 1.00 53.38 691 HIS A C 1
ATOM 5532 O O . HIS A 1 691 ? 38.670 -14.114 -31.348 1.00 53.38 691 HIS A O 1
ATOM 5538 N N . LYS A 1 692 ? 38.103 -14.406 -29.201 1.00 45.56 692 LYS A N 1
ATOM 5539 C CA . LYS A 1 692 ? 39.385 -13.955 -28.630 1.00 45.56 692 LYS A CA 1
ATOM 5540 C C . LYS A 1 692 ? 39.685 -14.724 -27.339 1.00 45.56 692 LYS A C 1
ATOM 5542 O O . LYS A 1 692 ? 38.778 -14.843 -26.519 1.00 45.56 692 LYS A O 1
ATOM 5547 N N . PRO A 1 693 ? 40.921 -15.214 -27.127 1.00 43.59 693 PRO A N 1
ATOM 5548 C CA . PRO A 1 693 ? 41.310 -15.765 -25.837 1.00 43.59 693 PRO A CA 1
ATOM 5549 C C . PRO A 1 693 ? 41.360 -14.634 -24.804 1.00 43.59 693 PRO A C 1
ATOM 5551 O O . PRO A 1 693 ? 42.000 -13.607 -25.034 1.00 43.59 693 PRO A O 1
ATOM 5554 N N . ILE A 1 694 ? 40.671 -14.818 -23.681 1.00 44.19 694 ILE A N 1
ATOM 5555 C CA . ILE A 1 694 ? 40.818 -13.963 -22.501 1.00 44.19 694 ILE A CA 1
ATOM 5556 C C . ILE A 1 694 ? 42.036 -14.464 -21.717 1.00 44.19 694 ILE A C 1
ATOM 5558 O O . ILE A 1 694 ? 42.189 -15.670 -21.520 1.00 44.19 694 ILE A O 1
ATOM 5562 N N . ASP A 1 695 ? 42.887 -13.545 -21.258 1.00 46.94 695 ASP A N 1
ATOM 5563 C CA . ASP A 1 695 ? 44.014 -13.843 -20.368 1.00 46.94 695 ASP A CA 1
ATOM 5564 C C . ASP A 1 695 ? 43.516 -14.359 -19.004 1.00 46.94 695 ASP A C 1
ATOM 5566 O O . ASP A 1 695 ? 43.290 -13.587 -18.072 1.00 46.94 695 ASP A O 1
ATOM 5570 N N . ALA A 1 696 ? 43.344 -15.677 -18.874 1.00 41.62 696 ALA A N 1
ATOM 5571 C CA . ALA A 1 696 ? 43.015 -16.328 -17.608 1.00 41.62 696 ALA A CA 1
ATOM 5572 C C . ALA A 1 696 ? 43.586 -17.757 -17.528 1.00 41.62 696 ALA A C 1
ATOM 5574 O O . ALA A 1 696 ? 43.034 -18.684 -18.105 1.00 41.62 696 ALA A O 1
ATOM 5575 N N . ASN A 1 697 ? 44.668 -17.909 -16.751 1.00 46.34 697 ASN A N 1
ATOM 5576 C CA . ASN A 1 697 ? 45.232 -19.143 -16.175 1.00 46.34 697 ASN A CA 1
ATOM 5577 C C . ASN A 1 697 ? 45.392 -20.398 -17.068 1.00 46.34 697 ASN A C 1
ATOM 5579 O O . ASN A 1 697 ? 44.439 -20.997 -17.554 1.00 46.34 697 ASN A O 1
ATOM 5583 N N . HIS A 1 698 ? 46.624 -20.923 -17.108 1.00 47.97 698 HIS A N 1
ATOM 5584 C CA . HIS A 1 698 ? 47.023 -22.142 -17.839 1.00 47.97 698 HIS A CA 1
ATOM 5585 C C . HIS A 1 698 ? 46.097 -23.365 -17.643 1.00 47.97 698 HIS A C 1
ATOM 5587 O O . HIS A 1 698 ? 45.938 -24.154 -18.567 1.00 47.97 698 HIS A O 1
ATOM 5593 N N . TYR A 1 699 ? 45.462 -23.506 -16.474 1.00 48.38 699 TYR A N 1
ATOM 5594 C CA . TYR A 1 699 ? 44.524 -24.593 -16.154 1.00 48.38 699 TYR A CA 1
ATOM 5595 C C . TYR A 1 699 ? 43.189 -24.552 -16.920 1.00 48.38 699 TYR A C 1
ATOM 5597 O O . TYR A 1 699 ? 42.472 -25.547 -16.929 1.00 48.38 699 TYR A O 1
ATOM 5605 N N . HIS A 1 700 ? 42.818 -23.431 -17.545 1.00 61.12 700 HIS A N 1
ATOM 5606 C CA . HIS A 1 700 ? 41.547 -23.330 -18.271 1.00 61.12 700 HIS A CA 1
ATOM 5607 C C . HIS A 1 700 ? 41.632 -23.910 -19.697 1.00 61.12 700 HIS A C 1
ATOM 5609 O O . HIS A 1 700 ? 40.605 -24.258 -20.282 1.00 61.12 700 HIS A O 1
ATOM 5615 N N . SER A 1 701 ? 42.837 -24.027 -20.272 1.00 63.97 701 SER A N 1
ATOM 5616 C CA . SER A 1 701 ? 43.019 -24.407 -21.681 1.00 63.97 701 SER A CA 1
ATOM 5617 C C . SER A 1 701 ? 42.850 -25.906 -21.941 1.00 63.97 701 SER A C 1
ATOM 5619 O O . SER A 1 701 ? 42.279 -26.270 -22.968 1.00 63.97 701 SER A O 1
ATOM 5621 N N . SER A 1 702 ? 43.289 -26.771 -21.018 1.00 74.88 702 SER A N 1
ATOM 5622 C CA . SER A 1 702 ? 43.145 -28.230 -21.132 1.00 74.88 702 SER A CA 1
ATOM 5623 C C . SER A 1 702 ? 41.684 -28.658 -21.071 1.00 74.88 702 SER A C 1
ATOM 5625 O O . SER A 1 702 ? 41.215 -29.378 -21.949 1.00 74.88 702 SER A O 1
ATOM 5627 N N . ASP A 1 703 ? 40.957 -28.164 -20.068 1.00 81.62 703 ASP A N 1
ATOM 5628 C CA . ASP A 1 703 ? 39.560 -28.524 -19.833 1.00 81.62 703 ASP A CA 1
ATOM 5629 C C . ASP A 1 703 ? 38.671 -27.965 -20.955 1.00 81.62 703 ASP A C 1
ATOM 5631 O O . ASP A 1 703 ? 37.790 -28.674 -21.436 1.00 81.62 703 ASP A O 1
ATOM 5635 N N . PHE A 1 704 ? 38.961 -26.748 -21.447 1.00 84.56 704 PHE A N 1
ATOM 5636 C CA . PHE A 1 704 ? 38.298 -26.165 -22.622 1.00 84.56 704 PHE A CA 1
ATOM 5637 C C . PHE A 1 704 ? 38.545 -26.984 -23.898 1.00 84.56 704 PHE A C 1
ATOM 5639 O O . PHE A 1 704 ? 37.603 -27.256 -24.642 1.00 84.56 704 PHE A O 1
ATOM 5646 N N . ALA A 1 705 ? 39.792 -27.386 -24.170 1.00 84.81 705 ALA A N 1
ATOM 5647 C CA . ALA A 1 705 ? 40.117 -28.185 -25.352 1.00 84.81 705 ALA A CA 1
ATOM 5648 C C . ALA A 1 705 ? 39.424 -29.556 -25.308 1.00 84.81 705 ALA A C 1
ATOM 5650 O O . ALA A 1 705 ? 38.784 -29.943 -26.282 1.00 84.81 705 ALA A O 1
ATOM 5651 N N . PHE A 1 706 ? 39.473 -30.231 -24.156 1.00 89.38 706 PHE A N 1
ATOM 5652 C CA . PHE A 1 706 ? 38.820 -31.520 -23.930 1.00 89.38 706 PHE A CA 1
ATOM 5653 C C . PHE A 1 706 ? 37.296 -31.447 -24.100 1.00 89.38 706 PHE A C 1
ATOM 5655 O O . PHE A 1 706 ? 36.711 -32.254 -24.823 1.00 89.38 706 PHE A O 1
ATOM 5662 N N . ILE A 1 707 ? 36.623 -30.474 -23.471 1.00 90.69 707 ILE A N 1
ATOM 5663 C CA . ILE A 1 707 ? 35.159 -30.378 -23.572 1.00 90.69 707 ILE A CA 1
ATOM 5664 C C . ILE A 1 707 ? 34.709 -29.968 -24.981 1.00 90.69 707 ILE A C 1
ATOM 5666 O O . ILE A 1 707 ? 33.670 -30.432 -25.453 1.00 90.69 707 ILE A O 1
ATOM 5670 N N . LYS A 1 708 ? 35.512 -29.154 -25.681 1.00 90.00 708 LYS A N 1
ATOM 5671 C CA . LYS A 1 708 ? 35.273 -28.783 -27.077 1.00 90.00 708 LYS A CA 1
ATOM 5672 C C . LYS A 1 708 ? 35.427 -29.981 -28.018 1.00 90.00 708 LYS A C 1
ATOM 5674 O O . LYS A 1 708 ? 34.544 -30.199 -28.839 1.00 90.00 708 LYS A O 1
ATOM 5679 N N . GLU A 1 709 ? 36.484 -30.779 -27.866 1.00 92.06 709 GLU A N 1
ATOM 5680 C CA . GLU A 1 709 ? 36.693 -32.020 -28.627 1.00 92.06 709 GLU A CA 1
ATOM 5681 C C . GLU A 1 709 ? 35.489 -32.964 -28.473 1.00 92.06 709 GLU A C 1
ATOM 5683 O O . GLU A 1 709 ? 34.899 -33.389 -29.464 1.00 92.06 709 GLU A O 1
ATOM 5688 N N . ARG A 1 710 ? 35.028 -33.198 -27.235 1.00 92.44 710 ARG A N 1
ATOM 5689 C CA . ARG A 1 710 ? 33.847 -34.042 -26.968 1.00 92.44 710 ARG A CA 1
ATOM 5690 C C . ARG A 1 710 ? 32.546 -33.481 -27.542 1.00 92.44 710 ARG A C 1
ATOM 5692 O O . ARG A 1 710 ? 31.690 -34.261 -27.964 1.00 92.44 710 ARG A O 1
ATOM 5699 N N . PHE A 1 711 ? 32.393 -32.158 -27.593 1.00 93.56 711 PHE A N 1
ATOM 5700 C CA . PHE A 1 711 ? 31.260 -31.527 -28.268 1.00 93.56 711 PHE A CA 1
ATOM 5701 C C . PHE A 1 711 ? 31.321 -31.724 -29.790 1.00 93.56 711 PHE A C 1
ATOM 5703 O O . PHE A 1 711 ? 30.321 -32.112 -30.394 1.00 93.56 711 PHE A O 1
ATOM 5710 N N . GLU A 1 712 ? 32.485 -31.502 -30.408 1.00 92.44 712 GLU A N 1
ATOM 5711 C CA . GLU A 1 712 ? 32.693 -31.658 -31.853 1.00 92.44 712 GLU A CA 1
ATOM 5712 C C . GLU A 1 712 ? 32.519 -33.124 -32.298 1.00 92.44 712 GLU A C 1
ATOM 5714 O O . GLU A 1 712 ? 31.885 -33.384 -33.323 1.00 92.44 712 GLU A O 1
ATOM 5719 N N . GLU A 1 713 ? 32.968 -34.095 -31.496 1.00 93.56 713 GLU A N 1
ATOM 5720 C CA . GLU A 1 713 ? 32.705 -35.526 -31.700 1.00 93.56 713 GLU A CA 1
ATOM 5721 C C . GLU A 1 713 ? 31.204 -35.868 -31.669 1.00 93.56 713 GLU A C 1
ATOM 5723 O O . GLU A 1 713 ? 30.691 -36.517 -32.586 1.00 93.56 713 GLU A O 1
ATOM 5728 N N . MET A 1 714 ? 30.489 -35.432 -30.622 1.00 95.06 714 MET A N 1
ATOM 5729 C CA . MET A 1 714 ? 29.043 -35.642 -30.477 1.00 95.06 714 MET A CA 1
ATOM 5730 C C . MET A 1 714 ? 28.287 -35.006 -31.653 1.00 95.06 714 MET A C 1
ATOM 5732 O O . MET A 1 714 ? 27.445 -35.644 -32.289 1.00 95.06 714 MET A O 1
ATOM 5736 N N . GLN A 1 715 ? 28.638 -33.764 -31.996 1.00 92.12 715 GLN A N 1
ATOM 5737 C CA . GLN A 1 715 ? 28.097 -33.050 -33.147 1.00 92.12 715 GLN A CA 1
ATOM 5738 C C . GLN A 1 715 ? 28.348 -33.818 -34.450 1.00 92.12 715 GLN A C 1
ATOM 5740 O O . GLN A 1 715 ? 27.428 -33.958 -35.258 1.00 92.12 715 GLN A O 1
ATOM 5745 N N . HIS A 1 716 ? 29.554 -34.354 -34.654 1.00 93.06 716 HIS A N 1
ATOM 5746 C CA . HIS A 1 716 ? 29.889 -35.144 -35.835 1.00 93.06 716 HIS A CA 1
ATOM 5747 C C . HIS A 1 716 ? 29.042 -36.423 -35.935 1.00 93.06 716 HIS A C 1
ATOM 5749 O O . HIS A 1 716 ? 28.506 -36.707 -37.011 1.00 93.06 716 HIS A O 1
ATOM 5755 N N . ARG A 1 717 ? 28.860 -37.170 -34.835 1.00 92.94 717 ARG A N 1
ATOM 5756 C CA . ARG A 1 717 ? 28.023 -38.388 -34.801 1.00 92.94 717 ARG A CA 1
ATOM 5757 C C . ARG A 1 717 ? 26.551 -38.095 -35.114 1.00 92.94 717 ARG A C 1
ATOM 5759 O O . ARG A 1 717 ? 25.969 -38.745 -35.990 1.00 92.94 717 ARG A O 1
ATOM 5766 N N . ILE A 1 718 ? 25.982 -37.061 -34.489 1.00 91.75 718 ILE A N 1
ATOM 5767 C CA . ILE A 1 718 ? 24.599 -36.610 -34.719 1.00 91.75 718 ILE A CA 1
ATOM 5768 C C . ILE A 1 718 ? 24.401 -36.152 -36.171 1.00 91.75 718 ILE A C 1
ATOM 5770 O O . ILE A 1 718 ? 23.491 -36.621 -36.860 1.00 91.75 718 ILE A O 1
ATOM 5774 N N . VAL A 1 719 ? 25.269 -35.268 -36.676 1.00 91.12 719 VAL A N 1
ATOM 5775 C CA . VAL A 1 719 ? 25.164 -34.718 -38.040 1.00 91.12 719 VAL A CA 1
ATOM 5776 C C . VAL A 1 719 ? 25.378 -35.801 -39.100 1.00 91.12 719 VAL A C 1
ATOM 5778 O O . VAL A 1 719 ? 24.702 -35.781 -40.129 1.00 91.12 719 VAL A O 1
ATOM 5781 N N . THR A 1 720 ? 26.269 -36.765 -38.862 1.00 90.94 720 THR A N 1
ATOM 5782 C CA . THR A 1 720 ? 26.489 -37.898 -39.776 1.00 90.94 720 THR A CA 1
ATOM 5783 C C . THR A 1 720 ? 25.257 -38.795 -39.851 1.00 90.94 720 THR A C 1
ATOM 5785 O O . THR A 1 720 ? 24.776 -39.068 -40.948 1.00 90.94 720 THR A O 1
ATOM 5788 N N . SER A 1 721 ? 24.685 -39.179 -38.708 1.00 87.88 721 SER A N 1
ATOM 5789 C CA . SER A 1 721 ? 23.477 -40.019 -38.662 1.00 87.88 721 SER A CA 1
ATOM 5790 C C . SER A 1 721 ? 22.262 -39.310 -39.273 1.00 87.88 721 SER A C 1
ATOM 5792 O O . SER A 1 721 ? 21.517 -39.909 -40.046 1.00 87.88 721 SER A O 1
ATOM 5794 N N . THR A 1 722 ? 22.131 -37.997 -39.041 1.00 87.81 722 THR A N 1
ATOM 5795 C CA . THR A 1 722 ? 21.108 -37.146 -39.679 1.00 87.81 722 THR A CA 1
ATOM 5796 C C . THR A 1 722 ? 21.258 -37.119 -41.205 1.00 87.81 722 THR A C 1
ATOM 5798 O O . THR A 1 722 ? 20.276 -37.291 -41.920 1.00 87.81 722 THR A O 1
ATOM 5801 N N . LYS A 1 723 ? 22.484 -36.965 -41.730 1.00 86.25 723 LYS A N 1
ATOM 5802 C CA . LYS A 1 723 ? 22.758 -36.986 -43.183 1.00 86.25 723 LYS A CA 1
ATOM 5803 C C . LYS A 1 723 ? 22.532 -38.356 -43.826 1.00 86.25 723 LYS A C 1
ATOM 5805 O O . LYS A 1 723 ? 22.175 -38.414 -44.998 1.00 86.25 723 LYS A O 1
ATOM 5810 N N . LEU A 1 724 ? 22.781 -39.440 -43.092 1.00 86.06 724 LEU A N 1
ATOM 5811 C CA . LEU A 1 724 ? 22.605 -40.814 -43.572 1.00 86.06 724 LEU A CA 1
ATOM 5812 C C . LEU A 1 724 ? 21.164 -41.329 -43.431 1.00 86.06 724 LEU A C 1
ATOM 5814 O O . LEU A 1 724 ? 20.859 -42.385 -43.982 1.00 86.06 724 LEU A O 1
ATOM 5818 N N . GLY A 1 725 ? 20.299 -40.630 -42.688 1.00 81.69 725 GLY A N 1
ATOM 5819 C CA . GLY A 1 725 ? 18.918 -41.051 -42.427 1.00 81.69 725 GLY A CA 1
ATOM 5820 C C . GLY A 1 725 ? 18.794 -42.320 -41.572 1.00 81.69 725 GLY A C 1
ATOM 5821 O O . GLY A 1 725 ? 17.736 -42.942 -41.562 1.00 81.69 725 GLY A O 1
ATOM 5822 N N . ARG A 1 726 ? 19.868 -42.737 -40.889 1.00 83.50 726 ARG A N 1
ATOM 5823 C CA . ARG A 1 726 ? 19.937 -43.966 -40.081 1.00 83.50 726 ARG A CA 1
ATOM 5824 C C . ARG A 1 726 ? 20.978 -43.843 -38.972 1.00 83.50 726 ARG A C 1
ATOM 5826 O O . ARG A 1 726 ? 21.946 -43.097 -39.121 1.00 83.50 726 ARG A O 1
ATOM 5833 N N . ILE A 1 727 ? 20.801 -44.616 -37.905 1.00 86.50 727 ILE A N 1
ATOM 5834 C CA . ILE A 1 727 ? 21.742 -44.699 -36.780 1.00 86.50 727 ILE A CA 1
ATOM 5835 C C . ILE A 1 727 ? 22.747 -45.856 -36.976 1.00 86.50 727 ILE A C 1
ATOM 5837 O O . ILE A 1 727 ? 22.492 -46.747 -37.795 1.00 86.50 727 ILE A O 1
ATOM 5841 N N . PRO A 1 728 ? 23.905 -45.862 -36.288 1.00 84.62 728 PRO A N 1
ATOM 5842 C CA . PRO A 1 728 ? 24.847 -46.980 -36.345 1.00 84.62 728 PRO A CA 1
ATOM 5843 C C . PRO A 1 728 ? 24.256 -48.245 -35.705 1.00 84.62 728 PRO A C 1
ATOM 5845 O O . PRO A 1 728 ? 23.669 -48.179 -34.628 1.00 84.62 728 PRO A O 1
ATOM 5848 N N . GLY A 1 729 ? 24.447 -49.409 -36.339 1.00 74.38 729 GLY A N 1
ATOM 5849 C CA . GLY A 1 729 ? 23.868 -50.680 -35.872 1.00 74.38 729 GLY A CA 1
ATOM 5850 C C . GLY A 1 729 ? 24.276 -51.060 -34.443 1.00 74.38 729 GLY A C 1
ATOM 5851 O O . GLY A 1 729 ? 23.447 -51.531 -33.676 1.00 74.38 729 GLY A O 1
ATOM 5852 N N . GLU A 1 730 ? 25.519 -50.750 -34.067 1.00 78.62 730 GLU A N 1
ATOM 5853 C CA . GLU A 1 730 ? 26.109 -50.989 -32.739 1.00 78.62 730 GLU A CA 1
ATOM 5854 C C . GLU A 1 730 ? 25.412 -50.235 -31.590 1.00 78.62 730 GLU A C 1
ATOM 5856 O O . GLU A 1 730 ? 25.694 -50.506 -30.424 1.00 78.62 730 GLU A O 1
ATOM 5861 N N . VAL A 1 731 ? 24.536 -49.268 -31.890 1.00 81.00 731 VAL A N 1
ATOM 5862 C CA . VAL A 1 731 ? 23.827 -48.457 -30.887 1.00 81.00 731 VAL A CA 1
ATOM 5863 C C . VAL A 1 731 ? 22.482 -49.076 -30.489 1.00 81.00 731 VAL A C 1
ATOM 5865 O O . VAL A 1 731 ? 22.028 -48.851 -29.369 1.00 81.00 731 VAL A O 1
ATOM 5868 N N . HIS A 1 732 ? 21.870 -49.912 -31.340 1.00 78.75 732 HIS A N 1
ATOM 5869 C CA . HIS A 1 732 ? 20.585 -50.555 -31.022 1.00 78.75 732 HIS A CA 1
ATOM 5870 C C . HIS A 1 732 ? 20.657 -51.426 -29.756 1.00 78.75 732 HIS A C 1
ATOM 5872 O O . HIS A 1 732 ? 19.715 -51.426 -28.967 1.00 78.75 732 HIS A O 1
ATOM 5878 N N . ASP A 1 733 ? 21.789 -52.093 -29.519 1.00 78.38 733 ASP A N 1
ATOM 5879 C CA . ASP A 1 733 ? 22.002 -52.947 -28.343 1.00 78.38 733 ASP A CA 1
ATOM 5880 C C . ASP A 1 733 ? 22.346 -52.154 -27.060 1.00 78.38 733 ASP A C 1
ATOM 5882 O O . ASP A 1 733 ? 22.424 -52.731 -25.976 1.00 78.38 733 ASP A O 1
ATOM 5886 N N . GLN A 1 734 ? 22.562 -50.833 -27.150 1.00 80.94 734 GLN A N 1
ATOM 5887 C CA . GLN A 1 734 ? 23.007 -50.002 -26.018 1.00 80.94 734 GLN A CA 1
ATOM 5888 C C . GLN A 1 734 ? 21.856 -49.447 -25.167 1.00 80.94 734 GLN A C 1
ATOM 5890 O O . GLN A 1 734 ? 22.090 -49.035 -24.030 1.00 80.94 734 GLN A O 1
ATOM 5895 N N . HIS A 1 735 ? 20.622 -49.418 -25.684 1.00 83.62 735 HIS A N 1
ATOM 5896 C CA . HIS A 1 735 ? 19.464 -48.904 -24.948 1.00 83.62 735 HIS A CA 1
ATOM 5897 C C . HIS A 1 735 ? 18.147 -49.539 -25.417 1.00 83.62 735 HIS A C 1
ATOM 5899 O O . HIS A 1 735 ? 17.844 -49.504 -26.610 1.00 83.62 735 HIS A O 1
ATOM 5905 N N . LYS A 1 736 ? 17.317 -50.033 -24.475 1.00 80.00 736 LYS A N 1
ATOM 5906 C CA . LYS A 1 736 ? 16.055 -50.748 -24.777 1.00 80.00 736 LYS A CA 1
ATOM 5907 C C . LYS A 1 736 ? 15.165 -49.997 -25.777 1.00 80.00 736 LYS A C 1
ATOM 5909 O O . LYS A 1 736 ? 14.682 -50.601 -26.725 1.00 80.00 736 LYS A O 1
ATOM 5914 N N . GLY A 1 737 ? 15.041 -48.676 -25.624 1.00 79.56 737 GLY A N 1
ATOM 5915 C CA . GLY A 1 737 ? 14.179 -47.826 -26.450 1.00 79.56 737 GLY A CA 1
ATOM 5916 C C . GLY A 1 737 ? 14.437 -47.858 -27.957 1.00 79.56 737 GLY A C 1
ATOM 5917 O O . GLY A 1 737 ? 13.520 -47.577 -28.718 1.00 79.56 737 GLY A O 1
ATOM 5918 N N . PHE A 1 738 ? 15.629 -48.245 -28.430 1.00 84.75 738 PHE A N 1
ATOM 5919 C CA . PHE A 1 738 ? 15.868 -48.373 -29.875 1.00 84.75 738 PHE A CA 1
ATOM 5920 C C . PHE A 1 738 ? 15.101 -49.539 -30.526 1.00 84.75 738 PHE A C 1
ATOM 5922 O O . PHE A 1 738 ? 15.044 -49.597 -31.756 1.00 84.75 738 PHE A O 1
ATOM 5929 N N . SER A 1 739 ? 14.510 -50.453 -29.744 1.00 80.69 739 SER A N 1
ATOM 5930 C CA . SER A 1 739 ? 13.659 -51.539 -30.253 1.00 80.69 739 SER A CA 1
ATOM 5931 C C . SER A 1 739 ? 12.185 -51.144 -30.445 1.00 80.69 739 SER A C 1
ATOM 5933 O O . SER A 1 739 ? 11.462 -51.850 -31.146 1.00 80.69 739 SER A O 1
ATOM 5935 N N . GLU A 1 740 ? 11.751 -49.993 -29.913 1.00 79.44 740 GLU A N 1
ATOM 5936 C CA . GLU A 1 740 ? 10.360 -49.509 -30.015 1.00 79.44 740 GLU A CA 1
ATOM 5937 C C . GLU A 1 740 ? 9.977 -49.056 -31.435 1.00 79.44 740 GLU A C 1
ATOM 5939 O O . GLU A 1 740 ? 8.797 -49.025 -31.794 1.00 79.44 740 GLU A O 1
ATOM 5944 N N . TRP A 1 741 ? 10.968 -48.747 -32.280 1.00 81.75 741 TRP A N 1
ATOM 5945 C CA . TRP A 1 741 ? 10.786 -48.426 -33.700 1.00 81.75 741 TRP A CA 1
ATOM 5946 C C . TRP A 1 741 ? 10.551 -49.695 -34.534 1.00 81.75 741 TRP A C 1
ATOM 5948 O O . TRP A 1 741 ? 11.426 -50.182 -35.255 1.00 81.75 741 TRP A O 1
ATOM 5958 N N . LYS A 1 742 ? 9.333 -50.236 -34.428 1.00 73.06 742 LYS A N 1
ATOM 5959 C CA . LYS A 1 742 ? 8.870 -51.433 -35.146 1.00 73.06 742 LYS A CA 1
ATOM 5960 C C . LYS A 1 742 ? 8.898 -51.220 -36.662 1.00 73.06 742 LYS A C 1
ATOM 5962 O O . LYS A 1 742 ? 8.475 -50.187 -37.176 1.00 73.06 742 LYS A O 1
ATOM 5967 N N . SER A 1 743 ? 9.273 -52.263 -37.405 1.00 59.94 743 SER A N 1
ATOM 5968 C CA . SER A 1 743 ? 9.250 -52.276 -38.880 1.00 59.94 743 SER A CA 1
ATOM 5969 C C . SER A 1 743 ? 7.845 -52.178 -39.499 1.00 59.94 743 SER A C 1
ATOM 5971 O O . SER A 1 743 ? 7.722 -52.058 -40.716 1.00 59.94 743 SER A O 1
ATOM 5973 N N . SER A 1 744 ? 6.792 -52.233 -38.679 1.00 52.97 744 SER A N 1
ATOM 5974 C CA . SER A 1 744 ? 5.392 -52.068 -39.073 1.00 52.97 744 SER A CA 1
ATOM 5975 C C . SER A 1 744 ? 4.927 -50.611 -39.167 1.00 52.97 744 SER A C 1
ATOM 5977 O O . SER A 1 744 ? 3.852 -50.379 -39.717 1.00 52.97 744 SER A O 1
ATOM 5979 N N . TYR A 1 745 ? 5.681 -49.635 -38.645 1.00 70.94 745 TYR A N 1
ATOM 5980 C CA . TYR A 1 745 ? 5.301 -48.220 -38.738 1.00 70.94 745 TYR A CA 1
ATOM 5981 C C . TYR A 1 745 ? 5.444 -47.734 -40.186 1.00 70.94 745 TYR A C 1
ATOM 5983 O O . TYR A 1 745 ? 6.546 -47.616 -40.723 1.00 70.94 745 TYR A O 1
ATOM 5991 N N . THR A 1 746 ? 4.311 -47.481 -40.844 1.00 53.84 746 THR A N 1
ATOM 5992 C CA . THR A 1 746 ? 4.265 -47.126 -42.273 1.00 53.84 746 THR A CA 1
ATOM 5993 C C . THR A 1 746 ? 4.546 -45.648 -42.544 1.00 53.84 746 THR A C 1
ATOM 5995 O O . THR A 1 746 ? 4.890 -45.292 -43.672 1.00 53.84 746 THR A O 1
ATOM 5998 N N . SER A 1 747 ? 4.427 -44.777 -41.536 1.00 67.88 747 SER A N 1
ATOM 5999 C CA . SER A 1 747 ? 4.764 -43.352 -41.627 1.00 67.88 747 SER A CA 1
ATOM 6000 C C . SER A 1 747 ? 4.958 -42.730 -40.239 1.00 67.88 747 SER A C 1
ATOM 6002 O O . SER A 1 747 ? 4.576 -43.321 -39.233 1.00 67.88 747 SER A O 1
ATOM 6004 N N . LYS A 1 748 ? 5.458 -41.489 -40.183 1.00 71.12 748 LYS A N 1
ATOM 6005 C CA . LYS A 1 748 ? 5.486 -40.673 -38.950 1.00 71.12 748 LYS A CA 1
ATOM 6006 C C . LYS A 1 748 ? 4.102 -40.227 -38.445 1.00 71.12 748 LYS A C 1
ATOM 6008 O O . LYS A 1 748 ? 4.018 -39.492 -37.469 1.00 71.12 748 LYS A O 1
ATOM 6013 N N . ASP A 1 749 ? 3.038 -40.636 -39.132 1.00 73.25 749 ASP A N 1
ATOM 6014 C CA . ASP A 1 749 ? 1.644 -40.372 -38.783 1.00 73.25 749 ASP A CA 1
ATOM 6015 C C . ASP A 1 749 ? 0.901 -41.674 -38.386 1.00 73.25 749 ASP A C 1
ATOM 6017 O O . ASP A 1 749 ? -0.308 -41.644 -38.150 1.00 73.25 749 ASP A O 1
ATOM 6021 N N . ASP A 1 750 ? 1.617 -42.810 -38.297 1.00 80.94 750 ASP A N 1
ATOM 6022 C CA . ASP A 1 750 ? 1.119 -44.100 -37.792 1.00 80.94 750 ASP A CA 1
ATOM 6023 C C . ASP A 1 750 ? 2.175 -44.831 -36.941 1.00 80.94 750 ASP A C 1
ATOM 6025 O O . ASP A 1 750 ? 2.995 -45.601 -37.456 1.00 80.94 750 ASP A O 1
ATOM 6029 N N . HIS A 1 751 ? 2.168 -44.567 -35.634 1.00 82.12 751 HIS A N 1
ATOM 6030 C CA . HIS A 1 751 ? 3.045 -45.215 -34.659 1.00 82.12 751 HIS A CA 1
ATOM 6031 C C . HIS A 1 751 ? 2.443 -45.189 -33.248 1.00 82.12 751 HIS A C 1
ATOM 6033 O O . HIS A 1 751 ? 1.615 -44.339 -32.914 1.00 82.12 751 HIS A O 1
ATOM 6039 N N . ASP A 1 752 ? 2.895 -46.120 -32.411 1.00 81.06 752 ASP A N 1
ATOM 6040 C CA . ASP A 1 752 ? 2.514 -46.198 -30.999 1.00 81.06 752 ASP A CA 1
ATOM 6041 C C . ASP A 1 752 ? 3.203 -45.079 -30.182 1.00 81.06 752 ASP A C 1
ATOM 6043 O O . ASP A 1 752 ? 4.149 -44.439 -30.657 1.00 81.06 752 ASP A O 1
ATOM 6047 N N . THR A 1 753 ? 2.753 -44.838 -28.944 1.00 78.62 753 THR A N 1
ATOM 6048 C CA . THR A 1 753 ? 3.480 -43.966 -28.003 1.00 78.62 753 THR A CA 1
ATOM 6049 C C . THR A 1 753 ? 4.844 -44.578 -27.669 1.00 78.62 753 THR A C 1
ATOM 6051 O O . THR A 1 753 ? 4.927 -45.747 -27.301 1.00 78.62 753 THR A O 1
ATOM 6054 N N . ILE A 1 754 ? 5.910 -43.779 -27.757 1.00 82.88 754 ILE A N 1
ATOM 6055 C CA . ILE A 1 754 ? 7.268 -44.139 -27.335 1.00 82.88 754 ILE A CA 1
ATOM 6056 C C . ILE A 1 754 ? 7.688 -43.187 -26.214 1.00 82.88 754 ILE A C 1
ATOM 6058 O O . ILE A 1 754 ? 8.026 -42.030 -26.464 1.00 82.88 754 ILE A O 1
ATOM 6062 N N . LEU A 1 755 ? 7.694 -43.685 -24.980 1.00 82.00 755 L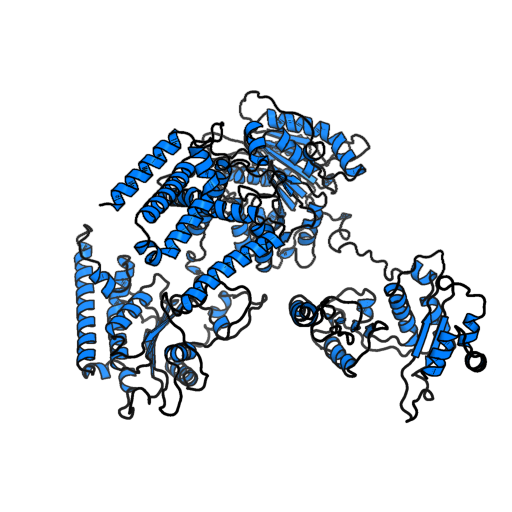EU A N 1
ATOM 6063 C CA . LEU A 1 755 ? 8.202 -42.990 -23.797 1.00 82.00 755 LEU A CA 1
ATOM 6064 C C . LEU A 1 755 ? 9.480 -43.687 -23.317 1.00 82.00 755 LEU A C 1
ATOM 6066 O O . LEU A 1 755 ? 9.504 -44.911 -23.225 1.00 82.00 755 LEU A O 1
ATOM 6070 N N . GLN A 1 756 ? 10.542 -42.935 -23.020 1.00 84.38 756 GLN A N 1
ATOM 6071 C CA . GLN A 1 756 ? 11.807 -43.475 -22.498 1.00 84.38 756 GLN A CA 1
ATOM 6072 C C . GLN A 1 756 ? 12.442 -42.510 -21.488 1.00 84.38 756 GLN A C 1
ATOM 6074 O O . GLN A 1 756 ? 12.601 -41.324 -21.776 1.00 84.38 756 GLN A O 1
ATOM 6079 N N . ILE A 1 757 ? 12.871 -43.019 -20.332 1.00 83.69 757 ILE A N 1
ATOM 6080 C CA . ILE A 1 757 ? 13.618 -42.252 -19.321 1.00 83.69 757 ILE A CA 1
ATOM 6081 C C . ILE A 1 757 ? 15.115 -42.560 -19.478 1.00 83.69 757 ILE A C 1
ATOM 6083 O O . ILE A 1 757 ? 15.552 -43.667 -19.179 1.00 83.69 757 ILE A O 1
ATOM 6087 N N . LEU A 1 758 ? 15.904 -41.590 -19.956 1.00 83.12 758 LEU A N 1
ATOM 6088 C CA . LEU A 1 758 ? 17.358 -41.737 -20.150 1.00 83.12 758 LEU A CA 1
ATOM 6089 C C . LEU A 1 758 ? 18.151 -41.416 -18.876 1.00 83.12 758 LEU A C 1
ATOM 6091 O O . LEU A 1 758 ? 19.240 -41.947 -18.663 1.00 83.12 758 LEU A O 1
ATOM 6095 N N . ILE A 1 759 ? 17.622 -40.516 -18.044 1.00 85.44 759 ILE A N 1
ATOM 6096 C CA . ILE A 1 759 ? 18.166 -40.179 -16.727 1.00 85.44 759 ILE A CA 1
ATOM 6097 C C . ILE A 1 759 ? 16.996 -40.125 -15.753 1.00 85.44 759 ILE A C 1
ATOM 6099 O O . ILE A 1 759 ? 16.075 -39.333 -15.949 1.00 85.44 759 ILE A O 1
ATOM 6103 N N . ASP A 1 760 ? 17.053 -40.920 -14.689 1.00 81.50 760 ASP A N 1
ATOM 6104 C CA . ASP A 1 760 ? 16.191 -40.745 -13.524 1.00 81.50 760 ASP A CA 1
ATOM 6105 C C . ASP A 1 760 ? 16.985 -40.019 -12.433 1.00 81.50 760 ASP A C 1
ATOM 6107 O O . ASP A 1 760 ? 17.857 -40.616 -11.801 1.00 81.50 760 ASP A O 1
ATOM 6111 N N . GLY A 1 761 ? 16.690 -38.737 -12.197 1.00 72.50 761 GLY A N 1
ATOM 6112 C CA . GLY A 1 761 ? 17.348 -37.935 -11.158 1.00 72.50 761 GLY A CA 1
ATOM 6113 C C . GLY A 1 761 ? 17.079 -38.424 -9.726 1.00 72.50 761 GLY A C 1
ATOM 6114 O O . GLY A 1 761 ? 17.692 -37.928 -8.782 1.00 72.50 761 GLY A O 1
ATOM 6115 N N . ARG A 1 762 ? 16.182 -39.406 -9.545 1.00 71.50 762 ARG A N 1
ATOM 6116 C CA . ARG A 1 762 ? 15.935 -40.098 -8.271 1.00 71.50 762 ARG A CA 1
ATOM 6117 C C . ARG A 1 762 ? 16.909 -41.259 -8.040 1.00 71.50 762 ARG A C 1
ATOM 6119 O O . ARG A 1 762 ? 17.076 -41.674 -6.892 1.00 71.50 762 ARG A O 1
ATOM 6126 N N . ASP A 1 763 ? 17.558 -41.796 -9.081 1.00 76.44 763 ASP A N 1
ATOM 6127 C CA . ASP A 1 763 ? 18.563 -42.848 -8.907 1.00 76.44 763 ASP A CA 1
ATOM 6128 C C . ASP A 1 763 ? 19.892 -42.250 -8.428 1.00 76.44 763 ASP A C 1
ATOM 6130 O O . ASP A 1 763 ? 20.571 -41.494 -9.119 1.00 76.44 763 ASP A O 1
ATOM 6134 N N . SER A 1 764 ? 20.329 -42.696 -7.252 1.00 69.06 764 SER A N 1
ATOM 6135 C CA . SER A 1 764 ? 21.660 -42.461 -6.682 1.00 69.06 764 SER A CA 1
ATOM 6136 C C . SER A 1 764 ? 22.858 -42.718 -7.622 1.00 69.06 764 SER A C 1
ATOM 6138 O O . SER A 1 764 ? 23.959 -42.225 -7.344 1.00 69.06 764 SER A O 1
ATOM 6140 N N . LYS A 1 765 ? 22.671 -43.494 -8.700 1.00 72.62 765 LYS A N 1
ATOM 6141 C CA . LYS A 1 765 ? 23.671 -43.806 -9.737 1.00 72.62 765 LYS A CA 1
ATOM 6142 C C . LYS A 1 765 ? 23.655 -42.838 -10.925 1.00 72.62 765 LYS A C 1
ATOM 6144 O O . LYS A 1 765 ? 24.613 -42.843 -11.699 1.00 72.62 765 LYS A O 1
ATOM 6149 N N . ALA A 1 766 ? 22.615 -42.016 -11.085 1.00 79.56 766 ALA A N 1
ATOM 6150 C CA . ALA A 1 766 ? 22.471 -41.042 -12.167 1.00 79.56 766 ALA A CA 1
ATOM 6151 C C . ALA A 1 766 ? 23.366 -39.812 -11.931 1.00 79.56 766 ALA A C 1
ATOM 6153 O O . ALA A 1 766 ? 22.902 -38.711 -11.635 1.00 79.56 766 ALA A O 1
ATOM 6154 N N . LYS A 1 767 ? 24.682 -40.026 -12.020 1.00 85.50 767 LYS A N 1
ATOM 6155 C CA . LYS A 1 767 ? 25.710 -39.039 -11.684 1.00 85.50 767 LYS A CA 1
ATOM 6156 C C . LYS A 1 767 ? 26.595 -38.666 -12.866 1.00 85.50 767 LYS A C 1
ATOM 6158 O O . LYS A 1 767 ? 26.801 -39.454 -13.795 1.00 85.50 767 LYS A O 1
ATOM 6163 N N . ASP A 1 768 ? 27.117 -37.448 -12.806 1.00 87.75 768 ASP A N 1
ATOM 6164 C CA . ASP A 1 768 ? 28.168 -36.951 -13.689 1.00 87.75 768 ASP A CA 1
ATOM 6165 C C . ASP A 1 768 ? 29.571 -37.420 -13.255 1.00 87.75 768 ASP A C 1
ATOM 6167 O O . ASP A 1 768 ? 29.726 -38.182 -12.296 1.00 87.75 768 ASP A O 1
ATOM 6171 N N . VAL A 1 769 ? 30.610 -36.994 -13.984 1.00 88.50 769 VAL A N 1
ATOM 6172 C CA . VAL A 1 769 ? 31.997 -37.417 -13.714 1.00 88.50 769 VAL A CA 1
ATOM 6173 C C . VAL A 1 769 ? 32.601 -36.846 -12.426 1.00 88.50 769 VAL A C 1
ATOM 6175 O O . VAL A 1 769 ? 33.645 -37.332 -11.997 1.00 88.50 769 VAL A O 1
ATOM 6178 N N . GLU A 1 770 ? 31.963 -35.853 -11.800 1.00 85.31 770 GLU A N 1
ATOM 6179 C CA . GLU A 1 770 ? 32.363 -35.302 -10.496 1.00 85.31 770 GLU A CA 1
ATOM 6180 C C . GLU A 1 770 ? 31.552 -35.920 -9.337 1.00 85.31 770 GLU A C 1
ATOM 6182 O O . GLU A 1 770 ? 31.856 -35.693 -8.166 1.00 85.31 770 GLU A O 1
ATOM 6187 N N . GLY A 1 771 ? 30.562 -36.768 -9.644 1.00 83.00 771 GLY A N 1
ATOM 6188 C CA . GLY A 1 771 ? 29.735 -37.480 -8.668 1.00 83.00 771 GLY A CA 1
ATOM 6189 C C . GLY A 1 771 ? 28.476 -36.725 -8.228 1.00 83.00 771 GLY A C 1
ATOM 6190 O O . GLY A 1 771 ? 27.775 -37.201 -7.326 1.00 83.00 771 GLY A O 1
ATOM 6191 N N . CYS A 1 772 ? 28.164 -35.590 -8.856 1.00 83.62 772 CYS A N 1
ATOM 6192 C CA . CYS A 1 772 ? 26.930 -34.842 -8.629 1.00 83.62 772 CYS A CA 1
ATOM 6193 C C . CYS A 1 772 ? 25.756 -35.479 -9.391 1.00 83.62 772 CYS A C 1
ATOM 6195 O O . CYS A 1 772 ? 25.946 -36.133 -10.416 1.00 83.62 772 CYS A O 1
ATOM 6197 N N . ILE A 1 773 ? 24.538 -35.308 -8.868 1.00 85.94 773 ILE A N 1
ATOM 6198 C CA . ILE A 1 773 ? 23.306 -35.837 -9.475 1.00 85.94 773 ILE A CA 1
ATOM 6199 C C . ILE A 1 773 ? 23.020 -35.096 -10.790 1.00 85.94 773 ILE A C 1
ATOM 6201 O O . ILE A 1 773 ? 23.240 -33.888 -10.895 1.00 85.94 773 ILE A O 1
ATOM 6205 N N . LEU A 1 774 ? 22.536 -35.829 -11.792 1.00 87.38 774 LEU A N 1
ATOM 6206 C CA . LEU A 1 774 ? 22.042 -35.286 -13.054 1.00 87.38 774 LEU A CA 1
ATOM 6207 C C . LEU A 1 774 ? 20.523 -35.058 -12.987 1.00 87.38 774 LEU A C 1
ATOM 6209 O O . LEU A 1 774 ? 19.819 -35.879 -12.396 1.00 87.38 774 LEU A O 1
ATOM 6213 N N . PRO A 1 775 ? 19.998 -33.995 -13.620 1.00 90.38 775 PRO A N 1
ATOM 6214 C CA . PRO A 1 775 ? 18.560 -33.777 -13.695 1.00 90.38 775 PRO A CA 1
ATOM 6215 C C . PRO A 1 775 ? 17.896 -34.846 -14.572 1.00 90.38 775 PRO A C 1
ATOM 6217 O O . PRO A 1 775 ? 18.511 -35.352 -15.517 1.00 90.38 775 PRO A O 1
ATOM 6220 N N . SER A 1 776 ? 16.638 -35.180 -14.275 1.00 88.12 776 SER A N 1
ATOM 6221 C CA . SER A 1 776 ? 15.909 -36.219 -15.014 1.00 88.12 776 SER A CA 1
ATOM 6222 C C . SER A 1 776 ? 15.773 -35.849 -16.492 1.00 88.12 776 SER A C 1
ATOM 6224 O O . SER A 1 776 ? 15.551 -34.683 -16.822 1.00 88.12 776 SER A O 1
ATOM 6226 N N . LEU A 1 777 ? 15.868 -36.838 -17.381 1.00 89.50 777 LEU A N 1
ATOM 6227 C CA . LEU A 1 777 ? 15.791 -36.643 -18.827 1.00 89.50 777 LEU A CA 1
ATOM 6228 C C . LEU A 1 777 ? 14.881 -37.693 -19.465 1.00 89.50 777 LEU A C 1
ATOM 6230 O O . LEU A 1 777 ? 15.187 -38.887 -19.445 1.00 89.50 777 LEU A O 1
ATOM 6234 N N . VAL A 1 778 ? 13.780 -37.228 -20.051 1.00 87.38 778 VAL A N 1
ATOM 6235 C CA . VAL A 1 778 ? 12.693 -38.056 -20.590 1.00 87.38 778 VAL A CA 1
ATOM 6236 C C . VAL A 1 778 ? 12.467 -37.731 -22.068 1.00 87.38 778 VAL A C 1
ATOM 6238 O O . VAL A 1 778 ? 12.438 -36.564 -22.452 1.00 87.38 778 VAL A O 1
ATOM 6241 N N . TYR A 1 779 ? 12.283 -38.754 -22.900 1.00 88.12 779 TYR A N 1
ATOM 6242 C CA . TYR A 1 779 ? 11.852 -38.647 -24.297 1.00 88.12 779 TYR A CA 1
ATOM 6243 C C . TYR A 1 779 ? 10.409 -39.131 -24.441 1.00 88.12 779 TYR A C 1
ATOM 6245 O O . TYR A 1 779 ? 10.076 -40.184 -23.899 1.00 88.12 779 TYR A O 1
ATOM 6253 N N . LEU A 1 780 ? 9.586 -38.403 -25.199 1.00 84.81 780 LEU A N 1
ATOM 6254 C CA . LEU A 1 780 ? 8.201 -38.766 -25.506 1.00 84.81 780 LEU A CA 1
ATOM 6255 C C . LEU A 1 780 ? 7.864 -38.499 -26.982 1.00 84.81 780 LEU A C 1
ATOM 6257 O O . LEU A 1 780 ? 7.793 -37.347 -27.409 1.00 84.81 780 LEU A O 1
ATOM 6261 N N . ALA A 1 781 ? 7.532 -39.542 -27.735 1.00 82.31 781 ALA A N 1
ATOM 6262 C CA . ALA A 1 781 ? 6.735 -39.434 -28.954 1.00 82.31 781 ALA A CA 1
ATOM 6263 C C . ALA A 1 781 ? 5.325 -39.964 -28.651 1.00 82.31 781 ALA A C 1
ATOM 6265 O O . ALA A 1 781 ? 5.175 -41.112 -28.247 1.00 82.31 781 ALA A O 1
ATOM 6266 N N . ARG A 1 782 ? 4.293 -39.129 -28.801 1.00 77.00 782 ARG A N 1
ATOM 6267 C CA . ARG A 1 782 ? 2.881 -39.510 -28.577 1.00 77.00 782 ARG A CA 1
ATOM 6268 C C . ARG A 1 782 ? 2.361 -40.444 -29.673 1.00 77.00 782 ARG A C 1
ATOM 6270 O O . ARG A 1 782 ? 2.839 -40.347 -30.795 1.00 77.00 782 ARG A O 1
ATOM 6277 N N . GLU A 1 783 ? 1.353 -41.265 -29.393 1.00 78.75 783 GLU A N 1
ATOM 6278 C CA . GLU A 1 783 ? 0.663 -42.049 -30.427 1.00 78.75 783 GLU A CA 1
ATOM 6279 C C . GLU A 1 783 ? 0.145 -41.158 -31.572 1.00 78.75 783 GLU A C 1
ATOM 6281 O O . GLU A 1 783 ? -0.359 -40.050 -31.356 1.00 78.75 783 GLU A O 1
ATOM 6286 N N . LYS A 1 784 ? 0.245 -41.670 -32.803 1.00 75.81 784 LYS A N 1
ATOM 6287 C CA . LYS A 1 784 ? -0.379 -41.089 -33.994 1.00 75.81 784 LYS A CA 1
ATOM 6288 C C . LYS A 1 784 ? -1.032 -42.176 -34.830 1.00 75.81 784 LYS A C 1
ATOM 6290 O O . LYS A 1 784 ? -0.453 -43.240 -35.022 1.00 75.81 784 LYS A O 1
ATOM 6295 N N . ARG A 1 785 ? -2.216 -41.873 -35.368 1.00 77.56 785 ARG A N 1
ATOM 6296 C CA . ARG A 1 785 ? -2.956 -42.718 -36.321 1.00 77.56 785 ARG A CA 1
ATOM 6297 C C . ARG A 1 785 ? -3.437 -41.904 -37.526 1.00 77.56 785 ARG A C 1
ATOM 6299 O O . ARG A 1 785 ? -3.960 -40.807 -37.306 1.00 77.56 785 ARG A O 1
ATOM 6306 N N . PRO A 1 786 ? -3.417 -42.440 -38.765 1.00 71.44 786 PRO A N 1
ATOM 6307 C CA . PRO A 1 786 ? -3.814 -41.697 -39.969 1.00 71.44 786 PRO A CA 1
ATOM 6308 C C . PRO A 1 786 ? -5.285 -41.260 -40.023 1.00 71.44 786 PRO A C 1
ATOM 6310 O O . PRO A 1 786 ? -5.642 -40.390 -40.813 1.00 71.44 786 PRO A O 1
ATOM 6313 N N . GLN A 1 787 ? -6.155 -41.888 -39.224 1.00 66.19 787 GLN A N 1
ATOM 6314 C CA . GLN A 1 787 ? -7.595 -41.601 -39.175 1.00 66.19 787 GLN A CA 1
ATOM 6315 C C . GLN A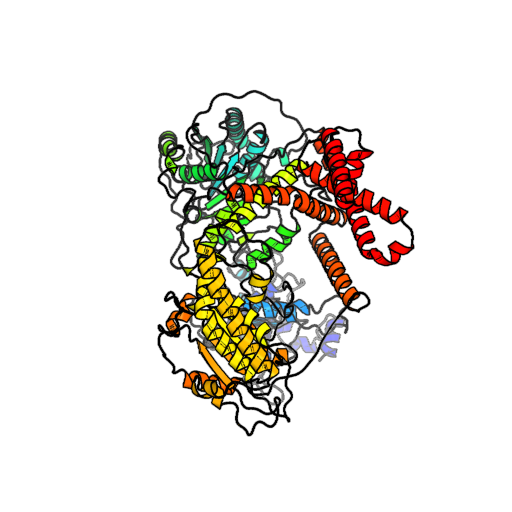 1 787 ? -7.982 -40.610 -38.062 1.00 66.19 787 GLN A C 1
ATOM 6317 O O . GLN A 1 787 ? -9.151 -40.249 -37.949 1.00 66.19 787 GLN A O 1
ATOM 6322 N N . GLN A 1 788 ? -7.024 -40.178 -37.237 1.00 57.53 788 GLN A N 1
ATOM 6323 C CA . GLN A 1 788 ? -7.239 -39.246 -36.128 1.00 57.53 788 GLN A CA 1
ATOM 6324 C C . GLN A 1 788 ? -6.563 -37.903 -36.425 1.00 57.53 788 GLN A C 1
ATOM 6326 O O . GLN A 1 788 ? -5.541 -37.839 -37.106 1.00 57.53 788 GLN A O 1
ATOM 6331 N N . PHE A 1 789 ? -7.160 -36.811 -35.946 1.00 49.72 789 PHE A N 1
ATOM 6332 C CA . PHE A 1 789 ? -6.644 -35.461 -36.163 1.00 49.72 789 PHE A CA 1
ATOM 6333 C C . PHE A 1 789 ? -5.641 -35.079 -35.068 1.00 49.72 789 PHE A C 1
ATOM 6335 O O . PHE A 1 789 ? -5.959 -35.148 -33.883 1.00 49.72 789 PHE A O 1
ATOM 6342 N N . HIS A 1 790 ? -4.451 -34.616 -35.464 1.00 56.31 790 HIS A N 1
ATOM 6343 C CA . HIS A 1 790 ? -3.349 -34.323 -34.541 1.00 56.31 790 HIS A CA 1
ATOM 6344 C C . HIS A 1 790 ? -3.008 -32.828 -34.516 1.00 56.31 790 HIS A C 1
ATOM 6346 O O . HIS A 1 790 ? -2.448 -32.286 -35.468 1.00 56.31 790 HIS A O 1
ATOM 6352 N N . ASN A 1 791 ? -3.279 -32.152 -33.395 1.00 53.09 791 ASN A N 1
ATOM 6353 C CA . ASN A 1 791 ? -2.792 -30.788 -33.151 1.00 53.09 791 ASN A CA 1
ATOM 6354 C C . ASN A 1 791 ? -1.257 -30.768 -33.055 1.00 53.09 791 ASN A C 1
ATOM 6356 O O . ASN A 1 791 ? -0.714 -31.542 -32.278 1.00 53.09 791 ASN A O 1
ATOM 6360 N N . PHE A 1 792 ? -0.568 -29.868 -33.769 1.00 57.94 792 PHE A N 1
ATOM 6361 C CA . PHE A 1 792 ? 0.907 -29.800 -33.866 1.00 57.94 792 PHE A CA 1
ATOM 6362 C C . PHE A 1 792 ? 1.603 -29.526 -32.510 1.00 57.94 792 PHE A C 1
ATOM 6364 O O . PHE A 1 792 ? 1.851 -30.446 -31.738 1.00 57.94 792 PHE A O 1
ATOM 6371 N N . LYS A 1 793 ? 1.878 -28.258 -32.160 1.00 54.59 793 LYS A N 1
ATOM 6372 C CA . LYS A 1 793 ? 2.527 -27.916 -30.876 1.00 54.59 793 LYS A CA 1
ATOM 6373 C C . LYS A 1 793 ? 1.571 -28.045 -29.682 1.00 54.59 793 LYS A C 1
ATOM 6375 O O . LYS A 1 793 ? 1.984 -28.488 -28.618 1.00 54.59 793 LYS A O 1
ATOM 6380 N N . ALA A 1 794 ? 0.296 -27.695 -29.866 1.00 46.06 794 ALA A N 1
ATOM 6381 C CA . ALA A 1 794 ? -0.704 -27.780 -28.800 1.00 46.06 794 ALA A CA 1
ATOM 6382 C C . ALA A 1 794 ? -0.987 -29.231 -28.378 1.00 46.06 794 ALA A C 1
ATOM 6384 O O . ALA A 1 794 ? -1.126 -29.485 -27.195 1.00 46.06 794 ALA A O 1
ATOM 6385 N N . GLY A 1 795 ? -0.994 -30.201 -29.302 1.00 49.41 795 GLY A N 1
ATOM 6386 C CA . GLY A 1 795 ? -1.200 -31.610 -28.946 1.00 49.41 795 GLY A CA 1
ATOM 6387 C C . GLY A 1 795 ? -0.018 -32.217 -28.185 1.00 49.41 795 GLY A C 1
ATOM 6388 O O . GLY A 1 795 ? -0.228 -32.967 -27.240 1.00 49.41 795 GLY A O 1
ATOM 6389 N N . ALA A 1 796 ? 1.214 -31.840 -28.544 1.00 50.50 796 ALA A N 1
ATOM 6390 C CA . ALA A 1 796 ? 2.416 -32.226 -27.802 1.00 50.50 796 ALA A CA 1
ATOM 6391 C C . ALA A 1 796 ? 2.472 -31.598 -26.393 1.00 50.50 796 ALA A C 1
ATOM 6393 O O . ALA A 1 796 ? 2.900 -32.252 -25.447 1.00 50.50 796 ALA A O 1
ATOM 6394 N N . MET A 1 797 ? 2.007 -30.352 -26.236 1.00 51.06 797 MET A N 1
ATOM 6395 C CA . MET A 1 797 ? 1.929 -29.688 -24.929 1.00 51.06 797 MET A CA 1
ATOM 6396 C C . MET A 1 797 ? 0.754 -30.173 -24.068 1.00 51.06 797 MET A C 1
ATOM 6398 O O . MET A 1 797 ? 0.939 -30.360 -22.875 1.00 51.06 797 MET A O 1
ATOM 6402 N N . ASN A 1 798 ? -0.421 -30.431 -24.647 1.00 49.03 798 ASN A N 1
ATOM 6403 C CA . ASN A 1 798 ? -1.604 -30.901 -23.918 1.00 49.03 798 ASN A CA 1
ATOM 6404 C C . ASN A 1 798 ? -1.455 -32.352 -23.429 1.00 49.03 798 ASN A C 1
ATOM 6406 O O . ASN A 1 798 ? -1.885 -32.669 -22.323 1.00 49.03 798 ASN A O 1
ATOM 6410 N N . ALA A 1 799 ? -0.762 -33.210 -24.190 1.00 44.12 799 ALA A N 1
ATOM 6411 C CA . ALA A 1 799 ? -0.309 -34.522 -23.708 1.00 44.12 799 ALA A CA 1
ATOM 6412 C C . ALA A 1 799 ? 0.688 -34.415 -22.527 1.00 44.12 799 ALA A C 1
ATOM 6414 O O . ALA A 1 799 ? 0.926 -35.393 -21.823 1.00 44.12 799 ALA A O 1
ATOM 6415 N N . LEU A 1 800 ? 1.240 -33.219 -22.288 1.00 44.47 800 LEU A N 1
ATOM 6416 C CA . LEU A 1 800 ? 2.062 -32.832 -21.137 1.00 44.47 800 LEU A CA 1
ATOM 6417 C C . LEU A 1 800 ? 1.313 -31.866 -20.182 1.00 44.47 800 LEU A C 1
ATOM 6419 O O . LEU A 1 800 ? 1.962 -31.092 -19.478 1.00 44.47 800 LEU A O 1
ATOM 6423 N N . VAL A 1 801 ? -0.027 -31.980 -20.115 1.00 36.81 801 VAL A N 1
ATOM 6424 C CA . VAL A 1 801 ? -1.032 -31.237 -19.306 1.00 36.81 801 VAL A CA 1
ATOM 6425 C C . VAL A 1 801 ? -1.825 -30.161 -20.086 1.00 36.81 801 VAL A C 1
ATOM 6427 O O . VAL A 1 801 ? -1.272 -29.212 -20.636 1.00 36.81 801 VAL A O 1
ATOM 6430 N N . GLU A 1 802 ? -3.160 -30.292 -20.075 1.00 28.58 802 GLU A N 1
ATOM 6431 C CA . GLU A 1 802 ? -4.141 -29.351 -20.657 1.00 28.58 802 GLU A CA 1
ATOM 6432 C C . GLU A 1 802 ? -4.427 -28.117 -19.787 1.00 28.58 802 GLU A C 1
ATOM 6434 O O . GLU A 1 802 ? -4.078 -28.116 -18.612 1.00 28.58 802 GLU A O 1
ATOM 6439 N N . SER A 1 803 ? -5.115 -27.096 -20.336 1.00 28.61 803 SER A N 1
ATOM 6440 C CA . SER A 1 803 ? -5.674 -25.971 -19.564 1.00 28.61 803 SER A CA 1
ATOM 6441 C C . SER A 1 803 ? -6.827 -25.206 -20.233 1.00 28.61 803 SER A C 1
ATOM 6443 O O . SER A 1 803 ? -6.728 -24.877 -21.417 1.00 28.61 803 SER A O 1
ATOM 6445 N N . PRO A 1 804 ? -7.873 -24.822 -19.472 1.00 29.11 804 PRO A N 1
ATOM 6446 C CA . PRO A 1 804 ? -8.747 -23.693 -19.770 1.00 29.11 804 PRO A CA 1
ATOM 6447 C C . PRO A 1 804 ? -8.404 -22.469 -18.897 1.00 29.11 804 PRO A C 1
ATOM 6449 O O . PRO A 1 804 ? -8.231 -22.582 -17.684 1.00 29.11 804 PRO A O 1
ATOM 6452 N N . GLY A 1 805 ? -8.397 -21.274 -19.489 1.00 27.48 805 GLY A N 1
ATOM 6453 C CA . GLY A 1 805 ? -8.233 -20.016 -18.755 1.00 27.48 805 GLY A CA 1
ATOM 6454 C C . GLY A 1 805 ? -9.322 -18.995 -19.075 1.00 27.48 805 GLY A C 1
ATOM 6455 O O . GLY A 1 805 ? -9.717 -18.861 -20.231 1.00 27.48 805 GLY A O 1
ATOM 6456 N N . LEU A 1 806 ? -9.750 -18.244 -18.056 1.00 25.03 806 LEU A N 1
ATOM 6457 C CA . LEU A 1 806 ? -10.345 -16.907 -18.165 1.00 25.03 806 LEU A CA 1
ATOM 6458 C C . LEU A 1 806 ? -10.310 -16.224 -16.781 1.00 25.03 806 LEU A C 1
ATOM 6460 O O . LEU A 1 806 ? -10.660 -16.878 -15.803 1.00 25.03 806 LEU A O 1
ATOM 6464 N N . ASP A 1 807 ? -9.855 -14.963 -16.691 1.00 29.61 807 ASP A N 1
ATOM 6465 C CA . ASP A 1 807 ? -10.680 -13.846 -16.176 1.00 29.61 807 ASP A CA 1
ATOM 6466 C C . ASP A 1 807 ? -9.952 -12.483 -16.011 1.00 29.61 807 ASP A C 1
ATOM 6468 O O . ASP A 1 807 ? -8.799 -12.371 -15.591 1.00 29.61 807 ASP A O 1
ATOM 6472 N N . ALA A 1 808 ? -10.717 -11.441 -16.356 1.00 28.34 808 ALA A N 1
ATOM 6473 C CA . ALA A 1 808 ? -10.713 -10.013 -15.987 1.00 28.34 808 ALA A CA 1
ATOM 6474 C C . ALA A 1 808 ? -9.431 -9.148 -15.823 1.00 28.34 808 ALA A C 1
ATOM 6476 O O . ALA A 1 808 ? -9.475 -8.004 -16.269 1.00 28.34 808 ALA A O 1
ATOM 6477 N N . LEU A 1 809 ? -8.346 -9.580 -15.164 1.00 37.34 809 LEU A N 1
ATOM 6478 C CA . LEU A 1 809 ? -7.314 -8.649 -14.621 1.00 37.34 809 LEU A CA 1
ATOM 6479 C C . LEU A 1 809 ? -5.841 -9.037 -14.910 1.00 37.34 809 LEU A C 1
ATOM 6481 O O . LEU A 1 809 ? -4.915 -8.488 -14.316 1.00 37.34 809 LEU A O 1
ATOM 6485 N N . GLY A 1 810 ? -5.609 -10.016 -15.789 1.00 35.34 810 GLY A N 1
ATOM 6486 C CA . GLY A 1 810 ? -4.315 -10.700 -15.935 1.00 35.34 810 GLY A CA 1
ATOM 6487 C C . GLY A 1 810 ? -3.140 -9.901 -16.534 1.00 35.34 810 GLY A C 1
ATOM 6488 O O . GLY A 1 810 ? -3.311 -8.993 -17.345 1.00 35.34 810 GLY A O 1
ATOM 6489 N N . GLY A 1 811 ? -1.920 -10.316 -16.163 1.00 40.28 811 GLY A N 1
ATOM 6490 C CA . GLY A 1 811 ? -0.644 -9.804 -16.686 1.00 40.28 811 GLY A CA 1
ATOM 6491 C C . GLY A 1 811 ? -0.313 -10.233 -18.129 1.00 40.28 811 GLY A C 1
ATOM 6492 O O . GLY A 1 811 ? -1.192 -10.465 -18.954 1.00 40.28 811 GLY A O 1
ATOM 6493 N N . THR A 1 812 ? 0.978 -10.319 -18.476 1.00 34.38 812 THR A N 1
ATOM 6494 C CA . THR A 1 812 ? 1.404 -10.569 -19.870 1.00 34.38 812 THR A CA 1
ATOM 6495 C C . THR A 1 812 ? 0.861 -11.886 -20.429 1.00 34.38 812 THR A C 1
ATOM 6497 O O . THR A 1 812 ? 1.069 -12.946 -19.839 1.00 34.38 812 THR A O 1
ATOM 6500 N N . CYS A 1 813 ? 0.231 -11.825 -21.606 1.00 39.75 813 CYS A N 1
ATOM 6501 C CA . CYS A 1 813 ? -0.277 -12.997 -22.316 1.00 39.75 813 CYS A CA 1
ATOM 6502 C C . CYS A 1 813 ? 0.832 -14.024 -22.595 1.00 39.75 813 CYS A C 1
ATOM 6504 O O . CYS A 1 813 ? 1.968 -13.655 -22.899 1.00 39.75 813 CYS A O 1
ATOM 6506 N N . TYR A 1 814 ? 0.483 -15.311 -22.573 1.00 49.16 814 TYR A N 1
ATOM 6507 C CA . TYR A 1 814 ? 1.395 -16.385 -22.957 1.00 49.16 814 TYR A CA 1
ATOM 6508 C C . TYR A 1 814 ? 1.800 -16.262 -24.436 1.00 49.16 814 TYR A C 1
ATOM 6510 O O . TYR A 1 814 ? 0.962 -16.366 -25.329 1.00 49.16 814 TYR A O 1
ATOM 6518 N N . ILE A 1 815 ? 3.096 -16.061 -24.701 1.00 45.91 815 ILE A N 1
ATOM 6519 C CA . ILE A 1 815 ? 3.646 -15.859 -26.058 1.00 45.91 815 ILE A CA 1
ATOM 6520 C C . ILE A 1 815 ? 4.223 -17.135 -26.700 1.00 45.91 815 ILE A C 1
ATOM 6522 O O . ILE A 1 815 ? 4.897 -17.061 -27.728 1.00 45.91 815 ILE A O 1
ATOM 6526 N N . GLY A 1 816 ? 3.986 -18.316 -26.116 1.00 45.81 816 GLY A N 1
ATOM 6527 C CA . GLY A 1 816 ? 4.415 -19.602 -26.688 1.00 45.81 816 GLY A CA 1
ATOM 6528 C C . GLY A 1 816 ? 5.833 -20.067 -26.326 1.00 45.81 816 GLY A C 1
ATOM 6529 O O . GLY A 1 816 ? 6.279 -21.091 -26.858 1.00 45.81 816 GLY A O 1
ATOM 6530 N N . THR A 1 817 ? 6.553 -19.332 -25.469 1.00 53.03 817 THR A N 1
ATOM 6531 C CA . THR A 1 817 ? 7.902 -19.664 -24.968 1.00 53.03 817 THR A CA 1
ATOM 6532 C C . THR A 1 817 ? 8.236 -18.876 -23.693 1.00 53.03 817 THR A C 1
ATOM 6534 O O . THR A 1 817 ? 7.700 -17.788 -23.498 1.00 53.03 817 THR A O 1
ATOM 6537 N N . GLY A 1 818 ? 9.141 -19.396 -22.854 1.00 59.91 818 GLY A N 1
ATOM 6538 C CA . GLY A 1 818 ? 9.743 -18.651 -21.738 1.00 59.91 818 GLY A CA 1
ATOM 6539 C C . GLY A 1 818 ? 8.820 -18.344 -20.552 1.00 59.91 818 GLY A C 1
ATOM 6540 O O . GLY A 1 818 ? 8.999 -17.315 -19.907 1.00 59.91 818 GLY A O 1
ATOM 6541 N N . CYS A 1 819 ? 7.834 -19.199 -20.264 1.00 62.12 819 CYS A N 1
ATOM 6542 C CA . CYS A 1 819 ? 6.880 -18.996 -19.169 1.00 62.12 819 CYS A CA 1
ATOM 6543 C C . CYS A 1 819 ? 6.880 -20.180 -18.193 1.00 62.12 819 CYS A C 1
ATOM 6545 O O . CYS A 1 819 ? 6.965 -21.332 -18.614 1.00 62.12 819 CYS A O 1
ATOM 6547 N N . PHE A 1 820 ? 6.732 -19.883 -16.901 1.00 65.94 820 PHE A N 1
ATOM 6548 C CA . PHE A 1 820 ? 6.474 -20.874 -15.857 1.00 65.94 820 PHE A CA 1
ATOM 6549 C C . PHE A 1 820 ? 4.965 -20.970 -15.621 1.00 65.94 820 PHE A C 1
ATOM 6551 O O . PHE A 1 820 ? 4.297 -19.947 -15.473 1.00 65.94 820 PHE A O 1
ATOM 6558 N N . HIS A 1 821 ? 4.434 -22.189 -15.570 1.00 61.47 821 HIS A N 1
ATOM 6559 C CA . HIS A 1 821 ? 3.014 -22.456 -15.352 1.00 61.47 821 HIS A CA 1
ATOM 6560 C C . HIS A 1 821 ? 2.834 -23.286 -14.076 1.00 61.47 821 HIS A C 1
ATOM 6562 O O . HIS A 1 821 ? 3.590 -24.226 -13.837 1.00 61.47 821 HIS A O 1
ATOM 6568 N N . GLN A 1 822 ? 1.831 -22.961 -13.257 1.00 60.53 822 GLN A N 1
ATOM 6569 C CA . GLN A 1 822 ? 1.453 -23.805 -12.120 1.00 60.53 822 GLN A CA 1
ATOM 6570 C C . GLN A 1 822 ? 0.655 -25.012 -12.623 1.00 60.53 822 GLN A C 1
ATOM 6572 O O . GLN A 1 822 ? -0.315 -24.841 -13.363 1.00 60.53 822 GLN A O 1
ATOM 6577 N N . ARG A 1 823 ? 1.040 -26.225 -12.207 1.00 58.59 823 ARG A N 1
ATOM 6578 C CA . ARG A 1 823 ? 0.439 -27.482 -12.684 1.00 58.59 823 ARG A CA 1
ATOM 6579 C C . ARG A 1 823 ? -1.068 -27.537 -12.414 1.00 58.59 823 ARG A C 1
ATOM 6581 O O . ARG A 1 823 ? -1.825 -27.942 -13.283 1.00 58.59 823 ARG A O 1
ATOM 6588 N N . GLU A 1 824 ? -1.519 -27.096 -11.244 1.00 56.59 824 GLU A N 1
ATOM 6589 C CA . GLU A 1 824 ? -2.935 -27.092 -10.861 1.00 56.59 824 GLU A CA 1
ATOM 6590 C C . GLU A 1 824 ? -3.791 -26.129 -11.693 1.00 56.59 824 GLU A C 1
ATOM 6592 O O . GLU A 1 824 ? -4.938 -26.455 -12.002 1.00 56.59 824 GLU A O 1
ATOM 6597 N N . ILE A 1 825 ? -3.225 -24.973 -12.058 1.00 55.91 825 ILE A N 1
ATOM 6598 C CA . ILE A 1 825 ? -3.870 -23.964 -12.911 1.00 55.91 825 ILE A CA 1
ATOM 6599 C C . ILE A 1 825 ? -3.923 -24.440 -14.360 1.00 55.91 825 ILE A C 1
ATOM 6601 O O . ILE A 1 825 ? -4.908 -24.174 -15.047 1.00 55.91 825 ILE A O 1
ATOM 6605 N N . LEU A 1 826 ? -2.908 -25.190 -14.811 1.00 53.62 826 LEU A N 1
ATOM 6606 C CA . LEU A 1 826 ? -3.038 -25.931 -16.056 1.00 53.62 826 LEU A CA 1
ATOM 6607 C C . LEU A 1 826 ? -4.219 -26.906 -15.935 1.00 53.62 826 LEU A C 1
ATOM 6609 O O . LEU A 1 826 ? -5.216 -26.675 -16.601 1.00 53.62 826 LEU A O 1
ATOM 6613 N N . CYS A 1 827 ? -4.221 -27.849 -14.983 1.00 50.69 827 CYS A N 1
ATOM 6614 C CA . CYS A 1 827 ? -5.286 -28.854 -14.780 1.00 50.69 827 CYS A CA 1
ATOM 6615 C C . CYS A 1 827 ? -6.724 -28.336 -14.472 1.00 50.69 827 CYS A C 1
ATOM 6617 O O . CYS A 1 827 ? -7.547 -29.096 -13.959 1.00 50.69 827 CYS A O 1
ATOM 6619 N N . GLY A 1 828 ? -7.057 -27.068 -14.729 1.00 42.12 828 GLY A N 1
ATOM 6620 C CA . GLY A 1 828 ? -8.420 -26.534 -14.695 1.00 42.12 828 GLY A CA 1
ATOM 6621 C C . GLY A 1 828 ? -8.965 -26.246 -1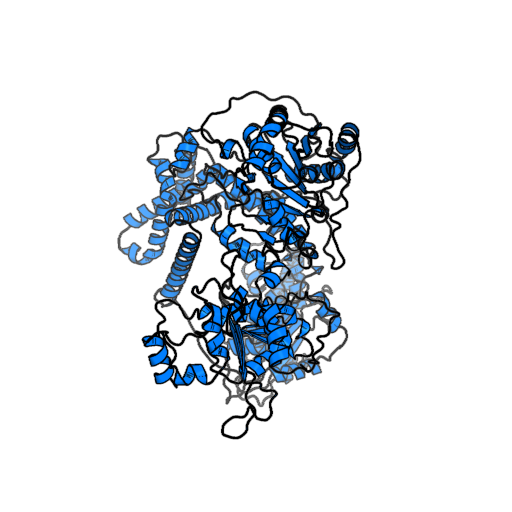3.298 1.00 42.12 828 GLY A C 1
ATOM 6622 O O . GLY A 1 828 ? -10.157 -25.966 -13.153 1.00 42.12 828 GLY A O 1
ATOM 6623 N N . LYS A 1 829 ? -8.128 -26.288 -12.253 1.00 45.88 829 LYS A N 1
ATOM 6624 C CA . LYS A 1 829 ? -8.555 -25.879 -10.910 1.00 45.88 829 LYS A CA 1
ATOM 6625 C C . LYS A 1 829 ? -8.673 -24.358 -10.850 1.00 45.88 829 LYS A C 1
ATOM 6627 O O . LYS A 1 829 ? -7.681 -23.644 -10.982 1.00 45.88 829 LYS A O 1
ATOM 6632 N N . LYS A 1 830 ? -9.887 -23.867 -10.590 1.00 41.69 830 LYS A N 1
ATOM 6633 C CA . LYS A 1 830 ? -10.116 -22.455 -10.262 1.00 41.69 830 LYS A CA 1
ATOM 6634 C C . LYS A 1 830 ? -9.377 -22.076 -8.975 1.00 41.69 830 LYS A C 1
ATOM 6636 O O . LYS A 1 830 ? -9.286 -22.877 -8.044 1.00 41.69 830 LYS A O 1
ATOM 6641 N N . TYR A 1 831 ? -8.879 -20.843 -8.936 1.00 42.09 831 TYR A N 1
ATOM 6642 C CA . TYR A 1 831 ? -8.258 -20.253 -7.752 1.00 42.09 831 TYR A CA 1
ATOM 6643 C C . TYR A 1 831 ? -9.233 -20.251 -6.561 1.00 42.09 831 TYR A C 1
ATOM 6645 O O . TYR A 1 831 ? -10.414 -19.950 -6.721 1.00 42.09 831 TYR A O 1
ATOM 6653 N N . SER A 1 832 ? -8.731 -20.586 -5.371 1.00 40.41 832 SER A N 1
ATOM 6654 C CA . SER A 1 832 ? -9.477 -20.565 -4.109 1.00 40.41 832 SER A CA 1
ATOM 6655 C C . SER A 1 832 ? -8.576 -20.048 -2.991 1.00 40.41 832 SER A C 1
ATOM 6657 O O . SER A 1 832 ? -7.438 -20.501 -2.856 1.00 40.41 832 SER A O 1
ATOM 6659 N N . LEU A 1 833 ? -9.100 -19.131 -2.174 1.00 38.31 833 LEU A N 1
ATOM 6660 C CA . LEU A 1 833 ? -8.390 -18.507 -1.050 1.00 38.31 833 LEU A CA 1
ATOM 6661 C C . LEU A 1 833 ? -8.004 -19.506 0.058 1.00 38.31 833 LEU A C 1
ATOM 6663 O O . LEU A 1 833 ? -7.043 -19.265 0.789 1.00 38.31 833 LEU A O 1
ATOM 6667 N N . ASP A 1 834 ? -8.682 -20.656 0.143 1.00 38.16 834 ASP A N 1
ATOM 6668 C CA . ASP A 1 834 ? -8.318 -21.741 1.066 1.00 38.16 834 ASP A CA 1
ATOM 6669 C C . ASP A 1 834 ? -7.049 -22.502 0.632 1.00 38.16 834 ASP A C 1
ATOM 6671 O O . ASP A 1 834 ? -6.422 -23.195 1.441 1.00 38.16 834 ASP A O 1
ATOM 6675 N N . TYR A 1 835 ? -6.622 -22.379 -0.633 1.00 41.25 835 TYR A N 1
ATOM 6676 C CA . TYR A 1 835 ? -5.452 -23.085 -1.157 1.00 41.25 835 TYR A CA 1
ATOM 6677 C C . TYR A 1 835 ? -4.144 -22.340 -0.859 1.00 41.25 835 TYR A C 1
ATOM 6679 O O . TYR A 1 835 ? -3.461 -21.827 -1.749 1.00 41.25 835 TYR A O 1
ATOM 6687 N N . LYS A 1 836 ? -3.717 -22.358 0.410 1.00 39.47 836 LYS A N 1
ATOM 6688 C CA . LYS A 1 836 ? -2.286 -22.194 0.710 1.00 39.47 836 LYS A CA 1
ATOM 6689 C C . LYS A 1 836 ? -1.544 -23.401 0.137 1.00 39.47 836 LYS A C 1
ATOM 6691 O O . LYS A 1 836 ? -1.636 -24.491 0.700 1.00 39.47 836 LYS A O 1
ATOM 6696 N N . ALA A 1 837 ? -0.794 -23.194 -0.948 1.00 40.91 837 ALA A N 1
ATOM 6697 C CA . ALA A 1 837 ? 0.112 -24.188 -1.522 1.00 40.91 837 ALA A CA 1
ATOM 6698 C C . ALA A 1 837 ? 1.159 -24.604 -0.473 1.00 40.91 837 ALA A C 1
ATOM 6700 O O . ALA A 1 837 ? 2.190 -23.961 -0.278 1.00 40.91 837 ALA A O 1
ATOM 6701 N N . ASN A 1 838 ? 0.847 -25.659 0.276 1.00 40.56 838 ASN A N 1
ATOM 6702 C CA . ASN A 1 838 ? 1.660 -26.122 1.386 1.00 40.56 838 ASN A CA 1
ATOM 6703 C C . ASN A 1 838 ? 2.722 -27.083 0.848 1.00 40.56 838 ASN A C 1
ATOM 6705 O O . ASN A 1 838 ? 2.586 -28.301 0.970 1.00 40.56 838 ASN A O 1
ATOM 6709 N N . TRP A 1 839 ? 3.777 -26.523 0.248 1.00 45.06 839 TRP A N 1
ATOM 6710 C CA . TRP A 1 839 ? 4.878 -27.264 -0.388 1.00 45.06 839 TRP A CA 1
ATOM 6711 C C . TRP A 1 839 ? 5.476 -28.366 0.516 1.00 45.06 839 TRP A C 1
ATOM 6713 O O . TRP A 1 839 ? 5.936 -29.390 0.027 1.00 45.06 839 TRP A O 1
ATOM 6723 N N . LYS A 1 840 ? 5.354 -28.227 1.846 1.00 38.28 840 LYS A N 1
ATOM 6724 C CA . LYS A 1 840 ? 5.777 -29.214 2.860 1.00 38.28 840 LYS A CA 1
ATOM 6725 C C . LYS A 1 840 ? 4.951 -30.513 2.910 1.00 38.28 840 LYS A C 1
ATOM 6727 O O . LYS A 1 840 ? 5.376 -31.467 3.564 1.00 38.28 840 LYS A O 1
ATOM 6732 N N . MET A 1 841 ? 3.770 -30.575 2.288 1.00 33.94 841 MET A N 1
ATOM 6733 C CA . MET A 1 841 ? 2.920 -31.779 2.293 1.00 33.94 841 MET A CA 1
ATOM 6734 C C . MET A 1 841 ? 3.126 -32.703 1.085 1.00 33.94 841 MET A C 1
ATOM 6736 O O . MET A 1 841 ? 2.862 -33.897 1.213 1.00 33.94 841 MET A O 1
ATOM 6740 N N . GLN A 1 842 ? 3.626 -32.207 -0.053 1.00 38.22 842 GLN A N 1
ATOM 6741 C CA . GLN A 1 842 ? 3.837 -33.053 -1.238 1.00 38.22 842 GLN A CA 1
ATOM 6742 C C . GLN A 1 842 ? 4.995 -34.047 -1.053 1.00 38.22 842 GLN A C 1
ATOM 6744 O O . GLN A 1 842 ? 4.823 -35.222 -1.372 1.00 38.22 842 GLN A O 1
ATOM 6749 N N . ASP A 1 843 ? 6.117 -33.641 -0.448 1.00 38.28 843 ASP A N 1
ATOM 6750 C CA . ASP A 1 843 ? 7.247 -34.559 -0.217 1.00 38.28 843 ASP A CA 1
ATOM 6751 C C . ASP A 1 843 ? 6.914 -35.692 0.778 1.00 38.28 843 ASP A C 1
ATOM 6753 O O . ASP A 1 843 ? 7.401 -36.811 0.628 1.00 38.28 843 ASP A O 1
ATOM 6757 N N . ASN A 1 844 ? 6.036 -35.449 1.760 1.00 33.69 844 ASN A N 1
ATOM 6758 C CA . ASN A 1 844 ? 5.698 -36.444 2.787 1.00 33.69 844 ASN A CA 1
ATOM 6759 C C . ASN A 1 844 ? 4.714 -37.532 2.318 1.00 33.69 844 ASN A C 1
ATOM 6761 O O . ASN A 1 844 ? 4.724 -38.629 2.877 1.00 33.69 844 ASN A O 1
ATOM 6765 N N . ASN A 1 845 ? 3.878 -37.258 1.309 1.00 30.86 845 ASN A N 1
ATOM 6766 C CA . ASN A 1 845 ? 2.925 -38.246 0.785 1.00 30.86 845 ASN A CA 1
ATOM 6767 C C . ASN A 1 845 ? 3.501 -39.101 -0.356 1.00 30.86 845 ASN A C 1
ATOM 6769 O O . ASN A 1 845 ? 3.077 -40.241 -0.512 1.00 30.86 845 ASN A O 1
ATOM 6773 N N . VAL A 1 846 ? 4.484 -38.599 -1.114 1.00 37.22 846 VAL A N 1
ATOM 6774 C CA . VAL A 1 846 ? 5.138 -39.366 -2.197 1.00 37.22 846 VAL A CA 1
ATOM 6775 C C . VAL A 1 846 ? 6.210 -40.330 -1.656 1.00 37.22 846 VAL A C 1
ATOM 6777 O O . VAL A 1 846 ? 6.526 -41.331 -2.288 1.00 37.22 846 VAL A O 1
ATOM 6780 N N . ALA A 1 847 ? 6.719 -40.108 -0.440 1.00 32.06 847 ALA A N 1
ATOM 6781 C CA . ALA A 1 847 ? 7.756 -40.932 0.194 1.00 32.06 847 ALA A CA 1
ATOM 6782 C C . ALA A 1 847 ? 7.320 -42.357 0.630 1.00 32.06 847 ALA A C 1
ATOM 6784 O O . ALA A 1 847 ? 8.007 -42.976 1.446 1.00 32.06 847 ALA A O 1
ATOM 6785 N N . LYS A 1 848 ? 6.187 -42.884 0.141 1.00 33.31 848 LYS A N 1
ATOM 6786 C CA . LYS A 1 848 ? 5.644 -44.198 0.542 1.00 33.31 848 LYS A CA 1
ATOM 6787 C C . LYS A 1 848 ? 5.424 -45.220 -0.570 1.00 33.31 848 LYS A C 1
ATOM 6789 O O . LYS A 1 848 ? 5.239 -46.386 -0.234 1.00 33.31 848 LYS A O 1
ATOM 6794 N N . GLU A 1 849 ? 5.510 -44.837 -1.840 1.00 36.41 849 GLU A N 1
ATOM 6795 C CA . GLU A 1 849 ? 5.371 -45.767 -2.966 1.00 36.41 849 GLU A CA 1
ATOM 6796 C C . GLU A 1 849 ? 6.567 -45.611 -3.913 1.00 36.41 849 GLU A C 1
ATOM 6798 O O . GLU A 1 849 ? 6.654 -44.675 -4.706 1.00 36.41 849 GLU A O 1
ATOM 6803 N N . GLN A 1 850 ? 7.526 -46.538 -3.809 1.00 37.97 850 GLN A N 1
ATOM 6804 C CA . GLN A 1 850 ? 8.534 -46.747 -4.852 1.00 37.97 850 GLN A CA 1
ATOM 6805 C C . GLN A 1 850 ? 7.880 -47.521 -6.005 1.00 37.97 850 GLN A C 1
ATOM 6807 O O . GLN A 1 850 ? 8.078 -48.728 -6.130 1.00 37.97 850 GLN A O 1
ATOM 6812 N N . GLU A 1 851 ? 7.071 -46.833 -6.816 1.00 46.91 851 GLU A N 1
ATOM 6813 C CA . GLU A 1 851 ? 6.543 -47.400 -8.064 1.00 46.91 851 GLU A CA 1
ATOM 6814 C C . GLU A 1 851 ? 7.693 -47.721 -9.034 1.00 46.91 851 GLU A C 1
ATOM 6816 O O . GLU A 1 851 ? 8.669 -46.967 -9.143 1.00 46.91 851 GLU A O 1
ATOM 6821 N N . ASN A 1 852 ? 7.590 -48.854 -9.732 1.00 50.66 852 ASN A N 1
ATOM 6822 C CA . ASN A 1 852 ? 8.611 -49.304 -10.678 1.00 50.66 852 ASN A CA 1
ATOM 6823 C C . ASN A 1 852 ? 8.578 -48.451 -11.965 1.00 50.66 852 ASN A C 1
ATOM 6825 O O . ASN A 1 852 ? 7.527 -47.957 -12.373 1.00 50.66 852 ASN A O 1
ATOM 6829 N N . VAL A 1 853 ? 9.720 -48.306 -12.645 1.00 51.12 853 VAL A N 1
ATOM 6830 C CA . VAL A 1 853 ? 9.834 -47.505 -13.882 1.00 51.12 853 VAL A CA 1
ATOM 6831 C C . VAL A 1 853 ? 8.877 -48.008 -14.969 1.00 51.12 853 VAL A C 1
ATOM 6833 O O . VAL A 1 853 ? 8.237 -47.204 -15.637 1.00 51.12 853 VAL A O 1
ATOM 6836 N N . GLU A 1 854 ? 8.720 -49.326 -15.088 1.00 51.53 854 GLU A N 1
ATOM 6837 C CA . GLU A 1 854 ? 7.825 -49.977 -16.058 1.00 51.53 854 GLU A CA 1
ATOM 6838 C C . GLU A 1 854 ? 6.338 -49.646 -15.801 1.00 51.53 854 GLU A C 1
ATOM 6840 O O . GLU A 1 854 ? 5.557 -49.492 -16.735 1.00 51.53 854 GLU A O 1
ATOM 6845 N N . GLU A 1 855 ? 5.954 -49.456 -14.536 1.00 50.75 855 GLU A N 1
ATOM 6846 C CA . GLU A 1 855 ? 4.578 -49.153 -14.111 1.00 50.75 855 GLU A CA 1
ATOM 6847 C C . GLU A 1 855 ? 4.223 -47.667 -14.326 1.00 50.75 855 GLU A C 1
ATOM 6849 O O . GLU A 1 855 ? 3.080 -47.314 -14.630 1.00 50.75 855 GLU A O 1
ATOM 6854 N N . LEU A 1 856 ? 5.227 -46.786 -14.239 1.00 49.34 856 LEU A N 1
ATOM 6855 C CA . LEU A 1 856 ? 5.127 -45.380 -14.643 1.00 49.34 856 LEU A CA 1
ATOM 6856 C C . LEU A 1 856 ? 5.076 -45.229 -16.173 1.00 49.34 856 LEU A C 1
ATOM 6858 O O . LEU A 1 856 ? 4.316 -44.396 -16.670 1.00 49.34 856 LEU A O 1
ATOM 6862 N N . GLU A 1 857 ? 5.840 -46.042 -16.916 1.00 48.75 857 GLU A N 1
ATOM 6863 C CA . GLU A 1 857 ? 5.786 -46.096 -18.384 1.00 48.75 857 GLU A CA 1
ATOM 6864 C C . GLU A 1 857 ? 4.379 -46.516 -18.870 1.00 48.75 857 GLU A C 1
ATOM 6866 O O . GLU A 1 857 ? 3.808 -45.863 -19.747 1.00 48.75 857 GLU A O 1
ATOM 6871 N N . GLU A 1 858 ? 3.763 -47.530 -18.250 1.00 49.25 858 GLU A N 1
ATOM 6872 C CA . GLU A 1 858 ? 2.420 -48.016 -18.611 1.00 49.25 858 GLU A CA 1
ATOM 6873 C C . GLU A 1 858 ? 1.307 -46.978 -18.358 1.00 49.25 858 GLU A C 1
ATOM 6875 O O . GLU A 1 858 ? 0.505 -46.699 -19.254 1.00 49.25 858 GLU A O 1
ATOM 6880 N N . LYS A 1 859 ? 1.282 -46.333 -17.179 1.00 46.41 859 LYS A N 1
ATOM 6881 C CA . LYS A 1 859 ? 0.278 -45.297 -16.847 1.00 46.41 859 LYS A CA 1
ATOM 6882 C C . LYS A 1 859 ? 0.380 -44.063 -17.751 1.00 46.41 859 LYS A C 1
ATOM 6884 O O . LYS A 1 859 ? -0.642 -43.473 -18.104 1.00 46.41 859 LYS A O 1
ATOM 6889 N N . ALA A 1 860 ? 1.594 -43.670 -18.137 1.00 48.59 860 ALA A N 1
ATOM 6890 C CA . ALA A 1 860 ? 1.821 -42.518 -19.007 1.00 48.59 860 ALA A CA 1
ATOM 6891 C C . ALA A 1 860 ? 1.368 -42.769 -20.458 1.00 48.59 860 ALA A C 1
ATOM 6893 O O . ALA A 1 860 ? 0.830 -41.861 -21.092 1.00 48.59 860 ALA A O 1
ATOM 6894 N N . ASN A 1 861 ? 1.503 -44.000 -20.964 1.00 44.75 861 ASN A N 1
ATOM 6895 C CA . ASN A 1 861 ? 1.061 -44.361 -22.315 1.00 44.75 861 ASN A CA 1
ATOM 6896 C C . ASN A 1 861 ? -0.458 -44.196 -22.521 1.00 44.75 861 ASN A C 1
ATOM 6898 O O . ASN A 1 861 ? -0.883 -43.811 -23.609 1.00 44.75 861 ASN A O 1
ATOM 6902 N N . VAL A 1 862 ? -1.276 -44.415 -21.482 1.00 44.91 862 VAL A N 1
ATOM 6903 C CA . VAL A 1 862 ? -2.746 -44.253 -21.543 1.00 44.91 862 VAL A CA 1
ATOM 6904 C C . VAL A 1 862 ? -3.162 -42.786 -21.743 1.00 44.91 862 VAL A C 1
ATOM 6906 O O . VAL A 1 862 ? -4.122 -42.501 -22.463 1.00 44.91 862 VAL A O 1
ATOM 6909 N N . LEU A 1 863 ? -2.421 -41.847 -21.145 1.00 43.12 863 LEU A N 1
ATOM 6910 C CA . LEU A 1 863 ? -2.708 -40.406 -21.187 1.00 43.12 863 LEU A CA 1
ATOM 6911 C C . LEU A 1 863 ? -2.363 -39.739 -22.533 1.00 43.12 863 LEU A C 1
ATOM 6913 O O . LEU A 1 863 ? -2.779 -38.609 -22.773 1.00 43.12 863 LEU A O 1
ATOM 6917 N N . ALA A 1 864 ? -1.631 -40.420 -23.419 1.00 43.25 864 ALA A N 1
ATOM 6918 C CA . ALA A 1 864 ? -1.133 -39.865 -24.682 1.00 43.25 864 ALA A CA 1
ATOM 6919 C C . ALA A 1 864 ? -2.070 -40.069 -25.901 1.00 43.25 864 ALA A C 1
ATOM 6921 O O . ALA A 1 864 ? -1.656 -39.814 -27.033 1.00 43.25 864 ALA A O 1
ATOM 6922 N N . SER A 1 865 ? -3.308 -40.538 -25.692 1.00 45.62 865 SER A N 1
ATOM 6923 C CA . SER A 1 865 ? -4.234 -40.975 -26.755 1.00 45.62 865 SER A CA 1
ATOM 6924 C C . SER A 1 865 ? -5.145 -39.860 -27.324 1.00 45.62 865 SER A C 1
ATOM 6926 O O . SER A 1 865 ? -5.432 -38.846 -26.689 1.00 45.62 865 SER A O 1
ATOM 6928 N N . CYS A 1 866 ? -5.567 -40.006 -28.587 1.00 32.19 866 CYS A N 1
ATOM 6929 C CA . CYS A 1 866 ? -5.891 -38.874 -29.474 1.00 32.19 866 CYS A CA 1
ATOM 6930 C C . CYS A 1 866 ? -7.358 -38.364 -29.486 1.00 32.19 866 CYS A C 1
ATOM 6932 O O . CYS A 1 866 ? -7.955 -38.273 -30.562 1.00 32.19 866 CYS A O 1
ATOM 6934 N N . THR A 1 867 ? -7.959 -37.988 -28.349 1.00 34.69 867 THR A N 1
ATOM 6935 C CA . THR A 1 867 ? -9.335 -37.421 -28.327 1.00 34.69 867 THR A CA 1
ATOM 6936 C C . THR A 1 867 ? -9.489 -36.106 -27.550 1.00 34.69 867 THR A C 1
ATOM 6938 O O . THR A 1 867 ? -10.173 -36.084 -26.529 1.00 34.69 867 THR A O 1
ATOM 6941 N N . TYR A 1 868 ? -8.931 -34.995 -28.061 1.00 36.88 868 TYR A N 1
ATOM 6942 C CA . TYR A 1 868 ? -9.385 -33.637 -27.695 1.00 36.88 868 TYR A CA 1
ATOM 6943 C C . TYR A 1 868 ? -9.111 -32.560 -28.777 1.00 36.88 868 TYR A C 1
ATOM 6945 O O . TYR A 1 868 ? -8.393 -32.806 -29.747 1.00 36.88 868 TYR A O 1
ATOM 6953 N N . GLU A 1 869 ? -9.772 -31.402 -28.654 1.00 31.41 869 GLU A N 1
ATOM 6954 C CA . GLU A 1 869 ? -10.365 -30.633 -29.771 1.00 31.41 869 GLU A CA 1
ATOM 6955 C C . GLU A 1 869 ? -9.478 -29.636 -30.572 1.00 31.41 869 GLU A C 1
ATOM 6957 O O . GLU A 1 869 ? -8.277 -29.470 -30.365 1.00 31.41 869 GLU A O 1
ATOM 6962 N N . MET A 1 870 ? -10.110 -28.970 -31.551 1.00 26.22 870 MET A N 1
ATOM 6963 C CA . MET A 1 870 ? -9.548 -28.028 -32.531 1.00 26.22 870 MET A CA 1
ATOM 6964 C C . MET A 1 870 ? -9.885 -26.559 -32.187 1.00 26.22 870 MET A C 1
ATOM 6966 O O . MET A 1 870 ? -11.038 -26.285 -31.863 1.00 26.22 870 MET A O 1
ATOM 6970 N N . ASN A 1 871 ? -8.961 -25.602 -32.410 1.00 27.59 871 ASN A N 1
ATOM 6971 C CA . ASN A 1 871 ? -9.117 -24.468 -33.367 1.00 27.59 871 ASN A CA 1
ATOM 6972 C C . ASN A 1 871 ? -8.204 -23.230 -33.137 1.00 27.59 871 ASN A C 1
ATOM 6974 O O . ASN A 1 871 ? -7.939 -22.812 -32.014 1.00 27.59 871 ASN A O 1
ATOM 6978 N N . SER A 1 872 ? -7.898 -22.549 -34.259 1.00 29.86 872 SER A N 1
ATOM 6979 C CA . SER A 1 872 ? -7.363 -21.170 -34.440 1.00 29.86 872 SER A CA 1
ATOM 6980 C C . SER A 1 872 ? -5.830 -20.917 -34.485 1.00 29.86 872 SER A C 1
ATOM 6982 O O . SER A 1 872 ? -5.028 -21.628 -33.887 1.00 29.86 872 SER A O 1
ATOM 6984 N N . GLN A 1 873 ? -5.424 -19.904 -35.278 1.00 29.92 873 GLN A N 1
ATOM 6985 C CA . GLN A 1 873 ? -4.041 -19.489 -35.619 1.00 29.92 873 GLN A CA 1
ATOM 6986 C C . GLN A 1 873 ? -3.954 -17.962 -35.860 1.00 29.92 873 GLN A C 1
ATOM 6988 O O . GLN A 1 873 ? -4.937 -17.391 -36.324 1.00 29.92 873 GLN A O 1
ATOM 6993 N N . TRP A 1 874 ? -2.781 -17.319 -35.665 1.00 27.05 874 TRP A N 1
ATOM 6994 C CA . TRP A 1 874 ? -2.537 -15.898 -36.025 1.00 27.05 874 TRP A CA 1
ATOM 6995 C C . TRP A 1 874 ? -1.053 -15.489 -36.275 1.00 27.05 874 TRP A C 1
ATOM 6997 O O . TRP A 1 874 ? -0.134 -16.040 -35.673 1.00 27.05 874 TRP A O 1
ATOM 7007 N N . GLY A 1 875 ? -0.838 -14.455 -37.119 1.00 32.84 875 GLY A N 1
ATOM 7008 C CA . GLY A 1 875 ? 0.438 -13.762 -37.463 1.00 32.84 875 GLY A CA 1
ATOM 7009 C C . GLY A 1 875 ? 0.269 -12.872 -38.727 1.00 32.84 875 GLY A C 1
ATOM 7010 O O . GLY A 1 875 ? -0.728 -13.051 -39.413 1.00 32.84 875 GLY A O 1
ATOM 7011 N N . LYS A 1 876 ? 1.107 -11.894 -39.135 1.00 31.36 876 LYS A N 1
ATOM 7012 C CA . LYS A 1 876 ? 2.172 -11.050 -38.516 1.00 31.36 876 LYS A CA 1
ATOM 7013 C C . LYS A 1 876 ? 2.366 -9.759 -39.393 1.00 31.36 876 LYS A C 1
ATOM 7015 O O . LYS A 1 876 ? 1.642 -9.625 -40.371 1.00 31.36 876 LYS A O 1
ATOM 7020 N N . GLU A 1 877 ? 3.338 -8.875 -39.090 1.00 31.89 877 GLU A N 1
ATOM 7021 C CA . GLU A 1 877 ? 3.839 -7.680 -39.861 1.00 31.89 877 GLU A CA 1
ATOM 7022 C C . GLU A 1 877 ? 3.138 -6.289 -39.761 1.00 31.89 877 GLU A C 1
ATOM 7024 O O . GLU A 1 877 ? 2.054 -6.155 -39.211 1.00 31.89 877 GLU A O 1
ATOM 7029 N N . ILE A 1 878 ? 3.806 -5.199 -40.192 1.00 42.47 878 ILE A N 1
ATOM 7030 C CA . ILE A 1 878 ? 3.448 -3.791 -39.842 1.00 42.47 878 ILE A CA 1
ATOM 7031 C C . ILE A 1 878 ? 2.390 -3.142 -40.765 1.00 42.47 878 ILE A C 1
ATOM 7033 O O . ILE A 1 878 ? 1.789 -2.135 -40.401 1.00 42.47 878 ILE A O 1
ATOM 7037 N N . THR A 1 879 ? 2.069 -3.756 -41.904 1.00 48.16 879 THR A N 1
ATOM 7038 C CA . THR A 1 879 ? 0.830 -3.487 -42.668 1.00 48.16 879 THR A CA 1
ATOM 7039 C C . THR A 1 879 ? -0.306 -4.454 -42.309 1.00 48.16 879 THR A C 1
ATOM 7041 O O . THR A 1 879 ? -1.356 -4.447 -42.947 1.00 48.16 879 THR A O 1
ATOM 7044 N N . SER A 1 880 ? -0.110 -5.293 -41.289 1.00 51.53 880 SER A N 1
ATOM 7045 C CA . SER A 1 880 ? -1.096 -6.266 -40.826 1.00 51.53 880 SER A CA 1
ATOM 7046 C C . SER A 1 880 ? -2.123 -5.658 -39.879 1.00 51.53 880 SER A C 1
ATOM 7048 O O . SER A 1 880 ? -1.894 -4.630 -39.236 1.00 51.53 880 SER A O 1
ATOM 7050 N N . THR A 1 881 ? -3.208 -6.399 -39.674 1.00 56.12 881 THR A N 1
ATOM 7051 C CA . THR A 1 881 ? -4.161 -6.212 -38.572 1.00 56.12 881 THR A CA 1
ATOM 7052 C C . THR A 1 881 ? -3.485 -6.156 -37.196 1.00 56.12 881 THR A C 1
ATOM 7054 O O . THR A 1 881 ? -4.018 -5.532 -36.283 1.00 56.12 881 THR A O 1
ATOM 7057 N N . TRP A 1 882 ? -2.271 -6.694 -37.039 1.00 58.12 882 TRP A N 1
ATOM 7058 C CA . TRP A 1 882 ? -1.464 -6.523 -35.824 1.00 58.12 882 TRP A CA 1
ATOM 7059 C C . TRP A 1 882 ? -1.096 -5.074 -35.492 1.00 58.12 882 TRP A C 1
ATOM 7061 O O . TRP A 1 882 ? -0.980 -4.757 -34.311 1.00 58.12 882 TRP A O 1
ATOM 7071 N N . PHE A 1 883 ? -0.954 -4.169 -36.470 1.00 68.19 883 PHE A N 1
ATOM 7072 C CA . PHE A 1 883 ? -0.788 -2.746 -36.147 1.00 68.19 883 PHE A CA 1
ATOM 7073 C C . PHE A 1 883 ? -2.030 -2.206 -35.427 1.00 68.19 883 PHE A C 1
ATOM 7075 O O . PHE A 1 883 ? -1.892 -1.493 -34.436 1.00 68.19 883 PHE A O 1
ATOM 7082 N N . LEU A 1 884 ? -3.230 -2.608 -35.864 1.00 71.44 884 LEU A N 1
ATOM 7083 C CA . LEU A 1 884 ? -4.476 -2.266 -35.174 1.00 71.44 884 LEU A CA 1
ATOM 7084 C C . LEU A 1 884 ? -4.517 -2.877 -33.770 1.00 71.44 884 LEU A C 1
ATOM 7086 O O . LEU A 1 884 ? -4.995 -2.211 -32.864 1.00 71.44 884 LEU A O 1
ATOM 7090 N N . PHE A 1 885 ? -3.963 -4.077 -33.560 1.00 76.00 885 PHE A N 1
ATOM 7091 C CA . PHE A 1 885 ? -3.842 -4.673 -32.225 1.00 76.00 885 PHE A CA 1
ATOM 7092 C C . PHE A 1 885 ? -2.886 -3.889 -31.311 1.00 76.00 885 PHE A C 1
ATOM 7094 O O . PHE A 1 885 ? -3.264 -3.550 -30.196 1.00 76.00 885 PHE A O 1
ATOM 7101 N N . PHE A 1 886 ? -1.678 -3.529 -31.762 1.00 69.81 886 PHE A N 1
ATOM 7102 C CA . PHE A 1 886 ? -0.758 -2.718 -30.949 1.00 69.81 886 PHE A CA 1
ATOM 7103 C C . PHE A 1 886 ? -1.294 -1.305 -30.698 1.00 69.81 886 PHE A C 1
ATOM 7105 O O . PHE A 1 886 ? -1.197 -0.806 -29.578 1.00 69.81 886 PHE A O 1
ATOM 7112 N N . ALA A 1 887 ? -1.897 -0.672 -31.708 1.00 77.38 887 ALA A N 1
ATOM 7113 C CA . ALA A 1 887 ? -2.572 0.609 -31.550 1.00 77.38 887 ALA A CA 1
ATOM 7114 C C . ALA A 1 887 ? -3.745 0.495 -30.566 1.00 77.38 887 ALA A C 1
ATOM 7116 O O . ALA A 1 887 ? -3.857 1.330 -29.676 1.00 77.38 887 ALA A O 1
ATOM 7117 N N . TYR A 1 888 ? -4.559 -0.562 -30.663 1.00 84.19 888 TYR A N 1
ATOM 7118 C CA . TYR A 1 888 ? -5.634 -0.861 -29.719 1.00 84.19 888 TYR A CA 1
ATOM 7119 C C . TYR A 1 888 ? -5.102 -1.058 -28.301 1.00 84.19 888 TYR A C 1
ATOM 7121 O O . TYR A 1 888 ? -5.601 -0.398 -27.406 1.00 84.19 888 TYR A O 1
ATOM 7129 N N . VAL A 1 889 ? -4.067 -1.874 -28.077 1.00 82.12 889 VAL A N 1
ATOM 7130 C CA . VAL A 1 889 ? -3.492 -2.097 -26.736 1.00 82.12 889 VAL A CA 1
ATOM 7131 C C . VAL A 1 889 ? -2.932 -0.802 -26.145 1.00 82.12 889 VAL A C 1
ATOM 7133 O O . VAL A 1 889 ? -3.171 -0.515 -24.976 1.00 82.12 889 VAL A O 1
ATOM 7136 N N . ILE A 1 890 ? -2.233 0.018 -26.938 1.00 79.06 890 ILE A N 1
ATOM 7137 C CA . ILE A 1 890 ? -1.715 1.317 -26.483 1.00 79.06 890 ILE A CA 1
ATOM 7138 C C . ILE A 1 890 ? -2.872 2.267 -26.148 1.00 79.06 890 ILE A C 1
ATOM 7140 O O . ILE A 1 890 ? -2.904 2.823 -25.051 1.00 79.06 890 ILE A O 1
ATOM 7144 N N . ILE A 1 891 ? -3.834 2.436 -27.060 1.00 86.69 891 ILE A N 1
ATOM 7145 C CA . ILE A 1 891 ? -4.995 3.311 -26.859 1.00 86.69 891 ILE A CA 1
ATOM 7146 C C . ILE A 1 891 ? -5.805 2.828 -25.656 1.00 86.69 891 ILE A C 1
ATOM 7148 O O . ILE A 1 891 ? -6.023 3.611 -24.745 1.00 86.69 891 ILE A O 1
ATOM 7152 N N . ALA A 1 892 ? -6.162 1.546 -25.585 1.00 88.62 892 ALA A N 1
ATOM 7153 C CA . ALA A 1 892 ? -6.895 0.949 -24.475 1.00 88.62 892 ALA A CA 1
ATOM 7154 C C . ALA A 1 892 ? -6.156 1.123 -23.142 1.00 88.62 892 ALA A C 1
ATOM 7156 O O . ALA A 1 892 ? -6.775 1.575 -22.187 1.00 88.62 892 ALA A O 1
ATOM 7157 N N . LYS A 1 893 ? -4.838 0.880 -23.071 1.00 89.56 893 LYS A N 1
ATOM 7158 C CA . LYS A 1 893 ? -4.046 1.095 -21.845 1.00 89.56 893 LYS A CA 1
ATOM 7159 C C . LYS A 1 893 ? -4.099 2.546 -21.373 1.00 89.56 893 LYS A C 1
ATOM 7161 O O . LYS A 1 893 ? -4.251 2.796 -20.179 1.00 89.56 893 LYS A O 1
ATOM 7166 N N . TYR A 1 894 ? -3.921 3.513 -22.275 1.00 88.06 894 TYR A N 1
ATOM 7167 C CA . TYR A 1 894 ? -3.909 4.929 -21.893 1.00 88.06 894 TYR A CA 1
ATOM 7168 C C . TYR A 1 894 ? -5.325 5.489 -21.679 1.00 88.06 894 TYR A C 1
ATOM 7170 O O . TYR A 1 894 ? -5.503 6.308 -20.787 1.00 88.06 894 TYR A O 1
ATOM 7178 N N . SER A 1 895 ? -6.337 5.012 -22.406 1.00 91.56 895 SER A N 1
ATOM 7179 C CA . SER A 1 895 ? -7.750 5.342 -22.181 1.00 91.56 895 SER A CA 1
ATOM 7180 C C . SER A 1 895 ? -8.288 4.742 -20.883 1.00 91.56 895 SER A C 1
ATOM 7182 O O . SER A 1 895 ? -9.007 5.437 -20.174 1.00 91.56 895 SER A O 1
ATOM 7184 N N . TYR A 1 896 ? -7.912 3.505 -20.542 1.00 90.38 896 TYR A N 1
ATOM 7185 C CA . TYR A 1 896 ? -8.226 2.881 -19.256 1.00 90.38 896 TYR A CA 1
ATOM 7186 C C . TYR A 1 896 ? -7.578 3.665 -18.114 1.00 90.38 896 TYR A C 1
ATOM 7188 O O . TYR A 1 896 ? -8.287 4.163 -17.252 1.00 90.38 896 TYR A O 1
ATOM 7196 N N . SER A 1 897 ? -6.260 3.888 -18.176 1.00 88.56 897 SER A N 1
ATOM 7197 C CA . SER A 1 897 ? -5.526 4.665 -17.165 1.00 88.56 897 SER A CA 1
ATOM 7198 C C . SER A 1 897 ? -6.062 6.095 -17.001 1.00 88.56 897 SER A C 1
ATOM 7200 O O . SER A 1 897 ? -6.105 6.604 -15.888 1.00 88.56 897 SER A O 1
ATOM 7202 N N . LEU A 1 898 ? -6.496 6.750 -18.084 1.00 91.88 898 LEU A N 1
ATOM 7203 C CA . LEU A 1 898 ? -7.153 8.058 -18.011 1.00 91.88 898 LEU A CA 1
ATOM 7204 C C . LEU A 1 898 ? -8.553 7.964 -17.385 1.00 91.88 898 LEU A C 1
ATOM 7206 O O . LEU A 1 898 ? -8.927 8.832 -16.601 1.00 91.88 898 LEU A O 1
ATOM 7210 N N . GLY A 1 899 ? -9.327 6.933 -17.735 1.00 90.81 899 GLY A N 1
ATOM 7211 C CA . GLY A 1 899 ? -10.658 6.682 -17.183 1.00 90.81 899 GLY A CA 1
ATOM 7212 C C . GLY A 1 899 ? -10.620 6.408 -15.681 1.00 90.81 899 GLY A C 1
ATOM 7213 O O . GLY A 1 899 ? -11.356 7.048 -14.942 1.00 90.81 899 GLY A O 1
ATOM 7214 N N . GLU A 1 900 ? -9.710 5.538 -15.246 1.00 89.94 900 GLU A N 1
ATOM 7215 C CA . GLU A 1 900 ? -9.424 5.185 -13.851 1.00 89.94 900 GLU A CA 1
ATOM 7216 C C . GLU A 1 900 ? -8.955 6.402 -13.033 1.00 89.94 900 GLU A C 1
ATOM 7218 O O . GLU A 1 900 ? -9.483 6.690 -11.958 1.00 89.94 900 GLU A O 1
ATOM 7223 N N . PHE A 1 901 ? -8.029 7.199 -13.576 1.00 85.69 901 PHE A N 1
ATOM 7224 C CA . PHE A 1 901 ? -7.583 8.432 -12.921 1.00 85.69 901 PHE A CA 1
ATOM 7225 C C . PHE A 1 901 ? -8.729 9.446 -12.753 1.00 85.69 901 PHE A C 1
ATOM 7227 O O . PHE A 1 901 ? -8.830 10.107 -11.719 1.00 85.69 901 PHE A O 1
ATOM 7234 N N . ILE A 1 902 ? -9.621 9.562 -13.746 1.00 90.38 902 ILE A N 1
ATOM 7235 C CA . ILE A 1 902 ? -10.789 10.454 -13.684 1.00 90.38 902 ILE A CA 1
ATOM 7236 C C . ILE A 1 902 ? -11.880 9.908 -12.751 1.00 90.38 902 ILE A C 1
ATOM 7238 O O . ILE A 1 902 ? -12.457 10.693 -11.998 1.00 90.38 902 ILE A O 1
ATOM 7242 N N . SER A 1 903 ? -12.162 8.599 -12.746 1.00 87.19 903 SER A N 1
ATOM 7243 C CA . SER A 1 903 ? -13.172 8.004 -11.854 1.00 87.19 903 SER A CA 1
ATOM 7244 C C . SER A 1 903 ? -12.811 8.179 -10.383 1.00 87.19 903 SER A C 1
ATOM 7246 O O . SER A 1 903 ? -13.698 8.387 -9.559 1.00 87.19 903 SER A O 1
ATOM 7248 N N . ASN A 1 904 ? -11.514 8.201 -10.073 1.00 84.31 904 ASN A N 1
ATOM 7249 C CA . ASN A 1 904 ? -10.997 8.439 -8.728 1.00 84.31 904 ASN A CA 1
ATOM 7250 C C . ASN A 1 904 ? -10.973 9.932 -8.333 1.00 84.31 904 ASN A C 1
ATOM 7252 O O . ASN A 1 904 ? -10.505 10.270 -7.249 1.00 84.31 904 ASN A O 1
ATOM 7256 N N . GLY A 1 905 ? -11.475 10.836 -9.187 1.00 84.56 905 GLY A N 1
ATOM 7257 C CA . GLY A 1 905 ? -11.585 12.278 -8.928 1.00 84.56 905 GLY A CA 1
ATOM 7258 C C . GLY A 1 905 ? -10.465 13.140 -9.524 1.00 84.56 905 GLY A C 1
ATOM 7259 O O . GLY A 1 905 ? -10.443 14.352 -9.299 1.00 84.56 905 GLY A O 1
ATOM 7260 N N . GLY A 1 906 ? -9.538 12.550 -10.281 1.00 87.56 906 GLY A N 1
ATOM 7261 C CA . GLY A 1 906 ? -8.472 13.267 -10.976 1.00 87.56 906 GLY A CA 1
ATOM 7262 C C . GLY A 1 906 ? -8.946 14.026 -12.225 1.00 87.56 906 GLY A C 1
ATOM 7263 O O . GLY A 1 906 ? -10.057 13.853 -12.726 1.00 87.56 906 GLY A O 1
ATOM 7264 N N . THR A 1 907 ? -8.085 14.891 -12.769 1.00 94.00 907 THR A N 1
ATOM 7265 C CA . THR A 1 907 ? -8.352 15.624 -14.022 1.00 94.00 907 THR A CA 1
ATOM 7266 C C . THR A 1 907 ? -7.512 15.086 -15.182 1.00 94.00 907 THR A C 1
ATOM 7268 O O . THR A 1 907 ? -6.420 14.560 -14.982 1.00 94.00 907 THR A O 1
ATOM 7271 N N . ALA A 1 908 ? -7.954 15.301 -16.427 1.00 93.50 908 ALA A N 1
ATOM 7272 C CA . ALA A 1 908 ? -7.163 14.941 -17.610 1.00 93.50 908 ALA A CA 1
ATOM 7273 C C . ALA A 1 908 ? -5.801 15.673 -17.690 1.00 93.50 908 ALA A C 1
ATOM 7275 O O . ALA A 1 908 ? -4.839 15.139 -18.242 1.00 93.50 908 ALA A O 1
ATOM 7276 N N . LEU A 1 909 ? -5.697 16.883 -17.118 1.00 92.56 909 LEU A N 1
ATOM 7277 C CA . LEU A 1 909 ? -4.425 17.604 -17.006 1.00 92.56 909 LEU A CA 1
ATOM 7278 C C . LEU A 1 909 ? -3.544 17.022 -15.888 1.00 92.56 909 LEU A C 1
ATOM 7280 O O . LEU A 1 909 ? -2.336 16.912 -16.080 1.00 92.56 909 LEU A O 1
ATOM 7284 N N . GLY A 1 910 ? -4.143 16.599 -14.771 1.00 92.62 910 GLY A N 1
ATOM 7285 C CA . GLY A 1 910 ? -3.466 15.867 -13.699 1.00 92.62 910 GLY A CA 1
ATOM 7286 C C . GLY A 1 910 ? -2.881 14.550 -14.197 1.00 92.62 910 GLY A C 1
ATOM 7287 O O . GLY A 1 910 ? -1.690 14.317 -14.033 1.00 92.62 910 GLY A O 1
ATOM 7288 N N . TRP A 1 911 ? -3.656 13.765 -14.945 1.00 93.50 911 TRP A N 1
ATOM 7289 C CA . TRP A 1 911 ? -3.170 12.549 -15.601 1.00 93.50 911 TRP A CA 1
ATOM 7290 C C . TRP A 1 911 ? -2.004 12.834 -16.562 1.00 93.50 911 TRP A C 1
ATOM 7292 O O . TRP A 1 911 ? -0.989 12.141 -16.551 1.00 93.50 911 TRP A O 1
ATOM 7302 N N . TRP A 1 912 ? -2.078 13.905 -17.363 1.00 92.94 912 TRP A N 1
ATOM 7303 C CA . TRP A 1 912 ? -0.965 14.309 -18.233 1.00 92.94 912 TRP A CA 1
ATOM 7304 C C . TRP A 1 912 ? 0.290 14.739 -17.449 1.00 92.94 912 TRP A C 1
ATOM 7306 O O . TRP A 1 912 ? 1.420 14.513 -17.895 1.00 92.94 912 TRP A O 1
ATOM 7316 N N . ASN A 1 913 ? 0.113 15.345 -16.272 1.00 93.25 913 ASN A N 1
ATOM 7317 C CA . ASN A 1 913 ? 1.202 15.666 -15.351 1.00 93.25 913 ASN A CA 1
ATOM 7318 C C . ASN A 1 913 ? 1.787 14.394 -14.712 1.00 93.25 913 ASN A C 1
ATOM 7320 O O . ASN A 1 913 ? 3.008 14.257 -14.670 1.00 93.25 913 ASN A O 1
ATOM 7324 N N . GLU A 1 914 ? 0.954 13.426 -14.330 1.00 89.88 914 GLU A N 1
ATOM 7325 C CA . GLU A 1 914 ? 1.370 12.108 -13.843 1.00 89.88 914 GLU A CA 1
ATOM 7326 C C . GLU A 1 914 ? 2.206 11.361 -14.897 1.00 89.88 914 GLU A C 1
ATOM 7328 O O . GLU A 1 914 ? 3.314 10.922 -14.590 1.00 89.88 914 GLU A O 1
ATOM 7333 N N . GLN A 1 915 ? 1.771 11.313 -16.167 1.00 90.75 915 GLN A N 1
ATOM 7334 C CA . GLN A 1 915 ? 2.556 10.693 -17.248 1.00 90.75 915 GLN A CA 1
ATOM 7335 C C . GLN A 1 915 ? 3.912 11.401 -17.470 1.00 90.75 915 GLN A C 1
ATOM 7337 O O . GLN A 1 915 ? 4.926 10.741 -17.718 1.00 90.75 915 GLN A O 1
ATOM 7342 N N . ARG A 1 916 ? 3.974 12.738 -17.334 1.00 93.00 916 ARG A N 1
ATOM 7343 C CA . ARG A 1 916 ? 5.245 13.492 -17.364 1.00 93.00 916 ARG A CA 1
ATOM 7344 C C . ARG A 1 916 ? 6.148 13.107 -16.199 1.00 93.00 916 ARG A C 1
ATOM 7346 O O . ARG A 1 916 ? 7.342 12.886 -16.386 1.00 93.00 916 ARG A O 1
ATOM 7353 N N . MET A 1 917 ? 5.585 13.023 -15.003 1.00 92.44 917 MET A N 1
ATOM 7354 C CA . MET A 1 917 ? 6.337 12.746 -13.788 1.00 92.44 917 MET A CA 1
ATOM 7355 C C . MET A 1 917 ? 6.807 11.296 -13.720 1.00 92.44 917 MET A C 1
ATOM 7357 O O . MET A 1 917 ? 7.936 11.056 -13.306 1.00 92.44 917 MET A O 1
ATOM 7361 N N . TRP A 1 918 ? 6.028 10.347 -14.235 1.00 89.75 918 TRP A N 1
ATOM 7362 C CA . TRP A 1 918 ? 6.454 8.971 -14.491 1.00 89.75 918 TRP A CA 1
ATOM 7363 C C . TRP A 1 918 ? 7.695 8.922 -15.397 1.00 89.75 918 TRP A C 1
ATOM 7365 O O . TRP A 1 918 ? 8.673 8.247 -15.067 1.00 89.75 918 TRP A O 1
ATOM 7375 N N . LEU A 1 919 ? 7.704 9.697 -16.492 1.00 90.38 919 LEU A N 1
ATOM 7376 C CA . LEU A 1 919 ? 8.861 9.801 -17.388 1.00 90.38 919 LEU A CA 1
ATOM 7377 C C . LEU A 1 919 ? 10.072 10.413 -16.667 1.00 90.38 919 LEU A C 1
ATOM 7379 O O . LEU A 1 919 ? 11.178 9.881 -16.772 1.00 90.38 919 LEU A O 1
ATOM 7383 N N . TYR A 1 920 ? 9.875 11.503 -15.919 1.00 93.25 920 TYR A N 1
ATOM 7384 C CA . TYR A 1 920 ? 10.958 12.204 -15.224 1.00 93.25 920 TYR A CA 1
ATOM 7385 C C . TYR A 1 920 ? 11.581 11.337 -14.118 1.00 93.25 920 TYR A C 1
ATOM 7387 O O . TYR A 1 920 ? 12.804 11.185 -14.076 1.00 93.25 920 TYR A O 1
ATOM 7395 N N . LYS A 1 921 ? 10.750 10.713 -13.269 1.00 91.88 921 LYS A N 1
ATOM 7396 C CA . LYS A 1 921 ? 11.166 9.800 -12.190 1.00 91.88 921 LYS A CA 1
ATOM 7397 C C . LYS A 1 921 ? 11.986 8.632 -12.760 1.00 91.88 921 LYS A C 1
ATOM 7399 O O . LYS A 1 921 ? 13.101 8.393 -12.303 1.00 91.88 921 LYS A O 1
ATOM 7404 N N . ARG A 1 922 ? 11.509 7.974 -13.828 1.00 90.25 922 ARG A N 1
ATOM 7405 C CA . ARG A 1 922 ? 12.203 6.829 -14.454 1.00 90.25 922 ARG A CA 1
ATOM 7406 C C . ARG A 1 922 ? 13.516 7.191 -15.150 1.00 90.25 922 ARG A C 1
ATOM 7408 O O . ARG A 1 922 ? 14.495 6.468 -15.002 1.00 90.25 922 ARG A O 1
ATOM 7415 N N . THR A 1 923 ? 13.547 8.285 -15.909 1.00 90.56 923 THR A N 1
ATOM 7416 C CA . THR A 1 923 ? 14.735 8.661 -16.702 1.00 90.56 923 THR A CA 1
ATOM 7417 C C . THR A 1 923 ? 15.846 9.317 -15.886 1.00 90.56 923 THR A C 1
ATOM 7419 O O . THR A 1 923 ? 16.987 9.317 -16.338 1.00 90.56 923 THR A O 1
ATOM 7422 N N . SER A 1 924 ? 15.548 9.850 -14.695 1.00 93.75 924 SER A N 1
ATOM 7423 C CA . SER A 1 924 ? 16.534 10.524 -13.841 1.00 93.75 924 SER A CA 1
ATOM 7424 C C . SER A 1 924 ? 16.695 9.854 -12.472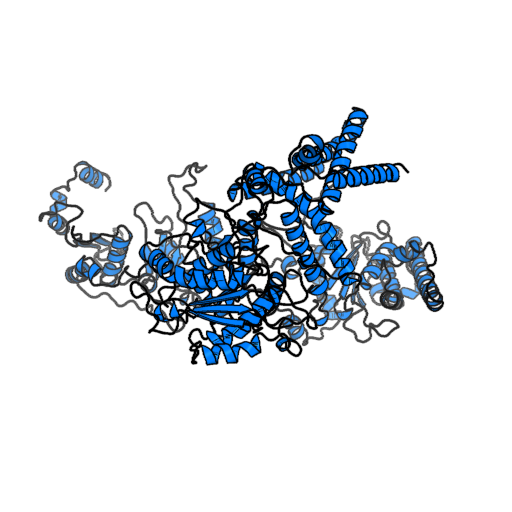 1.00 93.75 924 SER A C 1
ATOM 7426 O O . SER A 1 924 ? 17.700 9.181 -12.245 1.00 93.75 924 SER A O 1
ATOM 7428 N N . ALA A 1 925 ? 15.713 9.991 -11.580 1.00 90.75 925 ALA A N 1
ATOM 7429 C CA . ALA A 1 925 ? 15.771 9.498 -10.205 1.00 90.75 925 ALA A CA 1
ATOM 7430 C C . ALA A 1 925 ? 16.048 7.987 -10.126 1.00 90.75 925 ALA A C 1
ATOM 7432 O O . ALA A 1 925 ? 17.003 7.581 -9.469 1.00 90.75 925 ALA A O 1
ATOM 7433 N N . TYR A 1 926 ? 15.277 7.160 -10.840 1.00 91.38 926 TYR A N 1
ATOM 7434 C CA . TYR A 1 926 ? 15.397 5.694 -10.782 1.00 91.38 926 TYR A CA 1
ATOM 7435 C C . TYR A 1 926 ? 16.664 5.184 -11.488 1.00 91.38 926 TYR A C 1
ATOM 7437 O O . TYR A 1 926 ? 17.260 4.192 -11.069 1.00 91.38 926 TYR A O 1
ATOM 7445 N N . LEU A 1 927 ? 17.123 5.885 -12.531 1.00 90.06 927 LEU A N 1
ATOM 7446 C CA . LEU A 1 927 ? 18.393 5.588 -13.197 1.00 90.06 927 LEU A CA 1
ATOM 7447 C C . LEU A 1 927 ? 19.580 5.821 -12.251 1.00 90.06 927 LEU A C 1
ATOM 7449 O O . LEU A 1 927 ? 20.429 4.943 -12.102 1.00 90.06 927 LEU A O 1
ATOM 7453 N N . LEU A 1 928 ? 19.623 6.975 -11.575 1.00 89.88 928 LEU A N 1
ATOM 7454 C CA . LEU A 1 928 ? 20.676 7.272 -10.599 1.00 89.88 928 LEU A CA 1
ATOM 7455 C C . LEU A 1 928 ? 20.586 6.363 -9.367 1.00 89.88 928 LEU A C 1
ATOM 7457 O O . LEU A 1 928 ? 21.615 5.886 -8.903 1.00 89.88 928 LEU A O 1
ATOM 7461 N N . ALA A 1 929 ? 19.374 6.068 -8.886 1.00 89.12 929 ALA A N 1
ATOM 7462 C CA . ALA A 1 929 ? 19.135 5.089 -7.826 1.00 89.12 929 ALA A CA 1
ATOM 7463 C C . ALA A 1 929 ? 19.702 3.705 -8.171 1.00 89.12 929 ALA A C 1
ATOM 7465 O O . ALA A 1 929 ? 20.352 3.065 -7.342 1.00 89.12 929 ALA A O 1
ATOM 7466 N N . SER A 1 930 ? 19.499 3.258 -9.414 1.00 87.88 930 SER A N 1
ATOM 7467 C CA . SER A 1 930 ? 20.014 1.972 -9.893 1.00 87.88 930 SER A CA 1
ATOM 7468 C C . SER A 1 930 ? 21.541 1.942 -9.901 1.00 87.88 930 SER A C 1
ATOM 7470 O O . SER A 1 930 ? 22.143 0.986 -9.414 1.00 87.88 930 SER A O 1
ATOM 7472 N N . ILE A 1 931 ? 22.176 3.012 -10.391 1.00 88.69 931 ILE A N 1
ATOM 7473 C CA . ILE A 1 931 ? 23.638 3.150 -10.403 1.00 88.69 931 ILE A CA 1
ATOM 7474 C C . ILE A 1 931 ? 24.194 3.158 -8.971 1.00 88.69 931 ILE A C 1
ATOM 7476 O O . ILE A 1 931 ? 25.089 2.372 -8.668 1.00 88.69 931 ILE A O 1
ATOM 7480 N N . ASP A 1 932 ? 23.642 3.979 -8.076 1.00 86.62 932 ASP A N 1
ATOM 7481 C CA . ASP A 1 932 ? 24.114 4.083 -6.690 1.00 86.62 932 ASP A CA 1
ATOM 7482 C C . ASP A 1 932 ? 23.908 2.773 -5.906 1.00 86.62 932 ASP A C 1
ATOM 7484 O O . ASP A 1 932 ? 24.767 2.385 -5.111 1.00 86.62 932 ASP A O 1
ATOM 7488 N N . THR A 1 933 ? 22.826 2.036 -6.176 1.00 86.00 933 THR A N 1
ATOM 7489 C CA . THR A 1 933 ? 22.571 0.717 -5.568 1.00 86.00 933 THR A CA 1
ATOM 7490 C C . THR A 1 933 ? 23.566 -0.336 -6.049 1.00 86.00 933 THR A C 1
ATOM 7492 O O . THR A 1 933 ? 24.111 -1.072 -5.227 1.00 86.00 933 THR A O 1
ATOM 7495 N N . LEU A 1 934 ? 23.866 -0.386 -7.352 1.00 85.50 934 LEU A N 1
ATOM 7496 C CA . LEU A 1 934 ? 24.884 -1.291 -7.898 1.00 85.50 934 LEU A CA 1
ATOM 7497 C C . LEU A 1 934 ? 26.286 -0.952 -7.364 1.00 85.50 934 LEU A C 1
ATOM 7499 O O . LEU A 1 934 ? 27.024 -1.851 -6.969 1.00 85.50 934 LEU A O 1
ATOM 7503 N N . LEU A 1 935 ? 26.639 0.334 -7.264 1.00 86.06 935 LEU A N 1
ATOM 7504 C CA . LEU A 1 935 ? 27.912 0.771 -6.675 1.00 86.06 935 LEU A CA 1
ATOM 7505 C C . LEU A 1 935 ? 28.023 0.417 -5.181 1.00 86.06 935 LEU A C 1
ATOM 7507 O O . LEU A 1 935 ? 29.104 0.014 -4.744 1.00 86.06 935 LEU A O 1
ATOM 7511 N N . LYS A 1 936 ? 26.923 0.494 -4.413 1.00 82.50 936 LYS A N 1
ATOM 7512 C CA . LYS A 1 936 ? 26.861 0.011 -3.020 1.00 82.50 936 LYS A CA 1
ATOM 7513 C C . LYS A 1 936 ? 27.072 -1.501 -2.935 1.00 82.50 936 LYS A C 1
ATOM 7515 O O . LYS A 1 936 ? 27.845 -1.946 -2.092 1.00 82.50 936 LYS A O 1
ATOM 7520 N N . LEU A 1 937 ? 26.424 -2.288 -3.797 1.00 80.38 937 LEU A N 1
ATOM 7521 C CA . LEU A 1 937 ? 26.586 -3.751 -3.823 1.00 80.38 937 LEU A CA 1
ATOM 7522 C C . LEU A 1 937 ? 28.018 -4.169 -4.198 1.00 80.38 937 LEU A C 1
ATOM 7524 O O . LEU A 1 937 ? 28.542 -5.121 -3.629 1.00 80.38 937 LEU A O 1
ATOM 7528 N N . CYS A 1 938 ? 28.691 -3.408 -5.064 1.00 82.38 938 CYS A N 1
ATOM 7529 C CA . CYS A 1 938 ? 30.117 -3.577 -5.365 1.00 82.38 938 CYS A CA 1
ATOM 7530 C C . CYS A 1 938 ? 31.068 -3.048 -4.266 1.00 82.38 938 CYS A C 1
ATOM 7532 O O . CYS A 1 938 ? 32.284 -3.110 -4.442 1.00 82.38 938 CYS A O 1
ATOM 7534 N N . GLY A 1 939 ? 30.558 -2.487 -3.162 1.00 78.88 939 GLY A N 1
ATOM 7535 C CA . GLY A 1 939 ? 31.366 -1.918 -2.074 1.00 78.88 939 GLY A CA 1
ATOM 7536 C C . GLY A 1 939 ? 32.097 -0.611 -2.420 1.00 78.88 939 GLY A C 1
ATOM 7537 O O . GLY A 1 939 ? 33.006 -0.210 -1.696 1.00 78.88 939 GLY A O 1
ATOM 7538 N N . ILE A 1 940 ? 31.727 0.055 -3.519 1.00 78.00 940 ILE A N 1
ATOM 7539 C CA . ILE A 1 940 ? 32.414 1.247 -4.050 1.00 78.00 940 ILE A CA 1
ATOM 7540 C C . ILE A 1 940 ? 31.896 2.537 -3.392 1.00 78.00 940 ILE A C 1
ATOM 7542 O O . ILE A 1 940 ? 32.644 3.507 -3.250 1.00 78.00 940 ILE A O 1
ATOM 7546 N N . SER A 1 941 ? 30.625 2.572 -2.982 1.00 71.81 941 SER A N 1
ATOM 7547 C CA . SER A 1 941 ? 29.995 3.750 -2.376 1.00 71.81 941 SER A CA 1
ATOM 7548 C C . SER A 1 941 ? 29.065 3.396 -1.213 1.00 71.81 941 SER A C 1
ATOM 7550 O O . SER A 1 941 ? 28.511 2.303 -1.131 1.00 71.81 941 SER A O 1
ATOM 7552 N N . ASN A 1 942 ? 28.864 4.362 -0.313 1.00 61.22 942 ASN A N 1
ATOM 7553 C CA . ASN A 1 942 ? 27.809 4.316 0.697 1.00 61.22 942 ASN A CA 1
ATOM 7554 C C . ASN A 1 942 ? 26.649 5.218 0.260 1.00 61.22 942 ASN A C 1
ATOM 7556 O O . ASN A 1 942 ? 26.877 6.359 -0.154 1.00 61.22 942 ASN A O 1
ATOM 7560 N N . MET A 1 943 ? 25.414 4.730 0.404 1.00 58.75 943 MET A N 1
ATOM 7561 C CA . MET A 1 943 ? 24.201 5.529 0.191 1.00 58.75 943 MET A CA 1
ATOM 7562 C C . MET A 1 943 ? 24.176 6.730 1.144 1.00 58.75 943 MET A C 1
ATOM 7564 O O . MET A 1 943 ? 24.385 6.584 2.350 1.00 58.75 943 MET A O 1
ATOM 7568 N N . LYS A 1 944 ? 23.902 7.920 0.603 1.00 60.72 944 LYS A N 1
ATOM 7569 C CA . LYS A 1 944 ? 23.713 9.145 1.388 1.00 60.72 944 LYS A CA 1
ATOM 7570 C C . LYS A 1 944 ? 22.224 9.398 1.566 1.00 60.72 944 LYS A C 1
ATOM 7572 O O . LYS A 1 944 ? 21.543 9.743 0.606 1.00 60.72 944 LYS A O 1
ATOM 7577 N N . PHE A 1 945 ? 21.736 9.268 2.796 1.00 56.38 945 PHE A N 1
ATOM 7578 C CA . PHE A 1 945 ? 20.382 9.688 3.137 1.00 56.38 945 PHE A CA 1
ATOM 7579 C C . PHE A 1 945 ? 20.299 11.221 3.094 1.00 56.38 945 PHE A C 1
ATOM 7581 O O . PHE A 1 945 ? 21.091 11.903 3.745 1.00 56.38 945 PHE A O 1
ATOM 7588 N N . VAL A 1 946 ? 19.357 11.754 2.316 1.00 67.19 946 VAL A N 1
ATOM 7589 C CA . VAL A 1 946 ? 19.072 13.192 2.219 1.00 67.19 946 VAL A CA 1
ATOM 7590 C C . VAL A 1 946 ? 17.656 13.433 2.737 1.00 67.19 946 VAL A C 1
ATOM 7592 O O . VAL A 1 946 ? 16.718 12.731 2.344 1.00 67.19 946 VAL A O 1
ATOM 7595 N N . ILE A 1 947 ? 17.517 14.411 3.632 1.00 58.91 947 ILE A N 1
ATOM 7596 C CA . ILE A 1 947 ? 16.228 14.910 4.121 1.00 58.91 947 ILE A CA 1
ATOM 7597 C C . ILE A 1 947 ? 15.769 16.000 3.143 1.00 58.91 947 ILE A C 1
ATOM 7599 O O . ILE A 1 947 ? 16.536 16.910 2.837 1.00 58.91 947 ILE A O 1
ATOM 7603 N N . THR A 1 948 ? 14.548 15.882 2.621 1.00 68.31 948 THR A N 1
ATOM 7604 C CA . THR A 1 948 ? 13.924 16.883 1.735 1.00 68.31 948 THR A CA 1
ATOM 7605 C C . THR A 1 948 ? 13.130 17.875 2.570 1.00 68.31 948 THR A C 1
ATOM 7607 O O . THR A 1 948 ? 12.364 17.427 3.425 1.00 68.31 948 THR A O 1
ATOM 7610 N N . SER A 1 949 ? 13.215 19.173 2.285 1.00 71.19 949 SER A N 1
ATOM 7611 C CA . SER A 1 949 ? 12.308 20.129 2.929 1.00 71.19 949 SER A CA 1
ATOM 7612 C C . SER A 1 949 ? 10.900 20.003 2.344 1.00 71.19 949 SER A C 1
ATOM 7614 O O . SER A 1 949 ? 10.733 19.826 1.136 1.00 71.19 949 SER A O 1
ATOM 7616 N N . LYS A 1 950 ? 9.871 20.116 3.189 1.00 73.69 950 LYS A N 1
ATOM 7617 C CA . LYS A 1 950 ? 8.478 20.329 2.745 1.00 73.69 950 LYS A CA 1
ATOM 7618 C C . LYS A 1 950 ? 8.047 21.795 2.841 1.00 73.69 950 LYS A C 1
ATOM 7620 O O . LYS A 1 950 ? 7.037 22.177 2.257 1.00 73.69 950 LYS A O 1
ATOM 7625 N N . VAL A 1 951 ? 8.833 22.618 3.536 1.00 68.75 951 VAL A N 1
ATOM 7626 C CA . VAL A 1 951 ? 8.617 24.060 3.689 1.00 68.75 951 VAL A CA 1
ATOM 7627 C C . VAL A 1 951 ? 9.552 24.808 2.738 1.00 68.75 951 VAL A C 1
ATOM 7629 O O . VAL A 1 951 ? 10.740 24.500 2.644 1.00 68.75 951 VAL A O 1
ATOM 7632 N N . VAL A 1 952 ? 9.007 25.774 2.003 1.00 72.75 952 VAL A N 1
ATOM 7633 C CA . VAL A 1 952 ? 9.715 26.542 0.968 1.00 72.75 952 VAL A CA 1
ATOM 7634 C C . VAL A 1 952 ? 9.381 28.026 1.084 1.00 72.75 952 VAL A C 1
ATOM 7636 O O . VAL A 1 952 ? 8.329 28.376 1.617 1.00 72.75 952 VAL A O 1
ATOM 7639 N N . ASP A 1 953 ? 10.252 28.884 0.547 1.00 77.62 953 ASP A N 1
ATOM 7640 C CA . ASP A 1 953 ? 10.018 30.331 0.462 1.00 77.62 953 ASP A CA 1
ATOM 7641 C C . ASP A 1 953 ? 8.656 30.651 -0.184 1.00 77.62 953 ASP A C 1
ATOM 7643 O O . ASP A 1 953 ? 8.226 29.968 -1.123 1.00 77.62 953 ASP A O 1
ATOM 7647 N N . GLU A 1 954 ? 8.014 31.744 0.240 1.00 78.25 954 GLU A N 1
ATOM 7648 C CA . GLU A 1 954 ? 6.709 32.178 -0.287 1.00 78.25 954 GLU A CA 1
ATOM 7649 C C . GLU A 1 954 ? 6.723 32.319 -1.826 1.00 78.25 954 GLU A C 1
ATOM 7651 O O . GLU A 1 954 ? 5.817 31.844 -2.515 1.00 78.25 954 GLU A O 1
ATOM 7656 N N . ASP A 1 955 ? 7.824 32.856 -2.373 1.00 82.19 955 ASP A N 1
ATOM 7657 C CA . ASP A 1 955 ? 8.163 32.893 -3.803 1.00 82.19 955 ASP A CA 1
ATOM 7658 C C . ASP A 1 955 ? 7.869 31.558 -4.523 1.00 82.19 955 ASP A C 1
ATOM 7660 O O . ASP A 1 955 ? 7.365 31.544 -5.651 1.00 82.19 955 ASP A O 1
ATOM 7664 N N . VAL A 1 956 ? 8.274 30.440 -3.910 1.00 84.44 956 VAL A N 1
ATOM 7665 C CA . VAL A 1 956 ? 8.185 29.076 -4.452 1.00 84.44 956 VAL A CA 1
ATOM 7666 C C . VAL A 1 956 ? 6.769 28.531 -4.269 1.00 84.44 956 VAL A C 1
ATOM 7668 O O . VAL A 1 956 ? 6.213 28.006 -5.235 1.00 84.44 956 VAL A O 1
ATOM 7671 N N . SER A 1 957 ? 6.151 28.727 -3.095 1.00 84.19 957 SER A N 1
ATOM 7672 C CA . SER A 1 957 ? 4.755 28.322 -2.844 1.00 84.19 957 SER A CA 1
ATOM 7673 C C . SER A 1 957 ? 3.802 28.957 -3.857 1.00 84.19 957 SER A C 1
ATOM 7675 O O . SER A 1 957 ? 3.065 28.255 -4.546 1.00 84.19 957 SER A O 1
ATOM 7677 N N . GLN A 1 958 ? 3.920 30.270 -4.083 1.00 85.69 958 GLN A N 1
ATOM 7678 C CA . GLN A 1 958 ? 3.098 30.984 -5.063 1.00 85.69 958 GLN A CA 1
ATOM 7679 C C . GLN A 1 958 ? 3.304 30.506 -6.513 1.00 85.69 958 GLN A C 1
ATOM 7681 O O . GLN A 1 958 ? 2.432 30.730 -7.357 1.00 85.69 958 GLN A O 1
ATOM 7686 N N . ARG A 1 959 ? 4.453 29.900 -6.853 1.00 89.31 959 ARG A N 1
ATOM 7687 C CA . ARG A 1 959 ? 4.672 29.263 -8.168 1.00 89.31 959 ARG A CA 1
ATOM 7688 C C . ARG A 1 959 ? 4.036 27.880 -8.228 1.00 89.31 959 ARG A C 1
ATOM 7690 O O . ARG A 1 959 ? 3.405 27.564 -9.237 1.00 89.31 959 ARG A O 1
ATOM 7697 N N . TYR A 1 960 ? 4.159 27.103 -7.157 1.00 88.75 960 TYR A N 1
ATOM 7698 C CA . TYR A 1 960 ? 3.545 25.787 -7.027 1.00 88.75 960 TYR A CA 1
ATOM 7699 C C . TYR A 1 960 ? 2.009 25.864 -7.097 1.00 88.75 960 TYR A C 1
ATOM 7701 O O . TYR A 1 960 ? 1.409 25.170 -7.914 1.00 88.75 960 TYR A O 1
ATOM 7709 N N . GLU A 1 961 ? 1.388 26.794 -6.364 1.00 87.06 961 GLU A N 1
ATOM 7710 C CA . GLU A 1 961 ? -0.057 27.091 -6.405 1.00 87.06 961 GLU A CA 1
ATOM 7711 C C . GLU A 1 961 ? -0.553 27.490 -7.805 1.00 87.06 961 GLU A C 1
ATOM 7713 O O . GLU A 1 961 ? -1.672 27.162 -8.195 1.00 87.06 961 GLU A O 1
ATOM 7718 N N . LYS A 1 962 ? 0.293 28.169 -8.594 1.00 90.06 962 LYS A N 1
ATOM 7719 C CA . LYS A 1 962 ? 0.024 28.540 -9.998 1.00 90.06 962 LYS A CA 1
ATOM 7720 C C . LYS A 1 962 ? 0.348 27.418 -10.994 1.00 90.06 962 LYS A C 1
ATOM 7722 O O . LYS A 1 962 ? 0.344 27.660 -12.199 1.00 90.06 962 LYS A O 1
ATOM 7727 N N . GLU A 1 963 ? 0.644 26.214 -10.504 1.00 91.56 963 GLU A N 1
ATOM 7728 C CA . GLU A 1 963 ? 0.988 25.024 -11.289 1.00 91.56 963 GLU A CA 1
ATOM 7729 C C . GLU A 1 963 ? 2.232 25.221 -12.192 1.00 91.56 963 GLU A C 1
ATOM 7731 O O . GLU A 1 963 ? 2.345 24.673 -13.293 1.00 91.56 963 GLU A O 1
ATOM 7736 N N . ILE A 1 964 ? 3.213 26.000 -11.714 1.00 90.31 964 ILE A N 1
ATOM 7737 C CA . ILE A 1 964 ? 4.482 26.277 -12.401 1.00 90.31 964 ILE A CA 1
ATOM 7738 C C . ILE A 1 964 ? 5.605 25.432 -11.784 1.00 90.31 964 ILE A C 1
ATOM 7740 O O . ILE A 1 964 ? 5.987 25.638 -10.635 1.00 90.31 964 ILE A O 1
ATOM 7744 N N . MET A 1 965 ? 6.185 24.524 -12.578 1.00 91.56 965 MET A N 1
ATOM 7745 C CA . MET A 1 965 ? 7.304 23.672 -12.147 1.00 91.56 965 MET A CA 1
ATOM 7746 C C . MET A 1 965 ? 8.540 24.479 -11.722 1.00 91.56 965 MET A C 1
ATOM 7748 O O . MET A 1 965 ? 8.918 25.444 -12.385 1.00 91.56 965 MET A O 1
ATOM 7752 N N . GLU A 1 966 ? 9.199 24.054 -10.649 1.00 91.31 966 GLU A N 1
ATOM 7753 C CA . GLU A 1 966 ? 10.398 24.683 -10.093 1.00 91.31 966 GLU A CA 1
ATOM 7754 C C . GLU A 1 966 ? 11.673 23.996 -10.613 1.00 91.31 966 GLU A C 1
ATOM 7756 O O . GLU A 1 966 ? 11.801 22.777 -10.514 1.00 91.31 966 GLU A O 1
ATOM 7761 N N . PHE A 1 967 ? 12.606 24.772 -11.179 1.00 91.19 967 PHE A N 1
ATOM 7762 C CA . PHE A 1 967 ? 13.850 24.275 -11.784 1.00 91.19 967 PHE A CA 1
ATOM 7763 C C . PHE A 1 967 ? 15.120 24.972 -11.271 1.00 91.19 967 PHE A C 1
ATOM 7765 O O . PHE A 1 967 ? 16.206 24.607 -11.710 1.00 91.19 967 PHE A O 1
ATOM 7772 N N . GLY A 1 968 ? 15.025 25.956 -10.368 1.00 85.56 968 GLY A N 1
ATOM 7773 C CA . GLY A 1 968 ? 16.129 26.845 -9.971 1.00 85.56 968 GLY A CA 1
ATOM 7774 C C . GLY A 1 968 ? 17.319 26.185 -9.256 1.00 85.56 968 GLY A C 1
ATOM 7775 O O . GLY A 1 968 ? 18.323 26.852 -9.002 1.00 85.56 968 GLY A O 1
ATOM 7776 N N . VAL A 1 969 ? 17.239 24.889 -8.946 1.00 87.88 969 VAL A N 1
ATOM 7777 C CA . VAL A 1 969 ? 18.286 24.110 -8.265 1.00 87.88 969 VAL A CA 1
ATOM 7778 C C . VAL A 1 969 ? 19.220 23.439 -9.280 1.00 87.88 969 VAL A C 1
ATOM 7780 O O . VAL A 1 969 ? 18.795 22.900 -10.300 1.00 87.88 969 VAL A O 1
ATOM 7783 N N . ALA A 1 970 ? 20.527 23.441 -9.007 1.00 88.44 970 ALA A N 1
ATOM 7784 C CA . ALA A 1 970 ? 21.522 22.795 -9.862 1.00 88.44 970 ALA A CA 1
ATOM 7785 C C . ALA A 1 970 ? 21.637 21.285 -9.561 1.00 88.44 970 ALA A C 1
ATOM 7787 O O . ALA A 1 970 ? 22.521 20.860 -8.818 1.00 88.44 970 ALA A O 1
ATOM 7788 N N . SER A 1 971 ? 20.762 20.479 -10.167 1.00 90.94 971 SER A N 1
ATOM 7789 C CA . SER A 1 971 ? 20.641 19.034 -9.910 1.00 90.94 971 SER A CA 1
ATOM 7790 C C . SER A 1 971 ? 21.190 18.163 -11.059 1.00 90.94 971 SER A C 1
ATOM 7792 O O . SER A 1 971 ? 20.912 18.457 -12.227 1.00 90.94 971 SER A O 1
ATOM 7794 N N . PRO A 1 972 ? 21.925 17.057 -10.793 1.00 90.69 972 PRO A N 1
ATOM 7795 C CA . PRO A 1 972 ? 22.325 16.093 -11.827 1.00 90.69 972 PRO A CA 1
ATOM 7796 C C . PRO A 1 972 ? 21.132 15.476 -12.568 1.00 90.69 972 PRO A C 1
ATOM 7798 O O . PRO A 1 972 ? 21.226 15.189 -13.759 1.00 90.69 972 PRO A O 1
ATOM 7801 N N . MET A 1 973 ? 19.992 15.328 -11.885 1.00 94.06 973 MET A N 1
ATOM 7802 C CA . MET A 1 973 ? 18.756 14.818 -12.480 1.00 94.06 973 MET A CA 1
ATOM 7803 C C . MET A 1 973 ? 18.235 15.764 -13.566 1.00 94.06 973 MET A C 1
ATOM 7805 O O . MET A 1 973 ? 17.860 15.310 -14.645 1.00 94.06 973 MET A O 1
ATOM 7809 N N . PHE A 1 974 ? 18.311 17.080 -13.343 1.00 94.31 974 PHE A N 1
ATOM 7810 C CA . PHE A 1 974 ? 17.920 18.074 -14.346 1.00 94.31 974 PHE A CA 1
ATOM 7811 C C . PHE A 1 974 ? 18.847 18.074 -15.566 1.00 94.31 974 PHE A C 1
ATOM 7813 O O . PHE A 1 974 ? 18.351 18.243 -16.675 1.00 94.31 974 PHE A O 1
ATOM 7820 N N . VAL A 1 975 ? 20.151 17.799 -15.401 1.00 93.62 975 VAL A N 1
ATOM 7821 C CA . VAL A 1 975 ? 21.073 17.632 -16.545 1.00 93.62 975 VAL A CA 1
ATOM 7822 C C . VAL A 1 975 ? 20.618 16.479 -17.447 1.00 93.62 975 VAL A C 1
ATOM 7824 O O . VAL A 1 975 ? 20.620 16.619 -18.669 1.00 93.62 975 VAL A O 1
ATOM 7827 N N . ILE A 1 976 ? 20.187 15.351 -16.868 1.00 93.44 976 ILE A N 1
ATOM 7828 C CA . ILE A 1 976 ? 19.690 14.196 -17.636 1.00 93.44 976 ILE A CA 1
ATOM 7829 C C . ILE A 1 976 ? 18.391 14.556 -18.370 1.00 93.44 976 ILE A C 1
ATOM 7831 O O . ILE A 1 976 ? 18.302 14.364 -19.584 1.00 93.44 976 ILE A O 1
ATOM 7835 N N . LEU A 1 977 ? 17.406 15.120 -17.660 1.00 93.88 977 LEU A N 1
ATOM 7836 C CA . LEU A 1 977 ? 16.108 15.493 -18.239 1.00 93.88 977 LEU A CA 1
ATOM 7837 C C . LEU A 1 977 ? 16.255 16.530 -19.362 1.00 93.88 977 LEU A C 1
ATOM 7839 O O . LEU A 1 977 ? 15.674 16.368 -20.433 1.00 93.88 977 LEU A O 1
ATOM 7843 N N . GLU A 1 978 ? 17.070 17.564 -19.153 1.00 93.69 978 GLU A N 1
ATOM 7844 C CA . GLU A 1 978 ? 17.329 18.601 -20.153 1.00 93.69 978 GLU A CA 1
ATOM 7845 C C . GLU A 1 978 ? 18.094 18.055 -21.361 1.00 93.69 978 GLU A C 1
ATOM 7847 O O . GLU A 1 978 ? 17.726 18.368 -22.490 1.00 93.69 978 GLU A O 1
ATOM 7852 N N . THR A 1 979 ? 19.094 17.190 -21.159 1.00 92.81 979 THR A N 1
ATOM 7853 C CA . THR A 1 979 ? 19.803 16.521 -22.266 1.00 92.81 979 THR A CA 1
ATOM 7854 C C . THR A 1 979 ? 18.828 15.706 -23.120 1.00 92.81 979 THR A C 1
ATOM 7856 O O . THR A 1 979 ? 18.788 15.872 -24.338 1.00 92.81 979 THR A O 1
ATOM 7859 N N . LEU A 1 980 ? 17.984 14.873 -22.500 1.00 91.88 980 LEU A N 1
ATOM 7860 C CA . LEU A 1 980 ? 17.001 14.053 -23.218 1.00 91.88 980 LEU A CA 1
ATOM 7861 C C . LEU A 1 980 ? 15.941 14.903 -23.936 1.00 91.88 980 LEU A C 1
ATOM 7863 O O . LEU A 1 980 ? 15.556 14.581 -25.063 1.00 91.88 980 LEU A O 1
ATOM 7867 N N . ALA A 1 981 ? 15.482 15.996 -23.325 1.00 92.12 981 ALA A N 1
ATOM 7868 C CA . ALA A 1 981 ? 14.552 16.925 -23.957 1.00 92.12 981 ALA A CA 1
ATOM 7869 C C . ALA A 1 981 ? 15.195 17.628 -25.166 1.00 92.12 981 ALA A C 1
ATOM 7871 O O . ALA A 1 981 ? 14.651 17.582 -26.269 1.00 92.12 981 ALA A O 1
ATOM 7872 N N . LEU A 1 982 ? 16.389 18.209 -25.002 1.00 91.50 982 LEU A N 1
ATOM 7873 C CA . LEU A 1 982 ? 17.130 18.857 -26.089 1.00 91.50 982 LEU A CA 1
ATOM 7874 C C . LEU A 1 982 ? 17.413 17.888 -27.244 1.00 91.50 982 LEU A C 1
ATOM 7876 O O . LEU A 1 982 ? 17.183 18.251 -28.397 1.00 91.50 982 LEU A O 1
ATOM 7880 N N . MET A 1 983 ? 17.826 16.649 -26.956 1.00 87.38 983 MET A N 1
ATOM 7881 C CA . MET A 1 983 ? 17.993 15.603 -27.971 1.00 87.38 983 MET A CA 1
ATOM 7882 C C . MET A 1 983 ? 16.701 15.368 -28.763 1.00 87.38 983 MET A C 1
ATOM 7884 O O . MET A 1 983 ? 16.725 15.459 -29.987 1.00 87.38 983 MET A O 1
ATOM 7888 N N . ASN A 1 984 ? 15.564 15.144 -28.093 1.00 88.06 984 ASN A N 1
ATOM 7889 C CA . ASN A 1 984 ? 14.278 14.945 -28.772 1.00 88.06 984 ASN A CA 1
ATOM 7890 C C . ASN A 1 984 ? 13.866 16.165 -29.614 1.00 88.06 984 ASN A C 1
ATOM 7892 O O . ASN A 1 984 ? 13.446 16.009 -30.761 1.00 88.06 984 ASN A O 1
ATOM 7896 N N . LEU A 1 985 ? 14.033 17.382 -29.089 1.00 89.56 985 LEU A N 1
ATOM 7897 C CA . LEU A 1 985 ? 13.716 18.613 -29.812 1.00 89.56 985 LEU A CA 1
ATOM 7898 C C . LEU A 1 985 ? 14.582 18.781 -31.072 1.00 89.56 985 LEU A C 1
ATOM 7900 O O . LEU A 1 985 ? 14.051 19.069 -32.147 1.00 89.56 985 LEU A O 1
ATOM 7904 N N . PHE A 1 986 ? 15.898 18.570 -30.973 1.00 85.62 986 PHE A N 1
ATOM 7905 C CA . PHE A 1 986 ? 16.797 18.652 -32.127 1.00 85.62 986 PHE A CA 1
ATOM 7906 C C . PHE A 1 986 ? 16.526 17.545 -33.150 1.00 85.62 986 PHE A C 1
ATOM 7908 O O . PHE A 1 986 ? 16.515 17.833 -34.348 1.00 85.62 986 PHE A O 1
ATOM 7915 N N . THR A 1 987 ? 16.249 16.314 -32.708 1.00 81.12 987 THR A N 1
ATOM 7916 C CA . THR A 1 987 ? 15.856 15.207 -33.592 1.00 81.12 987 THR A CA 1
ATOM 7917 C C . THR A 1 987 ? 14.575 15.540 -34.351 1.00 81.12 987 THR A C 1
ATOM 7919 O O . THR A 1 987 ? 14.549 15.401 -35.572 1.00 81.12 987 THR A O 1
ATOM 7922 N N . LEU A 1 988 ? 13.542 16.062 -33.679 1.00 84.75 988 LEU A N 1
ATOM 7923 C CA . LEU A 1 988 ? 12.294 16.468 -34.328 1.00 84.75 988 LEU A CA 1
ATOM 7924 C C . LEU A 1 988 ? 12.525 17.570 -35.377 1.00 84.75 988 LEU A C 1
ATOM 7926 O O . LEU A 1 988 ? 12.079 17.437 -36.516 1.00 84.75 988 LEU A O 1
ATOM 7930 N N . ILE A 1 989 ? 13.268 18.628 -35.027 1.00 85.12 989 ILE A N 1
ATOM 7931 C CA . ILE A 1 989 ? 13.598 19.730 -35.949 1.00 85.12 989 ILE A CA 1
ATOM 7932 C C . ILE A 1 989 ? 14.384 19.218 -37.166 1.00 85.12 989 ILE A C 1
ATOM 7934 O O . ILE A 1 989 ? 14.093 19.605 -38.300 1.00 85.12 989 ILE A O 1
ATOM 7938 N N . PHE A 1 990 ? 15.365 18.337 -36.954 1.00 78.81 990 PHE A N 1
ATOM 7939 C CA . PHE A 1 990 ? 16.170 17.766 -38.031 1.00 78.81 990 PHE A CA 1
ATOM 7940 C C . PHE A 1 990 ? 15.332 16.874 -38.957 1.00 78.81 990 PHE A C 1
ATOM 7942 O O . PHE A 1 990 ? 15.383 17.044 -40.175 1.00 78.81 990 PHE A O 1
ATOM 7949 N N . THR A 1 991 ? 14.502 15.986 -38.405 1.00 73.38 991 THR A N 1
ATOM 7950 C CA . THR A 1 991 ? 13.647 15.088 -39.194 1.00 73.38 991 THR A CA 1
ATOM 7951 C C . THR A 1 991 ? 12.608 15.854 -40.011 1.00 73.38 991 THR A C 1
ATOM 7953 O O . THR A 1 991 ? 12.429 15.553 -41.190 1.00 73.38 991 THR A O 1
ATOM 7956 N N . LEU A 1 992 ? 11.988 16.900 -39.448 1.00 79.00 992 LEU A N 1
ATOM 7957 C CA . LEU A 1 992 ? 11.071 17.777 -40.190 1.00 79.00 992 LEU A CA 1
ATOM 7958 C C . LEU A 1 992 ? 11.775 18.520 -41.340 1.00 79.00 992 LEU A C 1
ATOM 7960 O O . LEU A 1 992 ? 11.186 18.712 -42.404 1.00 79.00 992 LEU A O 1
ATOM 7964 N N . LYS A 1 993 ? 13.051 18.890 -41.168 1.00 78.38 993 LYS A N 1
ATOM 7965 C CA . LYS A 1 993 ? 13.860 19.557 -42.203 1.00 78.38 993 LYS A CA 1
ATOM 7966 C C . LYS A 1 993 ? 14.283 18.626 -43.351 1.00 78.38 993 LYS A C 1
ATOM 7968 O O . LYS A 1 993 ? 14.555 19.115 -44.444 1.00 78.38 993 LYS A O 1
ATOM 7973 N N . MET A 1 994 ? 14.323 17.309 -43.133 1.00 68.62 994 MET A N 1
ATOM 7974 C CA . MET A 1 994 ? 14.760 16.314 -44.131 1.00 68.62 994 MET A CA 1
ATOM 7975 C C . MET A 1 994 ? 13.660 15.899 -45.135 1.00 68.62 994 MET A C 1
ATOM 7977 O O . MET A 1 994 ? 13.942 15.179 -46.093 1.00 68.62 994 MET A O 1
ATOM 7981 N N . GLY A 1 995 ? 12.427 16.396 -44.977 1.00 65.25 995 GLY A N 1
ATOM 7982 C CA . GLY A 1 995 ? 11.397 16.381 -46.023 1.00 65.25 995 GLY A CA 1
ATOM 7983 C C . GLY A 1 995 ? 10.459 15.163 -46.071 1.00 65.25 995 GLY A C 1
ATOM 7984 O O . GLY A 1 995 ? 10.621 14.153 -45.385 1.00 65.25 995 GLY A O 1
ATOM 7985 N N . TYR A 1 996 ? 9.435 15.282 -46.923 1.00 60.81 996 TYR A N 1
ATOM 7986 C CA . TYR A 1 996 ? 8.220 14.447 -46.926 1.00 60.81 996 TYR A CA 1
ATOM 7987 C C . TYR A 1 996 ? 8.468 12.935 -47.118 1.00 60.81 996 TYR A C 1
ATOM 7989 O O . TYR A 1 996 ? 7.728 12.108 -46.590 1.00 60.81 996 TYR A O 1
ATOM 7997 N N . GLY A 1 997 ? 9.533 12.554 -47.835 1.00 60.28 997 GLY A N 1
ATOM 7998 C CA . GLY A 1 997 ? 9.846 11.149 -48.136 1.00 60.28 997 GLY A CA 1
ATOM 7999 C C . GLY A 1 997 ? 10.260 10.302 -46.924 1.00 60.28 997 GLY A C 1
ATOM 8000 O O . GLY A 1 997 ? 10.124 9.080 -46.964 1.00 60.28 997 GLY A O 1
ATOM 8001 N N . ILE A 1 998 ? 10.735 10.932 -45.843 1.00 59.06 998 ILE A N 1
ATOM 8002 C CA . ILE A 1 998 ? 11.086 10.246 -44.586 1.00 59.06 998 ILE A CA 1
ATOM 8003 C C . ILE A 1 998 ? 9.861 10.122 -43.669 1.00 59.06 998 ILE A C 1
ATOM 8005 O O . ILE A 1 998 ? 9.712 9.113 -42.980 1.00 59.06 998 ILE A O 1
ATOM 8009 N N . ILE A 1 999 ? 8.943 11.094 -43.717 1.00 60.00 999 ILE A N 1
ATOM 8010 C CA . ILE A 1 999 ? 7.720 11.121 -42.897 1.00 60.00 999 ILE A CA 1
ATOM 8011 C C . ILE A 1 999 ? 6.867 9.867 -43.148 1.00 60.00 999 ILE A C 1
ATOM 8013 O O . ILE A 1 999 ? 6.452 9.209 -42.197 1.00 60.00 999 ILE A O 1
ATOM 8017 N N . ASN A 1 1000 ? 6.718 9.455 -44.411 1.00 58.00 1000 ASN A N 1
ATOM 8018 C CA . ASN A 1 1000 ? 5.990 8.234 -44.782 1.00 58.00 1000 ASN A CA 1
ATOM 8019 C C . ASN A 1 1000 ? 6.649 6.922 -44.303 1.00 58.00 1000 ASN A C 1
ATOM 8021 O O . ASN A 1 1000 ? 5.998 5.883 -44.332 1.00 58.00 1000 ASN A O 1
ATOM 8025 N N . LYS A 1 1001 ? 7.925 6.940 -43.886 1.00 61.25 1001 LYS A N 1
ATOM 8026 C CA . LYS A 1 1001 ? 8.653 5.751 -43.398 1.00 61.25 1001 LYS A CA 1
ATOM 8027 C C . LYS A 1 1001 ? 8.829 5.716 -41.879 1.00 61.25 1001 LYS A C 1
ATOM 8029 O O . LYS A 1 1001 ? 9.009 4.635 -41.332 1.00 61.25 1001 LYS A O 1
ATOM 8034 N N . LEU A 1 1002 ? 8.796 6.873 -41.212 1.00 65.62 1002 LEU A N 1
ATOM 8035 C CA . LEU A 1 1002 ? 9.071 7.022 -39.774 1.00 65.62 1002 LEU A CA 1
ATOM 8036 C C . LEU A 1 1002 ? 7.932 7.716 -39.001 1.00 65.62 1002 LEU A C 1
ATOM 8038 O O . LEU A 1 1002 ? 8.159 8.294 -37.939 1.00 65.62 1002 LEU A O 1
ATOM 8042 N N . GLY A 1 1003 ? 6.702 7.693 -39.526 1.00 69.50 1003 GLY A N 1
ATOM 8043 C CA . GLY A 1 1003 ? 5.569 8.445 -38.972 1.00 69.50 1003 GLY A CA 1
ATOM 8044 C C . GLY A 1 1003 ? 5.276 8.169 -37.491 1.00 69.50 1003 GLY A C 1
ATOM 8045 O O . GLY A 1 1003 ? 5.014 9.106 -36.740 1.00 69.50 1003 GLY A O 1
ATOM 8046 N N . LEU A 1 1004 ? 5.394 6.915 -37.038 1.00 70.00 1004 LEU A N 1
ATOM 8047 C CA . LEU A 1 1004 ? 5.179 6.541 -35.631 1.00 70.00 1004 LEU A CA 1
ATOM 8048 C C . LEU A 1 1004 ? 6.309 7.034 -34.715 1.00 70.00 1004 LEU A C 1
ATOM 8050 O O . LEU A 1 1004 ? 6.048 7.502 -33.610 1.00 70.00 1004 LEU A O 1
ATOM 8054 N N . GLN A 1 1005 ? 7.559 6.984 -35.180 1.00 72.44 1005 GLN A N 1
ATOM 8055 C CA . GLN A 1 1005 ? 8.718 7.509 -34.456 1.00 72.44 1005 GLN A CA 1
ATOM 8056 C C . GLN A 1 1005 ? 8.653 9.039 -34.352 1.00 72.44 1005 GLN A C 1
ATOM 8058 O O . GLN A 1 1005 ? 8.965 9.600 -33.303 1.00 72.44 1005 GLN A O 1
ATOM 8063 N N . ILE A 1 1006 ? 8.194 9.715 -35.411 1.00 76.94 1006 ILE A N 1
ATOM 8064 C CA . ILE A 1 1006 ? 7.937 11.160 -35.407 1.00 76.94 1006 ILE A CA 1
ATOM 8065 C C . ILE A 1 1006 ? 6.810 11.493 -34.423 1.00 76.94 1006 ILE A C 1
ATOM 8067 O O . ILE A 1 1006 ? 6.983 12.396 -33.611 1.00 76.94 1006 ILE A O 1
ATOM 8071 N N . LEU A 1 1007 ? 5.699 10.747 -34.432 1.00 80.81 1007 LEU A N 1
ATOM 8072 C CA . LEU A 1 1007 ? 4.596 10.931 -33.483 1.00 80.81 1007 LEU A CA 1
ATOM 8073 C C . LEU A 1 1007 ? 5.059 10.757 -32.028 1.00 80.81 1007 LEU A C 1
ATOM 8075 O O . LEU A 1 1007 ? 4.767 11.610 -31.194 1.00 80.81 1007 LEU A O 1
ATOM 8079 N N . LEU A 1 1008 ? 5.832 9.707 -31.731 1.00 82.06 1008 LEU A N 1
ATOM 8080 C CA . LEU A 1 1008 ? 6.421 9.492 -30.407 1.00 82.06 1008 LEU A CA 1
ATOM 8081 C C . LEU A 1 1008 ? 7.337 10.656 -30.000 1.00 82.06 1008 LEU A C 1
ATOM 8083 O O . LEU A 1 1008 ? 7.241 11.153 -28.881 1.00 82.06 1008 LEU A O 1
ATOM 8087 N N . CYS A 1 1009 ? 8.188 11.132 -30.911 1.00 83.50 1009 CYS A N 1
ATOM 8088 C CA . CYS A 1 1009 ? 9.078 12.264 -30.656 1.00 83.50 1009 CYS A CA 1
ATOM 8089 C C . CYS A 1 1009 ? 8.293 13.568 -30.406 1.00 83.50 1009 CYS A C 1
ATOM 8091 O O . CYS A 1 1009 ? 8.610 14.305 -29.475 1.00 83.50 1009 CYS A O 1
ATOM 8093 N N . VAL A 1 1010 ? 7.208 13.815 -31.154 1.00 89.50 1010 VAL A N 1
ATOM 8094 C CA . VAL A 1 1010 ? 6.269 14.922 -30.899 1.00 89.50 1010 VAL A CA 1
ATOM 8095 C C . VAL A 1 1010 ? 5.642 14.797 -29.510 1.00 89.50 1010 VAL A C 1
ATOM 8097 O O . VAL A 1 1010 ? 5.661 15.769 -28.759 1.00 89.50 1010 VAL A O 1
ATOM 8100 N N . VAL A 1 1011 ? 5.144 13.617 -29.124 1.00 89.25 1011 VAL A N 1
ATOM 8101 C CA . VAL A 1 1011 ? 4.576 13.380 -27.784 1.00 89.25 1011 VAL A CA 1
ATOM 8102 C C . VAL A 1 1011 ? 5.615 13.647 -26.690 1.00 89.25 1011 VAL A C 1
ATOM 8104 O O . VAL A 1 1011 ? 5.318 14.374 -25.745 1.00 89.25 1011 VAL A O 1
ATOM 8107 N N . LEU A 1 1012 ? 6.851 13.158 -26.834 1.00 89.69 1012 LEU A N 1
ATOM 8108 C CA . LEU A 1 1012 ? 7.935 13.417 -25.877 1.00 89.69 1012 LEU A CA 1
ATOM 8109 C C . LEU A 1 1012 ? 8.289 14.911 -25.780 1.00 89.69 1012 LEU A C 1
ATOM 8111 O O . LEU A 1 1012 ? 8.511 15.417 -24.678 1.00 89.69 1012 LEU A O 1
ATOM 8115 N N . VAL A 1 1013 ? 8.289 15.648 -26.895 1.00 92.56 1013 VAL A N 1
ATOM 8116 C CA . VAL A 1 1013 ? 8.467 17.110 -26.894 1.00 92.56 1013 VAL A CA 1
ATOM 8117 C C . VAL A 1 1013 ? 7.289 17.811 -26.200 1.00 92.56 1013 VAL A C 1
ATOM 8119 O O . VAL A 1 1013 ? 7.516 18.711 -25.394 1.00 92.56 1013 VAL A O 1
ATOM 8122 N N . LEU A 1 1014 ? 6.044 17.380 -26.425 1.00 93.06 1014 LEU A N 1
ATOM 8123 C CA . LEU A 1 1014 ? 4.860 17.942 -25.759 1.00 93.06 1014 LEU A CA 1
ATOM 8124 C C . LEU A 1 1014 ? 4.861 17.689 -24.241 1.00 93.06 1014 LEU A C 1
ATOM 8126 O O . LEU A 1 1014 ? 4.548 18.593 -23.465 1.00 93.06 1014 LEU A O 1
ATOM 8130 N N . VAL A 1 1015 ? 5.265 16.493 -23.802 1.00 92.00 1015 VAL A N 1
ATOM 8131 C CA . VAL A 1 1015 ? 5.413 16.142 -22.378 1.00 92.00 1015 VAL A CA 1
ATOM 8132 C C . VAL A 1 1015 ? 6.433 17.058 -21.684 1.00 92.00 1015 VAL A C 1
ATOM 8134 O O . VAL A 1 1015 ? 6.168 17.538 -20.580 1.00 92.00 1015 VAL A O 1
ATOM 8137 N N . ASN A 1 1016 ? 7.548 17.372 -22.354 1.00 93.88 1016 ASN A N 1
ATOM 8138 C CA . ASN A 1 1016 ? 8.646 18.202 -21.837 1.00 93.88 1016 ASN A CA 1
ATOM 8139 C C . ASN A 1 1016 ? 8.437 19.731 -21.977 1.00 93.88 1016 ASN A C 1
ATOM 8141 O O . ASN A 1 1016 ? 9.337 20.505 -21.645 1.00 93.88 1016 ASN A O 1
ATOM 8145 N N . LEU A 1 1017 ? 7.265 20.211 -22.419 1.00 92.88 1017 LEU A N 1
ATOM 8146 C CA . LEU A 1 1017 ? 6.997 21.651 -22.603 1.00 92.88 1017 LEU A CA 1
ATOM 8147 C C . LEU A 1 1017 ? 7.343 22.562 -21.402 1.00 92.88 1017 LEU A C 1
ATOM 8149 O O . LEU A 1 1017 ? 7.875 23.651 -21.647 1.00 92.88 1017 LEU A O 1
ATOM 8153 N N . PRO A 1 1018 ? 7.093 22.186 -20.128 1.00 93.19 1018 PRO A N 1
ATOM 8154 C CA . PRO A 1 1018 ? 7.498 23.006 -18.982 1.00 93.19 1018 PRO A CA 1
ATOM 8155 C C . PRO A 1 1018 ? 9.013 23.239 -18.907 1.00 93.19 1018 PRO A C 1
ATOM 8157 O O . PRO A 1 1018 ? 9.442 24.330 -18.531 1.00 93.19 1018 PRO A O 1
ATOM 8160 N N . LEU A 1 1019 ? 9.815 22.253 -19.322 1.00 92.38 1019 LEU A N 1
ATOM 8161 C CA . LEU A 1 1019 ? 11.273 22.320 -19.290 1.00 92.38 1019 LEU A CA 1
ATOM 8162 C C . LEU A 1 1019 ? 11.797 23.315 -20.336 1.00 92.38 1019 LEU A C 1
ATOM 8164 O O . LEU A 1 1019 ? 12.548 24.222 -19.989 1.00 92.38 1019 LEU A O 1
ATOM 8168 N N . TYR A 1 1020 ? 11.309 23.263 -21.583 1.00 93.31 1020 TYR A N 1
ATOM 8169 C CA . TYR A 1 1020 ? 11.687 24.254 -22.607 1.00 93.31 1020 TYR A CA 1
ATOM 8170 C C . TYR A 1 1020 ? 11.285 25.686 -22.222 1.00 93.31 1020 TYR A C 1
ATOM 8172 O O . TYR A 1 1020 ? 12.042 26.625 -22.474 1.00 93.31 1020 TYR A O 1
ATOM 8180 N N . LYS A 1 1021 ? 10.130 25.872 -21.559 1.00 91.19 1021 LYS A N 1
ATOM 8181 C CA . LYS A 1 1021 ? 9.747 27.174 -20.977 1.00 91.19 1021 LYS A CA 1
ATOM 8182 C C . LYS A 1 1021 ? 10.748 27.621 -19.901 1.00 91.19 1021 LYS A C 1
ATOM 8184 O O . LYS A 1 1021 ? 11.116 28.796 -19.877 1.00 91.19 1021 LYS A O 1
ATOM 8189 N N . GLY A 1 1022 ? 11.200 26.695 -19.052 1.00 89.38 1022 GLY A N 1
ATOM 8190 C CA . GLY A 1 1022 ? 12.224 26.908 -18.024 1.00 89.38 1022 GLY A CA 1
ATOM 8191 C C . GLY A 1 1022 ? 13.605 27.292 -18.559 1.00 89.38 1022 GLY A C 1
ATOM 8192 O O . GLY A 1 1022 ? 14.306 28.042 -17.888 1.00 89.38 1022 GLY A O 1
ATOM 8193 N N . ILE A 1 1023 ? 13.968 26.830 -19.759 1.00 89.62 1023 ILE A N 1
ATOM 8194 C CA . ILE A 1 1023 ? 15.256 27.122 -20.411 1.00 89.62 1023 ILE A CA 1
ATOM 8195 C C . ILE A 1 1023 ? 15.201 28.435 -21.209 1.00 89.62 1023 ILE A C 1
ATOM 8197 O O . ILE A 1 1023 ? 16.105 29.261 -21.115 1.00 89.62 1023 ILE A O 1
ATOM 8201 N N . LEU A 1 1024 ? 14.153 28.628 -22.023 1.00 87.31 1024 LEU A N 1
ATOM 8202 C CA . LEU A 1 1024 ? 14.143 29.643 -23.090 1.00 87.31 1024 LEU A CA 1
ATOM 8203 C C . LEU A 1 1024 ? 13.309 30.896 -22.788 1.00 87.31 1024 LEU A C 1
ATOM 8205 O O . LEU A 1 1024 ? 13.561 31.946 -23.376 1.00 87.31 1024 LEU A O 1
ATOM 8209 N N . ILE A 1 1025 ? 12.289 30.794 -21.930 1.00 88.94 1025 ILE A N 1
ATOM 8210 C CA . ILE A 1 1025 ? 11.275 31.854 -21.754 1.00 88.94 1025 ILE A CA 1
ATOM 8211 C C . ILE A 1 1025 ? 11.355 32.491 -20.362 1.00 88.94 1025 ILE A C 1
ATOM 8213 O O . ILE A 1 1025 ? 11.179 33.705 -20.225 1.00 88.94 1025 ILE A O 1
ATOM 8217 N N . ARG A 1 1026 ? 11.614 31.692 -19.322 1.00 88.62 1026 ARG A N 1
ATOM 8218 C CA . ARG A 1 1026 ? 11.602 32.149 -17.928 1.00 88.62 1026 ARG A CA 1
ATOM 8219 C C . ARG A 1 1026 ? 12.796 33.037 -17.572 1.00 88.62 1026 ARG A C 1
ATOM 8221 O O . ARG A 1 1026 ? 13.933 32.798 -17.972 1.00 88.62 1026 ARG A O 1
ATOM 8228 N N . LYS A 1 1027 ? 12.512 34.076 -16.784 1.00 86.56 1027 LYS A N 1
ATOM 8229 C CA . LYS A 1 1027 ? 13.485 35.067 -16.284 1.00 86.56 1027 LYS A CA 1
ATOM 8230 C C . LYS A 1 1027 ? 13.503 35.179 -14.756 1.00 86.56 1027 LYS A C 1
ATOM 8232 O O . LYS A 1 1027 ? 14.357 35.875 -14.217 1.00 86.56 1027 LYS A O 1
ATOM 8237 N N . ASP A 1 1028 ? 12.568 34.518 -14.085 1.00 89.25 1028 ASP A N 1
ATOM 8238 C CA . ASP A 1 1028 ? 12.437 34.442 -12.634 1.00 89.25 1028 ASP A CA 1
ATOM 8239 C C . ASP A 1 1028 ? 13.440 33.451 -12.014 1.00 89.25 1028 ASP A C 1
ATOM 8241 O O . ASP A 1 1028 ? 14.165 32.755 -12.730 1.00 89.25 1028 ASP A O 1
ATOM 8245 N N . LYS A 1 1029 ? 13.490 33.387 -10.674 1.00 85.38 1029 LYS A N 1
ATOM 8246 C CA . LYS A 1 1029 ? 14.423 32.514 -9.935 1.00 85.38 1029 LYS A CA 1
ATOM 8247 C C . LYS A 1 1029 ? 14.279 31.029 -10.298 1.00 85.38 1029 LYS A C 1
ATOM 8249 O O . LYS A 1 1029 ? 15.275 30.321 -10.259 1.00 85.38 1029 LYS A O 1
ATOM 8254 N N . GLY A 1 1030 ? 13.079 30.580 -10.683 1.00 85.75 1030 GLY A N 1
ATOM 8255 C CA . GLY A 1 1030 ? 12.810 29.170 -10.977 1.00 85.75 1030 GLY A CA 1
ATOM 8256 C C . GLY A 1 1030 ? 13.027 28.714 -12.421 1.00 85.75 1030 GLY A C 1
ATOM 8257 O O . GLY A 1 1030 ? 12.515 27.669 -12.826 1.00 85.75 1030 GLY A O 1
ATOM 8258 N N . LYS A 1 1031 ? 13.750 29.499 -13.226 1.00 91.88 1031 LYS A N 1
ATOM 8259 C CA . LYS A 1 1031 ? 14.296 29.050 -14.517 1.00 91.88 1031 LYS A CA 1
ATOM 8260 C C . LYS A 1 1031 ? 15.391 27.988 -14.313 1.00 91.88 1031 LYS A C 1
ATOM 8262 O O . LYS A 1 1031 ? 15.980 27.911 -13.239 1.00 91.88 1031 LYS A O 1
ATOM 8267 N N . VAL A 1 1032 ? 15.735 27.236 -15.359 1.00 91.75 1032 VAL A N 1
ATOM 8268 C CA . VAL A 1 1032 ? 16.870 26.294 -15.302 1.00 91.75 1032 VAL A CA 1
ATOM 8269 C C . VAL A 1 1032 ? 18.190 27.076 -15.112 1.00 91.75 1032 VAL A C 1
ATOM 8271 O O . VAL A 1 1032 ? 18.425 28.056 -15.830 1.00 91.75 1032 VAL A O 1
ATOM 8274 N N . PRO A 1 1033 ? 19.072 26.698 -14.162 1.00 93.19 1033 PRO A N 1
ATOM 8275 C CA . PRO A 1 1033 ? 20.358 27.359 -13.977 1.00 93.19 1033 PRO A CA 1
ATOM 8276 C C . PRO A 1 1033 ? 21.254 27.224 -15.208 1.00 93.19 1033 PRO A C 1
ATOM 8278 O O . PRO A 1 1033 ? 21.439 26.132 -15.741 1.00 93.19 1033 PRO A O 1
ATOM 8281 N N . THR A 1 1034 ? 21.915 28.316 -15.602 1.00 90.50 1034 THR A N 1
ATOM 8282 C CA . THR A 1 1034 ? 22.806 28.354 -16.776 1.00 90.50 1034 THR A CA 1
ATOM 8283 C C . THR A 1 1034 ? 23.898 27.273 -16.738 1.00 90.50 1034 THR A C 1
ATOM 8285 O O . THR A 1 1034 ? 24.321 26.777 -17.778 1.00 90.50 1034 THR A O 1
ATOM 8288 N N . SER A 1 1035 ? 24.350 26.879 -15.542 1.00 91.81 1035 SER A N 1
ATOM 8289 C CA . SER A 1 1035 ? 25.338 25.814 -15.336 1.00 91.81 1035 SER A CA 1
ATOM 8290 C C . SER A 1 1035 ? 24.816 24.407 -15.653 1.00 91.81 1035 SER A C 1
ATOM 8292 O O . SER A 1 1035 ? 25.616 23.547 -16.021 1.00 91.81 1035 SER A O 1
ATOM 8294 N N . VAL A 1 1036 ? 23.507 24.167 -15.523 1.00 92.31 1036 VAL A N 1
ATOM 8295 C CA . VAL A 1 1036 ? 22.833 22.928 -15.943 1.00 92.31 1036 VAL A CA 1
ATOM 8296 C C . VAL A 1 1036 ? 22.714 22.954 -17.468 1.00 92.31 1036 VAL A C 1
ATOM 8298 O O . VAL A 1 1036 ? 23.313 22.106 -18.123 1.00 92.31 1036 VAL A O 1
ATOM 8301 N N . THR A 1 1037 ? 22.136 24.016 -18.039 1.00 91.69 1037 THR A N 1
ATOM 8302 C CA . THR A 1 1037 ? 21.952 24.170 -19.495 1.00 91.69 1037 THR A CA 1
ATOM 8303 C C . THR A 1 1037 ? 23.244 24.059 -20.303 1.00 91.69 1037 THR A C 1
ATOM 8305 O O . THR A 1 1037 ? 23.268 23.375 -21.325 1.00 91.69 1037 THR A O 1
ATOM 8308 N N . ILE A 1 1038 ? 24.356 24.650 -19.846 1.00 91.69 1038 ILE A N 1
ATOM 8309 C CA . ILE A 1 1038 ? 25.657 24.503 -20.526 1.00 91.69 1038 ILE A CA 1
ATOM 8310 C C . ILE A 1 1038 ? 26.120 23.035 -20.539 1.00 91.69 1038 ILE A C 1
ATOM 8312 O O . ILE A 1 1038 ? 26.590 22.558 -21.574 1.00 91.69 1038 ILE A O 1
ATOM 8316 N N . LYS A 1 1039 ? 25.964 22.301 -19.426 1.00 93.06 1039 LYS A N 1
ATOM 8317 C CA . LYS A 1 1039 ? 26.314 20.870 -19.354 1.00 93.06 1039 LYS A CA 1
ATOM 8318 C C . LYS A 1 1039 ? 25.419 20.042 -20.273 1.00 93.06 1039 LYS A C 1
ATOM 8320 O O . LYS A 1 1039 ? 25.935 19.240 -21.045 1.00 93.06 1039 LYS A O 1
ATOM 8325 N N . SER A 1 1040 ? 24.109 20.272 -20.235 1.00 93.19 1040 SER A N 1
ATOM 8326 C CA . SER A 1 1040 ? 23.125 19.537 -21.034 1.00 93.19 1040 SER A CA 1
ATOM 8327 C C . SER A 1 1040 ? 23.331 19.739 -22.537 1.00 93.19 1040 SER A C 1
ATOM 8329 O O . SER A 1 1040 ? 23.312 18.773 -23.301 1.00 93.19 1040 SER A O 1
ATOM 8331 N N . ILE A 1 1041 ? 23.620 20.971 -22.977 1.00 91.12 1041 ILE A N 1
ATOM 8332 C CA . ILE A 1 1041 ? 23.974 21.270 -24.375 1.00 91.12 1041 ILE A CA 1
ATOM 8333 C C . ILE A 1 1041 ? 25.286 20.579 -24.764 1.00 91.12 1041 ILE A C 1
ATOM 8335 O O . ILE A 1 1041 ? 25.351 19.964 -25.827 1.00 91.12 1041 ILE A O 1
ATOM 8339 N N . PHE A 1 1042 ? 26.320 20.635 -23.917 1.00 92.44 1042 PHE A N 1
ATOM 8340 C CA . PHE A 1 1042 ? 27.601 19.980 -24.195 1.00 92.44 1042 PHE A CA 1
ATOM 8341 C C . PHE A 1 1042 ? 27.453 18.458 -24.349 1.00 92.44 1042 PHE A C 1
ATOM 8343 O O . PHE A 1 1042 ? 27.940 17.897 -25.328 1.00 92.44 1042 PHE A O 1
ATOM 8350 N N . ILE A 1 1043 ? 26.726 17.799 -23.438 1.00 90.31 1043 ILE A N 1
ATOM 8351 C CA . ILE A 1 1043 ? 26.452 16.355 -23.509 1.00 90.31 1043 ILE A CA 1
ATOM 8352 C C . ILE A 1 1043 ? 25.621 16.029 -24.757 1.00 90.31 1043 ILE A C 1
ATOM 8354 O O . ILE A 1 1043 ? 25.961 15.101 -25.487 1.00 90.31 1043 ILE A O 1
ATOM 8358 N N . THR A 1 1044 ? 24.588 16.823 -25.060 1.00 88.31 1044 THR A N 1
ATOM 8359 C CA . THR A 1 1044 ? 23.766 16.658 -26.273 1.00 88.31 1044 THR A CA 1
ATOM 8360 C C . THR A 1 1044 ? 24.622 16.713 -27.542 1.00 88.31 1044 THR A C 1
ATOM 8362 O O . THR A 1 1044 ? 24.514 15.838 -28.401 1.00 88.31 1044 THR A O 1
ATOM 8365 N N . LEU A 1 1045 ? 25.512 17.705 -27.659 1.00 85.88 1045 LEU A N 1
ATOM 8366 C CA . LEU A 1 1045 ? 26.420 17.842 -28.801 1.00 85.88 1045 LEU A CA 1
ATOM 8367 C C . LEU A 1 1045 ? 27.437 16.695 -28.874 1.00 85.88 1045 LEU A C 1
ATOM 8369 O O . LEU A 1 1045 ? 27.703 16.201 -29.967 1.00 85.88 1045 LEU A O 1
ATOM 8373 N N . LEU A 1 1046 ? 27.969 16.242 -27.735 1.00 86.12 1046 LEU A N 1
ATOM 8374 C CA . LEU A 1 1046 ? 28.885 15.103 -27.664 1.00 86.12 1046 LEU A CA 1
ATOM 8375 C C . LEU A 1 1046 ? 28.214 13.811 -28.153 1.00 86.12 1046 LEU A C 1
ATOM 8377 O O . LEU A 1 1046 ? 28.779 13.110 -28.987 1.00 86.12 1046 LEU A O 1
ATOM 8381 N N . VAL A 1 1047 ? 26.991 13.522 -27.698 1.00 81.25 1047 VAL A N 1
ATOM 8382 C CA . VAL A 1 1047 ? 26.220 12.344 -28.131 1.00 81.25 1047 VAL A CA 1
ATOM 8383 C C . VAL A 1 1047 ? 25.889 12.419 -29.625 1.00 81.25 1047 VAL A C 1
ATOM 8385 O O . VAL A 1 1047 ? 26.056 11.432 -30.339 1.00 81.25 1047 VAL A O 1
ATOM 8388 N N . VAL A 1 1048 ? 25.499 13.594 -30.133 1.00 72.56 1048 VAL A N 1
ATOM 8389 C CA . VAL A 1 1048 ? 25.264 13.811 -31.572 1.00 72.56 1048 VAL A CA 1
ATOM 8390 C C . VAL A 1 1048 ? 26.543 13.639 -32.400 1.00 72.56 1048 VAL A C 1
ATOM 8392 O O . VAL A 1 1048 ? 26.461 13.155 -33.526 1.00 72.56 1048 VAL A O 1
ATOM 8395 N N . LEU A 1 1049 ? 27.717 14.002 -31.874 1.00 75.25 1049 LEU A N 1
ATOM 8396 C CA . LEU A 1 1049 ? 29.003 13.750 -32.532 1.00 75.25 1049 LEU A CA 1
ATOM 8397 C C . LEU A 1 1049 ? 29.362 12.258 -32.536 1.00 75.25 1049 LEU A C 1
ATOM 8399 O O . LEU A 1 1049 ? 29.783 11.760 -33.575 1.00 75.25 1049 LEU A O 1
ATOM 8403 N N . ILE A 1 1050 ? 29.154 11.549 -31.421 1.00 72.00 1050 ILE A N 1
ATOM 8404 C CA . ILE A 1 1050 ? 29.435 10.108 -31.299 1.00 72.00 1050 ILE A CA 1
ATOM 8405 C C . ILE A 1 1050 ? 28.551 9.285 -32.243 1.00 72.00 1050 ILE A C 1
ATOM 8407 O O . ILE A 1 1050 ? 29.067 8.429 -32.939 1.00 72.00 1050 ILE A O 1
ATOM 8411 N N . ILE A 1 1051 ? 27.246 9.572 -32.328 1.00 65.75 1051 ILE A N 1
ATOM 8412 C CA . ILE A 1 1051 ? 26.299 8.846 -33.207 1.00 65.75 1051 ILE A CA 1
ATOM 8413 C C . ILE A 1 1051 ? 26.561 9.112 -34.707 1.00 65.75 1051 ILE A C 1
ATOM 8415 O O . ILE A 1 1051 ? 26.012 8.438 -35.578 1.00 65.75 1051 ILE A O 1
ATOM 8419 N N . LYS A 1 1052 ? 27.381 10.119 -35.030 1.00 48.41 1052 LYS A N 1
ATOM 8420 C CA . LYS A 1 1052 ? 27.735 10.500 -36.405 1.00 48.41 1052 LYS A CA 1
ATOM 8421 C C . LYS A 1 1052 ? 29.057 9.880 -36.887 1.00 48.41 1052 LYS A C 1
ATOM 8423 O O . LYS A 1 1052 ? 29.428 10.120 -38.038 1.00 48.41 1052 LYS A O 1
ATOM 8428 N N . PHE A 1 1053 ? 29.738 9.133 -36.017 1.00 34.72 1053 PHE A N 1
ATOM 8429 C CA . PHE A 1 1053 ? 30.900 8.286 -36.294 1.00 34.72 1053 PHE A CA 1
ATOM 8430 C C . PHE A 1 1053 ? 30.513 6.802 -36.203 1.00 34.72 1053 PHE A C 1
ATOM 8432 O O . PHE A 1 1053 ? 31.194 6.013 -36.892 1.00 34.72 1053 PHE A O 1
#

Radius of gyration: 38.81 Å; chains: 1; bounding box: 122×88×89 Å

InterPro domains:
  IPR005150 Cellulose synthase [PF03552] (28-199)
  IPR005150 Cellulose synthase [PF03552] (338-494)
  IPR005150 Cellulose synthase [PF03552] (515-602)
  IPR005150 Cellulose synthase [PF03552] (608-803)
  IPR005150 Cellulose synthase [PF03552] (878-1050)
  IPR029044 Nucleotide-diphospho-sugar transferases [G3DSA:3.90.550.10] (9-193)
  IPR029044 Nucleotide-diphospho-sugar transferases [G3DSA:3.90.550.10] (238-323)
  IPR029044 Nucleotide-diphospho-sugar transferases [G3DSA:3.90.550.10] (326-497)
  IPR029044 Nucleotide-diphospho-sugar transferases [G3DSA:3.90.550.10] (600-684)
  IPR029044 Nucleotide-diphospho-sugar transferases [SSF53448] (262-596)

Secondary structure (DSSP, 8-state):
-HHHHHHHHHTTS--HHHHTT-TTTGGGTSS--BTTBB--EEEEEE-TTSTT-B-TTSPBPPPEEEEE--B-TTS---SHHHHHHHHHHHHHHHT--SEEEE--TT---S-TTHHHHHHHHHH-TTTTTT--EEEPPP--SS--TT-TT-TT-HHIIIIIHHHHGGGT-PPP-SSSEEEEHHHHTTPPP-TT------PPP--S-HHHHHHHHHHHTSHHHHHHS-TT-S--S-TTSGGGGGGPPPEEEEEEE--TTTS-HHHHHHHHHHHHT-SS-GGGEEEEEEESS--HHHHHHHHHHHHHHHHHHHHHHHHT-SS--HHHHT-S--------------EEEEEE-TT-TT--BGGGB---EEEEEE----TTS---HHHHHHHHHHHHHHHHT--SEEEEEETTEEE--TTHHHHHHHHHH-TTTTTTEEEEEPP-EESS--TT-TT--S-HHIIIIIHHHHHTTT-PPP-SSSEEEEHHHHTTPPP-TT----TT-------HHHHHHHHHGGG-TTTTTTSSBTTTBSSPSSSS-HHHHHHHHHHTTT-EEEE---SS-SEEE----SHHHHHHHHHHHHHHHHHHHTTS-GGG-GGG---EEEEEEE--TTTS-HHHHHHHHHHHHTSSS-GGGEEEEEEETT--HHHHHHHHHHHHHHHHHHHHHHHTT-SSSSHHHHHHH--S-----THHHHHHHHHHHHHHHHHHHHHHHHHHTS--GGGGGG-GGGG-S-TT--BTTBB--EEEEEE-TTSTT-B-TTSPBPPEEEEEE--B-TTS---SHHHHHHTT-------TT--SPP-SSS----HHHHTTPPP-TT----HHHHHHHHTT----HHHHHHHHHHHT-S-----------TTSHHHHHHHHHHHHHHHHHHHHHHHTT--HHHHHHHHHHHHHIIIIIHHHHHHHHHHHHTTS------PPPS---HHHHHHHHTTPPP--S--HHHHHHHHHHHHHHHHHHHHHHT-HHHHHHHHHHHHHHHHHHHHTHHHHHHHHT--STTSPPHHHHHHHHHHHHHHHHHTT-

Organism: Chenopodium quinoa (NCBI:txid63459)